Protein AF-A0A1G3TNL4-F1 (afdb_monomer)

Radius of gyration: 66.16 Å; Cα contacts (8 Å, |Δi|>4): 3443; chains: 1; bounding box: 169×87×165 Å

Structure (mmCIF, N/CA/C/O backbone):
data_AF-A0A1G3TNL4-F1
#
_entry.id   AF-A0A1G3TNL4-F1
#
loop_
_atom_site.group_PDB
_atom_site.id
_atom_site.type_symbol
_atom_site.label_atom_id
_atom_site.label_alt_id
_atom_site.label_comp_id
_atom_site.label_asym_id
_atom_site.label_entity_id
_atom_site.label_seq_id
_atom_site.pdbx_PDB_ins_code
_atom_site.Cartn_x
_atom_site.Cartn_y
_atom_site.Cartn_z
_atom_site.occupancy
_atom_site.B_iso_or_equiv
_atom_site.auth_seq_id
_atom_site.auth_comp_id
_atom_site.auth_asym_id
_atom_site.auth_atom_id
_atom_site.pdbx_PDB_model_num
ATOM 1 N N . MET A 1 1 ? -62.954 -10.859 78.268 1.00 52.78 1 MET A N 1
ATOM 2 C CA . MET A 1 1 ? -62.191 -10.272 79.381 1.00 52.78 1 MET A CA 1
ATOM 3 C C . MET A 1 1 ? -63.012 -9.146 79.981 1.00 52.78 1 MET A C 1
ATOM 5 O O . MET A 1 1 ? -63.587 -8.358 79.233 1.00 52.78 1 MET A O 1
ATOM 9 N N . THR A 1 2 ? -63.211 -9.155 81.298 1.00 45.50 2 THR A N 1
ATOM 10 C CA . THR A 1 2 ? -63.948 -8.102 82.018 1.00 45.50 2 THR A CA 1
ATOM 11 C C . THR A 1 2 ? -63.020 -6.926 82.286 1.00 45.50 2 THR A C 1
ATOM 13 O O . THR A 1 2 ? -61.886 -7.114 82.705 1.00 45.50 2 THR A O 1
ATOM 16 N N . THR A 1 3 ? -63.488 -5.699 82.067 1.00 49.66 3 THR A N 1
ATOM 17 C CA . THR A 1 3 ? -62.691 -4.487 82.303 1.00 49.66 3 THR A CA 1
ATOM 18 C C . THR A 1 3 ? -62.216 -4.415 83.763 1.00 49.66 3 THR A C 1
ATOM 20 O O . THR A 1 3 ? -63.044 -4.223 84.654 1.00 49.66 3 THR A O 1
ATOM 23 N N . GLY A 1 4 ? -60.905 -4.534 84.009 1.00 55.50 4 GLY A N 1
ATOM 24 C CA . GLY A 1 4 ? -60.278 -4.195 85.298 1.00 55.50 4 GLY A CA 1
ATOM 25 C C . GLY A 1 4 ? -59.571 -5.317 86.075 1.00 55.50 4 GLY A C 1
ATOM 26 O O . GLY A 1 4 ? -59.071 -5.028 87.159 1.00 55.50 4 GLY A O 1
ATOM 27 N N . THR A 1 5 ? -59.502 -6.555 85.575 1.00 61.34 5 THR A N 1
ATOM 28 C CA . THR A 1 5 ? -58.774 -7.672 86.218 1.00 61.34 5 THR A CA 1
ATOM 29 C C . THR A 1 5 ? -57.782 -8.310 85.253 1.00 61.34 5 THR A C 1
ATOM 31 O O . THR A 1 5 ? -58.121 -8.473 84.090 1.00 61.34 5 THR A O 1
ATOM 34 N N . ALA A 1 6 ? -56.592 -8.674 85.742 1.00 68.31 6 ALA A N 1
ATOM 35 C CA . ALA A 1 6 ? -55.619 -9.461 84.989 1.00 68.31 6 ALA A CA 1
ATOM 36 C C . ALA A 1 6 ? -56.172 -10.872 84.734 1.00 68.31 6 ALA A C 1
ATOM 38 O O . ALA A 1 6 ? -56.450 -11.599 85.692 1.00 68.31 6 ALA A O 1
ATOM 39 N N . ASP A 1 7 ? -56.328 -11.248 83.469 1.00 74.12 7 ASP A N 1
ATOM 40 C CA . ASP A 1 7 ? -56.812 -12.562 83.057 1.00 74.12 7 ASP A CA 1
ATOM 41 C C . ASP A 1 7 ? -55.617 -13.470 82.696 1.00 74.12 7 ASP A C 1
ATOM 43 O O . ASP A 1 7 ? -54.722 -13.077 81.952 1.00 74.12 7 ASP A O 1
ATOM 47 N N . THR A 1 8 ? -55.578 -14.702 83.222 1.00 81.94 8 THR A N 1
ATOM 48 C CA . THR A 1 8 ? -54.581 -15.725 82.845 1.00 81.94 8 THR A CA 1
ATOM 49 C C . THR A 1 8 ? -55.272 -16.883 82.134 1.00 81.94 8 THR A C 1
ATOM 51 O O . THR A 1 8 ? -56.135 -17.541 82.716 1.00 81.94 8 THR A O 1
ATOM 54 N N . ILE A 1 9 ? -54.887 -17.140 80.888 1.00 83.00 9 ILE A N 1
ATOM 55 C CA . ILE A 1 9 ? -55.354 -18.256 80.066 1.00 83.00 9 ILE A CA 1
ATOM 56 C C . ILE A 1 9 ? -54.175 -19.209 79.879 1.00 83.00 9 ILE A C 1
ATOM 58 O O . ILE A 1 9 ? -53.112 -18.788 79.427 1.00 83.00 9 ILE A O 1
ATOM 62 N N . VAL A 1 10 ? -54.365 -20.475 80.255 1.00 82.50 10 VAL A N 1
ATOM 63 C CA . VAL A 1 10 ? -53.352 -21.526 80.097 1.00 82.50 10 VAL A CA 1
ATOM 64 C C . VAL A 1 10 ? -53.865 -22.579 79.120 1.00 82.50 10 VAL A C 1
ATOM 66 O O . VAL A 1 10 ? -54.987 -23.060 79.309 1.00 82.50 10 VAL A O 1
ATOM 69 N N . GLY A 1 11 ? -53.060 -22.911 78.110 1.00 78.69 11 GLY A N 1
ATOM 70 C CA . GLY A 1 11 ? -53.319 -23.995 77.160 1.00 78.69 11 GLY A CA 1
ATOM 71 C C . GLY A 1 11 ? -53.403 -25.375 77.826 1.00 78.69 11 GLY A C 1
ATOM 72 O O . GLY A 1 11 ? -52.926 -25.601 78.947 1.00 78.69 11 GLY A O 1
ATOM 73 N N . THR A 1 12 ? -54.101 -26.292 77.168 1.00 79.00 12 THR A N 1
ATOM 74 C CA . THR A 1 12 ? -54.153 -27.721 77.468 1.00 79.00 12 THR A CA 1
ATOM 75 C C . THR A 1 12 ? -53.138 -28.480 76.607 1.00 79.00 12 THR A C 1
ATOM 77 O O . THR A 1 12 ? -52.432 -27.896 75.811 1.00 79.00 12 THR A O 1
ATOM 80 N N . ALA A 1 13 ? -52.992 -29.795 76.795 1.00 76.19 13 ALA A N 1
ATOM 81 C CA . ALA A 1 13 ? -52.078 -30.565 75.948 1.00 76.19 13 ALA A CA 1
ATOM 82 C C . ALA A 1 13 ? -52.673 -30.772 74.538 1.00 76.19 13 ALA A C 1
ATOM 84 O O . ALA A 1 13 ? -53.771 -31.331 74.427 1.00 76.19 13 ALA A O 1
ATOM 85 N N . GLY A 1 14 ? -51.912 -30.451 73.489 1.00 79.81 14 GLY A N 1
ATOM 86 C CA . GLY A 1 14 ? -52.326 -30.480 72.084 1.00 79.81 14 GLY A CA 1
ATOM 87 C C . GLY A 1 14 ? -52.675 -29.085 71.549 1.00 79.81 14 GLY A C 1
ATOM 88 O O . GLY A 1 14 ? -52.869 -28.161 72.316 1.00 79.81 14 GLY A O 1
ATOM 89 N N . SER A 1 15 ? -52.836 -28.956 70.226 1.00 85.81 15 SER A N 1
ATOM 90 C CA . SER A 1 15 ? -53.155 -27.678 69.567 1.00 85.81 15 SER A CA 1
ATOM 91 C C . SER A 1 15 ? -54.441 -27.016 70.079 1.00 85.81 15 SER A C 1
ATOM 93 O O . SER A 1 15 ? -55.548 -27.481 69.772 1.00 85.81 15 SER A O 1
ATOM 95 N N . ASP A 1 16 ? -54.312 -25.872 70.741 1.00 85.19 16 ASP A N 1
ATOM 96 C CA . ASP A 1 16 ? -55.410 -25.027 71.187 1.00 85.19 16 ASP A CA 1
ATOM 97 C C . ASP A 1 16 ? -55.683 -23.842 70.248 1.00 85.19 16 ASP A C 1
ATOM 99 O O . ASP A 1 16 ? -54.884 -23.416 69.410 1.00 85.19 16 ASP A O 1
ATOM 103 N N . THR A 1 17 ? -56.881 -23.267 70.386 1.00 87.75 17 THR A N 1
ATOM 104 C CA . THR A 1 17 ? -57.245 -22.000 69.745 1.00 87.75 17 THR A CA 1
ATOM 105 C C . THR A 1 17 ? -57.883 -21.060 70.758 1.00 87.75 17 THR A C 1
ATOM 107 O O . THR A 1 17 ? -58.983 -21.305 71.257 1.00 87.75 17 THR A O 1
ATOM 110 N N . ILE A 1 18 ? -57.215 -19.944 71.023 1.00 85.88 18 ILE A N 1
ATOM 111 C CA . ILE A 1 18 ? -57.637 -18.904 71.958 1.00 85.88 18 ILE A CA 1
ATOM 112 C C . ILE A 1 18 ? -58.140 -17.712 71.145 1.00 85.88 18 ILE A C 1
ATOM 114 O O . ILE A 1 18 ? -57.463 -17.243 70.235 1.00 85.88 18 ILE A O 1
ATOM 118 N N . THR A 1 19 ? -59.332 -17.198 71.452 1.00 81.50 19 THR A N 1
ATOM 119 C CA . THR A 1 19 ? -59.923 -16.064 70.721 1.00 81.50 19 THR A CA 1
ATOM 120 C C . THR A 1 19 ? -60.268 -14.909 71.657 1.00 81.50 19 THR A C 1
ATOM 122 O O . THR A 1 19 ? -61.082 -15.074 72.568 1.00 81.50 19 THR A O 1
ATOM 125 N N . GLY A 1 20 ? -59.694 -13.733 71.409 1.00 76.50 20 GLY A N 1
ATOM 126 C CA . GLY A 1 20 ? -59.967 -12.478 72.105 1.00 76.50 20 GLY A CA 1
ATOM 127 C C . GLY A 1 20 ? -60.683 -11.460 71.211 1.00 76.50 20 GLY A C 1
ATOM 128 O O . GLY A 1 20 ? -60.362 -11.307 70.033 1.00 76.50 20 GLY A O 1
ATOM 129 N N . LEU A 1 21 ? -61.647 -10.732 71.781 1.00 74.25 21 LEU A N 1
ATOM 130 C CA . LEU A 1 21 ? -62.337 -9.620 71.120 1.00 74.25 21 LEU A CA 1
ATOM 131 C C . LEU A 1 21 ? -62.349 -8.392 72.034 1.00 74.25 21 LEU A C 1
ATOM 133 O O . LEU A 1 21 ? -62.872 -8.447 73.148 1.00 74.25 21 LEU A O 1
ATOM 137 N N . VAL A 1 22 ? -61.841 -7.276 71.522 1.00 69.06 22 VAL A N 1
ATOM 138 C CA . VAL A 1 22 ? -61.861 -5.954 72.151 1.00 69.06 22 VAL A CA 1
ATOM 139 C C . VAL A 1 22 ? -62.838 -5.074 71.366 1.00 69.06 22 VAL A C 1
ATOM 141 O O . VAL A 1 22 ? -62.505 -4.481 70.343 1.00 69.06 22 VAL A O 1
ATOM 144 N N . ALA A 1 23 ? -64.100 -5.062 71.805 1.00 59.66 23 ALA A N 1
ATOM 145 C CA . ALA A 1 23 ? -65.215 -4.499 71.036 1.00 59.66 23 ALA A CA 1
ATOM 146 C C . ALA A 1 23 ? -65.417 -2.977 71.205 1.00 59.66 23 ALA A C 1
ATOM 148 O O . ALA A 1 23 ? -66.042 -2.354 70.344 1.00 59.66 23 ALA A O 1
ATOM 149 N N . THR A 1 24 ? -64.905 -2.369 72.281 1.00 61.44 24 THR A N 1
ATOM 150 C CA . THR A 1 24 ? -65.147 -0.954 72.622 1.00 61.44 24 THR A CA 1
ATOM 151 C C . THR A 1 24 ? -63.836 -0.167 72.590 1.00 61.44 24 THR A C 1
ATOM 153 O O . THR A 1 24 ? -62.875 -0.562 73.246 1.00 61.44 24 THR A O 1
ATOM 156 N N . ALA A 1 25 ? -63.797 0.955 71.864 1.00 52.66 25 ALA A N 1
ATOM 157 C CA . ALA A 1 25 ? -62.653 1.874 71.881 1.00 52.66 25 ALA A CA 1
ATOM 158 C C . ALA A 1 25 ? -62.358 2.337 73.325 1.00 52.66 25 ALA A C 1
ATOM 160 O O . ALA A 1 25 ? -63.292 2.676 74.060 1.00 52.66 25 ALA A O 1
ATOM 161 N N . GLY A 1 26 ? -61.091 2.301 73.752 1.00 53.12 26 GLY A N 1
ATOM 162 C CA . GLY A 1 26 ? -60.678 2.577 75.135 1.00 53.12 26 GLY A CA 1
ATOM 163 C C . GLY A 1 26 ? -60.800 1.411 76.133 1.00 53.12 26 GLY A C 1
ATOM 164 O O . GLY A 1 26 ? -60.472 1.587 77.306 1.00 53.12 26 GLY A O 1
ATOM 165 N N . THR A 1 27 ? -61.249 0.221 75.713 1.00 55.66 27 THR A N 1
ATOM 166 C CA . THR A 1 27 ? -60.973 -1.027 76.451 1.00 55.66 27 THR A CA 1
ATOM 167 C C . THR A 1 27 ? -59.746 -1.663 75.820 1.00 55.66 27 THR A C 1
ATOM 169 O O . THR A 1 27 ? -59.761 -1.890 74.622 1.00 55.66 27 THR A O 1
ATOM 172 N N . THR A 1 28 ? -58.680 -1.912 76.574 1.00 54.38 28 THR A N 1
ATOM 173 C CA . THR A 1 28 ? -57.477 -2.575 76.053 1.00 54.38 28 THR A CA 1
ATOM 174 C C . THR A 1 28 ? -57.377 -3.981 76.630 1.00 54.38 28 THR A C 1
ATOM 176 O O . THR A 1 28 ? -57.871 -4.246 77.730 1.00 54.38 28 THR A O 1
ATOM 179 N N . TYR A 1 29 ? -56.709 -4.879 75.904 1.00 63.66 29 TYR A N 1
ATOM 180 C CA . TYR A 1 29 ? -56.014 -5.988 76.559 1.00 63.66 29 TYR A CA 1
ATOM 181 C C . TYR A 1 29 ? -55.063 -5.356 77.590 1.00 63.66 29 TYR A C 1
ATOM 183 O O . TYR A 1 29 ? -54.407 -4.356 77.281 1.00 63.66 29 TYR A O 1
ATOM 191 N N . GLN A 1 30 ? -55.067 -5.808 78.840 1.00 63.16 30 GLN A N 1
ATOM 192 C CA . GLN A 1 30 ? -54.188 -5.213 79.842 1.00 63.16 30 GLN A CA 1
ATOM 193 C C . GLN A 1 30 ? -52.786 -5.790 79.700 1.00 63.16 30 GLN A C 1
ATOM 195 O O . GLN A 1 30 ? -52.603 -6.967 79.403 1.00 63.16 30 GLN A O 1
ATOM 200 N N . THR A 1 31 ? -51.777 -4.981 80.015 1.00 58.84 31 THR A N 1
ATOM 201 C CA . THR A 1 31 ? -50.386 -5.449 80.113 1.00 58.84 31 THR A CA 1
ATOM 202 C C . THR A 1 31 ? -50.202 -6.545 81.168 1.00 58.84 31 THR A C 1
ATOM 204 O O . THR A 1 31 ? -49.184 -7.228 81.167 1.00 58.84 31 THR A O 1
ATOM 207 N N . THR A 1 32 ? -51.173 -6.725 82.071 1.00 65.06 32 THR A N 1
ATOM 208 C CA . THR A 1 32 ? -51.181 -7.788 83.082 1.00 65.06 32 THR A CA 1
ATOM 209 C C . THR A 1 32 ? -51.862 -9.081 82.635 1.00 65.06 32 THR A C 1
ATOM 211 O O . THR A 1 32 ? -51.832 -10.043 83.398 1.00 65.06 32 THR A O 1
ATOM 214 N N . ASP A 1 33 ? -52.496 -9.121 81.463 1.00 73.25 33 ASP A N 1
ATOM 215 C CA . ASP A 1 33 ? -53.100 -10.354 80.952 1.00 73.25 33 ASP A CA 1
ATOM 216 C C . ASP A 1 33 ? -52.006 -11.341 80.514 1.00 73.25 33 ASP A C 1
ATOM 218 O O . ASP A 1 33 ? -50.938 -10.947 80.052 1.00 73.25 33 ASP A O 1
ATOM 222 N N . VAL A 1 34 ? -52.239 -12.638 80.688 1.00 76.88 34 VAL A N 1
ATOM 223 C CA . VAL A 1 34 ? -51.234 -13.684 80.460 1.00 76.88 34 VAL A CA 1
ATOM 224 C C . VAL A 1 34 ? -51.852 -14.823 79.654 1.00 76.88 34 VAL A C 1
ATOM 226 O O . VAL A 1 34 ? -52.847 -15.411 80.066 1.00 76.88 34 VAL A O 1
ATOM 229 N N . ILE A 1 35 ? -51.250 -15.157 78.520 1.00 82.00 35 ILE A N 1
ATOM 230 C CA . ILE A 1 35 ? -51.534 -16.331 77.698 1.00 82.00 35 ILE A CA 1
ATOM 231 C C . ILE A 1 35 ? -50.279 -17.199 77.727 1.00 82.00 35 ILE A C 1
ATOM 233 O O . ILE A 1 35 ? -49.230 -16.780 77.242 1.00 82.00 35 ILE A O 1
ATOM 237 N N . ILE A 1 36 ? -50.366 -18.377 78.334 1.00 79.62 36 ILE A N 1
ATOM 238 C CA . ILE A 1 36 ? -49.243 -19.316 78.426 1.00 79.62 36 ILE A CA 1
ATOM 239 C C . ILE A 1 36 ? -49.697 -20.660 77.885 1.00 79.62 36 ILE A C 1
ATOM 241 O O . ILE A 1 36 ? -50.706 -21.181 78.351 1.00 79.62 36 ILE A O 1
ATOM 245 N N . ASP A 1 37 ? -48.922 -21.258 76.996 1.00 80.38 37 ASP A N 1
ATOM 246 C CA . ASP A 1 37 ? -48.958 -22.699 76.800 1.00 80.38 37 ASP A CA 1
ATOM 247 C C . ASP A 1 37 ? -47.727 -23.385 77.423 1.00 80.38 37 ASP A C 1
ATOM 249 O O . ASP A 1 37 ? -46.678 -22.774 77.641 1.00 80.38 37 ASP A O 1
ATOM 253 N N . GLN A 1 38 ? -47.907 -24.637 77.846 1.00 74.19 38 GLN A N 1
ATOM 254 C CA . GLN A 1 38 ? -46.895 -25.433 78.547 1.00 74.19 38 GLN A CA 1
ATOM 255 C C . GLN A 1 38 ? -46.203 -26.460 77.648 1.00 74.19 38 GLN A C 1
ATOM 257 O O . GLN A 1 38 ? -45.225 -27.076 78.089 1.00 74.19 38 GLN A O 1
ATOM 262 N N . SER A 1 39 ? -46.711 -26.683 76.442 1.00 73.00 39 SER A N 1
ATOM 263 C CA . SER A 1 39 ? -46.110 -27.539 75.438 1.00 73.00 39 SER A CA 1
ATOM 264 C C . SER A 1 39 ? -45.460 -26.663 74.361 1.00 73.00 39 SER A C 1
ATOM 266 O O . SER A 1 39 ? -45.670 -25.464 74.273 1.00 73.00 39 SER A O 1
ATOM 268 N N . SER A 1 40 ? -44.496 -27.229 73.648 1.00 64.81 40 SER A N 1
ATOM 269 C CA . SER A 1 40 ? -43.765 -26.527 72.582 1.00 64.81 40 SER A CA 1
ATOM 270 C C . SER A 1 40 ? -43.633 -27.428 71.355 1.00 64.81 40 SER A C 1
ATOM 272 O O . SER A 1 40 ? -42.617 -27.408 70.657 1.00 64.81 40 SER A O 1
ATOM 274 N N . THR A 1 41 ? -44.557 -28.382 71.219 1.00 69.25 41 THR A N 1
ATOM 275 C CA . THR A 1 41 ? -44.498 -29.472 70.224 1.00 69.25 41 THR A CA 1
ATOM 276 C C . THR A 1 41 ? -45.805 -29.660 69.455 1.00 69.25 41 THR A C 1
ATOM 278 O O . THR A 1 41 ? -45.862 -30.442 68.506 1.00 69.25 41 THR A O 1
ATOM 281 N N . ASP A 1 42 ? -46.846 -28.970 69.885 1.00 79.19 42 ASP A N 1
ATOM 282 C CA . ASP A 1 42 ? -48.143 -28.761 69.267 1.00 79.19 42 ASP A CA 1
ATOM 283 C C . ASP A 1 42 ? -48.129 -27.455 68.459 1.00 79.19 42 ASP A C 1
ATOM 285 O O . ASP A 1 42 ? -47.083 -26.861 68.222 1.00 79.19 42 ASP A O 1
ATOM 289 N N . ASN A 1 43 ? -49.276 -27.116 67.878 1.00 86.44 43 ASN A N 1
ATOM 290 C CA . ASN A 1 43 ? -49.429 -25.966 66.994 1.00 86.44 43 ASN A CA 1
ATOM 291 C C . ASN A 1 43 ? -50.601 -25.125 67.486 1.00 86.44 43 ASN A C 1
ATOM 293 O O . ASN A 1 43 ? -51.749 -25.387 67.100 1.00 86.44 43 ASN A O 1
ATOM 297 N N . ASP A 1 44 ? -50.305 -24.147 68.326 1.00 88.50 44 ASP A N 1
ATOM 298 C CA . ASP A 1 44 ? -51.281 -23.344 69.045 1.00 88.50 44 ASP A CA 1
ATOM 299 C C . ASP A 1 44 ? -51.598 -22.048 68.308 1.00 88.50 44 ASP A C 1
ATOM 301 O O . ASP A 1 44 ? -50.804 -21.530 67.516 1.00 8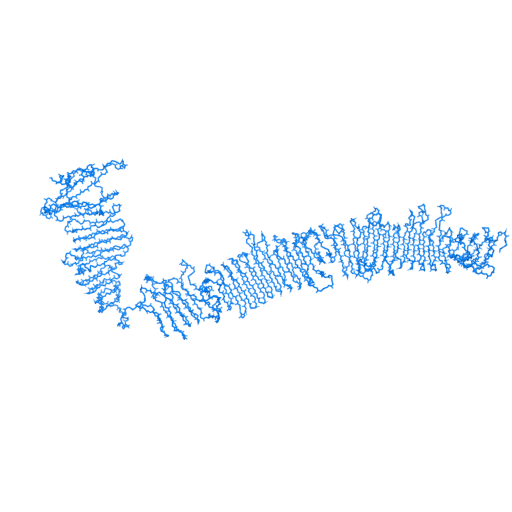8.50 44 ASP A O 1
ATOM 305 N N . THR A 1 45 ? -52.818 -21.536 68.494 1.00 90.94 45 THR A N 1
ATOM 306 C CA . THR A 1 45 ? -53.284 -20.324 67.808 1.00 90.94 45 THR A CA 1
ATOM 307 C C . THR A 1 45 ? -53.961 -19.333 68.751 1.00 90.94 45 THR A C 1
ATOM 309 O O . THR A 1 45 ? -54.974 -19.646 69.373 1.00 90.94 45 THR A O 1
ATOM 312 N N . PHE A 1 46 ? -53.495 -18.085 68.780 1.00 90.56 46 PHE A N 1
ATOM 313 C CA . PHE A 1 46 ? -54.163 -16.969 69.450 1.00 90.56 46 PHE A CA 1
ATOM 314 C C . PHE A 1 46 ? -54.694 -15.954 68.434 1.00 90.56 46 PHE A C 1
ATOM 316 O O . PHE A 1 46 ? -53.925 -15.299 67.744 1.00 90.56 46 PHE A O 1
ATOM 323 N N . ASN A 1 47 ? -56.014 -15.785 68.360 1.00 89.50 47 ASN A N 1
ATOM 324 C CA . ASN A 1 47 ? -56.675 -14.803 67.502 1.00 89.50 47 ASN A CA 1
ATOM 325 C C . ASN A 1 47 ? -57.192 -13.624 68.336 1.00 89.50 47 ASN A C 1
ATOM 327 O O . ASN A 1 47 ? -58.106 -13.801 69.140 1.00 89.50 47 ASN A O 1
ATOM 331 N N . LEU A 1 48 ? -56.696 -12.411 68.108 1.00 88.25 48 LEU A N 1
ATOM 332 C CA . LEU A 1 48 ? -57.176 -11.186 68.749 1.00 88.25 48 LEU A CA 1
ATOM 333 C C . LEU A 1 48 ? -57.779 -10.237 67.715 1.00 88.25 48 LEU A C 1
ATOM 335 O O . LEU A 1 48 ? -57.145 -9.919 66.719 1.00 88.25 48 LEU A O 1
ATOM 339 N N . THR A 1 49 ? -58.985 -9.730 67.960 1.00 86.00 49 THR A N 1
ATOM 340 C CA . THR A 1 49 ? -59.548 -8.602 67.199 1.00 86.00 49 THR A CA 1
ATOM 341 C C . THR A 1 49 ? -59.680 -7.381 68.104 1.00 86.00 49 THR A C 1
ATOM 343 O O . THR A 1 49 ? -60.356 -7.461 69.130 1.00 86.00 49 THR A O 1
ATOM 346 N N . SER A 1 50 ? -59.066 -6.261 67.723 1.00 82.06 50 SER A N 1
ATOM 347 C CA . SER A 1 50 ? -59.082 -4.985 68.444 1.00 82.06 50 SER A CA 1
ATOM 348 C C . SER A 1 50 ? -59.564 -3.838 67.564 1.00 82.06 50 SER A C 1
ATOM 350 O O . SER A 1 50 ? -59.310 -3.829 66.365 1.00 82.06 50 SER A O 1
ATOM 352 N N . ASN A 1 51 ? -60.247 -2.858 68.156 1.00 76.44 51 ASN A N 1
ATOM 353 C CA . ASN A 1 51 ? -60.622 -1.598 67.501 1.00 76.44 51 ASN A CA 1
ATOM 354 C C . ASN A 1 51 ? -59.688 -0.425 67.897 1.00 76.44 51 ASN A C 1
ATOM 356 O O . ASN A 1 51 ? -60.022 0.723 67.619 1.00 76.44 51 ASN A O 1
ATOM 360 N N . ASP A 1 52 ? -58.577 -0.710 68.585 1.00 69.06 52 ASP A N 1
ATOM 361 C CA . ASP A 1 52 ? -57.644 0.252 69.207 1.00 69.06 52 ASP A CA 1
ATOM 362 C C . ASP A 1 52 ? -56.217 -0.352 69.289 1.00 69.06 52 ASP A C 1
ATOM 364 O O . ASP A 1 52 ? -56.047 -1.539 68.963 1.00 69.06 52 ASP A O 1
ATOM 368 N N . THR A 1 53 ? -55.214 0.413 69.748 1.00 66.56 53 THR A N 1
ATOM 369 C CA . THR A 1 53 ? -53.814 -0.043 69.912 1.00 66.56 53 THR A CA 1
ATOM 370 C C . THR A 1 53 ? -53.733 -1.375 70.676 1.00 66.56 53 THR A C 1
ATOM 372 O O . THR A 1 53 ? -54.414 -1.577 71.687 1.00 66.56 53 THR A O 1
ATOM 375 N N . VAL A 1 54 ? -52.881 -2.300 70.214 1.00 71.38 54 VAL A N 1
ATOM 376 C CA . VAL A 1 54 ? -52.738 -3.637 70.810 1.00 71.38 54 VAL A CA 1
ATOM 377 C C . VAL A 1 54 ? -51.457 -3.718 71.633 1.00 71.38 54 VAL A C 1
ATOM 379 O O . VAL A 1 54 ? -50.381 -4.026 71.126 1.00 71.38 54 VAL A O 1
ATOM 382 N N . THR A 1 55 ? -51.590 -3.496 72.940 1.00 69.62 55 THR A N 1
ATOM 383 C CA . THR A 1 55 ? -50.547 -3.827 73.918 1.00 69.62 55 THR A CA 1
ATOM 384 C C . THR A 1 55 ? -50.899 -5.154 74.580 1.00 69.62 55 THR A C 1
ATOM 386 O O . THR A 1 55 ? -51.765 -5.213 75.452 1.00 69.62 55 THR A O 1
ATOM 389 N N . LEU A 1 56 ? -50.261 -6.238 74.146 1.00 71.12 56 LEU A N 1
ATOM 390 C CA . LEU A 1 56 ? -50.442 -7.542 74.779 1.00 71.12 56 LEU A CA 1
ATOM 391 C C . LEU A 1 56 ? -49.718 -7.576 76.134 1.00 71.12 56 LEU A C 1
ATOM 393 O O . LEU A 1 56 ? -48.632 -7.007 76.293 1.00 71.12 56 LEU A O 1
ATOM 397 N N . GLY A 1 57 ? -50.305 -8.267 77.112 1.00 73.81 57 GLY A N 1
ATOM 398 C CA . GLY A 1 57 ? -49.540 -8.775 78.251 1.00 73.81 57 GLY A CA 1
ATOM 399 C C . GLY A 1 57 ? -48.662 -9.964 77.828 1.00 73.81 57 GLY A C 1
ATOM 400 O O . GLY A 1 57 ? -48.232 -10.031 76.678 1.00 73.81 57 GLY A O 1
ATOM 401 N N . THR A 1 58 ? -48.362 -10.909 78.718 1.00 83.56 58 THR A N 1
ATOM 402 C CA . THR A 1 58 ? -47.454 -12.028 78.394 1.00 83.56 58 THR A CA 1
ATOM 403 C C . THR A 1 58 ? -48.111 -13.015 77.431 1.00 83.56 58 THR A C 1
ATOM 405 O O . THR A 1 58 ? -49.140 -13.584 77.773 1.00 83.56 58 THR A O 1
ATOM 408 N N . VAL A 1 59 ? -47.503 -13.276 76.272 1.00 87.69 59 VAL A N 1
ATOM 409 C CA . VAL A 1 59 ? -47.835 -14.406 75.387 1.00 87.69 59 VAL A CA 1
ATOM 410 C C . VAL A 1 59 ? -46.627 -15.336 75.340 1.00 87.69 59 VAL A C 1
ATOM 412 O O . VAL A 1 59 ? -45.541 -14.919 74.943 1.00 87.69 59 VAL A O 1
ATOM 415 N N . SER A 1 60 ? -46.778 -16.580 75.779 1.00 87.62 60 SER A N 1
ATOM 416 C CA . SER A 1 60 ? -45.674 -17.539 75.866 1.00 87.62 60 SER A CA 1
ATOM 417 C C . SER A 1 60 ? -46.094 -18.912 75.362 1.00 87.62 60 SER A C 1
ATOM 419 O O . SER A 1 60 ? -47.133 -19.405 75.789 1.00 87.62 60 SER A O 1
ATOM 421 N N . GLY A 1 61 ? -45.297 -19.507 74.472 1.00 83.62 61 GLY A N 1
ATOM 422 C CA . GLY A 1 61 ? -45.529 -20.862 73.952 1.00 83.62 61 GLY A CA 1
ATOM 423 C C . GLY A 1 61 ? -46.666 -20.977 72.932 1.00 83.62 61 GLY A C 1
ATOM 424 O O . GLY A 1 61 ? -47.189 -22.057 72.753 1.00 83.62 61 GLY A O 1
ATOM 425 N N . VAL A 1 62 ? -47.094 -19.878 72.298 1.00 88.38 62 VAL A N 1
ATOM 426 C CA . VAL A 1 62 ? -48.139 -19.918 71.257 1.00 88.38 62 VAL A CA 1
ATOM 427 C C . VAL A 1 62 ? -47.500 -19.708 69.891 1.00 88.38 62 VAL A C 1
ATOM 429 O O . VAL A 1 62 ? -47.065 -18.593 69.598 1.00 88.38 62 VAL A O 1
ATOM 432 N N . GLU A 1 63 ? -47.493 -20.728 69.033 1.00 91.06 63 GLU A N 1
ATOM 433 C CA . GLU A 1 63 ? -46.785 -20.683 67.748 1.00 91.06 63 GLU A CA 1
ATOM 434 C C . GLU A 1 63 ? -47.425 -19.693 66.767 1.00 91.06 63 GLU A C 1
ATOM 436 O O . GLU A 1 63 ? -46.707 -18.958 66.092 1.00 91.06 63 GLU A O 1
ATOM 441 N N . ASN A 1 64 ? -48.759 -19.619 66.694 1.00 92.19 64 ASN A N 1
ATOM 442 C CA . ASN A 1 64 ? -49.466 -18.766 65.733 1.00 92.19 64 ASN A CA 1
ATOM 443 C C . ASN A 1 64 ? -50.259 -17.661 66.437 1.00 92.19 64 ASN A C 1
ATOM 445 O O . ASN A 1 64 ? -51.288 -17.911 67.062 1.00 92.19 64 ASN A O 1
ATOM 449 N N . VAL A 1 65 ? -49.857 -16.404 66.284 1.00 93.25 65 VAL A N 1
ATOM 450 C CA . VAL A 1 65 ? -50.581 -15.255 66.842 1.00 93.25 65 VAL A CA 1
ATOM 451 C C . VAL A 1 65 ? -51.163 -14.416 65.712 1.00 93.25 65 VAL A C 1
ATOM 453 O O . VAL A 1 65 ? -50.431 -13.827 64.931 1.00 93.25 65 VAL A O 1
ATOM 456 N N . ASN A 1 66 ? -52.486 -14.317 65.626 1.00 93.31 66 ASN A N 1
ATOM 457 C CA . ASN A 1 66 ? -53.196 -13.541 64.614 1.00 93.31 66 ASN A CA 1
ATOM 458 C C . ASN A 1 66 ? -53.890 -12.338 65.259 1.00 93.31 66 ASN A C 1
ATOM 460 O O . ASN A 1 66 ? -54.829 -12.491 66.037 1.00 93.31 66 ASN A O 1
ATOM 464 N N . ILE A 1 67 ? -53.479 -11.126 64.904 1.00 92.06 67 ILE A N 1
ATOM 465 C CA . ILE A 1 67 ? -54.022 -9.877 65.439 1.00 92.06 67 ILE A CA 1
ATOM 466 C C . ILE A 1 67 ? -54.712 -9.111 64.315 1.00 92.06 67 ILE A C 1
ATOM 468 O O . ILE A 1 67 ? -54.111 -8.788 63.296 1.00 92.06 67 ILE A O 1
ATOM 472 N N . THR A 1 68 ? -55.987 -8.791 64.499 1.00 90.44 68 THR A N 1
ATOM 473 C CA . THR A 1 68 ? -56.762 -7.927 63.607 1.00 90.44 68 THR A CA 1
ATOM 474 C C . THR A 1 68 ? -57.016 -6.589 64.287 1.00 90.44 68 THR A C 1
ATOM 476 O O . THR A 1 68 ? -57.645 -6.557 65.341 1.00 90.44 68 THR A O 1
ATOM 479 N N . ILE A 1 69 ? -56.572 -5.486 63.682 1.00 88.81 69 ILE A N 1
ATOM 480 C CA . ILE A 1 69 ? -56.794 -4.123 64.182 1.00 88.81 69 ILE A CA 1
ATOM 481 C C . ILE A 1 69 ? -57.762 -3.394 63.244 1.00 88.81 69 ILE A C 1
ATOM 483 O O . ILE A 1 69 ? -57.478 -3.171 62.066 1.00 88.81 69 ILE A O 1
ATOM 487 N N . ASN A 1 70 ? -58.921 -3.013 63.766 1.00 88.12 70 ASN A N 1
ATOM 488 C CA . ASN A 1 70 ? -59.976 -2.274 63.082 1.00 88.12 70 ASN A CA 1
ATOM 489 C C . ASN A 1 70 ? -59.959 -0.815 63.549 1.00 88.12 70 ASN A C 1
ATOM 491 O O . ASN A 1 70 ? -60.845 -0.386 64.281 1.00 88.12 70 ASN A O 1
ATOM 495 N N . SER A 1 71 ? -58.951 -0.054 63.137 1.00 85.31 71 SER A N 1
ATOM 496 C CA . SER A 1 71 ? -58.783 1.342 63.551 1.00 85.31 71 SER A CA 1
ATOM 497 C C . SER A 1 71 ? -58.475 2.251 62.366 1.00 85.31 71 SER A C 1
ATOM 499 O O . SER A 1 71 ? -57.913 1.815 61.356 1.00 85.31 71 SER A O 1
ATOM 501 N N . THR A 1 72 ? -58.863 3.520 62.484 1.00 85.44 72 THR A N 1
ATOM 502 C CA . THR A 1 72 ? -58.504 4.593 61.546 1.00 85.44 72 THR A CA 1
ATOM 503 C C . THR A 1 72 ? -57.171 5.260 61.888 1.00 85.44 72 THR A C 1
ATOM 505 O O . THR A 1 72 ? -56.689 6.044 61.078 1.00 85.44 72 THR A O 1
ATOM 508 N N . ASP A 1 73 ? -56.585 4.974 63.054 1.00 87.06 73 ASP A N 1
ATOM 509 C CA . ASP A 1 73 ? -55.305 5.542 63.483 1.00 87.06 73 ASP A CA 1
ATOM 510 C C . ASP A 1 73 ? -54.128 4.839 62.781 1.00 87.06 73 ASP A C 1
ATOM 512 O O . ASP A 1 73 ? -54.097 3.607 62.639 1.00 87.06 73 ASP A O 1
ATOM 516 N N . SER A 1 74 ? -53.181 5.642 62.296 1.00 84.88 74 SER A N 1
ATOM 517 C CA . SER A 1 74 ? -51.932 5.209 61.663 1.00 84.88 74 SER A CA 1
ATOM 518 C C . SER A 1 74 ? -50.832 4.851 62.650 1.00 84.88 74 SER A C 1
ATOM 520 O O . SER A 1 74 ? -49.853 4.239 62.246 1.00 84.88 74 SER A O 1
ATOM 522 N N . THR A 1 75 ? -50.982 5.219 63.921 1.00 84.25 75 THR A N 1
ATOM 523 C CA . THR A 1 75 ? -49.991 4.991 64.981 1.00 84.25 75 THR A CA 1
ATOM 524 C C . THR A 1 75 ? -50.212 3.691 65.753 1.00 84.25 75 THR A C 1
ATOM 526 O O . THR A 1 75 ? -49.320 3.251 66.467 1.00 84.25 75 THR A O 1
ATOM 529 N N . ASP A 1 76 ? -51.359 3.032 65.569 1.00 85.06 76 ASP A N 1
ATOM 530 C CA . ASP A 1 76 ? -51.657 1.756 66.222 1.00 85.06 76 ASP A CA 1
ATOM 531 C C . ASP A 1 76 ? -50.678 0.655 65.799 1.00 85.06 76 ASP A C 1
ATOM 533 O O . ASP A 1 76 ? -50.733 0.171 64.662 1.00 85.06 76 ASP A O 1
ATOM 537 N N . ALA A 1 77 ? -49.847 0.223 66.747 1.00 86.56 77 ALA A N 1
ATOM 538 C CA . ALA A 1 77 ? -48.848 -0.824 66.574 1.00 86.56 77 ALA A CA 1
ATOM 539 C C . ALA A 1 77 ? -49.136 -2.069 67.422 1.00 86.56 77 ALA A C 1
ATOM 541 O O . ALA A 1 77 ? -49.880 -2.029 68.410 1.00 86.56 77 ALA A O 1
ATOM 542 N N . VAL A 1 78 ? -48.538 -3.189 67.013 1.00 90.06 78 VAL A N 1
ATOM 543 C CA . VAL A 1 78 ? -48.429 -4.408 67.819 1.00 90.06 78 VAL A CA 1
ATOM 544 C C . VAL A 1 78 ? -47.099 -4.378 68.562 1.00 90.06 78 VAL A C 1
ATOM 546 O O . VAL A 1 78 ? -46.040 -4.460 67.945 1.00 90.06 78 VAL A O 1
ATOM 549 N N . ASP A 1 79 ? -47.161 -4.302 69.887 1.00 87.50 79 ASP A N 1
ATOM 550 C CA . ASP A 1 79 ? -45.980 -4.390 70.748 1.00 87.50 79 ASP A CA 1
ATOM 551 C C . ASP A 1 79 ? -45.626 -5.856 71.032 1.00 87.50 79 ASP A C 1
ATOM 553 O O . ASP A 1 79 ? -46.406 -6.592 71.644 1.00 87.50 79 ASP A O 1
ATOM 557 N N . THR A 1 80 ? -44.439 -6.280 70.601 1.00 88.50 80 THR A N 1
ATOM 558 C CA . THR A 1 80 ? -43.996 -7.681 70.692 1.00 88.50 80 THR A CA 1
ATOM 559 C C . THR A 1 80 ? -43.168 -8.001 71.940 1.00 88.50 80 THR A C 1
ATOM 561 O O . THR A 1 80 ? -42.803 -9.158 72.157 1.00 88.50 80 THR A O 1
ATOM 564 N N . ARG A 1 81 ? -42.887 -7.022 72.815 1.00 84.38 81 ARG A N 1
ATOM 565 C CA . ARG A 1 81 ? -41.940 -7.187 73.943 1.00 84.38 81 ARG A CA 1
ATOM 566 C C . ARG A 1 81 ? -42.297 -8.317 74.907 1.00 84.38 81 ARG A C 1
ATOM 568 O O . ARG A 1 81 ? -41.393 -8.917 75.493 1.00 84.38 81 ARG A O 1
ATOM 575 N N . ASN A 1 82 ? -43.589 -8.594 75.056 1.00 85.56 82 ASN A N 1
ATOM 576 C CA . ASN A 1 82 ? -44.129 -9.592 75.976 1.00 85.56 82 ASN A CA 1
ATOM 577 C C . ASN A 1 82 ? -44.445 -10.943 75.305 1.00 85.56 82 ASN A C 1
ATOM 579 O O . ASN A 1 82 ? -45.079 -11.795 75.925 1.00 85.56 82 ASN A O 1
ATOM 583 N N . MET A 1 83 ? -44.025 -11.151 74.055 1.00 88.44 83 MET A N 1
ATOM 584 C CA . MET A 1 83 ? -44.204 -12.408 73.325 1.00 88.44 83 MET A CA 1
ATOM 585 C C . MET A 1 83 ? -42.966 -13.300 73.489 1.00 88.44 83 MET A C 1
ATOM 587 O O . MET A 1 83 ? -41.852 -12.794 73.574 1.00 88.44 83 MET A O 1
ATOM 591 N N . THR A 1 84 ? -43.133 -14.621 73.544 1.00 88.19 84 THR A N 1
ATOM 592 C CA . THR A 1 84 ? -42.042 -15.614 73.563 1.00 88.19 84 THR A CA 1
ATOM 593 C C . THR A 1 84 ? -42.512 -16.921 72.923 1.00 88.19 84 THR A C 1
ATOM 595 O O . THR A 1 84 ? -43.616 -17.377 73.211 1.00 88.19 84 THR A O 1
ATOM 598 N N . GLY A 1 85 ? -41.679 -17.543 72.084 1.00 86.88 85 GLY A N 1
ATOM 599 C CA . GLY A 1 85 ? -42.010 -18.818 71.432 1.00 86.88 85 GLY A CA 1
ATOM 600 C C . GLY A 1 85 ? -43.036 -18.713 70.297 1.00 86.88 85 GLY A C 1
ATOM 601 O O . GLY A 1 85 ? -43.685 -19.700 69.989 1.00 86.88 85 GLY A O 1
ATOM 602 N N . VAL A 1 86 ? -43.201 -17.535 69.688 1.00 90.06 86 VAL A N 1
ATOM 603 C CA . VAL A 1 86 ? -44.111 -17.341 68.551 1.00 90.06 86 VAL A CA 1
ATOM 604 C C . VAL A 1 86 ? -43.383 -17.689 67.256 1.00 90.06 86 VAL A C 1
ATOM 606 O O . VAL A 1 86 ? -42.338 -17.111 66.957 1.00 90.06 86 VAL A O 1
ATOM 609 N N . GLU A 1 87 ? -43.938 -18.599 66.460 1.00 91.75 87 GLU A N 1
ATOM 610 C CA . GLU A 1 87 ? -43.413 -18.952 65.138 1.00 91.75 87 GLU A CA 1
ATOM 611 C C . GLU A 1 87 ? -43.906 -17.962 64.072 1.00 91.75 87 GLU A C 1
ATOM 613 O O . GLU A 1 87 ? -43.114 -17.462 63.273 1.00 91.75 87 GLU A O 1
ATOM 618 N N . VAL A 1 88 ? -45.197 -17.615 64.094 1.00 94.12 88 VAL A N 1
ATOM 619 C CA . VAL A 1 88 ? -45.835 -16.713 63.126 1.00 94.12 88 VAL A CA 1
ATOM 620 C C . VAL A 1 88 ? -46.737 -15.696 63.828 1.00 94.12 88 VAL A C 1
ATOM 622 O O . VAL A 1 88 ? -47.746 -16.048 64.435 1.00 94.12 88 VAL A O 1
ATOM 625 N N . LEU A 1 89 ? -46.419 -14.409 63.678 1.00 95.12 89 LEU A N 1
ATOM 626 C CA . LEU A 1 89 ? -47.284 -13.283 64.029 1.00 95.12 89 LEU A CA 1
ATOM 627 C C . LEU A 1 89 ? -47.958 -12.734 62.766 1.00 95.12 89 LEU A C 1
ATOM 629 O O . LEU A 1 89 ? -47.319 -12.059 61.963 1.00 95.12 89 LEU A O 1
ATOM 633 N N . THR A 1 90 ? -49.257 -12.966 62.602 1.00 95.56 90 THR A N 1
ATOM 634 C CA . THR A 1 90 ? -50.050 -12.379 61.517 1.00 95.56 90 THR A CA 1
ATOM 635 C C . THR A 1 90 ? -50.735 -11.098 61.983 1.00 95.56 90 THR A C 1
ATOM 637 O O . THR A 1 90 ? -51.543 -11.139 62.909 1.00 95.56 90 THR A O 1
ATOM 640 N N . VAL A 1 91 ? -50.508 -9.964 61.316 1.00 95.00 91 VAL A N 1
ATOM 641 C CA . VAL A 1 91 ? -51.186 -8.691 61.630 1.00 95.00 91 VAL A CA 1
ATOM 642 C C . VAL A 1 91 ? -52.056 -8.245 60.460 1.00 95.00 91 VAL A C 1
ATOM 644 O O . VAL A 1 91 ? -51.572 -8.006 59.359 1.00 95.00 91 VAL A O 1
ATOM 647 N N . THR A 1 92 ? -53.361 -8.112 60.687 1.00 92.50 92 THR A N 1
ATOM 648 C CA . THR A 1 92 ? -54.351 -7.726 59.672 1.00 92.50 92 THR A CA 1
ATOM 649 C C . THR A 1 92 ? -55.022 -6.404 60.034 1.00 92.50 92 THR A C 1
ATOM 651 O O . THR A 1 92 ? -55.460 -6.203 61.164 1.00 92.50 92 THR A O 1
ATOM 654 N N . ARG A 1 93 ? -55.171 -5.499 59.061 1.00 90.06 93 ARG A N 1
ATOM 655 C CA . ARG A 1 93 ? -55.897 -4.230 59.231 1.00 90.06 93 ARG A CA 1
ATOM 656 C C . ARG A 1 93 ? -57.300 -4.302 58.629 1.00 90.06 93 ARG A C 1
ATOM 658 O O . ARG A 1 93 ? -57.480 -4.248 57.407 1.00 90.06 93 ARG A O 1
ATOM 665 N N . GLY A 1 94 ? -58.317 -4.403 59.478 1.00 85.88 94 GLY A N 1
ATOM 666 C CA . GLY A 1 94 ? -59.712 -4.496 59.043 1.00 85.88 94 GLY A CA 1
ATOM 667 C C . GLY A 1 94 ? -60.393 -3.135 58.875 1.00 85.88 94 GLY A C 1
ATOM 668 O O . GLY A 1 94 ? -59.738 -2.102 58.743 1.00 85.88 94 GLY A O 1
ATOM 669 N N . ASN A 1 95 ? -61.723 -3.134 58.789 1.00 86.25 95 ASN A N 1
ATOM 670 C CA . ASN A 1 95 ? -62.541 -1.919 58.730 1.00 86.25 95 ASN A CA 1
ATOM 671 C C . ASN A 1 95 ? -63.229 -1.705 60.078 1.00 86.25 95 ASN A C 1
ATOM 673 O O . ASN A 1 95 ? -63.688 -2.662 60.701 1.00 86.25 95 ASN A O 1
ATOM 677 N N . LEU A 1 96 ? -63.358 -0.450 60.501 1.00 83.75 96 LEU A N 1
ATOM 678 C CA . LEU A 1 96 ? -64.046 -0.113 61.740 1.00 83.75 96 LEU A CA 1
ATOM 679 C C . LEU A 1 96 ? -65.562 -0.087 61.496 1.00 83.75 96 LEU A C 1
ATOM 681 O O . LEU A 1 96 ? -66.041 0.584 60.584 1.00 83.75 96 LEU A O 1
ATOM 685 N N . THR A 1 97 ? -66.339 -0.799 62.314 1.00 77.25 97 THR A N 1
ATOM 686 C CA . THR A 1 97 ? -67.810 -0.767 62.239 1.00 77.25 97 THR A CA 1
ATOM 687 C C . THR A 1 97 ? -68.369 0.072 63.383 1.00 77.25 97 THR A C 1
ATOM 689 O O . THR A 1 97 ? -68.283 -0.328 64.540 1.00 77.25 97 THR A O 1
ATOM 692 N N . VAL A 1 98 ? -68.977 1.220 63.070 1.00 77.38 98 VAL A N 1
ATOM 693 C CA . VAL A 1 98 ? -69.595 2.125 64.056 1.00 77.38 98 VAL A CA 1
ATOM 694 C C . VAL A 1 98 ? -71.079 2.266 63.743 1.00 77.38 98 VAL A C 1
ATOM 696 O O . VAL A 1 98 ? -71.457 2.693 62.654 1.00 77.38 98 VAL A O 1
ATOM 699 N N . GLY A 1 99 ? -71.947 1.882 64.685 1.00 77.25 99 GLY A N 1
ATOM 700 C CA . GLY A 1 99 ? -73.401 2.045 64.535 1.00 77.25 99 GLY A CA 1
ATOM 701 C C . GLY A 1 99 ? -74.002 1.330 63.314 1.00 77.25 99 GLY A C 1
ATOM 702 O O . GLY A 1 99 ? -74.964 1.823 62.733 1.00 77.25 99 GLY A O 1
ATOM 703 N N . GLY A 1 100 ? -73.414 0.204 62.890 1.00 79.06 100 GLY A N 1
ATOM 704 C CA . GLY A 1 100 ? -73.826 -0.548 61.695 1.00 79.06 100 GLY A CA 1
ATOM 705 C C . GLY A 1 100 ? -73.289 -0.003 60.365 1.00 79.06 100 GLY A C 1
ATOM 706 O O . GLY A 1 100 ? -73.543 -0.609 59.328 1.00 79.06 100 GLY A O 1
ATOM 707 N N . SER A 1 101 ? -72.535 1.102 60.379 1.00 82.12 101 SER A N 1
ATOM 708 C CA . SER A 1 101 ? -71.835 1.642 59.206 1.00 82.12 101 SER A CA 1
ATOM 709 C C . SER A 1 101 ? -70.370 1.205 59.194 1.00 82.12 101 SER A C 1
ATOM 711 O O . SER A 1 101 ? -69.726 1.160 60.242 1.00 82.12 101 SER A O 1
ATOM 713 N N . THR A 1 102 ? -69.834 0.905 58.012 1.00 86.62 102 THR A N 1
ATOM 714 C CA . THR A 1 102 ? -68.429 0.522 57.820 1.00 86.62 102 THR A CA 1
ATOM 715 C C . THR A 1 102 ? -67.596 1.747 57.455 1.00 86.62 102 THR A C 1
ATOM 717 O O . THR A 1 102 ? -67.818 2.365 56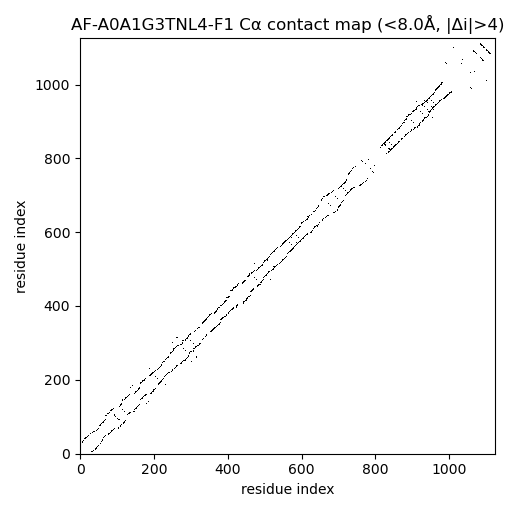.415 1.00 86.62 102 THR A O 1
ATOM 720 N N . ILE A 1 103 ? -66.625 2.085 58.298 1.00 86.19 103 ILE A N 1
ATOM 721 C CA . ILE A 1 103 ? -65.588 3.084 58.037 1.00 86.19 103 ILE A CA 1
ATOM 722 C C . ILE A 1 103 ? -64.345 2.327 57.563 1.00 86.19 103 ILE A C 1
ATOM 724 O O . ILE A 1 103 ? -63.934 1.346 58.187 1.00 86.19 103 ILE A O 1
ATOM 728 N N . ALA A 1 104 ? -63.755 2.756 56.446 1.00 85.12 104 ALA A N 1
ATOM 729 C CA . ALA A 1 104 ? -62.502 2.180 55.972 1.00 85.12 104 ALA A CA 1
ATOM 730 C C . ALA A 1 104 ? -61.426 2.342 57.058 1.00 85.12 104 ALA A C 1
ATOM 732 O O . ALA A 1 104 ? -61.162 3.456 57.507 1.00 85.12 104 ALA A O 1
ATOM 733 N N . GLY A 1 105 ? -60.848 1.228 57.509 1.00 84.06 105 GLY A N 1
ATOM 734 C CA . GLY A 1 105 ? -59.752 1.271 58.474 1.00 84.06 105 GLY A CA 1
ATOM 735 C C . GLY A 1 105 ? -58.451 1.693 57.802 1.00 84.06 105 GLY A C 1
ATOM 736 O O . GLY A 1 105 ? -58.265 1.472 56.602 1.00 84.06 105 GLY A O 1
ATOM 737 N N . ASN A 1 106 ? -57.546 2.264 58.590 1.00 87.06 106 ASN A N 1
ATOM 738 C CA . ASN A 1 106 ? -56.180 2.514 58.164 1.00 87.06 106 ASN A CA 1
ATOM 739 C C . ASN A 1 106 ? -55.504 1.177 57.803 1.00 87.06 106 ASN A C 1
ATOM 741 O O . ASN A 1 106 ? -55.625 0.202 58.546 1.00 87.06 106 ASN A O 1
ATOM 745 N N . LYS A 1 107 ? -54.822 1.135 56.655 1.00 92.12 107 LYS A N 1
ATOM 746 C CA . LYS A 1 107 ? -54.203 -0.065 56.065 1.00 92.12 107 LYS A CA 1
ATOM 747 C C . LYS A 1 107 ? -52.693 -0.143 56.302 1.00 92.12 107 LYS A C 1
ATOM 749 O O . LYS A 1 107 ? -52.001 -0.855 55.579 1.00 92.12 107 LYS A O 1
ATOM 754 N N . GLN A 1 108 ? -52.201 0.581 57.303 1.00 93.94 108 GLN A N 1
ATOM 755 C CA . GLN A 1 108 ? -50.824 0.507 57.771 1.00 93.94 108 GLN A CA 1
ATOM 756 C C . GLN A 1 108 ? -50.691 -0.520 58.905 1.00 93.94 108 GLN A C 1
ATOM 758 O O . GLN A 1 108 ? -51.429 -0.460 59.891 1.00 93.94 108 GLN A O 1
ATOM 763 N N . VAL A 1 109 ? -49.773 -1.471 58.744 1.00 95.06 109 VAL A N 1
ATOM 764 C CA . VAL A 1 109 ? -49.369 -2.442 59.769 1.00 95.06 109 VAL A CA 1
ATOM 765 C C . VAL A 1 109 ? -48.087 -1.940 60.421 1.00 95.06 109 VAL A C 1
ATOM 767 O O . VAL A 1 109 ? -47.086 -1.830 59.724 1.00 95.06 109 VAL A O 1
ATOM 770 N N . ASN A 1 110 ? -48.123 -1.688 61.731 1.00 93.31 110 ASN A N 1
ATOM 771 C CA . ASN A 1 110 ? -46.941 -1.359 62.530 1.00 93.31 110 ASN A CA 1
ATOM 772 C C . ASN A 1 110 ? -46.670 -2.487 63.536 1.00 93.31 110 ASN A C 1
ATOM 774 O O . ASN A 1 110 ? -47.598 -2.935 64.226 1.00 93.31 110 ASN A O 1
ATOM 778 N N . VAL A 1 111 ? -45.424 -2.945 63.626 1.00 92.56 111 VAL A N 1
ATOM 779 C CA . VAL A 1 111 ? -44.960 -3.930 64.614 1.00 92.56 111 VAL A CA 1
ATOM 780 C C . VAL A 1 111 ? -43.719 -3.380 65.293 1.00 92.56 111 VAL A C 1
ATOM 782 O O . VAL A 1 111 ? -42.689 -3.229 64.644 1.00 92.56 111 VAL A O 1
ATOM 785 N N . ASP A 1 112 ? -43.802 -3.147 66.598 1.00 89.12 112 ASP A N 1
ATOM 786 C CA . ASP A 1 112 ? -42.739 -2.487 67.348 1.00 89.12 112 ASP A CA 1
ATOM 787 C C . ASP A 1 112 ? -41.945 -3.488 68.197 1.00 89.12 112 ASP A C 1
ATOM 789 O O . ASP A 1 112 ? -42.474 -4.482 68.722 1.00 89.12 112 ASP A O 1
ATOM 793 N N . TYR A 1 113 ? -40.664 -3.168 68.388 1.00 85.75 113 TYR A N 1
ATOM 794 C CA . TYR A 1 113 ? -39.706 -3.881 69.234 1.00 85.75 113 TYR A CA 1
ATOM 795 C C . TYR A 1 113 ? -39.473 -5.350 68.866 1.00 85.75 113 TYR A C 1
ATOM 797 O O . TYR A 1 113 ? -39.056 -6.124 69.735 1.00 85.75 113 TYR A O 1
ATOM 805 N N . LEU A 1 114 ? -39.677 -5.726 67.602 1.00 88.00 114 LEU A N 1
ATOM 806 C CA . LEU A 1 114 ? -39.563 -7.107 67.139 1.00 88.00 114 LEU A CA 1
ATOM 807 C C . LEU A 1 114 ? -38.215 -7.721 67.546 1.00 88.00 114 LEU A C 1
ATOM 809 O O . LEU A 1 114 ? -37.160 -7.094 67.446 1.00 88.00 114 LEU A O 1
ATOM 813 N N . ASP A 1 115 ? -38.273 -8.945 68.056 1.00 85.00 115 ASP A N 1
ATOM 814 C CA . ASP A 1 115 ? -37.130 -9.768 68.434 1.00 85.00 115 ASP A CA 1
ATOM 815 C C . ASP A 1 115 ? -37.384 -11.167 67.880 1.00 85.00 115 ASP A C 1
ATOM 817 O O . ASP A 1 115 ? -38.286 -11.878 68.327 1.00 85.00 115 ASP A O 1
ATOM 821 N N . SER A 1 116 ? -36.601 -11.559 66.884 1.00 82.38 116 SER A N 1
ATOM 822 C CA . SER A 1 116 ? -36.782 -12.824 66.168 1.00 82.38 116 SER A CA 1
ATOM 823 C C . SER A 1 116 ? -36.498 -14.070 67.007 1.00 82.38 116 SER A C 1
ATOM 825 O O . SER A 1 116 ? -36.921 -15.164 66.641 1.00 82.38 116 SER A O 1
ATOM 827 N N . THR A 1 117 ? -35.841 -13.929 68.165 1.00 82.62 117 THR A N 1
ATOM 828 C CA . THR A 1 117 ? -35.719 -15.030 69.135 1.00 82.62 117 THR A CA 1
ATOM 829 C C . THR A 1 117 ? -37.035 -15.301 69.871 1.00 82.62 117 THR A C 1
ATOM 831 O O . THR A 1 117 ? -37.220 -16.371 70.449 1.00 82.62 117 THR A O 1
ATOM 834 N N . LYS A 1 118 ? -37.958 -14.333 69.844 1.00 86.88 118 LYS A N 1
ATOM 835 C CA . LYS A 1 118 ? -39.276 -14.384 70.483 1.00 86.88 118 LYS A CA 1
ATOM 836 C C . LYS A 1 118 ? -40.414 -14.566 69.483 1.00 86.88 118 LYS A C 1
ATOM 838 O O . LYS A 1 118 ? -41.380 -15.249 69.817 1.00 86.88 118 LYS A O 1
ATOM 843 N N . VAL A 1 119 ? -40.296 -13.948 68.307 1.00 89.75 119 VAL A N 1
ATOM 844 C CA . VAL A 1 119 ? -41.264 -13.982 67.202 1.00 89.75 119 VAL A CA 1
ATOM 845 C C . VAL A 1 119 ? -40.517 -14.278 65.901 1.00 89.75 119 VAL A C 1
ATOM 847 O O . VAL A 1 119 ? -39.922 -13.378 65.317 1.00 89.75 119 VAL A O 1
ATOM 850 N N . ALA A 1 120 ? -40.541 -15.524 65.430 1.00 89.75 120 ALA A N 1
ATOM 851 C CA . ALA A 1 120 ? -39.691 -15.956 64.319 1.00 89.75 120 ALA A CA 1
ATOM 852 C C . ALA A 1 120 ? -40.058 -15.304 62.970 1.00 89.75 120 ALA A C 1
ATOM 854 O O . ALA A 1 120 ? -39.163 -14.959 62.194 1.00 89.75 120 ALA A O 1
ATOM 855 N N . LYS A 1 121 ? -41.355 -15.112 62.690 1.00 94.56 121 LYS A N 1
ATOM 856 C CA . LYS A 1 121 ? -41.857 -14.536 61.434 1.00 94.56 121 LYS A CA 1
ATOM 857 C C . LYS A 1 121 ? -43.031 -13.583 61.664 1.00 94.56 121 LYS A C 1
ATOM 859 O O . LYS A 1 121 ? -43.962 -13.907 62.395 1.00 94.56 121 LYS A O 1
ATOM 864 N N . VAL A 1 122 ? -43.042 -12.449 60.965 1.00 96.44 122 VAL A N 1
ATOM 865 C CA . VAL A 1 122 ? -44.205 -11.554 60.839 1.00 96.44 122 VAL A CA 1
ATOM 866 C C . VAL A 1 122 ? -44.850 -11.751 59.468 1.00 96.44 122 VAL A C 1
ATOM 868 O O . VAL A 1 122 ? -44.154 -11.761 58.458 1.00 96.44 122 VAL A O 1
ATOM 871 N N . VAL A 1 123 ? -46.172 -11.893 59.415 1.00 97.38 123 VAL A N 1
ATOM 872 C CA . VAL A 1 123 ? -46.973 -11.975 58.183 1.00 97.38 123 VAL A CA 1
ATOM 873 C C . VAL A 1 123 ? -47.990 -10.837 58.190 1.00 97.38 123 VAL A C 1
ATOM 875 O O . VAL A 1 123 ? -48.744 -10.673 59.148 1.00 97.38 123 VAL A O 1
ATOM 878 N N . VAL A 1 124 ? -48.058 -10.041 57.127 1.00 96.19 124 VAL A N 1
ATOM 879 C CA . VAL A 1 124 ? -49.080 -8.984 57.027 1.00 96.19 124 VAL A CA 1
ATOM 880 C C . VAL A 1 124 ? -50.324 -9.496 56.305 1.00 96.19 124 VAL A C 1
ATOM 882 O O . VAL A 1 124 ? -50.253 -10.251 55.338 1.00 96.19 124 VAL A O 1
ATOM 885 N N . GLY A 1 125 ? -51.498 -9.091 56.780 1.00 92.44 125 GLY A N 1
ATOM 886 C CA . GLY A 1 125 ? -52.779 -9.492 56.208 1.00 92.44 125 GLY A CA 1
ATOM 887 C C . GLY A 1 125 ? -53.068 -8.837 54.854 1.00 92.44 125 GLY A C 1
ATOM 888 O O . GLY A 1 125 ? -52.537 -7.776 54.515 1.00 92.44 125 GLY A O 1
ATOM 889 N N . ALA A 1 126 ? -53.972 -9.445 54.084 1.00 88.81 126 ALA A N 1
ATOM 890 C CA . ALA A 1 126 ? -54.398 -8.926 52.786 1.00 88.81 126 ALA A CA 1
ATOM 891 C C . ALA A 1 126 ? -55.008 -7.511 52.879 1.00 88.81 126 ALA A C 1
ATOM 893 O O . ALA A 1 126 ? -55.705 -7.173 53.837 1.00 88.81 126 ALA A O 1
ATOM 894 N N . GLY A 1 127 ? -54.787 -6.694 51.843 1.00 88.44 127 GLY A N 1
ATOM 895 C CA . GLY A 1 127 ? -55.287 -5.313 51.773 1.00 88.44 127 GLY A CA 1
ATOM 896 C C . GLY A 1 127 ? -54.437 -4.285 52.528 1.00 88.44 127 GLY A C 1
ATOM 897 O O . GLY A 1 127 ? -54.846 -3.129 52.630 1.00 88.44 127 GLY A O 1
ATOM 898 N N . THR A 1 128 ? -53.277 -4.694 53.047 1.00 94.25 128 THR A N 1
ATOM 899 C CA . THR A 1 128 ? -52.274 -3.809 53.651 1.00 94.25 128 THR A CA 1
ATOM 900 C C . THR A 1 128 ? -51.623 -2.931 52.581 1.00 94.25 128 THR A C 1
ATOM 902 O O . THR A 1 128 ? -51.235 -3.413 51.517 1.00 94.25 128 THR A O 1
ATOM 905 N N . THR A 1 129 ? -51.498 -1.633 52.852 1.00 93.38 129 THR A N 1
ATOM 906 C CA . THR A 1 129 ? -50.863 -0.673 51.935 1.00 93.38 129 THR A CA 1
ATOM 907 C C . THR A 1 129 ? -49.522 -0.175 52.444 1.00 93.38 129 THR A C 1
ATOM 909 O O . THR A 1 129 ? -48.688 0.179 51.626 1.00 93.38 129 THR A O 1
ATOM 912 N N . ILE A 1 130 ? -49.311 -0.108 53.758 1.00 95.25 130 ILE A N 1
ATOM 913 C CA . ILE A 1 130 ? -48.046 0.335 54.359 1.00 95.25 130 ILE A CA 1
ATOM 914 C C . ILE A 1 130 ? -47.649 -0.685 55.426 1.00 95.25 130 ILE A C 1
ATOM 916 O O . ILE A 1 130 ? -48.514 -1.168 56.159 1.00 95.25 130 ILE A O 1
ATOM 920 N N . VAL A 1 131 ? -46.368 -1.015 55.510 1.00 96.69 131 VAL A N 1
ATOM 921 C CA . VAL A 1 131 ? -45.806 -1.895 56.538 1.00 96.69 131 VAL A CA 1
ATOM 922 C C . VAL A 1 131 ? -44.629 -1.185 57.186 1.00 96.69 131 VAL A C 1
ATOM 924 O O . VAL A 1 131 ? -43.757 -0.690 56.477 1.00 96.69 131 VAL A O 1
ATOM 927 N N . ASP A 1 132 ? -44.613 -1.155 58.509 1.00 95.12 132 ASP A N 1
ATOM 928 C CA . ASP A 1 132 ? -43.502 -0.679 59.323 1.00 95.12 132 ASP A CA 1
ATOM 929 C C . ASP A 1 132 ? -43.202 -1.735 60.393 1.00 95.12 132 ASP A C 1
ATOM 931 O O . ASP A 1 132 ? -44.070 -2.098 61.192 1.00 95.12 132 ASP A O 1
ATOM 935 N N . VAL A 1 133 ? -42.004 -2.308 60.357 1.00 93.88 133 VAL A N 1
ATOM 936 C CA . VAL A 1 133 ? -41.550 -3.300 61.334 1.00 93.88 133 VAL A CA 1
ATOM 937 C C . VAL A 1 133 ? -40.283 -2.782 61.978 1.00 93.88 133 VAL A C 1
ATOM 939 O O . VAL A 1 133 ? -39.241 -2.682 61.335 1.00 93.88 133 VAL A O 1
ATOM 942 N N . ASP A 1 134 ? -40.358 -2.491 63.266 1.00 89.81 134 ASP A N 1
ATOM 943 C CA . ASP A 1 134 ? -39.267 -1.901 64.012 1.00 89.81 134 ASP A CA 1
ATOM 944 C C . ASP A 1 134 ? -38.625 -2.917 64.969 1.00 89.81 134 ASP A C 1
ATOM 946 O O . ASP A 1 134 ? -39.252 -3.397 65.915 1.00 89.81 134 ASP A O 1
ATOM 950 N N . GLN A 1 135 ? -37.348 -3.242 64.747 1.00 86.12 135 GLN A N 1
ATOM 951 C CA . GLN A 1 135 ? -36.543 -4.067 65.652 1.00 86.12 135 GLN A CA 1
ATOM 952 C C . GLN A 1 135 ? -35.751 -3.236 66.677 1.00 86.12 135 GLN A C 1
ATOM 954 O O . GLN A 1 135 ? -34.988 -3.820 67.452 1.00 86.12 135 GLN A O 1
ATOM 959 N N . THR A 1 136 ? -35.914 -1.910 66.753 1.00 80.69 136 THR A N 1
ATOM 960 C CA . THR A 1 136 ? -35.172 -1.045 67.688 1.00 80.69 136 THR A CA 1
ATOM 961 C C . THR A 1 136 ? -35.261 -1.584 69.120 1.00 80.69 136 THR A C 1
ATOM 963 O O . THR A 1 136 ? -36.319 -1.994 69.603 1.00 80.69 136 THR A O 1
ATOM 966 N N . ALA A 1 137 ? -34.109 -1.720 69.781 1.00 68.12 137 ALA A N 1
ATOM 967 C CA . ALA A 1 137 ? -34.007 -2.433 71.052 1.00 68.12 137 ALA A CA 1
ATOM 968 C C . ALA A 1 137 ? -34.626 -1.647 72.220 1.00 68.12 137 ALA A C 1
ATOM 970 O O . ALA A 1 137 ? -34.613 -0.418 72.249 1.00 68.12 137 ALA A O 1
ATOM 971 N N . ASN A 1 138 ? -35.109 -2.373 73.234 1.00 60.03 138 ASN A N 1
ATOM 972 C CA . ASN A 1 138 ? -35.511 -1.785 74.516 1.00 60.03 138 ASN A CA 1
ATOM 973 C C . ASN A 1 138 ? -34.285 -1.582 75.438 1.00 60.03 138 ASN A C 1
ATOM 975 O O . ASN A 1 138 ? -34.261 -0.667 76.257 1.00 60.03 138 ASN A O 1
ATOM 979 N N . THR A 1 139 ? -33.244 -2.420 75.296 1.00 58.47 139 THR A N 1
ATOM 980 C CA . THR A 1 139 ? -31.986 -2.352 76.065 1.00 58.47 139 THR A CA 1
ATOM 981 C C . THR A 1 139 ? -30.767 -2.729 75.214 1.00 58.47 139 THR A C 1
ATOM 983 O O . THR A 1 139 ? -30.892 -3.468 74.245 1.00 58.47 139 THR A O 1
ATOM 986 N N . ALA A 1 140 ? -29.571 -2.261 75.586 1.00 55.31 140 ALA A N 1
ATOM 987 C CA . ALA A 1 140 ? -28.338 -2.390 74.793 1.00 55.31 140 ALA A CA 1
ATOM 988 C C . ALA A 1 140 ? -27.767 -3.825 74.630 1.00 55.31 140 ALA A C 1
ATOM 990 O O . ALA A 1 140 ? -26.705 -3.979 74.036 1.00 55.31 140 ALA A O 1
ATOM 991 N N . THR A 1 141 ? -28.415 -4.863 75.173 1.00 53.22 141 THR A N 1
ATOM 992 C CA . THR A 1 141 ? -27.918 -6.257 75.187 1.00 53.22 141 THR A CA 1
ATOM 993 C C . THR A 1 141 ? -28.743 -7.235 74.349 1.00 53.22 141 THR A C 1
ATOM 995 O O . THR A 1 141 ? -28.411 -8.419 74.308 1.00 53.22 141 THR A O 1
ATOM 998 N N . ASP A 1 142 ? -29.817 -6.781 73.701 1.00 58.66 142 ASP A N 1
ATOM 999 C CA . ASP A 1 142 ? -30.672 -7.652 72.893 1.00 58.66 142 ASP A CA 1
ATOM 1000 C C . ASP A 1 142 ? -29.974 -7.967 71.556 1.00 58.66 142 ASP A C 1
ATOM 1002 O O . ASP A 1 142 ? -30.012 -7.175 70.616 1.00 58.66 142 ASP A O 1
ATOM 1006 N N . SER A 1 143 ? -29.313 -9.127 71.463 1.00 52.66 143 SER A N 1
ATOM 1007 C CA . SER A 1 143 ? -28.783 -9.654 70.196 1.00 52.66 143 SER A CA 1
ATOM 1008 C C . SER A 1 143 ? -29.939 -10.236 69.378 1.00 52.66 143 SER A C 1
ATOM 1010 O O . SER A 1 143 ? -30.231 -11.430 69.423 1.00 52.66 143 SER A O 1
ATOM 1012 N N . LYS A 1 144 ? -30.658 -9.369 68.664 1.00 67.38 144 LYS A N 1
ATOM 1013 C CA . LYS A 1 144 ? -31.841 -9.735 67.870 1.00 67.38 144 LYS A CA 1
ATOM 1014 C C . LYS A 1 144 ? -31.404 -10.401 66.567 1.00 67.38 144 LYS A C 1
ATOM 1016 O O . LYS A 1 144 ? -30.598 -9.829 65.839 1.00 67.38 144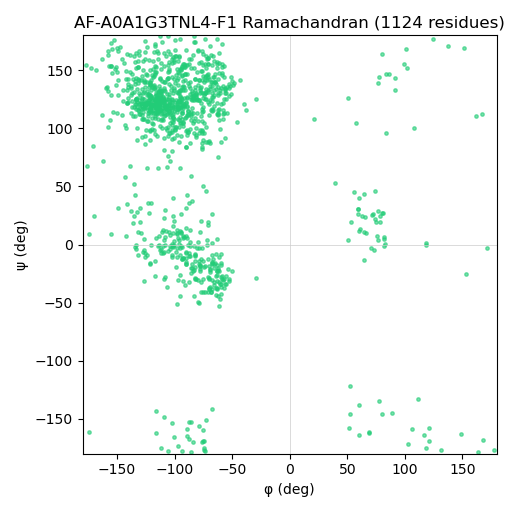 LYS A O 1
ATOM 1021 N N . ALA A 1 145 ? -31.822 -11.641 66.289 1.00 63.81 145 ALA A N 1
ATOM 1022 C CA . ALA A 1 145 ? -31.603 -12.273 64.976 1.00 63.81 145 ALA A CA 1
ATOM 1023 C C . ALA A 1 145 ? -32.350 -11.497 63.870 1.00 63.81 145 ALA A C 1
ATOM 1025 O O . ALA A 1 145 ? -33.290 -10.767 64.174 1.00 63.81 145 ALA A O 1
ATOM 1026 N N . GLY A 1 146 ? -31.927 -11.619 62.610 1.00 74.75 146 GLY A N 1
ATOM 1027 C CA . GLY A 1 146 ? -32.594 -10.901 61.524 1.00 74.75 146 GLY A CA 1
ATOM 1028 C C . GLY A 1 146 ? -34.061 -11.324 61.430 1.00 74.75 146 GLY A C 1
ATOM 1029 O O . GLY A 1 146 ? -34.360 -12.520 61.458 1.00 74.75 146 GLY A O 1
ATOM 1030 N N . ALA A 1 147 ? -34.976 -10.360 61.368 1.00 85.00 147 ALA A N 1
ATOM 1031 C CA . ALA A 1 147 ? -36.406 -10.641 61.304 1.00 85.00 147 ALA A CA 1
ATOM 1032 C C . ALA A 1 147 ? -36.788 -11.319 59.982 1.00 85.00 147 ALA A C 1
ATOM 1034 O O . ALA A 1 147 ? -36.267 -10.969 58.925 1.00 85.00 147 ALA A O 1
ATOM 1035 N N . VAL A 1 148 ? -37.747 -12.245 60.014 1.00 94.38 148 VAL A N 1
ATOM 1036 C CA . VAL A 1 148 ? -38.414 -12.719 58.795 1.00 94.38 148 VAL A CA 1
ATOM 1037 C C . VAL A 1 148 ? -39.737 -11.974 58.662 1.00 94.38 148 VAL A C 1
ATOM 1039 O O . VAL A 1 148 ? -40.617 -12.114 59.510 1.00 94.38 148 VAL A O 1
ATOM 1042 N N . VAL A 1 149 ? -39.887 -11.177 57.607 1.00 96.56 149 VAL A N 1
ATOM 1043 C CA . VAL A 1 149 ? -41.086 -10.373 57.348 1.00 96.56 149 VAL A CA 1
ATOM 1044 C C . VAL A 1 149 ? -41.672 -10.768 55.998 1.00 96.56 149 VAL A C 1
ATOM 1046 O O . VAL A 1 149 ? -41.054 -10.605 54.951 1.00 96.56 149 VAL A O 1
ATOM 1049 N N . ASP A 1 150 ? -42.891 -11.285 56.022 1.00 97.19 150 ASP A N 1
ATOM 1050 C CA . ASP A 1 150 ? -43.687 -11.622 54.849 1.00 97.19 150 ASP A CA 1
ATOM 1051 C C . ASP A 1 150 ? -44.739 -10.533 54.634 1.00 97.19 150 ASP A C 1
ATOM 1053 O O . ASP A 1 150 ? -45.842 -10.543 55.189 1.00 97.19 150 ASP A O 1
ATOM 1057 N N . ALA A 1 151 ? -44.333 -9.549 53.842 1.00 97.06 151 ALA A N 1
ATOM 1058 C CA . ALA A 1 151 ? -45.138 -8.461 53.319 1.00 97.06 151 ALA A CA 1
ATOM 1059 C C . ALA A 1 151 ? -45.546 -8.713 51.854 1.00 97.06 151 ALA A C 1
ATOM 1061 O O . ALA A 1 151 ? -45.841 -7.769 51.118 1.00 97.06 151 ALA A O 1
ATOM 1062 N N . SER A 1 152 ? -45.594 -9.980 51.419 1.00 95.62 152 SER A N 1
ATOM 1063 C CA . SER A 1 152 ? -45.825 -10.375 50.020 1.00 95.62 152 SER A CA 1
ATOM 1064 C C . SER A 1 152 ? -47.157 -9.886 49.446 1.00 95.62 152 SER A C 1
ATOM 1066 O O . SER A 1 152 ? -47.318 -9.824 48.231 1.00 95.62 152 SER A O 1
ATOM 1068 N N . VAL A 1 153 ? -48.108 -9.498 50.303 1.00 94.88 153 VAL A N 1
ATOM 1069 C CA . VAL A 1 153 ? -49.431 -8.967 49.932 1.00 94.88 153 VAL A CA 1
ATOM 1070 C C . VAL A 1 153 ? -49.562 -7.447 50.087 1.00 94.88 153 VAL A C 1
ATOM 1072 O O . VAL A 1 153 ? -50.617 -6.897 49.759 1.00 94.88 153 VAL A O 1
ATOM 1075 N N . ALA A 1 154 ? -48.540 -6.760 50.607 1.00 95.69 154 ALA A N 1
ATOM 1076 C CA . ALA A 1 154 ? -48.572 -5.316 50.818 1.00 95.69 154 ALA A CA 1
ATOM 1077 C C . ALA A 1 154 ? -48.331 -4.567 49.503 1.00 95.69 154 ALA A C 1
ATOM 1079 O O . ALA A 1 154 ? -47.406 -4.893 48.767 1.00 95.69 154 ALA A O 1
ATOM 1080 N N . THR A 1 155 ? -49.146 -3.552 49.197 1.00 95.19 155 THR A N 1
ATOM 1081 C CA . THR A 1 155 ? -49.098 -2.887 47.877 1.00 95.19 155 THR A CA 1
ATOM 1082 C C . THR A 1 155 ? -48.310 -1.574 47.836 1.00 95.19 155 THR A C 1
ATOM 1084 O O . THR A 1 155 ? -47.949 -1.134 46.745 1.00 95.19 155 THR A O 1
ATOM 1087 N N . GLY A 1 156 ? -48.064 -0.917 48.972 1.00 94.75 156 GLY A N 1
ATOM 1088 C CA . GLY A 1 156 ? -47.334 0.360 49.066 1.00 94.75 156 GLY A CA 1
ATOM 1089 C C . GLY A 1 156 ? -46.030 0.221 49.854 1.00 94.75 156 GLY A C 1
ATOM 1090 O O . GLY A 1 156 ? -45.350 -0.789 49.705 1.00 94.75 156 GLY A O 1
ATOM 1091 N N . ASN A 1 157 ? -45.647 1.232 50.639 1.00 95.75 157 ASN A N 1
ATOM 1092 C CA . ASN A 1 157 ? -44.326 1.280 51.281 1.00 95.75 157 ASN A CA 1
ATOM 1093 C C . ASN A 1 157 ? -44.137 0.169 52.323 1.00 95.75 157 ASN A C 1
ATOM 1095 O O . ASN A 1 157 ? -45.051 -0.117 53.096 1.00 95.75 157 ASN A O 1
ATOM 1099 N N . VAL A 1 158 ? -42.943 -0.417 52.362 1.00 97.06 158 VAL A N 1
ATOM 1100 C CA . VAL A 1 158 ? -42.570 -1.455 53.329 1.00 97.06 158 VAL A CA 1
ATOM 1101 C C . VAL A 1 158 ? -41.228 -1.086 53.942 1.00 97.06 158 VAL A C 1
ATOM 1103 O O . VAL A 1 158 ? -40.223 -1.068 53.238 1.00 97.06 158 VAL A O 1
ATOM 1106 N N . THR A 1 159 ? -41.212 -0.811 55.240 1.00 95.12 159 THR A N 1
ATOM 1107 C CA . THR A 1 159 ? -40.011 -0.448 55.992 1.00 95.12 159 THR A CA 1
ATOM 1108 C C . THR A 1 159 ? -39.740 -1.492 57.064 1.00 95.12 159 THR A C 1
ATOM 1110 O O . THR A 1 159 ? -40.648 -1.891 57.794 1.00 95.12 159 THR A O 1
ATOM 1113 N N . VAL A 1 160 ? -38.486 -1.927 57.169 1.00 93.12 160 VAL A N 1
ATOM 1114 C CA . VAL A 1 160 ? -37.995 -2.733 58.288 1.00 93.12 160 VAL A CA 1
ATOM 1115 C C . VAL A 1 160 ? -36.780 -2.045 58.902 1.00 93.12 160 VAL A C 1
ATOM 1117 O O . VAL A 1 160 ? -35.791 -1.798 58.216 1.00 93.12 160 VAL A O 1
ATOM 1120 N N . THR A 1 161 ? -36.844 -1.739 60.193 1.00 89.56 161 THR A N 1
ATOM 1121 C CA . THR A 1 161 ? -35.693 -1.273 60.976 1.00 89.56 161 THR A CA 1
ATOM 1122 C C . THR A 1 161 ? -35.018 -2.489 61.613 1.00 89.56 161 THR A C 1
ATOM 1124 O O . THR A 1 161 ? -35.655 -3.213 62.370 1.00 89.56 161 THR A O 1
ATOM 1127 N N . GLY A 1 162 ? -33.751 -2.726 61.280 1.00 86.12 162 GLY A N 1
ATOM 1128 C CA . GLY A 1 162 ? -32.948 -3.932 61.520 1.00 86.12 162 GLY A CA 1
ATOM 1129 C C . GLY A 1 162 ? -32.814 -4.817 60.275 1.00 86.12 162 GLY A C 1
ATOM 1130 O O . GLY A 1 162 ? -33.697 -4.840 59.418 1.00 86.12 162 GLY A O 1
ATOM 1131 N N . ALA A 1 163 ? -31.716 -5.565 60.180 1.00 88.00 163 ALA A N 1
ATOM 1132 C CA . ALA A 1 163 ? -31.492 -6.610 59.194 1.00 88.00 163 ALA A CA 1
ATOM 1133 C C . ALA A 1 163 ? -32.643 -7.626 59.179 1.00 88.00 163 ALA A C 1
ATOM 1135 O O . ALA A 1 163 ? -33.180 -8.041 60.214 1.00 88.00 163 ALA A O 1
ATOM 1136 N N . ALA A 1 164 ? -33.044 -8.030 57.974 1.00 92.31 164 ALA A N 1
ATOM 1137 C CA . ALA A 1 164 ? -34.218 -8.865 57.782 1.00 92.31 164 ALA A CA 1
ATOM 1138 C C . ALA A 1 164 ? -34.167 -9.692 56.494 1.00 92.31 164 ALA A C 1
ATOM 1140 O O . ALA A 1 164 ? -33.562 -9.303 55.494 1.00 92.31 164 ALA A O 1
ATOM 1141 N N . THR A 1 165 ? -34.879 -10.819 56.515 1.00 95.12 165 THR A N 1
ATOM 1142 C CA . THR A 1 165 ? -35.377 -11.506 55.321 1.00 95.12 165 THR A CA 1
ATOM 1143 C C . THR A 1 165 ? -36.794 -11.008 55.043 1.00 95.12 165 THR A C 1
ATOM 1145 O O . THR A 1 165 ? -37.738 -11.381 55.736 1.00 95.12 165 THR A O 1
ATOM 1148 N N . LEU A 1 166 ? -36.932 -10.148 54.041 1.00 96.75 166 LEU A N 1
ATOM 1149 C CA . LEU A 1 166 ? -38.151 -9.452 53.661 1.00 96.75 166 LEU A CA 1
ATOM 1150 C C . LEU A 1 166 ? -38.683 -9.955 52.312 1.00 96.75 166 LEU A C 1
ATOM 1152 O O . LEU A 1 166 ? -38.013 -9.835 51.286 1.00 96.75 166 LEU A O 1
ATOM 1156 N N . ASP A 1 167 ? -39.921 -10.442 52.287 1.00 97.38 167 ASP A N 1
ATOM 1157 C CA . ASP A 1 167 ? -40.704 -10.600 51.057 1.00 97.38 167 ASP A CA 1
ATOM 1158 C C . ASP A 1 167 ? -41.704 -9.446 50.951 1.00 97.38 167 ASP A C 1
ATOM 1160 O O . ASP A 1 167 ? -42.654 -9.373 51.714 1.00 97.38 167 ASP A O 1
ATOM 1164 N N . ALA A 1 168 ? -41.487 -8.536 50.009 1.00 97.06 168 ALA A N 1
ATOM 1165 C CA . ALA A 1 168 ? -42.356 -7.420 49.647 1.00 97.06 168 ALA A CA 1
ATOM 1166 C C . ALA A 1 168 ? -42.771 -7.517 48.164 1.00 97.06 168 ALA A C 1
ATOM 1168 O O . ALA A 1 168 ? -42.873 -6.515 47.455 1.00 97.06 168 ALA A O 1
ATOM 1169 N N . SER A 1 169 ? -42.975 -8.734 47.653 1.00 95.12 169 SER A N 1
ATOM 1170 C CA . SER A 1 169 ? -43.149 -9.005 46.219 1.00 95.12 169 SER A CA 1
ATOM 1171 C C . SER A 1 169 ? -44.324 -8.283 45.541 1.00 95.12 169 SER A C 1
ATOM 1173 O O . SER A 1 169 ? -44.219 -7.972 44.349 1.00 95.12 169 SER A O 1
ATOM 1175 N N . ALA A 1 170 ? -45.415 -7.970 46.249 1.00 95.12 170 ALA A N 1
ATOM 1176 C CA . ALA A 1 170 ? -46.524 -7.162 45.718 1.00 95.12 170 ALA A CA 1
ATOM 1177 C C . ALA A 1 170 ? -46.355 -5.644 45.894 1.00 95.12 170 ALA A C 1
ATOM 1179 O O . ALA A 1 170 ? -47.169 -4.890 45.350 1.00 95.12 170 ALA A O 1
ATOM 1180 N N . SER A 1 171 ? -45.330 -5.187 46.619 1.00 96.12 171 SER A N 1
ATOM 1181 C CA . SER A 1 171 ? -45.129 -3.761 46.865 1.00 96.12 171 SER A CA 1
ATOM 1182 C C . SER A 1 171 ? -44.845 -3.040 45.554 1.00 96.12 171 SER A C 1
ATOM 1184 O O . SER A 1 171 ? -44.047 -3.495 44.741 1.00 96.12 171 SER A O 1
ATOM 1186 N N . THR A 1 172 ? -45.511 -1.908 45.352 1.00 94.62 172 THR A N 1
ATOM 1187 C CA . THR A 1 172 ? -45.223 -0.947 44.276 1.00 94.62 172 THR A CA 1
ATOM 1188 C C . THR A 1 172 ? -44.632 0.356 44.824 1.00 94.62 172 THR A C 1
ATOM 1190 O O . THR A 1 172 ? -44.329 1.266 44.056 1.00 94.62 172 THR A O 1
ATOM 1193 N N . GLY A 1 173 ? -44.498 0.452 46.153 1.00 93.69 173 GLY A N 1
ATOM 1194 C CA . GLY A 1 173 ? -43.954 1.605 46.866 1.00 93.69 173 GLY A CA 1
ATOM 1195 C C . GLY A 1 173 ? -42.441 1.526 47.058 1.00 93.69 173 GLY A C 1
ATOM 1196 O O . GLY A 1 173 ? -41.743 0.806 46.342 1.00 93.69 173 GLY A O 1
ATOM 1197 N N . VAL A 1 174 ? -41.946 2.279 48.041 1.00 95.62 174 VAL A N 1
ATOM 1198 C CA . VAL A 1 174 ? -40.545 2.218 48.480 1.00 95.62 174 VAL A CA 1
ATOM 1199 C C . VAL A 1 174 ? -40.383 1.067 49.468 1.00 95.62 174 VAL A C 1
ATOM 1201 O O . VAL A 1 174 ? -41.144 0.976 50.435 1.00 95.62 174 VAL A O 1
ATOM 1204 N N . VAL A 1 175 ? -39.402 0.200 49.223 1.00 97.19 175 VAL A N 1
ATOM 1205 C CA . VAL A 1 175 ? -39.022 -0.879 50.140 1.00 97.19 175 VAL A CA 1
ATOM 1206 C C . VAL A 1 175 ? -37.699 -0.517 50.801 1.00 97.19 175 VAL A C 1
ATOM 1208 O O . VAL A 1 175 ? -36.687 -0.366 50.117 1.00 97.19 175 VAL A O 1
ATOM 1211 N N . THR A 1 176 ? -37.709 -0.400 52.125 1.00 94.62 176 THR A N 1
ATOM 1212 C CA . THR A 1 176 ? -36.556 0.041 52.910 1.00 94.62 176 THR A CA 1
ATOM 1213 C C . THR A 1 176 ? -36.198 -0.991 53.971 1.00 94.62 176 THR A C 1
ATOM 1215 O O . THR A 1 176 ? -37.060 -1.431 54.730 1.00 94.62 176 THR A O 1
ATOM 1218 N N . VAL A 1 177 ? -34.915 -1.338 54.067 1.00 92.75 177 VAL A N 1
ATOM 1219 C CA . VAL A 1 177 ? -34.347 -2.027 55.236 1.00 92.75 177 VAL A CA 1
ATOM 1220 C C . VAL A 1 177 ? -33.256 -1.133 55.808 1.00 92.75 177 VAL A C 1
ATOM 1222 O O . VAL A 1 177 ? -32.269 -0.868 55.132 1.00 92.75 177 VAL A O 1
ATOM 1225 N N . GLN A 1 178 ? -33.436 -0.628 57.022 1.00 88.56 178 GLN A N 1
ATOM 1226 C CA . GLN A 1 178 ? -32.536 0.349 57.648 1.00 88.56 178 GLN A CA 1
ATOM 1227 C C . GLN A 1 178 ? -31.872 -0.238 58.895 1.00 88.56 178 GLN A C 1
ATOM 1229 O O . GLN A 1 178 ? -32.481 -1.053 59.573 1.00 88.56 178 GLN A O 1
ATOM 1234 N N . SER A 1 179 ? -30.642 0.156 59.226 1.00 83.88 179 SER A N 1
ATOM 1235 C CA . SER A 1 179 ? -29.979 -0.311 60.455 1.00 83.88 179 SER A CA 1
ATOM 1236 C C . SER A 1 179 ? -30.613 0.289 61.721 1.00 83.88 179 SER A C 1
ATOM 1238 O O . SER A 1 179 ? -31.183 1.379 61.680 1.00 83.88 179 SER A O 1
ATOM 1240 N N . ILE A 1 180 ? -30.480 -0.401 62.861 1.00 77.38 180 ILE A N 1
ATOM 1241 C CA . ILE A 1 180 ? -31.017 0.045 64.165 1.00 77.38 180 ILE A CA 1
ATOM 1242 C C . ILE A 1 180 ? -30.123 1.108 64.841 1.00 77.38 180 ILE A C 1
ATOM 1244 O O . ILE A 1 180 ? -30.641 2.101 65.352 1.00 77.38 180 ILE A O 1
ATOM 1248 N N . ASN A 1 181 ? -28.805 0.855 64.938 1.00 69.06 181 ASN A N 1
ATOM 1249 C CA . ASN A 1 181 ? -27.789 1.744 65.538 1.00 69.06 181 ASN A CA 1
ATOM 1250 C C . ASN A 1 181 ? -26.342 1.269 65.216 1.00 69.06 181 ASN A C 1
ATOM 1252 O O . ASN A 1 181 ? -26.096 0.061 65.180 1.00 69.06 181 ASN A O 1
ATOM 1256 N N . ALA A 1 182 ? -25.346 2.162 65.129 1.00 54.34 182 ALA A N 1
ATOM 1257 C CA . ALA A 1 182 ? -23.913 1.841 64.996 1.00 54.34 182 ALA A CA 1
ATOM 1258 C C . ALA A 1 182 ? -23.310 1.066 66.188 1.00 54.34 182 ALA A C 1
ATOM 1260 O O . ALA A 1 182 ? -22.286 0.402 66.042 1.00 54.34 182 ALA A O 1
ATOM 1261 N N . ALA A 1 183 ? -23.918 1.136 67.375 1.00 56.44 183 ALA A N 1
ATOM 1262 C CA . ALA A 1 183 ? -23.414 0.494 68.591 1.00 56.44 183 ALA A CA 1
ATOM 1263 C C . ALA A 1 183 ? -23.780 -1.000 68.723 1.00 56.44 183 ALA A C 1
ATOM 1265 O O . ALA A 1 183 ? -23.255 -1.667 69.616 1.00 56.44 183 ALA A O 1
ATOM 1266 N N . VAL A 1 184 ? -24.667 -1.534 67.871 1.00 64.62 184 VAL A N 1
ATOM 1267 C CA . VAL A 1 184 ? -25.157 -2.925 67.945 1.00 64.62 184 VAL A CA 1
ATOM 1268 C C . VAL A 1 184 ? -24.512 -3.767 66.838 1.00 64.62 184 VAL A C 1
ATOM 1270 O O . VAL A 1 184 ? -25.120 -4.074 65.816 1.00 64.62 184 VAL A O 1
ATOM 1273 N N . THR A 1 185 ? -23.246 -4.138 67.036 1.00 63.16 185 THR A N 1
ATOM 1274 C CA . THR A 1 185 ? -22.417 -4.811 66.015 1.00 63.16 185 THR A CA 1
ATOM 1275 C C . THR A 1 185 ? -22.935 -6.187 65.592 1.00 63.16 185 THR A C 1
ATOM 1277 O O . THR A 1 185 ? -22.744 -6.586 64.448 1.00 63.16 185 THR A O 1
ATOM 1280 N N . ASP A 1 186 ? -23.593 -6.913 66.499 1.00 69.50 186 ASP A N 1
ATOM 1281 C CA . ASP A 1 186 ? -24.064 -8.281 66.242 1.00 69.50 186 ASP A CA 1
ATOM 1282 C C . ASP A 1 186 ? -25.226 -8.338 65.249 1.00 69.50 186 ASP A C 1
ATOM 1284 O O . ASP A 1 186 ? -25.412 -9.346 64.571 1.00 69.50 186 ASP A O 1
ATOM 1288 N N . GLU A 1 187 ? -26.046 -7.291 65.211 1.00 74.56 187 GLU A N 1
ATOM 1289 C CA . GLU A 1 187 ? -27.199 -7.204 64.323 1.00 74.56 187 GLU A CA 1
ATOM 1290 C C . GLU A 1 187 ? -26.742 -6.819 62.918 1.00 74.56 187 GLU A C 1
ATOM 1292 O O . GLU A 1 187 ? -27.009 -7.546 61.964 1.00 74.56 187 GLU A O 1
ATOM 1297 N N . ASN A 1 188 ? -25.933 -5.762 62.834 1.00 75.12 188 ASN A N 1
ATOM 1298 C CA . ASN A 1 188 ? -25.429 -5.210 61.584 1.00 75.12 188 ASN A CA 1
ATOM 1299 C C . ASN A 1 188 ? -24.659 -6.243 60.741 1.00 75.12 188 ASN A C 1
ATOM 1301 O O . ASN A 1 188 ? -24.681 -6.164 59.519 1.00 75.12 188 ASN A O 1
ATOM 1305 N N . ALA A 1 189 ? -24.012 -7.237 61.362 1.00 80.94 189 ALA A N 1
ATOM 1306 C CA . ALA A 1 189 ? -23.294 -8.311 60.668 1.00 80.94 189 ALA A CA 1
ATOM 1307 C C . ALA A 1 189 ? -24.199 -9.402 60.051 1.00 80.94 189 ALA A C 1
ATOM 1309 O O . ALA A 1 189 ? -23.694 -10.339 59.427 1.00 80.94 189 ALA A O 1
ATOM 1310 N N . LYS A 1 190 ? -25.523 -9.336 60.237 1.00 86.81 190 LYS A N 1
ATOM 1311 C CA . LYS A 1 190 ? -26.469 -10.346 59.739 1.00 86.81 190 LYS A CA 1
ATOM 1312 C C . LYS A 1 190 ? -26.839 -10.098 58.285 1.00 86.81 190 LYS A C 1
ATOM 1314 O O . LYS A 1 190 ? -26.835 -8.972 57.800 1.00 86.81 190 LYS A O 1
ATOM 1319 N N . ALA A 1 191 ? -27.171 -11.184 57.591 1.00 89.50 191 ALA A N 1
ATOM 1320 C CA . ALA A 1 191 ? -27.572 -11.106 56.198 1.00 89.50 191 ALA A CA 1
ATOM 1321 C C . ALA A 1 191 ? -28.934 -10.412 56.045 1.00 89.50 191 ALA A C 1
ATOM 1323 O O . ALA A 1 191 ? -29.871 -10.678 56.803 1.00 89.50 191 ALA A O 1
ATOM 1324 N N . VAL A 1 192 ? -29.046 -9.573 55.020 1.00 93.38 192 VAL A N 1
ATOM 1325 C CA . VAL A 1 192 ? -30.291 -8.937 54.586 1.00 93.38 192 VAL A CA 1
ATOM 1326 C C . VAL A 1 192 ? -30.715 -9.581 53.277 1.00 93.38 192 VAL A C 1
ATOM 1328 O O . VAL A 1 192 ? -29.910 -9.717 52.364 1.00 93.38 192 VAL A O 1
ATOM 1331 N N . SER A 1 193 ? -31.977 -9.978 53.161 1.00 95.50 193 SER A N 1
ATOM 1332 C CA . SER A 1 193 ? -32.531 -10.537 51.926 1.00 95.50 193 SER A CA 1
ATOM 1333 C C . SER A 1 193 ? -33.844 -9.845 51.600 1.00 95.50 193 SER A C 1
ATOM 1335 O O . SER A 1 193 ? -34.772 -9.924 52.392 1.00 95.50 193 SER A O 1
ATOM 1337 N N . ILE A 1 194 ? -33.958 -9.205 50.438 1.00 97.12 194 ILE A N 1
ATOM 1338 C CA . ILE A 1 194 ? -35.152 -8.465 50.007 1.00 97.12 194 ILE A CA 1
ATOM 1339 C C . ILE A 1 194 ? -35.683 -9.075 48.710 1.00 97.12 194 ILE A C 1
ATOM 1341 O O . ILE A 1 194 ? -34.986 -9.099 47.700 1.00 97.12 194 ILE A O 1
ATOM 1345 N N . THR A 1 195 ? -36.939 -9.519 48.702 1.00 97.19 195 THR A N 1
ATOM 1346 C CA . THR A 1 195 ? -37.673 -9.896 47.484 1.00 97.19 195 THR A CA 1
ATOM 1347 C C . THR A 1 195 ? -38.749 -8.855 47.209 1.00 97.19 195 THR A C 1
ATOM 1349 O O . THR A 1 195 ? -39.721 -8.767 47.943 1.00 97.19 195 THR A O 1
ATOM 1352 N N . ALA A 1 196 ? -38.604 -8.056 46.155 1.00 96.12 196 ALA A N 1
ATOM 1353 C CA . ALA A 1 196 ? -39.459 -6.903 45.874 1.00 96.12 196 ALA A CA 1
ATOM 1354 C C . ALA A 1 196 ? -39.704 -6.742 44.363 1.00 96.12 196 ALA A C 1
ATOM 1356 O O . ALA A 1 196 ? -39.399 -5.722 43.750 1.00 96.12 196 ALA A O 1
ATOM 1357 N N . ASN A 1 197 ? -40.264 -7.785 43.742 1.00 91.19 197 ASN A N 1
ATOM 1358 C CA . ASN A 1 197 ? -40.409 -7.909 42.285 1.00 91.19 197 ASN A CA 1
ATOM 1359 C C . ASN A 1 197 ? -41.146 -6.748 41.595 1.00 91.19 197 ASN A C 1
ATOM 1361 O O . ASN A 1 197 ? -40.928 -6.525 40.405 1.00 91.19 197 ASN A O 1
ATOM 1365 N N . ASN A 1 198 ? -42.035 -6.046 42.306 1.00 93.69 198 ASN A N 1
ATOM 1366 C CA . ASN A 1 198 ? -42.851 -4.963 41.756 1.00 93.69 198 ASN A CA 1
ATOM 1367 C C . ASN A 1 198 ? -42.466 -3.560 42.241 1.00 93.69 198 ASN A C 1
ATOM 1369 O O . ASN A 1 198 ? -43.030 -2.588 41.732 1.00 93.69 198 ASN A O 1
ATOM 1373 N N . ALA A 1 199 ? -41.539 -3.450 43.192 1.00 94.81 199 ALA A N 1
ATOM 1374 C CA . ALA A 1 199 ? -41.177 -2.170 43.776 1.00 94.81 199 ALA A CA 1
ATOM 1375 C C . ALA A 1 199 ? -40.328 -1.369 42.787 1.00 94.81 199 ALA A C 1
ATOM 1377 O O . ALA A 1 199 ? -39.467 -1.926 42.106 1.00 94.81 199 ALA A O 1
ATOM 1378 N N . ALA A 1 200 ? -40.573 -0.061 42.712 1.00 92.19 200 ALA A N 1
ATOM 1379 C CA . ALA A 1 200 ? -39.783 0.836 41.871 1.00 92.19 200 ALA A CA 1
ATOM 1380 C C . ALA A 1 200 ? -38.477 1.268 42.558 1.00 92.19 200 ALA A C 1
ATOM 1382 O O . ALA A 1 200 ? -37.481 1.516 41.878 1.00 92.19 200 ALA A O 1
ATOM 1383 N N . THR A 1 201 ? -38.481 1.336 43.893 1.00 95.69 201 THR A N 1
ATOM 1384 C CA . THR A 1 201 ? -37.374 1.866 44.693 1.00 95.69 201 THR A CA 1
ATOM 1385 C C . THR A 1 201 ? -37.059 0.935 45.855 1.00 95.69 201 THR A C 1
ATOM 1387 O O . THR A 1 201 ? -37.942 0.639 46.663 1.00 95.69 201 THR A O 1
ATOM 1390 N N . ILE A 1 202 ? -35.800 0.511 45.951 1.00 96.31 202 ILE A N 1
ATOM 1391 C CA . ILE A 1 202 ? -35.253 -0.256 47.073 1.00 96.31 202 ILE A CA 1
ATOM 1392 C C . ILE A 1 202 ? -34.149 0.561 47.729 1.00 96.31 202 ILE A C 1
ATOM 1394 O O . ILE A 1 202 ? -33.280 1.091 47.039 1.00 96.31 202 ILE A O 1
ATOM 1398 N N . VAL A 1 203 ? -34.157 0.631 49.052 1.00 93.62 203 VAL A N 1
ATOM 1399 C CA . VAL A 1 203 ? -33.129 1.334 49.817 1.00 93.62 203 VAL A CA 1
ATOM 1400 C C . VAL A 1 203 ? -32.679 0.445 50.971 1.00 93.62 203 VAL A C 1
ATOM 1402 O O . VAL A 1 203 ? -33.475 0.116 51.851 1.00 93.62 203 VAL A O 1
ATOM 1405 N N . THR A 1 204 ? -31.412 0.039 50.986 1.00 90.31 204 THR A N 1
ATOM 1406 C CA . THR A 1 204 ? -30.805 -0.513 52.198 1.00 90.31 204 THR A CA 1
ATOM 1407 C C . THR A 1 204 ? -30.037 0.601 52.881 1.00 90.31 204 THR A C 1
ATOM 1409 O O . THR A 1 204 ? -28.962 0.983 52.419 1.00 90.31 204 THR A O 1
ATOM 1412 N N . ASN A 1 205 ? -30.602 1.053 53.997 1.00 77.06 205 ASN A N 1
ATOM 1413 C CA . ASN A 1 205 ? -30.151 2.156 54.830 1.00 77.06 205 ASN A CA 1
ATOM 1414 C C . ASN A 1 205 ? -30.463 3.572 54.321 1.00 77.06 205 ASN A C 1
ATOM 1416 O O . ASN A 1 205 ? -30.490 3.847 53.133 1.00 77.06 205 ASN A O 1
ATOM 1420 N N . THR A 1 206 ? -30.757 4.463 55.265 1.00 62.19 206 THR A N 1
ATOM 1421 C CA . THR A 1 206 ? -30.965 5.907 55.042 1.00 62.19 206 THR A CA 1
ATOM 1422 C C . THR A 1 206 ? -30.204 6.754 56.066 1.00 62.19 206 THR A C 1
ATOM 1424 O O . THR A 1 206 ? -30.312 7.982 56.064 1.00 62.19 206 THR A O 1
ATOM 1427 N N . ASN A 1 207 ? -29.496 6.102 56.992 1.00 57.72 207 ASN A N 1
ATOM 1428 C CA . ASN A 1 207 ? -28.885 6.688 58.180 1.00 57.72 207 ASN A CA 1
ATOM 1429 C C . ASN A 1 207 ? -27.355 6.509 58.111 1.00 57.72 207 ASN A C 1
ATOM 1431 O O . ASN A 1 207 ? -26.845 5.715 57.333 1.00 57.72 207 ASN A O 1
ATOM 1435 N N . THR A 1 208 ? -26.597 7.221 58.947 1.00 53.88 208 THR A N 1
ATOM 1436 C CA . THR A 1 208 ? -25.113 7.241 58.948 1.00 53.88 208 THR A CA 1
ATOM 1437 C C . THR A 1 208 ? -24.431 5.951 59.444 1.00 53.88 208 THR A C 1
ATOM 1439 O O . THR A 1 208 ? -23.281 5.989 59.875 1.00 53.88 208 THR A O 1
ATOM 1442 N N . GLU A 1 209 ? -25.137 4.829 59.503 1.00 61.72 209 GLU A N 1
ATOM 1443 C CA . GLU A 1 209 ? -24.725 3.602 60.202 1.00 61.72 209 GLU A CA 1
ATOM 1444 C C . GLU A 1 209 ? -24.778 2.413 59.229 1.00 61.72 209 GLU A C 1
ATOM 1446 O O . GLU A 1 209 ? -25.319 2.579 58.149 1.00 61.72 209 GLU A O 1
ATOM 1451 N N . LEU A 1 210 ? -24.185 1.245 59.518 1.00 71.62 210 LEU A N 1
ATOM 1452 C CA . LEU A 1 210 ? -23.833 0.266 58.467 1.00 71.62 210 LEU A CA 1
ATOM 1453 C C . LEU A 1 210 ? -24.485 -1.112 58.674 1.00 71.62 210 LEU A C 1
ATOM 1455 O O . LEU A 1 210 ? -24.308 -1.716 59.726 1.00 71.62 210 LEU A O 1
ATOM 1459 N N . LEU A 1 211 ? -25.171 -1.636 57.649 1.00 85.44 211 LEU A N 1
ATOM 1460 C CA . LEU A 1 211 ? -25.507 -3.063 57.517 1.00 85.44 211 LEU A CA 1
ATOM 1461 C C . LEU A 1 211 ? -24.270 -3.768 56.940 1.00 85.44 211 LEU A C 1
ATOM 1463 O O . LEU A 1 211 ? -23.995 -3.630 55.754 1.00 85.44 211 LEU A O 1
ATOM 1467 N N . THR A 1 212 ? -23.467 -4.436 57.768 1.00 84.81 212 THR A N 1
ATOM 1468 C CA . THR A 1 212 ? -22.165 -5.028 57.391 1.00 84.81 212 THR A CA 1
ATOM 1469 C C . THR A 1 212 ? -22.231 -6.513 57.021 1.00 84.81 212 THR A C 1
ATOM 1471 O O . THR A 1 212 ? -21.203 -7.101 56.702 1.00 84.81 212 THR A O 1
ATOM 1474 N N . GLY A 1 213 ? -23.395 -7.160 57.123 1.00 88.06 213 GLY A N 1
ATOM 1475 C CA . GLY A 1 213 ? -23.615 -8.524 56.635 1.00 88.06 213 GLY A CA 1
ATOM 1476 C C . GLY A 1 213 ? -23.910 -8.582 55.134 1.00 88.06 213 GLY A C 1
ATOM 1477 O O . GLY A 1 213 ? -24.065 -7.557 54.477 1.00 88.06 213 GLY A O 1
ATOM 1478 N N . ALA A 1 214 ? -23.998 -9.795 54.581 1.00 92.62 214 ALA A N 1
ATOM 1479 C CA . ALA A 1 214 ? -24.272 -9.990 53.156 1.00 92.62 214 ALA A CA 1
ATOM 1480 C C . ALA A 1 214 ? -25.683 -9.515 52.770 1.00 92.62 214 ALA A C 1
ATOM 1482 O O . ALA A 1 214 ? -26.665 -9.882 53.420 1.00 92.62 214 ALA A O 1
ATOM 1483 N N . ILE A 1 215 ? -25.803 -8.755 51.682 1.00 95.12 215 ILE A N 1
ATOM 1484 C CA . ILE A 1 215 ? -27.079 -8.210 51.202 1.00 95.12 215 ILE A CA 1
ATOM 1485 C C . ILE A 1 215 ? -27.491 -8.923 49.912 1.00 95.12 215 ILE A C 1
ATOM 1487 O O . ILE A 1 215 ? -26.758 -8.933 48.927 1.00 95.12 215 ILE A O 1
ATOM 1491 N N . THR A 1 216 ? -28.690 -9.503 49.896 1.00 96.62 216 THR A N 1
ATOM 1492 C CA . THR A 1 216 ? -29.309 -10.110 48.712 1.00 96.62 216 THR A CA 1
ATOM 1493 C C . THR A 1 216 ? -30.568 -9.344 48.312 1.00 96.62 216 THR A C 1
ATOM 1495 O O . THR A 1 216 ? -31.466 -9.170 49.132 1.00 96.62 216 THR A O 1
ATOM 1498 N N . ILE A 1 217 ? -30.678 -8.905 47.056 1.00 96.88 217 ILE A N 1
ATOM 1499 C CA . ILE A 1 217 ? -31.854 -8.171 46.552 1.00 96.88 217 ILE A CA 1
ATOM 1500 C C . ILE A 1 217 ? -32.373 -8.819 45.266 1.00 96.88 217 ILE A C 1
ATOM 1502 O O . ILE A 1 217 ? -31.653 -8.936 44.280 1.00 96.88 217 ILE A O 1
ATOM 1506 N N . ASN A 1 218 ? -33.650 -9.184 45.236 1.00 96.00 218 ASN A N 1
ATOM 1507 C CA . ASN A 1 218 ? -34.356 -9.611 44.032 1.00 96.00 218 ASN A CA 1
ATOM 1508 C C . ASN A 1 218 ? -35.506 -8.640 43.739 1.00 96.00 218 ASN A C 1
ATOM 1510 O O . ASN A 1 218 ? -36.574 -8.722 44.348 1.00 96.00 218 ASN A O 1
ATOM 1514 N N . ALA A 1 219 ? -35.276 -7.695 42.831 1.00 94.31 219 ALA A N 1
ATOM 1515 C CA . ALA A 1 219 ? -36.174 -6.580 42.552 1.00 94.31 219 ALA A CA 1
ATOM 1516 C C . ALA A 1 219 ? -36.281 -6.309 41.041 1.00 94.31 219 ALA A C 1
ATOM 1518 O O . ALA A 1 219 ? -35.847 -5.279 40.525 1.00 94.31 219 ALA A O 1
ATOM 1519 N N . ALA A 1 220 ? -36.887 -7.249 40.311 1.00 89.88 220 ALA A N 1
ATOM 1520 C CA . ALA A 1 220 ? -36.941 -7.245 38.845 1.00 89.88 220 ALA A CA 1
ATOM 1521 C C . ALA A 1 220 ? -37.463 -5.945 38.190 1.00 89.88 220 ALA A C 1
ATOM 1523 O O . ALA A 1 220 ? -37.070 -5.643 37.063 1.00 89.88 220 ALA A O 1
ATOM 1524 N N . LYS A 1 221 ? -38.348 -5.178 38.841 1.00 92.00 221 LYS A N 1
ATOM 1525 C CA . LYS A 1 221 ? -38.876 -3.897 38.322 1.00 92.00 221 LYS A CA 1
ATOM 1526 C C . LYS A 1 221 ? -38.248 -2.648 38.935 1.00 92.00 221 LYS A C 1
ATOM 1528 O O . LYS A 1 221 ? -38.629 -1.552 38.530 1.00 92.00 221 LYS A O 1
ATOM 1533 N N . ALA A 1 222 ? -37.320 -2.792 39.880 1.00 93.88 222 ALA A N 1
ATOM 1534 C CA . ALA A 1 222 ? -36.720 -1.635 40.524 1.00 93.88 222 ALA A CA 1
ATOM 1535 C C . ALA A 1 222 ? -35.957 -0.796 39.498 1.00 93.88 222 ALA A C 1
ATOM 1537 O O . ALA A 1 222 ? -35.056 -1.294 38.824 1.00 93.88 222 ALA A O 1
ATOM 1538 N N . SER A 1 223 ? -36.349 0.472 39.388 1.00 92.44 223 SER A N 1
ATOM 1539 C CA . SER A 1 223 ? -35.660 1.507 38.618 1.00 92.44 223 SER A CA 1
ATOM 1540 C C . SER A 1 223 ? -34.710 2.322 39.500 1.00 92.44 223 SER A C 1
ATOM 1542 O O . SER A 1 223 ? -33.953 3.144 39.005 1.00 92.44 223 SER A O 1
ATOM 1544 N N . SER A 1 224 ? -34.757 2.131 40.817 1.00 94.88 224 SER A N 1
ATOM 1545 C CA . SER A 1 224 ? -33.828 2.732 41.765 1.00 94.88 224 SER A CA 1
ATOM 1546 C C . SER A 1 224 ? -33.495 1.718 42.854 1.00 94.88 224 SER A C 1
ATOM 1548 O O . SER A 1 224 ? -34.392 1.214 43.530 1.00 94.88 224 SER A O 1
ATOM 1550 N N . VAL A 1 225 ? -32.217 1.393 43.009 1.00 95.50 225 VAL A N 1
ATOM 1551 C CA . VAL A 1 225 ? -31.716 0.569 44.114 1.00 95.50 225 VAL A CA 1
ATOM 1552 C C . VAL A 1 225 ? -30.540 1.294 44.735 1.00 95.50 225 VAL A C 1
ATOM 1554 O O . VAL A 1 225 ? -29.617 1.663 44.021 1.00 95.50 225 VAL A O 1
ATOM 1557 N N . THR A 1 226 ? -30.566 1.473 46.047 1.00 93.94 226 THR A N 1
ATOM 1558 C CA . THR A 1 226 ? -29.462 2.067 46.797 1.00 93.94 226 THR A CA 1
ATOM 1559 C C . THR A 1 226 ? -29.015 1.102 47.881 1.00 93.94 226 THR A C 1
ATOM 1561 O O . THR A 1 226 ? -29.832 0.683 48.705 1.00 93.94 226 THR A O 1
ATOM 1564 N N . VAL A 1 227 ? -27.728 0.764 47.876 1.00 93.00 227 VAL A N 1
ATOM 1565 C CA . VAL A 1 227 ? -27.059 -0.013 48.916 1.00 93.00 227 VAL A CA 1
ATOM 1566 C C . VAL A 1 227 ? -25.939 0.818 49.521 1.00 93.00 227 VAL A C 1
ATOM 1568 O O . VAL A 1 227 ? -24.895 0.965 48.905 1.00 93.00 227 VAL A O 1
ATOM 1571 N N . ASP A 1 228 ? -26.141 1.346 50.727 1.00 87.56 228 ASP A N 1
ATOM 1572 C CA . ASP A 1 228 ? -25.186 2.274 51.357 1.00 87.56 228 ASP A CA 1
ATOM 1573 C C . ASP A 1 228 ? -23.919 1.596 51.920 1.00 87.56 228 ASP A C 1
ATOM 1575 O O . ASP A 1 228 ? -22.957 2.269 52.291 1.00 87.56 228 ASP A O 1
ATOM 1579 N N . ASN A 1 229 ? -23.905 0.266 52.064 1.00 88.62 229 ASN A N 1
ATOM 1580 C CA . ASN A 1 229 ? -22.730 -0.446 52.565 1.00 88.62 229 ASN A CA 1
ATOM 1581 C C . ASN A 1 229 ? -22.657 -1.893 52.073 1.00 88.62 229 ASN A C 1
ATOM 1583 O O . ASN A 1 229 ? -23.460 -2.732 52.477 1.00 88.62 229 ASN A O 1
ATOM 1587 N N . ALA A 1 230 ? -21.647 -2.188 51.261 1.00 90.44 230 ALA A N 1
ATOM 1588 C CA . ALA A 1 230 ? -21.440 -3.481 50.621 1.00 90.44 230 ALA A CA 1
ATOM 1589 C C . ALA A 1 230 ? -20.314 -4.334 51.238 1.00 90.44 230 ALA A C 1
ATOM 1591 O O . ALA A 1 230 ? -19.977 -5.375 50.681 1.00 90.44 230 ALA A O 1
ATOM 1592 N N . THR A 1 231 ? -19.771 -3.961 52.402 1.00 89.12 231 THR A N 1
ATOM 1593 C CA . THR A 1 231 ? -18.633 -4.657 53.052 1.00 89.12 231 THR A CA 1
ATOM 1594 C C . THR A 1 231 ? -18.898 -6.119 53.449 1.00 89.12 231 THR A C 1
ATOM 1596 O O . THR A 1 231 ? -17.971 -6.903 53.622 1.00 89.12 231 THR A O 1
ATOM 1599 N N . GLY A 1 232 ? -20.162 -6.532 53.578 1.00 89.25 232 GLY A N 1
ATOM 1600 C CA . GLY A 1 232 ? -20.535 -7.942 53.770 1.00 89.25 232 GLY A CA 1
ATOM 1601 C C . GLY A 1 232 ? -20.705 -8.737 52.470 1.00 89.25 232 GLY A C 1
ATOM 1602 O O . GLY A 1 232 ? -21.033 -9.924 52.513 1.00 89.25 232 GLY A O 1
ATOM 1603 N N . GLY A 1 233 ? -20.520 -8.081 51.325 1.00 93.00 233 GLY A N 1
ATOM 1604 C CA . GLY A 1 233 ? -20.845 -8.567 49.993 1.00 93.00 233 GLY A CA 1
ATOM 1605 C C . GLY A 1 233 ? -22.295 -8.283 49.591 1.00 93.00 233 GLY A C 1
ATOM 1606 O O . GLY A 1 233 ? -23.220 -8.310 50.408 1.00 93.00 233 GLY A O 1
ATOM 1607 N N . VAL A 1 234 ? -22.511 -8.039 48.299 1.00 95.81 234 VAL A N 1
ATOM 1608 C CA . VAL A 1 234 ? -23.840 -7.770 47.729 1.00 95.81 234 VAL A CA 1
ATOM 1609 C C . VAL A 1 234 ? -24.112 -8.723 46.578 1.00 95.81 234 VAL A C 1
ATOM 1611 O O . VAL A 1 234 ? -23.266 -8.937 45.719 1.00 95.81 234 VAL A O 1
ATOM 1614 N N . THR A 1 235 ? -25.309 -9.295 46.523 1.00 96.94 235 THR A N 1
ATOM 1615 C CA . THR A 1 235 ? -25.814 -10.015 45.349 1.00 96.94 235 THR A CA 1
ATOM 1616 C C . THR A 1 235 ? -27.182 -9.468 44.989 1.00 96.94 235 THR A C 1
ATOM 1618 O O . THR A 1 235 ? -28.113 -9.541 45.787 1.00 96.94 235 THR A O 1
ATOM 1621 N N . MET A 1 236 ? -27.344 -8.924 43.788 1.00 96.19 236 MET A N 1
ATOM 1622 C CA . MET A 1 236 ? -28.617 -8.338 43.392 1.00 96.19 236 MET A CA 1
ATOM 1623 C C . MET A 1 236 ? -29.035 -8.651 41.962 1.00 96.19 236 MET A C 1
ATOM 1625 O O . MET A 1 236 ? -28.220 -8.776 41.053 1.00 96.19 236 MET A O 1
ATOM 1629 N N . THR A 1 237 ? -30.348 -8.734 41.771 1.00 94.44 237 THR A N 1
ATOM 1630 C CA . THR A 1 237 ? -31.017 -8.697 40.472 1.00 94.44 237 THR A CA 1
ATOM 1631 C C . THR A 1 237 ? -31.990 -7.526 40.472 1.00 94.44 237 THR A C 1
ATOM 1633 O O . THR A 1 237 ? -32.952 -7.532 41.242 1.00 94.44 237 THR A O 1
ATOM 1636 N N . ALA A 1 238 ? -31.757 -6.526 39.625 1.00 92.94 238 ALA A N 1
ATOM 1637 C CA . ALA A 1 238 ? -32.561 -5.305 39.589 1.00 92.94 238 ALA A CA 1
ATOM 1638 C C . ALA A 1 238 ? -32.776 -4.798 38.159 1.00 92.94 238 ALA A C 1
ATOM 1640 O O . ALA A 1 238 ? -31.953 -5.014 37.275 1.00 92.94 238 ALA A O 1
ATOM 1641 N N . GLY A 1 239 ? -33.913 -4.150 37.905 1.00 87.81 239 GLY A N 1
ATOM 1642 C CA . GLY A 1 239 ? -34.204 -3.543 36.601 1.00 87.81 239 GLY A CA 1
ATOM 1643 C C . GLY A 1 239 ? -34.375 -4.521 35.430 1.00 87.81 239 GLY A C 1
ATOM 1644 O O . GLY A 1 239 ? -34.467 -4.081 34.288 1.00 87.81 239 GLY A O 1
ATOM 1645 N N . THR A 1 240 ? -34.460 -5.836 35.666 1.00 86.12 240 THR A N 1
ATOM 1646 C CA . THR A 1 240 ? -34.569 -6.863 34.608 1.00 86.12 240 THR A CA 1
ATOM 1647 C C . THR A 1 240 ? -35.830 -6.782 33.756 1.00 86.12 240 THR A C 1
ATOM 1649 O O . THR A 1 240 ? -35.850 -7.248 32.620 1.00 86.12 240 THR A O 1
ATOM 1652 N N . THR A 1 241 ? -36.881 -6.169 34.292 1.00 84.69 241 THR A N 1
ATOM 1653 C CA . THR A 1 241 ? -38.174 -5.952 33.628 1.00 84.69 241 THR A CA 1
ATOM 1654 C C . THR A 1 241 ? -38.630 -4.492 33.712 1.00 84.69 241 THR A C 1
ATOM 1656 O O . THR A 1 241 ? -39.779 -4.183 33.387 1.00 84.69 241 THR A O 1
ATOM 1659 N N . SER A 1 242 ? -37.745 -3.592 34.163 1.00 83.81 242 SER A N 1
ATOM 1660 C CA . SER A 1 242 ? -38.030 -2.160 34.229 1.00 83.81 242 SER A CA 1
ATOM 1661 C C . SER A 1 242 ? -38.161 -1.584 32.820 1.00 83.81 242 SER A C 1
ATOM 1663 O O . SER A 1 242 ? -37.417 -1.928 31.905 1.00 83.81 242 SER A O 1
ATOM 1665 N N . THR A 1 243 ? -39.127 -0.688 32.635 1.00 82.75 243 THR A N 1
ATOM 1666 C CA . THR A 1 243 ? -39.279 0.081 31.394 1.00 82.75 243 THR A CA 1
ATOM 1667 C C . THR A 1 243 ? -38.804 1.523 31.529 1.00 82.75 243 THR A C 1
ATOM 1669 O O . THR A 1 243 ? -38.930 2.258 30.550 1.00 82.75 243 THR A O 1
ATOM 1672 N N . ALA A 1 244 ? -38.340 1.924 32.712 1.00 85.44 244 ALA A N 1
ATOM 1673 C CA . ALA A 1 244 ? -37.814 3.247 33.027 1.00 85.44 244 ALA A CA 1
ATOM 1674 C C . ALA A 1 244 ? -36.282 3.207 33.115 1.00 85.44 244 ALA A C 1
ATOM 1676 O O . ALA A 1 244 ? -35.702 2.126 33.259 1.00 85.44 244 ALA A O 1
ATOM 1677 N N . ASP A 1 245 ? -35.651 4.380 33.070 1.00 89.06 245 ASP A N 1
ATOM 1678 C CA . ASP A 1 245 ? -34.227 4.504 33.382 1.00 89.06 245 ASP A CA 1
ATOM 1679 C C . ASP A 1 245 ? -33.966 3.953 34.781 1.00 89.06 245 ASP A C 1
ATOM 1681 O O . ASP A 1 245 ? -34.747 4.185 35.708 1.00 89.06 245 ASP A O 1
ATOM 1685 N N . THR A 1 246 ? -32.917 3.147 34.902 1.00 91.88 246 THR A N 1
ATOM 1686 C CA . THR A 1 246 ? -32.627 2.394 36.120 1.00 91.88 246 THR A CA 1
ATOM 1687 C C . THR A 1 246 ? -31.312 2.863 36.713 1.00 91.88 246 THR A C 1
ATOM 1689 O O . THR A 1 246 ? -30.282 2.745 36.064 1.00 91.88 246 THR A O 1
ATOM 1692 N N . THR A 1 247 ? -31.334 3.344 37.951 1.00 93.44 247 THR A N 1
ATOM 1693 C CA . THR A 1 247 ? -30.138 3.737 38.703 1.00 93.44 247 THR A CA 1
ATOM 1694 C C . THR A 1 247 ? -29.898 2.752 39.839 1.00 93.44 247 THR A C 1
ATOM 1696 O O . THR A 1 247 ? -30.783 2.514 40.661 1.00 93.44 247 THR A O 1
ATOM 1699 N N . ILE A 1 248 ? -28.704 2.178 39.900 1.00 94.38 248 ILE A N 1
ATOM 1700 C CA . ILE A 1 248 ? -28.277 1.294 40.984 1.00 94.38 248 ILE A CA 1
ATOM 1701 C C . ILE A 1 248 ? -27.041 1.914 41.613 1.00 94.38 248 ILE A C 1
ATOM 1703 O O . ILE A 1 248 ? -26.045 2.104 40.924 1.00 94.38 248 ILE A O 1
ATOM 1707 N N . ARG A 1 249 ? -27.115 2.202 42.908 1.00 93.69 249 ARG A N 1
ATOM 1708 C CA . ARG A 1 249 ? -26.011 2.712 43.711 1.00 93.69 249 ARG A CA 1
ATOM 1709 C C . ARG A 1 249 ? -25.576 1.665 44.724 1.00 93.69 249 ARG A C 1
ATOM 1711 O O . ARG A 1 249 ? -26.429 1.117 45.426 1.00 93.69 249 ARG A O 1
ATOM 1718 N N . VAL A 1 250 ? -24.282 1.385 44.791 1.00 93.38 250 VAL A N 1
ATOM 1719 C CA . VAL A 1 250 ? -23.685 0.453 45.750 1.00 93.38 250 VAL A CA 1
ATOM 1720 C C . VAL A 1 250 ? -22.416 1.084 46.308 1.00 93.38 250 VAL A C 1
ATOM 1722 O O . VAL A 1 250 ? -21.425 1.203 45.594 1.00 93.38 250 VAL A O 1
ATOM 1725 N N . ASP A 1 251 ? -22.458 1.455 47.582 1.00 91.06 251 ASP A N 1
ATOM 1726 C CA . ASP A 1 251 ? -21.353 2.107 48.278 1.00 91.06 251 ASP A CA 1
ATOM 1727 C C . ASP A 1 251 ? -20.568 1.116 49.155 1.00 91.06 251 ASP A C 1
ATOM 1729 O O . ASP A 1 251 ? -21.107 0.111 49.639 1.00 91.06 251 ASP A O 1
ATOM 1733 N N . ASN A 1 252 ? -19.307 1.453 49.445 1.00 90.06 252 ASN A N 1
ATOM 1734 C CA . ASN A 1 252 ? -18.387 0.686 50.291 1.00 90.06 252 ASN A CA 1
ATOM 1735 C C . ASN A 1 252 ? -18.193 -0.767 49.818 1.00 90.06 252 ASN A C 1
ATOM 1737 O O . ASN A 1 252 ? -18.255 -1.706 50.620 1.00 90.06 252 ASN A O 1
ATOM 1741 N N . ILE A 1 253 ? -18.004 -0.969 48.513 1.00 92.75 253 ILE A N 1
ATOM 1742 C CA . ILE A 1 253 ? -17.663 -2.278 47.942 1.00 92.75 253 ILE A CA 1
ATOM 1743 C C . ILE A 1 253 ? -16.238 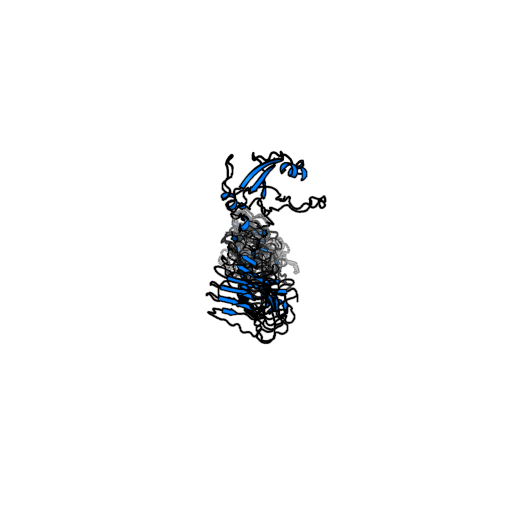-2.635 48.361 1.00 92.75 253 ILE A C 1
ATOM 1745 O O . ILE A 1 253 ? -15.323 -1.875 48.082 1.00 92.75 253 ILE A O 1
ATOM 1749 N N . ASP A 1 254 ? -16.049 -3.790 49.002 1.00 92.38 254 ASP A N 1
ATOM 1750 C CA . ASP A 1 254 ? -14.732 -4.289 49.408 1.00 92.38 254 ASP A CA 1
ATOM 1751 C C . ASP A 1 254 ? -14.352 -5.603 48.690 1.00 92.38 254 ASP A C 1
ATOM 1753 O O . ASP A 1 254 ? -14.941 -5.981 47.671 1.00 92.38 254 ASP A O 1
ATOM 1757 N N . ALA A 1 255 ? -13.376 -6.339 49.231 1.00 92.25 255 ALA A N 1
ATOM 1758 C CA . ALA A 1 255 ? -12.947 -7.641 48.711 1.00 92.25 255 ALA A CA 1
ATOM 1759 C C . ALA A 1 255 ? -14.020 -8.751 48.788 1.00 92.25 255 ALA A C 1
ATOM 1761 O O . ALA A 1 255 ? -13.873 -9.787 48.134 1.00 92.25 255 ALA A O 1
ATOM 1762 N N . SER A 1 256 ? -15.083 -8.573 49.579 1.00 91.19 256 SER A N 1
ATOM 1763 C CA . SER A 1 256 ? -16.250 -9.470 49.606 1.00 91.19 256 SER A CA 1
ATOM 1764 C C . SER A 1 256 ? -17.091 -9.331 48.332 1.00 91.19 256 SER A C 1
ATOM 1766 O O . SER A 1 256 ? -17.718 -10.296 47.893 1.00 91.19 256 SER A O 1
ATOM 1768 N N . GLY A 1 257 ? -17.049 -8.142 47.727 1.00 92.06 257 GLY A N 1
ATOM 1769 C CA . GLY A 1 257 ? -17.491 -7.834 46.377 1.00 92.06 257 GLY A CA 1
ATOM 1770 C C . GLY A 1 257 ? -18.992 -7.635 46.155 1.00 92.06 257 GLY A C 1
ATOM 1771 O O . GLY A 1 257 ? -19.842 -8.016 46.960 1.00 92.06 257 GLY A O 1
ATOM 1772 N N . ALA A 1 258 ? -19.331 -7.044 45.009 1.00 96.00 258 ALA A N 1
ATOM 1773 C CA . ALA A 1 258 ? -20.711 -6.824 44.574 1.00 96.00 258 ALA A CA 1
ATOM 1774 C C . ALA A 1 258 ? -21.023 -7.598 43.286 1.00 96.00 258 ALA A C 1
ATOM 1776 O O . ALA A 1 258 ? -20.377 -7.395 42.267 1.00 96.00 258 ALA A O 1
ATOM 1777 N N . THR A 1 259 ? -22.035 -8.463 43.300 1.00 97.38 259 THR A N 1
ATOM 1778 C CA . THR A 1 259 ? -22.560 -9.156 42.114 1.00 97.38 259 THR A CA 1
ATOM 1779 C C . THR A 1 259 ? -23.892 -8.537 41.705 1.00 97.38 259 THR A C 1
ATOM 1781 O O . THR A 1 259 ? -24.886 -8.651 42.422 1.00 97.38 259 THR A O 1
ATOM 1784 N N . ILE A 1 260 ? -23.930 -7.894 40.541 1.00 96.69 260 ILE A N 1
ATOM 1785 C CA . ILE A 1 260 ? -25.071 -7.114 40.058 1.00 96.69 260 ILE A CA 1
ATOM 1786 C C . ILE A 1 260 ? -25.541 -7.694 38.724 1.00 96.69 260 ILE A C 1
ATOM 1788 O O . ILE A 1 260 ? -24.809 -7.697 37.738 1.00 96.69 260 ILE A O 1
ATOM 1792 N N . THR A 1 261 ? -26.782 -8.173 38.679 1.00 95.50 261 THR A N 1
ATOM 1793 C CA . THR A 1 261 ? -27.448 -8.604 37.442 1.00 95.50 261 THR A CA 1
ATOM 1794 C C . THR A 1 261 ? -28.549 -7.617 37.077 1.00 95.50 261 THR A C 1
ATOM 1796 O O . THR A 1 261 ? -29.467 -7.389 37.869 1.00 95.50 261 THR A O 1
ATOM 1799 N N . THR A 1 262 ? -28.489 -7.048 35.875 1.00 92.38 262 THR A N 1
ATOM 1800 C CA . THR A 1 262 ? -29.487 -6.087 35.389 1.00 92.38 262 THR A CA 1
ATOM 1801 C C . THR A 1 262 ? -30.130 -6.512 34.072 1.00 92.38 262 THR A C 1
ATOM 1803 O O . THR A 1 262 ? -29.760 -7.518 33.462 1.00 92.38 262 THR A O 1
ATOM 1806 N N . GLY A 1 263 ? -31.189 -5.798 33.686 1.00 82.19 263 GLY A N 1
ATOM 1807 C CA . GLY A 1 263 ? -31.984 -6.083 32.494 1.00 82.19 263 GLY A CA 1
ATOM 1808 C C . GLY A 1 263 ? -31.372 -5.679 31.170 1.00 82.19 263 GLY A C 1
ATOM 1809 O O . GLY A 1 263 ? -30.219 -5.274 31.071 1.00 82.19 263 GLY A O 1
ATOM 1810 N N . THR A 1 264 ? -32.207 -5.766 30.136 1.00 70.62 264 THR A N 1
ATOM 1811 C CA . THR A 1 264 ? -31.903 -5.226 28.813 1.00 70.62 264 THR A CA 1
ATOM 1812 C C . THR A 1 264 ? -32.067 -3.709 28.844 1.00 70.62 264 THR A C 1
ATOM 1814 O O . THR A 1 264 ? -33.181 -3.199 28.694 1.00 70.62 264 THR A O 1
ATOM 1817 N N . GLY A 1 265 ? -30.963 -2.990 29.044 1.00 66.06 265 GLY A N 1
ATOM 1818 C CA . GLY A 1 265 ? -30.854 -1.582 28.673 1.00 66.06 265 GLY A CA 1
ATOM 1819 C C . GLY A 1 265 ? -31.098 -1.394 27.171 1.00 66.06 265 GLY A C 1
ATOM 1820 O O . GLY A 1 265 ? -31.235 -2.364 26.416 1.00 66.06 265 GLY A O 1
ATOM 1821 N N . SER A 1 266 ? -31.180 -0.147 26.709 1.00 72.25 266 SER A N 1
ATOM 1822 C CA . SER A 1 266 ? -31.336 0.107 25.274 1.00 72.25 266 SER A CA 1
ATOM 1823 C C . SER A 1 266 ? -30.101 -0.308 24.470 1.00 72.25 266 SER A C 1
ATOM 1825 O O . SER A 1 266 ? -29.014 -0.442 25.010 1.00 72.25 266 SER A O 1
ATOM 1827 N N . SER A 1 267 ? -30.231 -0.467 23.154 1.00 71.38 267 SER A N 1
ATOM 1828 C CA . SER A 1 267 ? -29.088 -0.649 22.255 1.00 71.38 267 SER A CA 1
ATOM 1829 C C . SER A 1 267 ? -28.240 0.617 22.072 1.00 71.38 267 SER A C 1
ATOM 1831 O O . SER A 1 267 ? -27.155 0.529 21.504 1.00 71.38 267 SER A O 1
ATOM 1833 N N . THR A 1 268 ? -28.719 1.793 22.496 1.00 76.00 268 THR A N 1
ATOM 1834 C CA . THR A 1 268 ? -28.020 3.074 22.306 1.00 76.00 268 THR A CA 1
ATOM 1835 C C . THR A 1 268 ? -28.008 3.932 23.568 1.00 76.00 268 THR A C 1
ATOM 1837 O O . THR A 1 268 ? -28.883 3.811 24.422 1.00 76.00 268 THR A O 1
ATOM 1840 N N . ALA A 1 269 ? -27.037 4.847 23.645 1.00 77.62 269 ALA A N 1
ATOM 1841 C CA . ALA A 1 269 ? -26.894 5.799 24.746 1.00 77.62 269 ALA A CA 1
ATOM 1842 C C . ALA A 1 269 ? -28.043 6.823 24.854 1.00 77.62 269 ALA A C 1
ATOM 1844 O O . ALA A 1 269 ? -28.205 7.437 25.903 1.00 77.62 269 ALA A O 1
ATOM 1845 N N . ALA A 1 270 ? -28.804 7.048 23.775 1.00 75.44 270 ALA A N 1
ATOM 1846 C CA . ALA A 1 270 ? -29.854 8.072 23.706 1.00 75.44 270 ALA A CA 1
ATOM 1847 C C . ALA A 1 270 ? -31.227 7.587 24.209 1.00 75.44 270 ALA A C 1
ATOM 1849 O O . ALA A 1 270 ? -32.154 8.382 24.356 1.00 75.44 270 ALA A O 1
ATOM 1850 N N . ASP A 1 271 ? -31.355 6.288 24.452 1.00 77.12 271 ASP A N 1
ATOM 1851 C CA . ASP A 1 271 ? -32.577 5.615 24.874 1.00 77.12 271 ASP A CA 1
ATOM 1852 C C . ASP A 1 271 ? -32.443 5.111 26.329 1.00 77.12 271 ASP A C 1
ATOM 1854 O O . ASP A 1 271 ? -31.433 5.355 26.983 1.00 77.12 271 ASP A O 1
ATOM 1858 N N . LYS A 1 272 ? -33.453 4.373 26.824 1.00 76.81 272 LYS A N 1
ATOM 1859 C CA . LYS A 1 272 ? -33.541 3.836 28.200 1.00 76.81 272 LYS A CA 1
ATOM 1860 C C . LYS A 1 272 ? -32.194 3.345 28.750 1.00 76.81 272 LYS A C 1
ATOM 1862 O O . LYS A 1 272 ? -31.657 2.347 28.252 1.00 76.81 272 LYS A O 1
ATOM 1867 N N . GLN A 1 273 ? -31.700 4.003 29.796 1.00 82.88 273 GLN A N 1
ATOM 1868 C CA . GLN A 1 273 ? -30.355 3.805 30.336 1.00 82.88 273 GLN A CA 1
ATOM 1869 C C . GLN A 1 273 ? -30.375 3.020 31.654 1.00 82.88 273 GLN A C 1
ATOM 1871 O O . GLN A 1 273 ? -31.256 3.196 32.498 1.00 82.88 273 GLN A O 1
ATOM 1876 N N . ILE A 1 274 ? -29.369 2.162 31.839 1.00 91.94 274 ILE A N 1
ATOM 1877 C CA . ILE A 1 274 ? -29.001 1.622 33.151 1.00 91.94 274 ILE A CA 1
ATOM 1878 C C . ILE A 1 274 ? -27.759 2.378 33.619 1.00 91.94 274 ILE A C 1
ATOM 1880 O O . ILE A 1 274 ? -26.758 2.393 32.910 1.00 91.94 274 ILE A O 1
ATOM 1884 N N . THR A 1 275 ? -27.820 2.991 34.793 1.00 92.50 275 THR A N 1
ATOM 1885 C CA . THR A 1 275 ? -26.709 3.696 35.437 1.00 92.50 275 THR A CA 1
ATOM 1886 C C . THR A 1 275 ? -26.306 2.931 36.689 1.00 92.50 275 THR A C 1
ATOM 1888 O O . THR A 1 275 ? -27.141 2.693 37.563 1.00 92.50 275 THR A O 1
ATOM 1891 N N . LEU A 1 276 ? -25.040 2.542 36.772 1.00 93.75 276 LEU A N 1
ATOM 1892 C CA . LEU A 1 276 ? -24.426 1.935 37.945 1.00 93.75 276 LEU A CA 1
ATOM 1893 C C . LEU A 1 276 ? -23.480 2.956 38.574 1.00 93.75 276 LEU A C 1
ATOM 1895 O O . LEU A 1 276 ? -22.592 3.457 37.895 1.00 93.75 276 LEU A O 1
ATOM 1899 N N . ASP A 1 277 ? -23.696 3.249 39.845 1.00 93.00 277 ASP A N 1
ATOM 1900 C CA . ASP A 1 277 ? -22.877 4.110 40.696 1.00 93.00 277 ASP A CA 1
ATOM 1901 C C . ASP A 1 277 ? -22.247 3.197 41.754 1.00 93.00 277 ASP A C 1
ATOM 1903 O O . ASP A 1 277 ? -22.939 2.686 42.638 1.00 93.00 277 ASP A O 1
ATOM 1907 N N . LEU A 1 278 ? -20.974 2.858 41.563 1.00 92.94 278 LEU A N 1
ATOM 1908 C CA . LEU A 1 278 ? -20.231 1.890 42.360 1.00 92.94 278 LEU A CA 1
ATOM 1909 C C . LEU A 1 278 ? -19.099 2.629 43.072 1.00 92.94 278 LEU A C 1
ATOM 1911 O O . LEU A 1 278 ? -18.176 3.106 42.420 1.00 92.94 278 LEU A O 1
ATOM 1915 N N . ASP A 1 279 ? -19.165 2.695 44.397 1.00 90.00 279 ASP A N 1
ATOM 1916 C CA . ASP A 1 279 ? -18.141 3.324 45.233 1.00 90.00 279 ASP A CA 1
ATOM 1917 C C . ASP A 1 279 ? -17.440 2.245 46.066 1.00 90.00 279 ASP A C 1
ATOM 1919 O O . ASP A 1 279 ? -18.074 1.439 46.762 1.00 90.00 279 ASP A O 1
ATOM 1923 N N . GLY A 1 280 ? -16.117 2.200 45.942 1.00 90.94 280 GLY A N 1
ATOM 1924 C CA . GLY A 1 280 ? -15.259 1.282 46.679 1.00 90.94 280 GLY A CA 1
ATOM 1925 C C . GLY A 1 280 ? -15.092 1.678 48.146 1.00 90.94 280 GLY A C 1
ATOM 1926 O O . GLY A 1 280 ? -15.763 2.555 48.694 1.00 90.94 280 GLY A O 1
ATOM 1927 N N . THR A 1 281 ? -14.150 1.027 48.805 1.00 89.62 281 THR A N 1
ATOM 1928 C CA . THR A 1 281 ? -13.586 1.449 50.084 1.00 89.62 281 THR A CA 1
ATOM 1929 C C . THR A 1 281 ? -12.250 2.161 49.867 1.00 89.62 281 THR A C 1
ATOM 1931 O O . THR A 1 281 ? -11.715 2.232 48.773 1.00 89.62 281 THR A O 1
ATOM 1934 N N . ALA A 1 282 ? -11.639 2.675 50.936 1.00 86.69 282 ALA A N 1
ATOM 1935 C CA . ALA A 1 282 ? -10.280 3.221 50.853 1.00 86.69 282 ALA A CA 1
ATOM 1936 C C . ALA A 1 282 ? -9.177 2.143 50.685 1.00 86.69 282 ALA A C 1
ATOM 1938 O O . ALA A 1 282 ? -7.987 2.465 50.784 1.00 86.69 282 ALA A O 1
ATOM 1939 N N . LEU A 1 283 ? -9.547 0.863 50.551 1.00 85.56 283 LEU A N 1
ATOM 1940 C CA . LEU A 1 283 ? -8.620 -0.234 50.268 1.00 85.56 283 LEU A CA 1
ATOM 1941 C C . LEU A 1 283 ? -8.350 -0.309 48.758 1.00 85.56 283 LEU A C 1
ATOM 1943 O O . LEU A 1 283 ? -8.798 0.537 48.006 1.00 85.56 283 LEU A O 1
ATOM 1947 N N . THR A 1 284 ? -7.517 -1.260 48.331 1.00 81.56 284 THR A N 1
ATOM 1948 C CA . THR A 1 284 ? -7.108 -1.400 46.919 1.00 81.56 284 THR A CA 1
ATOM 1949 C C . THR A 1 284 ? -7.461 -2.779 46.357 1.00 81.56 284 THR A C 1
ATOM 1951 O O . THR A 1 284 ? -6.698 -3.355 45.576 1.00 81.56 284 THR A O 1
ATOM 1954 N N . THR A 1 285 ? -8.495 -3.414 46.901 1.00 88.62 285 THR A N 1
ATOM 1955 C CA . THR A 1 285 ? -8.847 -4.818 46.625 1.00 88.62 285 THR A CA 1
ATOM 1956 C C . THR A 1 285 ? -10.318 -4.974 46.268 1.00 88.62 285 THR A C 1
ATOM 1958 O O . THR A 1 285 ? -10.867 -6.072 46.380 1.00 88.62 285 THR A O 1
ATOM 1961 N N . ASP A 1 286 ? -10.959 -3.884 45.875 1.00 93.00 286 ASP A N 1
ATOM 1962 C CA . ASP A 1 286 ? -12.401 -3.798 45.781 1.00 93.00 286 ASP A CA 1
ATOM 1963 C C . ASP A 1 286 ? -12.851 -4.407 44.452 1.00 93.00 286 ASP A C 1
ATOM 1965 O O . ASP A 1 286 ? -12.245 -4.194 43.395 1.00 93.00 286 ASP A O 1
ATOM 1969 N N . THR A 1 287 ? -13.871 -5.267 44.510 1.00 94.38 287 THR A N 1
ATOM 1970 C CA . THR A 1 287 ? -14.242 -6.116 43.372 1.00 94.38 287 THR A CA 1
ATOM 1971 C C . THR A 1 287 ? -15.738 -6.092 43.092 1.00 94.38 287 THR A C 1
ATOM 1973 O O . THR A 1 287 ? -16.570 -6.246 43.985 1.00 94.38 287 THR A O 1
ATOM 1976 N N . ALA A 1 288 ? -16.112 -5.935 41.827 1.00 95.56 288 ALA A N 1
ATOM 1977 C CA . ALA A 1 288 ? -17.497 -6.010 41.386 1.00 95.56 288 ALA A CA 1
ATOM 1978 C C . ALA A 1 288 ? -17.634 -6.912 40.157 1.00 95.56 288 ALA A C 1
ATOM 1980 O O . ALA A 1 288 ? -16.793 -6.928 39.263 1.00 95.56 288 ALA A O 1
ATOM 1981 N N . THR A 1 289 ? -18.725 -7.666 40.101 1.00 96.19 289 THR A N 1
ATOM 1982 C CA . THR A 1 289 ? -19.147 -8.464 38.953 1.00 96.19 289 THR A CA 1
ATOM 1983 C C . THR A 1 289 ? -20.479 -7.933 38.453 1.00 96.19 289 THR A C 1
ATOM 1985 O O . THR A 1 289 ? -21.461 -7.905 39.194 1.00 96.19 289 THR A O 1
ATOM 1988 N N . VAL A 1 290 ? -20.535 -7.538 37.186 1.00 95.69 290 VAL A N 1
ATOM 1989 C CA . VAL A 1 290 ? -21.729 -6.985 36.552 1.00 95.69 290 VAL A CA 1
ATOM 1990 C C . VAL A 1 290 ? -22.115 -7.843 35.352 1.00 95.69 290 VAL A C 1
ATOM 1992 O O . VAL A 1 290 ? -21.307 -8.103 34.460 1.00 95.69 290 VAL A O 1
ATOM 1995 N N . SER A 1 291 ? -23.379 -8.259 35.309 1.00 95.25 291 SER A N 1
ATOM 1996 C CA . SER A 1 291 ? -23.991 -8.920 34.158 1.00 95.25 291 SER A CA 1
ATOM 1997 C C . SER A 1 291 ? -25.197 -8.116 33.688 1.00 95.25 291 SER A C 1
ATOM 1999 O O . SER A 1 291 ? -26.156 -7.929 34.439 1.00 95.25 291 SER A O 1
ATOM 2001 N N . ALA A 1 292 ? -25.144 -7.597 32.465 1.00 93.69 292 ALA A N 1
ATOM 2002 C CA . ALA A 1 292 ? -26.158 -6.684 31.939 1.00 93.69 292 ALA A CA 1
ATOM 2003 C C . ALA A 1 292 ? -26.349 -6.853 30.427 1.00 93.69 292 ALA A C 1
ATOM 2005 O O . ALA A 1 292 ? -25.578 -7.542 29.769 1.00 93.69 292 ALA A O 1
ATOM 2006 N N . ALA A 1 293 ? -27.374 -6.230 29.852 1.00 90.69 293 ALA A N 1
ATOM 2007 C CA . ALA A 1 293 ? -27.605 -6.227 28.408 1.00 90.69 293 ALA A CA 1
ATOM 2008 C C . ALA A 1 293 ? -27.877 -4.804 27.898 1.00 90.69 293 ALA A C 1
ATOM 2010 O O . ALA A 1 293 ? -28.392 -3.971 28.641 1.00 90.69 293 ALA A O 1
ATOM 2011 N N . GLY A 1 294 ? -27.566 -4.526 26.628 1.00 90.19 294 GLY A N 1
ATOM 2012 C CA . GLY A 1 294 ? -27.766 -3.201 26.027 1.00 90.19 294 GLY A CA 1
ATOM 2013 C C . GLY A 1 294 ? -26.690 -2.189 26.436 1.00 90.19 294 GLY A C 1
ATOM 2014 O O . GLY A 1 294 ? -25.507 -2.502 26.392 1.00 90.19 294 GLY A O 1
ATOM 2015 N N . TYR A 1 295 ? -27.082 -0.971 26.796 1.00 91.56 295 TYR A N 1
ATOM 2016 C CA . TYR A 1 295 ? -26.195 0.140 27.130 1.00 91.56 295 TYR A CA 1
ATOM 2017 C C . TYR A 1 295 ? -26.263 0.448 28.627 1.00 91.56 295 TYR A C 1
ATOM 2019 O O . TYR A 1 295 ? -27.335 0.744 29.164 1.00 91.56 295 TYR A O 1
ATOM 2027 N N . VAL A 1 296 ? -25.110 0.390 29.290 1.00 93.31 296 VAL A N 1
ATOM 2028 C CA . VAL A 1 296 ? -24.965 0.581 30.734 1.00 93.31 296 VAL A CA 1
ATOM 2029 C C . VAL A 1 296 ? -23.915 1.653 30.991 1.00 93.31 296 VAL A C 1
ATOM 2031 O O . VAL A 1 296 ? -22.766 1.493 30.595 1.00 93.31 296 VAL A O 1
ATOM 2034 N N . SER A 1 297 ? -24.295 2.731 31.667 1.00 92.69 297 SER A N 1
ATOM 2035 C CA . SER A 1 297 ? -23.360 3.708 32.222 1.00 92.69 297 SER A CA 1
ATOM 2036 C C . SER A 1 297 ? -22.832 3.175 33.548 1.00 92.69 297 SER A C 1
ATOM 2038 O O . SER A 1 297 ? -23.627 2.756 34.386 1.00 92.69 297 SER A O 1
ATOM 2040 N N . VAL A 1 298 ? -21.521 3.188 33.748 1.00 92.62 298 VAL A N 1
ATOM 2041 C CA . VAL A 1 298 ? -20.879 2.734 34.985 1.00 92.62 298 VAL A CA 1
ATOM 2042 C C . VAL A 1 298 ? -19.958 3.833 35.489 1.00 92.62 298 VAL A C 1
ATOM 2044 O O . VAL A 1 298 ? -19.047 4.249 34.781 1.00 92.62 298 VAL A O 1
ATOM 2047 N N . ASP A 1 299 ? -20.194 4.288 36.707 1.00 91.62 299 ASP A N 1
ATOM 2048 C CA . ASP A 1 299 ? -19.276 5.103 37.489 1.00 91.62 299 ASP A CA 1
ATOM 2049 C C . ASP A 1 299 ? -18.669 4.207 38.571 1.00 91.62 299 ASP A C 1
ATOM 2051 O O . ASP A 1 299 ? -19.400 3.665 39.394 1.00 91.62 299 ASP A O 1
ATOM 2055 N N . SER A 1 300 ? -17.356 3.980 38.508 1.00 87.44 300 SER A N 1
ATOM 2056 C CA . SER A 1 300 ? -16.604 3.112 39.428 1.00 87.44 300 SER A CA 1
ATOM 2057 C C . SER A 1 300 ? -15.894 3.866 40.555 1.00 87.44 300 SER A C 1
ATOM 2059 O O . SER A 1 300 ? -15.236 3.227 41.374 1.00 87.44 300 SER A O 1
ATOM 2061 N N . LEU A 1 301 ? -15.972 5.201 40.569 1.00 82.88 301 LEU A N 1
ATOM 2062 C CA . LEU A 1 301 ? -15.597 6.041 41.715 1.00 82.88 301 LEU A CA 1
ATOM 2063 C C . LEU A 1 301 ? -16.815 6.377 42.573 1.00 82.88 301 LEU A C 1
ATOM 2065 O O . LEU A 1 301 ? -16.686 6.731 43.747 1.00 82.88 301 LEU A O 1
ATOM 2069 N N . GLY A 1 302 ? -17.978 6.359 41.931 1.00 71.62 302 GLY A N 1
ATOM 2070 C CA . GLY A 1 302 ? -19.244 6.745 42.497 1.00 71.62 302 GLY A CA 1
ATOM 2071 C C . GLY A 1 302 ? -19.228 8.119 43.161 1.00 71.62 302 GLY A C 1
ATOM 2072 O O . GLY A 1 302 ? -18.396 8.993 42.897 1.00 71.62 302 GLY A O 1
ATOM 2073 N N . THR A 1 303 ? -20.180 8.336 44.063 1.00 69.00 303 THR A N 1
ATOM 2074 C CA . THR A 1 303 ? -20.307 9.622 44.777 1.00 69.00 303 THR A CA 1
ATOM 2075 C C . THR A 1 303 ? -19.308 9.825 45.925 1.00 69.00 303 THR A C 1
ATOM 2077 O O . THR A 1 303 ? -19.063 10.976 46.306 1.00 69.00 303 THR A O 1
ATOM 2080 N N . GLY A 1 304 ? -18.729 8.752 46.477 1.00 66.44 304 GLY A N 1
ATOM 2081 C CA . GLY A 1 304 ? -17.756 8.803 47.578 1.00 66.44 304 GLY A CA 1
ATOM 2082 C C . GLY A 1 304 ? -16.292 8.915 47.143 1.00 66.44 304 GLY A C 1
ATOM 2083 O O . GLY A 1 304 ? -15.438 9.214 47.983 1.00 66.44 304 GLY A O 1
ATOM 2084 N N . ALA A 1 305 ? -16.024 8.798 45.838 1.00 74.25 305 ALA A N 1
ATOM 2085 C CA . ALA A 1 305 ? -14.720 8.954 45.198 1.00 74.25 305 ALA A CA 1
ATOM 2086 C C . ALA A 1 305 ? -13.670 7.892 45.578 1.00 74.25 305 ALA A C 1
ATOM 2088 O O . ALA A 1 305 ? -12.471 8.164 45.449 1.00 74.25 305 ALA A O 1
ATOM 2089 N N . ASN A 1 306 ? -14.091 6.701 46.018 1.00 86.62 306 ASN A N 1
ATOM 2090 C CA . ASN A 1 306 ? -13.207 5.546 46.156 1.00 86.62 306 ASN A CA 1
ATOM 2091 C C . ASN A 1 306 ? -13.440 4.570 45.003 1.00 86.62 306 ASN A C 1
ATOM 2093 O O . ASN A 1 306 ? -14.568 4.287 44.610 1.00 86.62 306 ASN A O 1
ATOM 2097 N N . LEU A 1 307 ? -12.351 4.060 44.443 1.00 88.06 307 LEU A N 1
ATOM 2098 C CA . LEU A 1 307 ? -12.395 3.271 43.225 1.00 88.06 307 LEU A CA 1
ATOM 2099 C C . LEU A 1 307 ? -12.749 1.809 43.513 1.00 88.06 307 LEU A C 1
ATOM 2101 O O . LEU A 1 307 ? -12.246 1.222 44.461 1.00 88.06 307 LEU A O 1
ATOM 2105 N N . VAL A 1 308 ? -13.529 1.184 42.635 1.00 91.25 308 VAL A N 1
ATOM 2106 C CA . VAL A 1 308 ? -13.576 -0.281 42.537 1.00 91.25 308 VAL A CA 1
ATOM 2107 C C . VAL A 1 308 ? -12.451 -0.765 41.617 1.00 91.25 308 VAL A C 1
ATOM 2109 O O . VAL A 1 308 ? -12.539 -0.612 40.398 1.00 91.25 308 VAL A O 1
ATOM 2112 N N . GLU A 1 309 ? -11.390 -1.371 42.163 1.00 91.12 309 GLU A N 1
ATOM 2113 C CA . GLU A 1 309 ? -10.202 -1.724 41.367 1.00 91.12 309 GLU A CA 1
ATOM 2114 C C . GLU A 1 309 ? -10.438 -2.823 40.333 1.00 91.12 309 GLU A C 1
ATOM 2116 O O . GLU A 1 309 ? -9.745 -2.856 39.317 1.00 91.12 309 GLU A O 1
ATOM 2121 N N . THR A 1 310 ? -11.345 -3.769 40.585 1.00 92.19 310 THR A N 1
ATOM 2122 C CA . THR A 1 310 ? -11.570 -4.911 39.686 1.00 92.19 310 THR A CA 1
ATOM 2123 C C . THR A 1 310 ? -13.034 -5.024 39.287 1.00 92.19 310 THR A C 1
ATOM 2125 O O . THR A 1 310 ? -13.890 -5.306 40.122 1.00 92.19 310 THR A O 1
ATOM 2128 N N . LEU A 1 311 ? -13.321 -4.885 37.992 1.00 93.88 311 LEU A N 1
ATOM 2129 C CA . LEU A 1 311 ? -14.655 -5.076 37.422 1.00 93.88 311 LEU A CA 1
ATOM 2130 C C . LEU A 1 311 ? -14.668 -6.291 36.490 1.00 93.88 311 LEU A C 1
ATOM 2132 O O . LEU A 1 311 ? -14.043 -6.292 35.430 1.00 93.88 311 LEU A O 1
ATOM 2136 N N . SER A 1 312 ? -15.436 -7.318 36.847 1.00 94.56 312 SER A N 1
ATOM 2137 C CA . SER A 1 312 ? -15.770 -8.423 35.950 1.00 94.56 312 SER A CA 1
ATOM 2138 C C . SER A 1 312 ? -17.081 -8.126 35.222 1.00 94.56 312 SER A C 1
ATOM 2140 O O . SER A 1 312 ? -18.111 -7.918 35.856 1.00 94.56 312 SER A O 1
ATOM 2142 N N . LEU A 1 313 ? -17.053 -8.078 33.892 1.00 95.25 313 LEU A N 1
ATOM 2143 C CA . LEU A 1 313 ? -18.160 -7.600 33.060 1.00 95.25 313 LEU A CA 1
ATOM 2144 C C . LEU A 1 313 ? -18.621 -8.697 32.093 1.00 95.25 313 LEU A C 1
ATOM 2146 O O . LEU A 1 313 ? -17.792 -9.385 31.494 1.00 95.25 313 LEU A O 1
ATOM 2150 N N . SER A 1 314 ? -19.935 -8.865 31.923 1.00 94.81 314 SER A N 1
ATOM 2151 C CA . SER A 1 314 ? -20.515 -9.895 31.047 1.00 94.81 314 SER A CA 1
ATOM 2152 C C . SER A 1 314 ? -21.869 -9.499 30.462 1.00 94.81 314 SER A C 1
ATOM 2154 O O . SER A 1 314 ? -22.645 -8.767 31.074 1.00 94.81 314 SER A O 1
ATOM 2156 N N . GLY A 1 315 ? -22.197 -10.039 29.288 1.00 92.81 315 GLY A N 1
ATOM 2157 C CA . GLY A 1 315 ? -23.547 -9.927 28.739 1.00 92.81 315 GLY A CA 1
ATOM 2158 C C . GLY A 1 315 ? -24.560 -10.797 29.494 1.00 92.81 315 GLY A C 1
ATOM 2159 O O . GLY A 1 315 ? -24.270 -11.937 29.849 1.00 92.81 315 GLY A O 1
ATOM 2160 N N . ASN A 1 316 ? -25.778 -10.292 29.687 1.00 91.19 316 ASN A N 1
ATOM 2161 C CA . ASN A 1 316 ? -26.909 -11.029 30.251 1.00 91.19 316 ASN A CA 1
ATOM 2162 C C . ASN A 1 316 ? -27.864 -11.465 29.129 1.00 91.19 316 ASN A C 1
ATOM 2164 O O . ASN A 1 316 ? -28.856 -10.799 28.829 1.00 91.19 316 ASN A O 1
ATOM 2168 N N . GLY A 1 317 ? -27.523 -12.557 28.438 1.00 89.38 317 GLY A N 1
ATOM 2169 C CA . GLY A 1 317 ? -28.333 -13.122 27.348 1.00 89.38 317 GLY A CA 1
ATOM 2170 C C . GLY A 1 317 ? -28.321 -12.333 26.028 1.00 89.38 317 GLY A C 1
ATOM 2171 O O . GLY A 1 317 ? -28.880 -12.804 25.039 1.00 89.38 317 GLY A O 1
ATOM 2172 N N . ALA A 1 318 ? -27.670 -11.168 25.987 1.00 90.06 318 ALA A N 1
ATOM 2173 C CA . ALA A 1 318 ? -27.472 -10.327 24.807 1.00 90.06 318 ALA A CA 1
ATOM 2174 C C . ALA A 1 318 ? -26.155 -9.536 24.912 1.00 90.06 318 ALA A C 1
ATOM 2176 O O . ALA A 1 318 ? -25.522 -9.517 25.968 1.00 90.06 318 ALA A O 1
ATOM 2177 N N . ALA A 1 319 ? -25.739 -8.901 23.811 1.00 91.50 319 ALA A N 1
ATOM 2178 C CA . ALA A 1 319 ? -24.567 -8.029 23.794 1.00 91.50 319 ALA A CA 1
ATOM 2179 C C . ALA A 1 319 ? -24.749 -6.806 24.709 1.00 91.50 319 ALA A C 1
ATOM 2181 O O . ALA A 1 319 ? -25.874 -6.339 24.930 1.00 91.50 319 ALA A O 1
ATOM 2182 N N . VAL A 1 320 ? -23.638 -6.280 25.223 1.00 93.12 320 VAL A N 1
ATOM 2183 C CA . VAL A 1 320 ? -23.637 -5.162 26.173 1.00 93.12 320 VAL A CA 1
ATOM 2184 C C . VAL A 1 320 ? -22.498 -4.181 25.900 1.00 93.12 320 VAL A C 1
ATOM 2186 O O . VAL A 1 320 ? -21.390 -4.577 25.549 1.00 93.12 320 VAL A O 1
ATOM 2189 N N . THR A 1 321 ? -22.777 -2.891 26.071 1.00 94.12 321 THR A N 1
ATOM 2190 C CA . THR A 1 321 ? -21.794 -1.806 26.127 1.00 94.12 321 THR A CA 1
ATOM 2191 C C . THR A 1 321 ? -21.793 -1.202 27.526 1.00 94.12 321 THR A C 1
ATOM 2193 O O . THR A 1 321 ? -22.800 -0.641 27.954 1.00 94.12 321 THR A O 1
ATOM 2196 N N . TYR A 1 322 ? -20.657 -1.291 28.209 1.00 94.38 322 TYR A N 1
ATOM 2197 C CA . TYR A 1 322 ? -20.378 -0.618 29.472 1.00 94.38 322 TYR A CA 1
ATOM 2198 C C . TYR A 1 322 ? -19.632 0.686 29.198 1.00 94.38 322 TYR A C 1
ATOM 2200 O O . TYR A 1 322 ? -18.449 0.670 28.862 1.00 94.38 322 TYR A O 1
ATOM 2208 N N . ALA A 1 323 ? -20.328 1.811 29.306 1.00 93.19 323 ALA A N 1
ATOM 2209 C CA . ALA A 1 323 ? -19.759 3.141 29.177 1.00 93.19 323 ALA A CA 1
ATOM 2210 C C . ALA A 1 323 ? -19.279 3.646 30.532 1.00 93.19 323 ALA A C 1
ATOM 2212 O O . ALA A 1 323 ? -20.081 3.920 31.421 1.00 93.19 323 ALA A O 1
ATOM 2213 N N . MET A 1 324 ? -17.964 3.765 30.675 1.00 91.75 324 MET A N 1
ATOM 2214 C CA . MET A 1 324 ? -17.341 4.190 31.920 1.00 91.75 324 MET A CA 1
ATOM 2215 C C . MET A 1 324 ? -17.405 5.717 32.023 1.00 91.75 324 MET A C 1
ATOM 2217 O O . MET A 1 324 ? -16.788 6.435 31.233 1.00 91.75 324 MET A O 1
ATOM 2221 N N . THR A 1 325 ? -18.172 6.226 32.981 1.00 82.81 325 THR A N 1
ATOM 2222 C CA . THR A 1 325 ? -18.320 7.651 33.280 1.00 82.81 325 THR A CA 1
ATOM 2223 C C . THR A 1 325 ? -17.505 7.969 34.528 1.00 82.81 325 THR A C 1
ATOM 2225 O O . THR A 1 325 ? -17.796 7.424 35.578 1.00 82.81 325 THR A O 1
ATOM 2228 N N . ALA A 1 326 ? -16.496 8.839 34.411 1.00 65.19 326 ALA A N 1
ATOM 2229 C CA . ALA A 1 326 ? -15.622 9.306 35.503 1.00 65.19 326 ALA A CA 1
ATOM 2230 C C . ALA A 1 326 ? -14.511 8.362 36.017 1.00 65.19 326 ALA A C 1
ATOM 2232 O O . ALA A 1 326 ? -13.758 8.775 36.895 1.00 65.19 326 ALA A O 1
ATOM 2233 N N . ASP A 1 327 ? -14.300 7.184 35.424 1.00 64.62 327 ASP A N 1
ATOM 2234 C CA . ASP A 1 327 ? -13.221 6.275 35.849 1.00 64.62 327 ASP A CA 1
ATOM 2235 C C . ASP A 1 327 ? -11.835 6.951 35.762 1.00 64.62 327 ASP A C 1
ATOM 2237 O O . ASP A 1 327 ? -11.389 7.354 34.682 1.00 64.62 327 ASP A O 1
ATOM 2241 N N . SER A 1 328 ? -11.186 7.131 36.914 1.00 57.84 328 SER A N 1
ATOM 2242 C CA . SER A 1 328 ? -9.874 7.760 37.056 1.00 57.84 328 SER A CA 1
ATOM 2243 C C . SER A 1 328 ? -8.992 6.856 37.922 1.00 57.84 328 SER A C 1
ATOM 2245 O O . SER A 1 328 ? -9.203 6.786 39.128 1.00 57.84 328 SER A O 1
ATOM 2247 N N . ALA A 1 329 ? -7.957 6.273 37.301 1.00 56.97 329 ALA A N 1
ATOM 2248 C CA . ALA A 1 329 ? -6.888 5.427 37.864 1.00 56.97 329 ALA A CA 1
ATOM 2249 C C . ALA A 1 329 ? -7.136 3.899 37.873 1.00 56.97 329 ALA A C 1
ATOM 2251 O O . ALA A 1 329 ? -8.165 3.430 38.300 1.00 56.97 329 ALA A O 1
ATOM 2252 N N . SER A 1 330 ? -6.138 3.125 37.425 1.00 66.44 330 SER A N 1
ATOM 2253 C CA . SER A 1 330 ? -5.828 1.711 37.739 1.00 66.44 330 SER A CA 1
ATOM 2254 C C . SER A 1 330 ? -6.886 0.588 37.647 1.00 66.44 330 SER A C 1
ATOM 2256 O O . SER A 1 330 ? -6.530 -0.553 37.960 1.00 66.44 330 SER A O 1
ATOM 2258 N N . THR A 1 331 ? -8.120 0.833 37.208 1.00 83.38 331 THR A N 1
ATOM 2259 C CA . THR A 1 331 ? -9.156 -0.212 37.126 1.00 83.38 331 THR A CA 1
ATOM 2260 C C . THR A 1 331 ? -8.749 -1.377 36.212 1.00 83.38 331 THR A C 1
ATOM 2262 O O . THR A 1 331 ? -8.239 -1.192 35.102 1.00 83.38 331 THR A O 1
ATOM 2265 N N . SER A 1 332 ? -8.980 -2.605 36.673 1.00 90.81 332 SER A N 1
ATOM 2266 C CA . SER A 1 332 ? -8.831 -3.836 35.901 1.00 90.81 332 SER A CA 1
ATOM 2267 C C . SER A 1 332 ? -10.196 -4.347 35.453 1.00 90.81 332 SER A C 1
ATOM 2269 O O . SER A 1 332 ? -11.034 -4.729 36.271 1.00 90.81 332 SER A O 1
ATOM 2271 N N . TYR A 1 333 ? -10.420 -4.380 34.143 1.00 93.25 333 TYR A N 1
ATOM 2272 C CA . TYR A 1 333 ? -11.616 -4.948 33.538 1.00 93.25 333 TYR A CA 1
ATOM 2273 C C . TYR A 1 333 ? -11.347 -6.391 33.108 1.00 93.25 333 TYR A C 1
ATOM 2275 O O . TYR A 1 333 ? -10.442 -6.659 32.317 1.00 93.25 333 TYR A O 1
ATOM 2283 N N . THR A 1 334 ? -12.163 -7.330 33.578 1.00 94.12 334 THR A N 1
ATOM 2284 C CA . THR A 1 334 ? -12.158 -8.717 33.096 1.00 94.12 334 THR A CA 1
ATOM 2285 C C . THR A 1 334 ? -13.452 -8.988 32.347 1.00 94.12 334 THR A C 1
ATOM 2287 O O . THR A 1 334 ? -14.526 -9.021 32.947 1.00 94.12 334 THR A O 1
ATOM 2290 N N . LEU A 1 335 ? -13.365 -9.196 31.038 1.00 93.94 335 LEU A N 1
ATOM 2291 C CA . LEU A 1 335 ? -14.526 -9.473 30.196 1.00 93.94 335 LEU A CA 1
ATOM 2292 C C . LEU A 1 335 ? -14.769 -10.983 30.157 1.00 93.94 335 LEU A C 1
ATOM 2294 O O . LEU A 1 335 ? -13.846 -11.760 29.904 1.00 93.94 335 LEU A O 1
ATOM 2298 N N . THR A 1 336 ? -15.997 -11.401 30.465 1.00 88.88 336 THR A N 1
ATOM 2299 C CA . THR A 1 336 ? -16.405 -12.809 30.601 1.00 88.88 336 THR A CA 1
ATOM 2300 C C . THR A 1 336 ? -17.722 -13.079 29.853 1.00 88.88 336 THR A C 1
ATOM 2302 O O . THR A 1 336 ? -18.464 -12.161 29.501 1.00 88.88 336 THR A O 1
ATOM 2305 N N . GLY A 1 337 ? -18.045 -14.358 29.636 1.00 85.81 337 GLY A N 1
ATOM 2306 C CA . GLY A 1 337 ? -19.305 -14.793 29.022 1.00 85.81 337 GLY A CA 1
ATOM 2307 C C . GLY A 1 337 ? -19.187 -15.202 27.550 1.00 85.81 337 GLY A C 1
ATOM 2308 O O . GLY A 1 337 ? -18.096 -15.367 27.015 1.00 85.81 337 GLY A O 1
ATOM 2309 N N . SER A 1 338 ? -20.329 -15.446 26.902 1.00 89.31 338 SER A N 1
ATOM 2310 C CA . SER A 1 338 ? -20.407 -15.860 25.486 1.00 89.31 338 SER A CA 1
ATOM 2311 C C . SER A 1 338 ? -21.067 -14.816 24.582 1.00 89.31 338 SER A C 1
ATOM 2313 O O . SER A 1 338 ? -21.360 -15.085 23.421 1.00 89.31 338 SER A O 1
ATOM 2315 N N . GLN A 1 339 ? -21.346 -13.633 25.123 1.00 92.94 339 GLN A N 1
ATOM 2316 C CA . GLN A 1 339 ? -21.960 -12.504 24.429 1.00 92.94 339 GLN A CA 1
ATOM 2317 C C . GLN A 1 339 ? -20.866 -11.494 24.085 1.00 92.94 339 GLN A C 1
ATOM 2319 O O . GLN A 1 339 ? -19.845 -11.449 24.765 1.00 92.94 339 GLN A O 1
ATOM 2324 N N . SER A 1 340 ? -21.084 -10.654 23.072 1.00 93.06 340 SER A N 1
ATOM 2325 C CA . SER A 1 340 ? -20.164 -9.548 22.806 1.00 93.06 340 SER A CA 1
ATOM 2326 C C . SER A 1 340 ? -20.227 -8.514 23.931 1.00 93.06 340 SER A C 1
ATOM 2328 O O . SER A 1 340 ? -21.317 -8.073 24.315 1.00 93.06 340 SER A O 1
ATOM 2330 N N . VAL A 1 341 ? -19.062 -8.128 24.446 1.00 94.62 341 VAL A N 1
ATOM 2331 C CA . VAL A 1 341 ? -18.923 -7.162 25.541 1.00 94.62 341 VAL A CA 1
ATOM 2332 C C . VAL A 1 341 ? -18.040 -6.017 25.072 1.00 94.62 341 VAL A C 1
ATOM 2334 O O . VAL A 1 341 ? -16.887 -6.214 24.692 1.00 94.62 341 VAL A O 1
ATOM 2337 N N . THR A 1 342 ? -18.576 -4.802 25.116 1.00 94.69 342 THR A N 1
ATOM 2338 C CA . THR A 1 342 ? -17.841 -3.579 24.801 1.00 94.69 342 THR A CA 1
ATOM 2339 C C . THR A 1 342 ? -17.614 -2.769 26.070 1.00 94.69 342 THR A C 1
ATOM 2341 O O . THR A 1 342 ? -18.572 -2.439 26.762 1.00 94.69 342 THR A O 1
ATOM 2344 N N . VAL A 1 343 ? -16.368 -2.398 26.358 1.00 94.69 343 VAL A N 1
ATOM 2345 C CA . VAL A 1 343 ? -16.041 -1.359 27.345 1.00 94.69 343 VAL A CA 1
ATOM 2346 C C . VAL A 1 343 ? -15.756 -0.078 26.584 1.00 94.69 343 VAL A C 1
ATOM 2348 O O . VAL A 1 343 ? -14.900 -0.057 25.704 1.00 94.69 343 VAL A O 1
ATOM 2351 N N . GLN A 1 344 ? -16.489 0.983 26.892 1.00 93.75 344 GLN A N 1
ATOM 2352 C CA . GLN A 1 344 ? -16.374 2.282 26.247 1.00 93.75 344 GLN A CA 1
ATOM 2353 C C . GLN A 1 344 ? -15.724 3.277 27.214 1.00 93.75 344 GLN A C 1
ATOM 2355 O O . GLN A 1 344 ? -16.265 3.530 28.290 1.00 93.75 344 GLN A O 1
ATOM 2360 N N . ASN A 1 345 ? -14.572 3.837 26.834 1.00 91.69 345 ASN A N 1
ATOM 2361 C CA . ASN A 1 345 ? -13.823 4.795 27.653 1.00 91.69 345 ASN A CA 1
ATOM 2362 C C . ASN A 1 345 ? -12.926 5.713 26.788 1.00 91.69 345 ASN A C 1
ATOM 2364 O O . ASN A 1 345 ? -12.790 5.520 25.578 1.00 91.69 345 ASN A O 1
ATOM 2368 N N . THR A 1 346 ? -12.298 6.720 27.396 1.00 90.69 346 THR A N 1
ATOM 2369 C CA . THR A 1 346 ? -11.302 7.582 26.736 1.00 90.69 346 THR A CA 1
ATOM 2370 C C . THR A 1 346 ? -9.936 6.892 26.641 1.00 90.69 346 THR A C 1
ATOM 2372 O O . THR A 1 346 ? -9.614 6.020 27.452 1.00 90.69 346 THR A O 1
ATOM 2375 N N . ALA A 1 347 ? -9.087 7.302 25.688 1.00 89.62 347 ALA A N 1
ATOM 2376 C CA . ALA A 1 347 ? -7.735 6.746 25.561 1.00 89.62 347 ALA A CA 1
ATOM 2377 C C . ALA A 1 347 ? -6.886 6.958 26.831 1.00 89.62 347 ALA A C 1
ATOM 2379 O O . ALA A 1 347 ? -6.120 6.077 27.211 1.00 89.62 347 ALA A O 1
ATOM 2380 N N . ALA A 1 348 ? -7.048 8.099 27.511 1.00 88.25 348 ALA A N 1
ATOM 2381 C CA . ALA A 1 348 ? -6.328 8.412 28.746 1.00 88.25 348 ALA A CA 1
ATOM 2382 C C . ALA A 1 348 ? -6.675 7.443 29.887 1.00 88.25 348 ALA A C 1
ATOM 2384 O O . ALA A 1 348 ? -5.791 7.035 30.638 1.00 88.25 348 ALA A O 1
ATOM 2385 N N . ASN A 1 349 ? -7.940 7.034 29.979 1.00 88.12 349 ASN A N 1
ATOM 2386 C CA . ASN A 1 349 ? -8.392 6.105 31.008 1.00 88.12 349 ASN A CA 1
ATOM 2387 C C . ASN A 1 349 ? -7.941 4.676 30.706 1.00 88.12 349 ASN A C 1
ATOM 2389 O O . ASN A 1 349 ? -7.445 3.985 31.592 1.00 88.12 349 ASN A O 1
ATOM 2393 N N . PHE A 1 350 ? -8.005 4.255 29.439 1.00 90.56 350 PHE A N 1
ATOM 2394 C CA . PHE A 1 350 ? -7.439 2.967 29.047 1.00 90.56 350 PHE A CA 1
ATOM 2395 C C . PHE A 1 350 ? -5.916 2.893 29.226 1.00 90.56 350 PHE A C 1
ATOM 2397 O O . PHE A 1 350 ? -5.402 1.805 29.463 1.00 90.56 350 PHE A O 1
ATOM 2404 N N . ALA A 1 351 ? -5.197 4.020 29.163 1.00 88.25 351 ALA A N 1
ATOM 2405 C CA . ALA A 1 351 ? -3.740 4.045 29.315 1.00 88.25 351 ALA A CA 1
ATOM 2406 C C . ALA A 1 351 ? -3.242 3.587 30.695 1.00 88.25 351 ALA A C 1
ATOM 2408 O O . ALA A 1 351 ? -2.081 3.212 30.853 1.00 88.25 351 ALA A O 1
ATOM 2409 N N . VAL A 1 352 ? -4.105 3.677 31.707 1.00 84.88 352 VAL A N 1
ATOM 2410 C CA . VAL A 1 352 ? -3.805 3.295 33.093 1.00 84.88 352 VAL A CA 1
ATOM 2411 C C . VAL A 1 352 ? -4.637 2.105 33.565 1.00 84.88 352 VAL A C 1
ATOM 2413 O O . VAL A 1 352 ? -4.461 1.670 34.699 1.00 84.88 352 VAL A O 1
ATOM 2416 N N . ALA A 1 353 ? -5.520 1.581 32.714 1.00 86.81 353 ALA A N 1
ATOM 2417 C CA . ALA A 1 353 ? -6.343 0.416 32.994 1.00 86.81 353 ALA A CA 1
ATOM 2418 C C . ALA A 1 353 ? -5.703 -0.859 32.428 1.00 86.81 353 ALA A C 1
ATOM 2420 O O . ALA A 1 353 ? -4.870 -0.826 31.519 1.00 86.81 353 ALA A O 1
ATOM 2421 N N . THR A 1 354 ? -6.137 -2.007 32.939 1.00 89.69 354 THR A N 1
ATOM 2422 C CA . THR A 1 354 ? -5.886 -3.300 32.288 1.00 89.69 354 THR A CA 1
ATOM 2423 C C . THR A 1 354 ? -7.212 -3.868 31.825 1.00 89.69 354 THR A C 1
ATOM 2425 O O . THR A 1 354 ? -8.198 -3.805 32.551 1.00 89.69 354 THR A O 1
ATOM 2428 N N . LEU A 1 355 ? -7.262 -4.406 30.613 1.00 92.81 355 LEU A N 1
ATOM 2429 C CA . LEU A 1 355 ? -8.451 -5.079 30.105 1.00 92.81 355 LEU A CA 1
ATOM 2430 C C . LEU A 1 355 ? -8.040 -6.474 29.671 1.00 92.81 355 LEU A C 1
ATOM 2432 O O . LEU A 1 355 ? -7.161 -6.621 28.830 1.00 92.81 355 LEU A O 1
ATOM 2436 N N . THR A 1 356 ? -8.654 -7.486 30.270 1.00 92.94 356 THR A N 1
ATOM 2437 C CA . THR A 1 356 ? -8.374 -8.890 29.979 1.00 92.94 356 THR A CA 1
ATOM 2438 C C . THR A 1 356 ? -9.618 -9.546 29.409 1.00 92.94 356 THR A C 1
ATOM 2440 O O . THR A 1 356 ? -10.673 -9.549 30.046 1.00 92.94 356 THR A O 1
ATOM 2443 N N . ASP A 1 357 ? -9.483 -10.139 28.232 1.00 91.88 357 ASP A N 1
ATOM 2444 C CA . ASP A 1 357 ? -10.463 -11.066 27.690 1.00 91.88 357 ASP A CA 1
ATOM 2445 C C . ASP A 1 357 ? -10.247 -12.477 28.257 1.00 91.88 357 ASP A C 1
ATOM 2447 O O . ASP A 1 357 ? -9.158 -13.048 28.168 1.00 91.88 357 ASP A O 1
ATOM 2451 N N . SER A 1 358 ? -11.289 -13.044 28.863 1.00 85.56 358 SER A N 1
ATOM 2452 C CA . SER A 1 358 ? -11.311 -14.432 29.349 1.00 85.56 358 SER A CA 1
ATOM 2453 C C . SER A 1 358 ? -12.220 -15.347 28.516 1.00 85.56 358 SER A C 1
ATOM 2455 O O . SER A 1 358 ? -12.423 -16.517 28.854 1.00 85.56 358 SER A O 1
ATOM 2457 N N . THR A 1 359 ? -12.803 -14.813 27.446 1.00 75.44 359 THR A N 1
ATOM 2458 C CA . THR A 1 359 ? -13.807 -15.457 26.604 1.00 75.44 359 THR A CA 1
ATOM 2459 C C . THR A 1 359 ? -13.198 -16.037 25.331 1.00 75.44 359 THR A C 1
ATOM 2461 O O . THR A 1 359 ? -12.077 -15.735 24.946 1.00 75.44 359 THR A O 1
ATOM 2464 N N . THR A 1 360 ? -13.935 -16.952 24.695 1.00 74.19 360 THR A N 1
ATOM 2465 C CA . THR A 1 360 ? -13.561 -17.532 23.387 1.00 74.19 360 THR A CA 1
ATOM 2466 C C . THR A 1 360 ? -14.726 -17.582 22.395 1.00 74.19 360 THR A C 1
ATOM 2468 O O . THR A 1 360 ? -14.559 -18.050 21.273 1.00 74.19 360 THR A O 1
ATOM 2471 N N . ALA A 1 361 ? -15.927 -17.159 22.808 1.00 76.25 361 ALA A N 1
ATOM 2472 C CA . ALA A 1 361 ? -17.169 -17.379 22.063 1.00 76.25 361 ALA A CA 1
ATOM 2473 C C . ALA A 1 361 ? -17.914 -16.086 21.678 1.00 76.25 361 ALA A C 1
ATOM 2475 O O . ALA A 1 361 ? -18.790 -16.147 20.818 1.00 76.25 361 ALA A O 1
ATOM 2476 N N . GLY A 1 362 ? -17.583 -14.943 22.292 1.00 84.12 362 GLY A N 1
ATOM 2477 C CA . GLY A 1 362 ? -18.123 -13.618 21.967 1.00 84.12 362 GLY A CA 1
ATOM 2478 C C . GLY A 1 362 ? -16.989 -12.630 21.693 1.00 84.12 362 GLY A C 1
ATOM 2479 O O . GLY A 1 362 ? -15.868 -12.888 22.103 1.00 84.12 362 GLY A O 1
ATOM 2480 N N . THR A 1 363 ? -17.277 -11.529 20.994 1.00 91.25 363 THR A N 1
ATOM 2481 C CA . THR A 1 363 ? -16.258 -10.514 20.675 1.00 91.25 363 THR A CA 1
ATOM 2482 C C . THR A 1 363 ? -16.083 -9.543 21.833 1.00 91.25 363 THR A C 1
ATOM 2484 O O . THR A 1 363 ? -17.058 -8.908 22.258 1.00 91.25 363 THR A O 1
ATOM 2487 N N . THR A 1 364 ? -14.853 -9.365 22.297 1.00 94.38 364 THR A N 1
ATOM 2488 C CA . THR A 1 364 ? -14.521 -8.299 23.245 1.00 94.38 364 THR A CA 1
ATOM 2489 C C . THR A 1 364 ? -14.058 -7.032 22.536 1.00 94.38 364 THR A C 1
ATOM 2491 O O . THR A 1 364 ? -13.281 -7.060 21.583 1.00 94.38 364 THR A O 1
ATOM 2494 N N . THR A 1 365 ? -14.557 -5.875 22.970 1.00 95.06 365 THR A N 1
ATOM 2495 C CA . THR A 1 365 ? -14.221 -4.596 22.328 1.00 95.06 365 THR A CA 1
ATOM 2496 C C . THR A 1 365 ? -13.858 -3.530 23.350 1.00 95.06 365 THR A C 1
ATOM 2498 O O . THR A 1 365 ? -14.660 -3.193 24.219 1.00 95.06 365 THR A O 1
ATOM 2501 N N . ALA A 1 366 ? -12.679 -2.933 23.203 1.00 94.88 366 ALA A N 1
ATOM 2502 C CA . ALA A 1 366 ? -12.320 -1.683 23.861 1.00 94.88 366 ALA A CA 1
ATOM 2503 C C . ALA A 1 366 ? -12.658 -0.519 22.920 1.00 94.88 366 ALA A C 1
ATOM 2505 O O . ALA A 1 366 ? -11.950 -0.268 21.947 1.00 94.88 366 ALA A O 1
ATOM 2506 N N . LYS A 1 367 ? -13.770 0.174 23.171 1.00 94.56 367 LYS A N 1
ATOM 2507 C CA . LYS A 1 367 ? -14.225 1.312 22.365 1.00 94.56 367 LYS A CA 1
ATOM 2508 C C . LYS A 1 367 ? -13.647 2.616 22.913 1.00 94.56 367 LYS A C 1
ATOM 2510 O O . LYS A 1 367 ? -14.058 3.084 23.974 1.00 94.56 367 LYS A O 1
ATOM 2515 N N . VAL A 1 368 ? -12.727 3.215 22.167 1.00 92.31 368 VAL A N 1
ATOM 2516 C CA . VAL A 1 368 ? -12.059 4.476 22.498 1.00 92.31 368 VAL A CA 1
ATOM 2517 C C . VAL A 1 368 ? -12.875 5.648 21.952 1.00 92.31 368 VAL A C 1
ATOM 2519 O O . VAL A 1 368 ? -12.981 5.833 20.739 1.00 92.31 368 VAL A O 1
ATOM 2522 N N . THR A 1 369 ? -13.453 6.451 22.846 1.00 89.44 369 THR A N 1
ATOM 2523 C CA . THR A 1 369 ? -14.329 7.586 22.485 1.00 89.44 369 THR A CA 1
ATOM 2524 C C . THR A 1 369 ? -13.610 8.903 22.297 1.00 89.44 369 THR A C 1
ATOM 2526 O O . THR A 1 369 ? -14.216 9.863 21.850 1.00 89.44 369 THR A O 1
ATOM 2529 N N . THR A 1 370 ? -12.349 8.986 22.698 1.00 88.69 370 THR A N 1
ATOM 2530 C CA . THR A 1 370 ? -11.524 10.175 22.501 1.00 88.69 370 THR A CA 1
ATOM 2531 C C . THR A 1 370 ? -10.109 9.694 22.268 1.00 88.69 370 THR A C 1
ATOM 2533 O O . THR A 1 370 ? -9.493 9.120 23.172 1.00 88.69 370 THR A O 1
ATOM 2536 N N . VAL A 1 371 ? -9.624 9.882 21.043 1.00 84.81 371 VAL A N 1
ATOM 2537 C CA . VAL A 1 371 ? -8.288 9.456 20.622 1.00 84.81 371 VAL A CA 1
ATOM 2538 C C . VAL A 1 371 ? -7.267 10.496 21.086 1.00 84.81 371 VAL A C 1
ATOM 2540 O O . VAL A 1 371 ? -7.393 11.687 20.801 1.00 84.81 371 VAL A O 1
ATOM 2543 N N . ALA A 1 372 ? -6.257 10.045 21.826 1.00 88.38 372 ALA A N 1
ATOM 2544 C CA . ALA A 1 372 ? -5.166 10.861 22.346 1.00 88.38 372 ALA A CA 1
ATOM 2545 C C . ALA A 1 372 ? -3.888 10.018 22.443 1.00 88.38 372 ALA A C 1
ATOM 2547 O O . ALA A 1 372 ? -3.940 8.790 22.364 1.00 88.38 372 ALA A O 1
ATOM 2548 N N . THR A 1 373 ? -2.741 10.669 22.640 1.00 90.00 373 THR A N 1
ATOM 2549 C CA . THR A 1 373 ? -1.487 9.960 22.918 1.00 90.00 373 THR A CA 1
ATOM 2550 C C . THR A 1 373 ? -1.610 9.179 24.224 1.00 90.00 373 THR A C 1
ATOM 2552 O O . THR A 1 373 ? -1.783 9.771 25.289 1.00 90.00 373 THR A O 1
ATOM 2555 N N . ALA A 1 374 ? -1.541 7.853 24.134 1.00 91.44 374 ALA A N 1
ATOM 2556 C CA . ALA A 1 374 ? -1.861 6.936 25.223 1.00 91.44 374 ALA A CA 1
ATOM 2557 C C . ALA A 1 374 ? -1.144 5.590 25.047 1.00 91.44 374 ALA A C 1
ATOM 2559 O O . ALA A 1 374 ? -0.845 5.177 23.924 1.00 91.44 374 ALA A O 1
ATOM 2560 N N . ASP A 1 375 ? -0.889 4.893 26.155 1.00 93.75 375 ASP A N 1
ATOM 2561 C CA . ASP A 1 375 ? -0.337 3.537 26.149 1.00 93.75 375 ASP A CA 1
ATOM 2562 C C . ASP A 1 375 ? -1.431 2.498 26.384 1.00 93.75 375 ASP A C 1
ATOM 2564 O O . ASP A 1 375 ? -1.740 2.139 27.512 1.00 93.75 375 ASP A O 1
ATOM 2568 N N . LEU A 1 376 ? -2.013 2.000 25.301 1.00 94.00 376 LEU A N 1
ATOM 2569 C CA . LEU A 1 376 ? -3.074 0.999 25.318 1.00 94.00 376 LEU A CA 1
ATOM 2570 C C . LEU A 1 376 ? -2.533 -0.439 25.354 1.00 94.00 376 LEU A C 1
ATOM 2572 O O . LEU A 1 376 ? -3.282 -1.385 25.122 1.00 94.00 376 LEU A O 1
ATOM 2576 N N . SER A 1 377 ? -1.240 -0.648 25.626 1.00 93.56 377 SER A N 1
ATOM 2577 C CA . SER A 1 377 ? -0.657 -1.998 25.658 1.00 93.56 377 SER A CA 1
ATOM 2578 C C . SER A 1 377 ? -1.183 -2.888 26.793 1.00 93.56 377 SER A C 1
ATOM 2580 O O . SER A 1 377 ? -0.984 -4.099 26.745 1.00 93.56 377 SER A O 1
ATOM 2582 N N . GLY A 1 378 ? -1.888 -2.316 27.776 1.00 91.62 378 GLY A N 1
ATOM 2583 C CA . GLY A 1 378 ? -2.628 -3.050 28.809 1.00 91.62 378 GLY A CA 1
ATOM 2584 C C . GLY A 1 378 ? -3.986 -3.607 28.358 1.00 91.62 378 GLY A C 1
ATOM 2585 O O . GLY A 1 378 ? -4.652 -4.274 29.152 1.00 91.62 378 GLY A O 1
ATOM 2586 N N . ILE A 1 379 ? -4.414 -3.339 27.119 1.00 93.38 379 ILE A N 1
ATOM 2587 C CA . ILE A 1 379 ? -5.681 -3.825 26.565 1.00 93.38 379 ILE A CA 1
ATOM 2588 C C . ILE A 1 379 ? -5.457 -5.137 25.805 1.00 93.38 379 ILE A C 1
ATOM 2590 O O . ILE A 1 379 ? -4.855 -5.152 24.733 1.00 93.38 379 ILE A O 1
ATOM 2594 N N . ALA A 1 380 ? -6.013 -6.227 26.325 1.00 92.31 380 ALA A N 1
ATOM 2595 C CA . ALA A 1 380 ? -6.162 -7.509 25.648 1.00 92.31 380 ALA A CA 1
ATOM 2596 C C . ALA A 1 380 ? -7.647 -7.740 25.324 1.00 92.31 380 ALA A C 1
ATOM 2598 O O . ALA A 1 380 ? -8.352 -8.419 26.067 1.00 92.31 380 ALA A O 1
ATOM 2599 N N . ALA A 1 381 ? -8.109 -7.129 24.231 1.00 92.81 381 ALA A N 1
ATOM 2600 C CA . ALA A 1 381 ? -9.434 -7.332 23.642 1.00 92.81 381 ALA A CA 1
ATOM 2601 C C . ALA A 1 381 ? -9.289 -7.874 22.215 1.00 92.81 381 ALA A C 1
ATOM 2603 O O . ALA A 1 381 ? -8.274 -7.613 21.562 1.00 92.81 381 ALA A O 1
ATOM 2604 N N . ASP A 1 382 ? -10.326 -8.535 21.700 1.00 93.62 382 ASP A N 1
ATOM 2605 C CA . ASP A 1 382 ? -10.384 -8.945 20.295 1.00 93.62 382 ASP A CA 1
ATOM 2606 C C . ASP A 1 382 ? -10.301 -7.744 19.351 1.00 93.62 382 ASP A C 1
ATOM 2608 O O . ASP A 1 382 ? -9.745 -7.867 18.262 1.00 93.62 382 ASP A O 1
ATOM 2612 N N . VAL A 1 383 ? -10.866 -6.596 19.755 1.00 94.69 383 VAL A N 1
ATOM 2613 C CA . VAL A 1 383 ? -10.914 -5.358 18.965 1.00 94.69 383 VAL A CA 1
ATOM 2614 C C . VAL A 1 383 ? -10.695 -4.122 19.846 1.00 94.69 383 VAL A C 1
ATOM 2616 O O . VAL A 1 383 ? -11.353 -3.937 20.870 1.00 94.69 383 VAL A O 1
ATOM 2619 N N . ILE A 1 384 ? -9.830 -3.211 19.405 1.00 95.31 384 ILE A N 1
ATOM 2620 C CA . ILE A 1 384 ? -9.723 -1.830 19.891 1.00 95.31 384 ILE A CA 1
ATOM 2621 C C . ILE A 1 384 ? -10.395 -0.929 18.851 1.00 95.31 384 ILE A C 1
ATOM 2623 O O . ILE A 1 384 ? -9.824 -0.663 17.797 1.00 95.31 384 ILE A O 1
ATOM 2627 N N . LEU A 1 385 ? -11.616 -0.474 19.125 1.00 93.69 385 LEU A N 1
ATOM 2628 C CA . LEU A 1 385 ? -12.408 0.338 18.200 1.00 93.69 385 LEU A CA 1
ATOM 2629 C C . LEU A 1 385 ? -12.176 1.828 18.462 1.00 93.69 385 LEU A C 1
ATOM 2631 O O . LEU A 1 385 ? -12.518 2.325 19.534 1.00 93.69 385 LEU A O 1
ATOM 2635 N N . LEU A 1 386 ? -11.668 2.557 17.472 1.00 91.81 386 LEU A N 1
ATOM 2636 C CA . LEU A 1 386 ? -11.557 4.016 17.510 1.00 91.81 386 LEU A CA 1
ATOM 2637 C C . LEU A 1 386 ? -12.821 4.625 16.907 1.00 91.81 386 LEU A C 1
ATOM 2639 O O . LEU A 1 386 ? -13.036 4.514 15.705 1.00 91.81 386 LEU A O 1
ATOM 2643 N N . SER A 1 387 ? -13.680 5.227 17.732 1.00 86.50 387 SER A N 1
ATOM 2644 C CA . SER A 1 387 ? -15.009 5.692 17.298 1.00 86.50 387 SER A CA 1
ATOM 2645 C C . SER A 1 387 ? -15.163 7.212 17.233 1.00 86.50 387 SER A C 1
ATOM 2647 O O . SER A 1 387 ? -16.290 7.696 17.202 1.00 86.50 387 SER A O 1
ATOM 2649 N N . ASP A 1 388 ? -14.067 7.961 17.319 1.00 84.00 388 ASP A N 1
ATOM 2650 C CA . ASP A 1 388 ? -14.068 9.424 17.252 1.00 84.00 388 ASP A CA 1
ATOM 2651 C C . ASP A 1 388 ? -12.801 9.921 16.548 1.00 84.00 388 ASP A C 1
ATOM 2653 O O . ASP A 1 388 ? -11.795 9.208 16.477 1.00 84.00 388 ASP A O 1
ATOM 2657 N N . THR A 1 389 ? -12.849 11.148 16.041 1.00 75.31 389 THR A N 1
ATOM 2658 C CA . THR A 1 389 ? -11.728 11.805 15.368 1.00 75.31 389 THR A CA 1
ATOM 2659 C C . THR A 1 389 ? -10.730 12.339 16.399 1.00 75.31 389 THR A C 1
ATOM 2661 O O . THR A 1 389 ? -11.090 13.096 17.303 1.00 75.31 389 THR A O 1
ATOM 2664 N N . GLY A 1 390 ? -9.462 11.944 16.293 1.00 67.56 390 GLY A N 1
ATOM 2665 C CA . GLY A 1 390 ? -8.392 12.452 17.152 1.00 67.56 390 GLY A CA 1
ATOM 2666 C C . GLY A 1 390 ? -7.723 13.730 16.642 1.00 67.56 390 GLY A C 1
ATOM 2667 O O . GLY A 1 390 ? -7.726 14.039 15.450 1.00 67.56 390 GLY A O 1
ATOM 2668 N N . THR A 1 391 ? -7.065 14.441 17.562 1.00 66.38 391 THR A N 1
ATOM 2669 C CA . THR A 1 391 ? -5.922 15.324 17.234 1.00 66.38 391 THR A CA 1
ATOM 2670 C C . THR A 1 391 ? -4.644 14.491 17.178 1.00 66.38 391 THR A C 1
ATOM 2672 O O . THR A 1 391 ? -4.654 13.384 17.709 1.00 66.38 391 THR A O 1
ATOM 2675 N N . SER A 1 392 ? -3.562 14.999 16.574 1.00 74.12 392 SER A N 1
ATOM 2676 C CA . SER A 1 392 ? -2.361 14.203 16.298 1.00 74.12 392 SER A CA 1
ATOM 2677 C C . SER A 1 392 ? -1.907 13.340 17.485 1.00 74.12 392 SER A C 1
ATOM 2679 O O . SER A 1 392 ? -1.367 13.866 18.461 1.00 74.12 392 SER A O 1
ATOM 2681 N N . ALA A 1 393 ? -2.144 12.028 17.412 1.00 80.19 393 ALA A N 1
ATOM 2682 C CA . ALA A 1 393 ? -2.038 11.116 18.550 1.00 80.19 393 ALA A CA 1
ATOM 2683 C C . ALA A 1 393 ? -1.129 9.934 18.228 1.00 80.19 393 ALA A C 1
ATOM 2685 O O . ALA A 1 393 ? -1.195 9.366 17.139 1.00 80.19 393 ALA A O 1
ATOM 2686 N N . THR A 1 394 ? -0.305 9.540 19.200 1.00 90.62 394 THR A N 1
ATOM 2687 C CA . THR A 1 394 ? 0.465 8.293 19.145 1.00 90.62 394 THR A CA 1
ATOM 2688 C C . THR A 1 394 ? -0.094 7.291 20.142 1.00 90.62 394 THR A C 1
ATOM 2690 O O . THR A 1 394 ? 0.020 7.479 21.353 1.00 90.62 394 THR A O 1
ATOM 2693 N N . MET A 1 395 ? -0.670 6.206 19.642 1.00 92.75 395 MET A N 1
ATOM 2694 C CA . MET A 1 395 ? -1.156 5.110 20.472 1.00 92.75 395 MET A CA 1
ATOM 2695 C C . MET A 1 395 ? -0.106 4.010 20.575 1.00 92.75 395 MET A C 1
ATOM 2697 O O . MET A 1 395 ? 0.248 3.395 19.572 1.00 92.75 395 MET A O 1
ATOM 2701 N N . THR A 1 396 ? 0.377 3.733 21.784 1.00 95.56 396 THR A N 1
ATOM 2702 C CA . THR A 1 396 ? 1.236 2.566 22.024 1.00 95.56 396 THR A CA 1
ATOM 2703 C C . THR A 1 396 ? 0.366 1.339 22.269 1.00 95.56 396 THR A C 1
ATOM 2705 O O . THR A 1 396 ? -0.553 1.401 23.075 1.00 95.56 396 THR A O 1
ATOM 2708 N N . VAL A 1 397 ? 0.631 0.229 21.586 1.00 96.38 397 VAL A N 1
ATOM 2709 C CA . VAL A 1 397 ? -0.164 -1.006 21.675 1.00 96.38 397 VAL A CA 1
ATOM 2710 C C . VAL A 1 397 ? 0.722 -2.233 21.872 1.00 96.38 397 VAL A C 1
ATOM 2712 O O . VAL A 1 397 ? 1.918 -2.221 21.568 1.00 96.38 397 VAL A O 1
ATOM 2715 N N . ALA A 1 398 ? 0.141 -3.307 22.405 1.00 95.38 398 ALA A N 1
ATOM 2716 C CA . ALA A 1 398 ? 0.806 -4.602 22.489 1.00 95.38 398 ALA A CA 1
ATOM 2717 C C . ALA A 1 398 ? 0.944 -5.248 21.098 1.00 95.38 398 ALA A C 1
ATOM 2719 O O . ALA A 1 398 ? 0.232 -4.902 20.155 1.00 95.38 398 ALA A O 1
ATOM 2720 N N . THR A 1 399 ? 1.863 -6.207 20.967 1.00 95.56 399 THR A N 1
ATOM 2721 C CA . THR A 1 399 ? 1.942 -7.028 19.750 1.00 95.56 399 THR A CA 1
ATOM 2722 C C . THR A 1 399 ? 0.674 -7.876 19.597 1.00 95.56 399 THR A C 1
ATOM 2724 O O . THR A 1 399 ? 0.157 -8.399 20.582 1.00 95.56 399 THR A O 1
ATOM 2727 N N . GLY A 1 400 ? 0.171 -8.004 18.372 1.00 94.38 400 GLY A N 1
ATOM 2728 C CA . GLY A 1 400 ? -1.088 -8.672 18.044 1.00 94.38 400 GLY A CA 1
ATOM 2729 C C . GLY A 1 400 ? -2.339 -7.814 18.247 1.00 94.38 400 GLY A C 1
ATOM 2730 O O . GLY A 1 400 ? -3.438 -8.331 18.075 1.00 94.38 400 GLY A O 1
ATOM 2731 N N . ALA A 1 401 ? -2.204 -6.530 18.602 1.00 95.62 401 ALA A N 1
ATOM 2732 C CA . ALA A 1 401 ? -3.355 -5.649 18.781 1.00 95.62 401 ALA A CA 1
ATOM 2733 C C . ALA A 1 401 ? -4.151 -5.482 17.475 1.00 95.62 401 ALA A C 1
ATOM 2735 O O . ALA A 1 401 ? -3.581 -5.143 16.435 1.00 95.62 401 ALA A O 1
ATOM 2736 N N . ASN A 1 402 ? -5.469 -5.675 17.562 1.00 95.38 402 ASN A N 1
ATOM 2737 C CA . ASN A 1 402 ? -6.424 -5.467 16.476 1.00 95.38 402 ASN A CA 1
ATOM 2738 C C . ASN A 1 402 ? -7.103 -4.109 16.641 1.00 95.38 402 ASN A C 1
ATOM 2740 O O . ASN A 1 402 ? -8.011 -3.955 17.454 1.00 95.38 402 ASN A O 1
ATOM 2744 N N . ILE A 1 403 ? -6.662 -3.114 15.886 1.00 94.75 403 ILE A N 1
ATOM 2745 C CA . ILE A 1 403 ? -7.225 -1.767 15.897 1.00 94.75 403 ILE A CA 1
ATOM 2746 C C . ILE A 1 403 ? -8.237 -1.668 14.763 1.00 94.75 403 ILE A C 1
ATOM 2748 O O . ILE A 1 403 ? -7.908 -1.937 13.613 1.00 94.75 403 ILE A O 1
ATOM 2752 N N . GLN A 1 404 ? -9.458 -1.251 15.070 1.00 93.12 404 GLN A N 1
ATOM 2753 C CA . GLN A 1 404 ? -10.485 -0.973 14.078 1.00 93.12 404 GLN A CA 1
ATOM 2754 C C . GLN A 1 404 ? -10.765 0.532 14.036 1.00 93.12 404 GLN A C 1
ATOM 2756 O O . GLN A 1 404 ? -11.103 1.130 15.059 1.00 93.12 404 GLN A O 1
ATOM 2761 N N . LEU A 1 405 ? -10.637 1.152 12.863 1.00 89.75 405 LEU A N 1
ATOM 2762 C CA . LEU A 1 405 ? -11.004 2.555 12.656 1.00 89.75 405 LEU A CA 1
ATOM 2763 C C . LEU A 1 405 ? -12.496 2.639 12.333 1.00 89.75 405 LEU A C 1
ATOM 2765 O O . LEU A 1 405 ? -12.930 2.127 11.306 1.00 89.75 405 LEU A O 1
ATOM 2769 N N . GLY A 1 406 ? -13.277 3.244 13.226 1.00 86.19 406 GLY A N 1
ATOM 2770 C CA . GLY A 1 406 ? -14.722 3.449 13.081 1.00 86.19 406 GLY A CA 1
ATOM 2771 C C . GLY A 1 406 ? -15.141 4.894 12.824 1.00 86.19 406 GLY A C 1
ATOM 2772 O O . GLY A 1 406 ? -16.333 5.171 12.875 1.00 86.19 406 GLY A O 1
ATOM 2773 N N . ALA A 1 407 ? -14.179 5.794 12.627 1.00 83.88 407 ALA A N 1
ATOM 2774 C CA . ALA A 1 407 ? -14.378 7.190 12.258 1.00 83.88 407 ALA A CA 1
ATOM 2775 C C . ALA A 1 407 ? -13.105 7.723 11.586 1.00 83.88 407 ALA A C 1
ATOM 2777 O O . ALA A 1 407 ? -11.998 7.259 11.902 1.00 83.88 407 ALA A O 1
ATOM 2778 N N . ASP A 1 408 ? -13.256 8.727 10.724 1.00 84.44 408 ASP A N 1
ATOM 2779 C CA . ASP A 1 408 ? -12.143 9.439 10.093 1.00 84.44 408 ASP A CA 1
ATOM 2780 C C . ASP A 1 408 ? -11.087 9.912 11.103 1.00 84.44 408 ASP A C 1
ATOM 2782 O O . ASP A 1 408 ? -11.388 10.425 12.181 1.00 84.44 408 ASP A O 1
ATOM 2786 N N . GLN A 1 409 ? -9.814 9.803 10.730 1.00 86.50 409 GLN A N 1
ATOM 2787 C CA . GLN A 1 409 ? -8.692 10.326 11.509 1.00 86.50 409 GLN A CA 1
ATOM 2788 C C . GLN A 1 409 ? -8.020 11.439 10.711 1.00 86.50 409 GLN A C 1
ATOM 2790 O O . GLN A 1 409 ? -6.878 11.313 10.287 1.00 86.50 409 GLN A O 1
ATOM 2795 N N . THR A 1 410 ? -8.730 12.546 10.485 1.00 79.50 410 THR A N 1
ATOM 2796 C CA . THR A 1 410 ? -8.315 13.619 9.558 1.00 79.50 410 THR A CA 1
ATOM 2797 C C . THR A 1 410 ? -7.023 14.355 9.949 1.00 79.50 410 THR A C 1
ATOM 2799 O O . THR A 1 410 ? -6.543 15.198 9.192 1.00 79.50 410 THR A O 1
ATOM 2802 N N . THR A 1 411 ? -6.467 14.099 11.137 1.00 84.75 411 THR A N 1
ATOM 2803 C CA . THR A 1 411 ? -5.165 14.623 11.590 1.00 84.75 411 THR A CA 1
ATOM 2804 C C . THR A 1 411 ? -4.088 13.529 11.561 1.00 84.75 411 THR A C 1
ATOM 2806 O O . THR A 1 411 ? -4.334 12.424 11.090 1.00 84.75 411 THR A O 1
ATOM 2809 N N . ALA A 1 412 ? -2.857 13.822 11.994 1.00 86.56 412 ALA A N 1
ATOM 2810 C CA . ALA A 1 412 ? -1.794 12.817 11.951 1.00 86.56 412 ALA A CA 1
ATOM 2811 C C . ALA A 1 412 ? -2.080 11.666 12.936 1.00 86.56 412 ALA A C 1
ATOM 2813 O O . ALA A 1 412 ? -2.221 11.889 14.135 1.00 86.56 412 ALA A O 1
ATOM 2814 N N . PHE A 1 413 ? -2.132 10.429 12.459 1.00 89.25 413 PHE A N 1
ATOM 2815 C CA . PHE A 1 413 ? -2.440 9.258 13.278 1.00 89.25 413 PHE A CA 1
ATOM 2816 C C . PHE A 1 413 ? -1.215 8.356 13.370 1.00 89.25 413 PHE A C 1
ATOM 2818 O O . PHE A 1 413 ? -0.688 7.910 12.352 1.00 89.25 413 PHE A O 1
ATOM 2825 N N . ALA A 1 414 ? -0.747 8.086 14.588 1.00 92.81 414 ALA A N 1
ATOM 2826 C CA . ALA A 1 414 ? 0.438 7.274 14.804 1.00 92.81 414 ALA A CA 1
ATOM 2827 C C . ALA A 1 414 ? 0.167 6.073 15.714 1.00 92.81 414 ALA A C 1
ATOM 2829 O O . ALA A 1 414 ? -0.495 6.185 16.749 1.00 92.81 414 ALA A O 1
ATOM 2830 N N . ILE A 1 415 ? 0.753 4.929 15.367 1.00 94.31 415 ILE A N 1
ATOM 2831 C CA . ILE A 1 415 ? 0.730 3.714 16.183 1.00 94.31 415 ILE A CA 1
ATOM 2832 C C . ILE A 1 415 ? 2.160 3.329 16.549 1.00 94.31 415 ILE A C 1
ATOM 2834 O O . ILE A 1 415 ? 3.062 3.328 15.715 1.00 94.31 415 ILE A O 1
ATOM 2838 N N . ALA A 1 416 ? 2.376 2.969 17.808 1.00 95.31 416 ALA A N 1
ATOM 2839 C CA . ALA A 1 416 ? 3.654 2.490 18.297 1.00 95.31 416 ALA A CA 1
ATOM 2840 C C . ALA A 1 416 ? 3.533 1.078 18.871 1.00 95.31 416 ALA A C 1
ATOM 2842 O O . ALA A 1 416 ? 2.666 0.796 19.694 1.00 95.31 416 ALA A O 1
ATOM 2843 N N . GLY A 1 417 ? 4.449 0.188 18.493 1.00 95.25 417 GLY A N 1
ATOM 2844 C CA . GLY A 1 417 ? 4.611 -1.088 19.184 1.00 95.25 417 GLY A CA 1
ATOM 2845 C C . GLY A 1 417 ? 5.228 -0.873 20.567 1.00 95.25 417 GLY A C 1
ATOM 2846 O O . GLY A 1 417 ? 6.244 -0.183 20.694 1.00 95.25 417 GLY A O 1
ATOM 2847 N N . LYS A 1 418 ? 4.650 -1.469 21.614 1.00 95.12 418 LYS A N 1
ATOM 2848 C CA . LYS A 1 418 ? 5.203 -1.410 22.979 1.00 95.12 418 LYS A CA 1
ATOM 2849 C C . LYS A 1 418 ? 6.572 -2.084 23.079 1.00 95.12 418 LYS A C 1
ATOM 2851 O O . LYS A 1 418 ? 7.453 -1.605 23.789 1.00 95.12 418 LYS A O 1
ATOM 2856 N N . THR A 1 419 ? 6.736 -3.195 22.370 1.00 94.00 419 THR A N 1
ATOM 2857 C CA . THR A 1 419 ? 7.974 -3.973 22.265 1.00 94.00 419 THR A CA 1
ATOM 2858 C C . THR A 1 419 ? 8.469 -3.959 20.827 1.00 94.00 419 THR A C 1
ATOM 2860 O O . THR A 1 419 ? 7.657 -3.868 19.910 1.00 94.00 419 THR A O 1
ATOM 2863 N N . ALA A 1 420 ? 9.778 -4.109 20.620 1.00 92.69 420 ALA A N 1
ATOM 2864 C CA . ALA A 1 420 ? 10.333 -4.308 19.283 1.00 92.69 420 ALA A CA 1
ATOM 2865 C C . ALA A 1 420 ? 9.710 -5.534 18.589 1.00 92.69 420 ALA A C 1
ATOM 2867 O O . ALA A 1 420 ? 9.297 -6.488 19.256 1.00 92.69 420 ALA A O 1
ATOM 2868 N N . ASN A 1 421 ? 9.689 -5.517 17.256 1.00 92.75 421 ASN A N 1
ATOM 2869 C CA . ASN A 1 421 ? 9.088 -6.552 16.411 1.00 92.75 421 ASN A CA 1
ATOM 2870 C C . ASN A 1 421 ? 7.584 -6.774 16.644 1.00 92.75 421 ASN A C 1
ATOM 2872 O O . ASN A 1 421 ? 7.082 -7.887 16.481 1.00 92.75 421 ASN A O 1
ATOM 2876 N N . ALA A 1 422 ? 6.856 -5.730 17.039 1.00 95.38 422 ALA A N 1
ATOM 2877 C CA . ALA A 1 422 ? 5.414 -5.801 17.201 1.00 95.38 422 ALA A CA 1
ATOM 2878 C C . ALA A 1 422 ? 4.723 -6.065 15.856 1.00 95.38 422 ALA A C 1
ATOM 2880 O O . ALA A 1 422 ? 5.070 -5.475 14.829 1.00 95.38 422 ALA A O 1
ATOM 2881 N N . THR A 1 423 ? 3.724 -6.944 15.892 1.00 96.69 423 THR A N 1
ATOM 2882 C CA . THR A 1 423 ? 2.705 -7.061 14.847 1.00 96.69 423 THR A CA 1
ATOM 2883 C C . THR A 1 423 ? 1.504 -6.221 15.260 1.00 96.69 423 THR A C 1
ATOM 2885 O O . THR A 1 423 ? 1.069 -6.316 16.404 1.00 96.69 423 THR A O 1
ATOM 2888 N N . VAL A 1 424 ? 0.967 -5.407 14.362 1.00 96.94 424 VAL A N 1
ATOM 2889 C CA . VAL A 1 424 ? -0.247 -4.617 14.594 1.00 96.94 424 VAL A CA 1
ATOM 2890 C C . VAL A 1 424 ? -1.207 -4.876 13.444 1.00 96.94 424 VAL A C 1
ATOM 2892 O O . VAL A 1 424 ? -0.796 -4.848 12.286 1.00 96.94 424 VAL A O 1
ATOM 2895 N N . ASN A 1 425 ? -2.475 -5.118 13.758 1.00 96.69 425 ASN A N 1
ATOM 2896 C CA . ASN A 1 425 ? -3.530 -5.292 12.769 1.00 96.69 425 ASN A CA 1
ATOM 2897 C C . ASN A 1 425 ? -4.411 -4.041 12.778 1.00 96.69 425 ASN A C 1
ATOM 2899 O O . ASN A 1 425 ? -4.847 -3.598 13.837 1.00 96.69 425 ASN A O 1
ATOM 2903 N N . LEU A 1 426 ? -4.655 -3.468 11.609 1.00 94.88 426 LEU A N 1
ATOM 2904 C CA . LEU A 1 426 ? -5.448 -2.270 11.401 1.00 94.88 426 LEU A CA 1
ATOM 2905 C C . LEU A 1 426 ? -6.573 -2.599 10.420 1.00 94.88 426 LEU A C 1
ATOM 2907 O O . LEU A 1 426 ? -6.317 -2.868 9.252 1.00 94.88 426 LEU A O 1
ATOM 2911 N N . ALA A 1 427 ? -7.813 -2.575 10.889 1.00 92.88 427 ALA A N 1
ATOM 2912 C CA . ALA A 1 427 ? -8.997 -2.875 10.097 1.00 92.88 427 ALA A CA 1
ATOM 2913 C C . ALA A 1 427 ? -9.864 -1.627 9.911 1.00 92.88 427 ALA A C 1
ATOM 2915 O O . ALA A 1 427 ? -10.020 -0.811 10.822 1.00 92.88 427 ALA A O 1
ATOM 2916 N N . MET A 1 428 ? -10.459 -1.493 8.732 1.00 87.81 428 MET A N 1
ATOM 2917 C CA . MET A 1 428 ? -11.411 -0.423 8.436 1.00 87.81 428 MET A CA 1
ATOM 2918 C C . MET A 1 428 ? -12.827 -0.869 8.792 1.00 87.81 428 MET A C 1
ATOM 2920 O O . MET A 1 428 ? -13.271 -1.920 8.331 1.00 87.81 428 MET A O 1
ATOM 2924 N N . ALA A 1 429 ? -13.548 -0.103 9.611 1.00 81.00 429 ALA A N 1
ATOM 2925 C CA . ALA A 1 429 ? -14.980 -0.311 9.805 1.00 81.00 429 ALA A CA 1
ATOM 2926 C C . ALA A 1 429 ? -15.800 0.367 8.699 1.00 81.00 429 ALA A C 1
ATOM 2928 O O . ALA A 1 429 ? -15.286 1.092 7.849 1.00 81.00 429 ALA A O 1
ATOM 2929 N N . ASP A 1 430 ? -17.106 0.128 8.746 1.00 69.81 430 ASP A N 1
ATOM 2930 C CA . ASP A 1 430 ? -18.082 0.916 8.007 1.00 69.81 430 ASP A CA 1
ATOM 2931 C C . ASP A 1 430 ? -18.304 2.258 8.730 1.00 69.81 430 ASP A C 1
ATOM 2933 O O . ASP A 1 430 ? -18.859 2.280 9.828 1.00 69.81 430 ASP A O 1
ATOM 2937 N N . ASP A 1 431 ? -17.853 3.360 8.124 1.00 60.16 431 ASP A N 1
ATOM 2938 C CA . ASP A 1 431 ? -18.057 4.733 8.623 1.00 60.16 431 ASP A CA 1
ATOM 2939 C C . ASP A 1 431 ? -19.461 5.285 8.295 1.00 60.16 431 ASP A C 1
ATOM 2941 O O . ASP A 1 431 ? -19.802 6.432 8.591 1.00 60.16 431 ASP A O 1
ATOM 2945 N N . THR A 1 432 ? -20.340 4.496 7.662 1.00 57.97 432 THR A N 1
ATOM 2946 C CA . THR A 1 432 ? -21.682 4.991 7.372 1.00 57.97 432 THR A CA 1
ATOM 2947 C C . THR A 1 432 ? -22.565 4.988 8.615 1.00 57.97 432 THR A C 1
ATOM 2949 O O . THR A 1 432 ? -23.073 3.972 9.089 1.00 57.97 432 THR A O 1
ATOM 2952 N N . ALA A 1 433 ? -22.933 6.194 9.040 1.00 51.19 433 ALA A N 1
ATOM 2953 C CA . ALA A 1 433 ? -24.260 6.435 9.586 1.00 51.19 433 ALA A CA 1
ATOM 2954 C C . ALA A 1 433 ? -25.322 6.157 8.491 1.00 51.19 433 ALA A C 1
ATOM 2956 O O . ALA A 1 433 ? -25.870 7.067 7.875 1.00 51.19 433 ALA A O 1
ATOM 2957 N N . ALA A 1 434 ? -25.589 4.880 8.208 1.00 41.66 434 ALA A N 1
ATOM 2958 C CA . ALA A 1 434 ? -26.807 4.339 7.597 1.00 41.66 434 ALA A CA 1
ATOM 2959 C C . ALA A 1 434 ? -27.329 4.910 6.248 1.00 41.66 434 ALA A C 1
ATOM 2961 O O . ALA A 1 434 ? -28.503 4.682 5.952 1.00 41.66 434 ALA A O 1
ATOM 2962 N N . ASN A 1 435 ? -26.548 5.612 5.405 1.00 42.47 435 ASN A N 1
ATOM 2963 C CA . ASN A 1 435 ? -27.116 6.244 4.191 1.00 42.47 435 ASN A CA 1
ATOM 2964 C C . ASN A 1 435 ? -26.378 6.061 2.847 1.00 42.47 435 ASN A C 1
ATOM 2966 O O . ASN A 1 435 ? -26.535 6.880 1.945 1.00 42.47 435 ASN A O 1
ATOM 2970 N N . GLY A 1 436 ? -25.643 4.962 2.659 1.00 42.94 436 GLY A N 1
ATOM 2971 C CA . GLY A 1 436 ? -25.430 4.370 1.325 1.00 42.94 436 GLY A CA 1
ATOM 2972 C C . GLY A 1 436 ? -24.660 5.178 0.265 1.00 42.94 436 GLY A C 1
ATOM 2973 O O . GLY A 1 436 ? -24.652 4.764 -0.893 1.00 42.94 436 GLY A O 1
ATOM 2974 N N . THR A 1 437 ? -24.005 6.288 0.609 1.00 46.03 437 THR A N 1
ATOM 2975 C CA . THR A 1 437 ? -23.003 6.941 -0.253 1.00 46.03 437 THR A CA 1
ATOM 2976 C C . THR A 1 437 ? -21.595 6.509 0.151 1.00 46.03 437 THR A C 1
ATOM 2978 O O . THR A 1 437 ? -21.360 6.187 1.308 1.00 46.03 437 THR A O 1
ATOM 2981 N N . THR A 1 438 ? -20.703 6.456 -0.837 1.00 49.91 438 THR A N 1
ATOM 2982 C CA . THR A 1 438 ? -19.350 5.876 -0.855 1.00 49.91 438 THR A CA 1
ATOM 2983 C C . THR A 1 438 ? -18.600 5.881 0.489 1.00 49.91 438 THR A C 1
ATOM 2985 O O . THR A 1 438 ? -18.423 6.928 1.098 1.00 49.91 438 THR A O 1
ATOM 2988 N N . ILE A 1 439 ? -18.151 4.688 0.901 1.00 61.38 439 ILE A N 1
ATOM 2989 C CA . ILE A 1 439 ? -17.446 4.375 2.155 1.00 61.38 439 ILE A CA 1
ATOM 2990 C C . ILE A 1 439 ? -15.970 4.769 2.014 1.00 61.38 439 ILE A C 1
ATOM 2992 O O . ILE A 1 439 ? -15.235 4.070 1.315 1.00 61.38 439 ILE A O 1
ATOM 2996 N N . GLU A 1 440 ? -15.522 5.848 2.648 1.00 71.06 440 GLU A N 1
ATOM 2997 C CA . GLU A 1 440 ? -14.114 6.262 2.641 1.00 71.06 440 GLU A CA 1
ATOM 2998 C C . GLU A 1 440 ? -13.693 6.710 4.037 1.00 71.06 440 GLU A C 1
ATOM 3000 O O . GLU A 1 440 ? -14.187 7.722 4.513 1.00 71.06 440 GLU A O 1
ATOM 3005 N N . LEU A 1 441 ? -12.785 5.954 4.669 1.00 76.44 441 LEU A N 1
ATOM 3006 C CA . LEU A 1 441 ? -12.105 6.394 5.882 1.00 76.44 441 LEU A CA 1
ATOM 3007 C C . LEU A 1 441 ? -10.847 7.158 5.481 1.00 76.44 441 LEU A C 1
ATOM 3009 O O . LEU A 1 441 ? -9.912 6.592 4.900 1.00 76.44 441 LEU A O 1
ATOM 3013 N N . THR A 1 442 ? -10.831 8.446 5.800 1.00 82.38 442 THR A N 1
ATOM 3014 C CA . THR A 1 442 ? -9.700 9.333 5.549 1.00 82.38 442 THR A CA 1
ATOM 3015 C C . THR A 1 442 ? -8.848 9.463 6.803 1.00 82.38 442 THR A C 1
ATOM 3017 O O . THR A 1 442 ? -9.297 9.896 7.867 1.00 82.38 442 THR A O 1
ATOM 3020 N N . VAL A 1 443 ? -7.573 9.127 6.659 1.00 84.31 443 VAL A N 1
ATOM 3021 C CA . VAL A 1 443 ? -6.524 9.354 7.645 1.00 84.31 443 VAL A CA 1
ATOM 3022 C C . VAL A 1 443 ? -5.634 10.492 7.143 1.00 84.31 443 VAL A C 1
ATOM 3024 O O . VAL A 1 443 ? -5.368 10.614 5.946 1.00 84.31 443 VAL A O 1
ATOM 3027 N N . GLY A 1 444 ? -5.170 11.357 8.044 1.00 86.31 444 GLY A N 1
ATOM 3028 C CA . GLY A 1 444 ? -4.114 12.317 7.735 1.00 86.31 444 GLY A CA 1
ATOM 3029 C C . GLY A 1 444 ? -2.773 11.615 7.482 1.00 86.31 444 GLY A C 1
ATOM 3030 O O . GLY A 1 444 ? -2.698 10.539 6.886 1.00 86.31 444 GLY A O 1
ATOM 3031 N N . ALA A 1 445 ? -1.676 12.211 7.949 1.00 90.12 445 ALA A N 1
ATOM 3032 C CA . ALA A 1 445 ? -0.377 11.544 7.902 1.00 90.12 445 ALA A CA 1
ATOM 3033 C C . ALA A 1 445 ? -0.379 10.344 8.861 1.00 90.12 445 ALA A C 1
ATOM 3035 O O . ALA A 1 445 ? -0.525 10.520 10.072 1.00 90.12 445 ALA A O 1
ATOM 3036 N N . PHE A 1 446 ? -0.224 9.137 8.326 1.00 93.00 446 PHE A N 1
ATOM 3037 C CA . PHE A 1 446 ? -0.164 7.910 9.106 1.00 93.00 446 PHE A CA 1
ATOM 3038 C C . PHE A 1 446 ? 1.288 7.548 9.431 1.00 93.00 446 PHE A C 1
ATOM 3040 O O . PHE A 1 446 ? 2.164 7.630 8.572 1.00 93.00 446 PHE A O 1
ATOM 3047 N N . THR A 1 447 ? 1.582 7.151 10.668 1.00 93.88 447 THR A N 1
ATOM 3048 C CA . THR A 1 447 ? 2.946 6.769 11.069 1.00 93.88 447 THR A CA 1
ATOM 3049 C C . THR A 1 447 ? 2.954 5.530 11.955 1.00 93.88 447 THR A C 1
ATOM 3051 O O . THR A 1 447 ? 2.200 5.445 12.921 1.00 93.88 447 THR A O 1
ATOM 3054 N N . ALA A 1 448 ? 3.854 4.587 11.684 1.00 94.50 448 ALA A N 1
ATOM 3055 C CA . ALA A 1 448 ? 4.156 3.492 12.603 1.00 94.50 448 ALA A CA 1
ATOM 3056 C C . ALA A 1 448 ? 5.546 3.692 13.222 1.00 94.50 448 ALA A C 1
ATOM 3058 O O . ALA A 1 448 ? 6.477 4.119 12.541 1.00 94.50 448 ALA A O 1
ATOM 3059 N N . SER A 1 449 ? 5.704 3.406 14.516 1.00 93.75 449 SER A N 1
ATOM 3060 C CA . SER A 1 449 ? 7.025 3.471 15.156 1.00 93.75 449 SER A CA 1
ATOM 3061 C C . SER A 1 449 ? 7.945 2.336 14.689 1.00 93.75 449 SER A C 1
ATOM 3063 O O . SER A 1 449 ? 7.472 1.279 14.279 1.00 93.75 449 SER A O 1
ATOM 3065 N N . SER A 1 450 ? 9.259 2.500 14.872 1.00 92.44 450 SER A N 1
ATOM 3066 C CA . SER A 1 450 ? 10.280 1.475 14.577 1.00 92.44 450 SER A CA 1
ATOM 3067 C C . SER A 1 450 ? 10.157 0.180 15.380 1.00 92.44 450 SER A C 1
ATOM 3069 O O . SER A 1 450 ? 10.799 -0.821 15.081 1.00 92.44 450 SER A O 1
ATOM 3071 N N . ASN A 1 451 ? 9.305 0.155 16.404 1.00 94.44 451 ASN A N 1
ATOM 3072 C CA . ASN A 1 451 ? 8.990 -1.087 17.099 1.00 94.44 451 ASN A CA 1
ATOM 3073 C C . ASN A 1 451 ? 7.998 -1.963 16.316 1.00 94.44 451 ASN A C 1
ATOM 3075 O O . ASN A 1 451 ? 7.880 -3.146 16.632 1.00 94.44 451 ASN A O 1
ATOM 3079 N N . VAL A 1 452 ? 7.269 -1.413 15.339 1.00 95.56 452 VAL A N 1
ATOM 3080 C CA . VAL A 1 452 ? 6.310 -2.152 14.508 1.00 95.56 452 VAL A CA 1
ATOM 3081 C C . VAL A 1 452 ? 7.048 -2.777 13.329 1.00 95.56 452 VAL A C 1
ATOM 3083 O O . VAL A 1 452 ? 7.471 -2.082 12.411 1.00 95.56 452 VAL A O 1
ATOM 3086 N N . LYS A 1 453 ? 7.166 -4.105 13.330 1.00 95.25 453 LYS A N 1
ATOM 3087 C CA . LYS A 1 453 ? 7.786 -4.855 12.227 1.00 95.25 453 LYS A CA 1
ATOM 3088 C C . LYS A 1 453 ? 6.772 -5.323 11.196 1.00 95.25 453 LYS A C 1
ATOM 3090 O O . LYS A 1 453 ? 7.090 -5.420 10.017 1.00 95.25 453 LYS A O 1
ATOM 3095 N N . THR A 1 454 ? 5.552 -5.611 11.628 1.00 96.00 454 THR A N 1
ATOM 3096 C CA . THR A 1 454 ? 4.484 -6.048 10.731 1.00 96.00 454 THR A CA 1
ATOM 3097 C C . THR A 1 454 ? 3.250 -5.216 11.008 1.00 96.00 454 THR A C 1
ATOM 3099 O O . THR A 1 454 ? 2.742 -5.211 12.128 1.00 96.00 454 THR A O 1
ATOM 3102 N N . LEU A 1 455 ? 2.776 -4.517 9.986 1.00 97.12 455 LEU A N 1
ATOM 3103 C CA . LEU A 1 455 ? 1.508 -3.811 10.006 1.00 97.12 455 LEU A CA 1
ATOM 3104 C C . LEU A 1 455 ? 0.589 -4.477 8.986 1.00 97.12 455 LEU A C 1
ATOM 3106 O O . LEU A 1 455 ? 0.865 -4.433 7.793 1.00 97.12 455 LEU A O 1
ATOM 3110 N N . ASN A 1 456 ? -0.486 -5.100 9.456 1.00 97.19 456 ASN A N 1
ATOM 3111 C CA . ASN A 1 456 ? -1.495 -5.708 8.597 1.00 97.19 456 ASN A CA 1
ATOM 3112 C C . ASN A 1 456 ? -2.657 -4.729 8.436 1.00 97.19 456 ASN A C 1
ATOM 3114 O O . ASN A 1 456 ? -3.313 -4.406 9.420 1.00 97.19 456 ASN A O 1
ATOM 3118 N N . LEU A 1 457 ? -2.908 -4.264 7.220 1.00 96.06 457 LEU A N 1
ATOM 3119 C CA . LEU A 1 457 ? -4.019 -3.398 6.852 1.00 96.06 457 LEU A CA 1
ATOM 3120 C C . LEU A 1 457 ? -5.125 -4.237 6.198 1.00 96.06 457 LEU A C 1
ATOM 3122 O O . LEU A 1 457 ? -4.932 -4.787 5.116 1.00 96.06 457 LEU A O 1
ATOM 3126 N N . ASP A 1 458 ? -6.285 -4.320 6.842 1.00 94.75 458 ASP A N 1
ATOM 3127 C CA . ASP A 1 458 ? -7.470 -5.005 6.325 1.00 94.75 458 ASP A CA 1
ATOM 3128 C C . ASP A 1 458 ? -8.506 -3.987 5.818 1.00 94.75 458 ASP A C 1
ATOM 3130 O O . ASP A 1 458 ? -9.225 -3.338 6.589 1.00 94.75 458 ASP A O 1
ATOM 3134 N N . ALA A 1 459 ? -8.587 -3.874 4.493 1.00 93.44 459 ALA A N 1
ATOM 3135 C CA . ALA A 1 459 ? -9.551 -3.070 3.750 1.00 93.44 459 ALA A CA 1
ATOM 3136 C C . ALA A 1 459 ? -10.686 -3.943 3.172 1.00 93.44 459 ALA A C 1
ATOM 3138 O O . ALA A 1 459 ? -11.123 -3.779 2.030 1.00 93.44 459 ALA A O 1
ATOM 3139 N N . THR A 1 460 ? -11.173 -4.934 3.925 1.00 92.00 460 THR A N 1
ATOM 3140 C CA . THR A 1 460 ? -12.308 -5.773 3.497 1.00 92.00 460 THR A CA 1
ATOM 3141 C C . THR A 1 460 ? -13.631 -5.005 3.506 1.00 92.00 460 THR A C 1
ATOM 3143 O O . THR A 1 460 ? -14.440 -5.161 2.587 1.00 92.00 460 THR A O 1
ATOM 3146 N N . VAL A 1 461 ? -13.859 -4.168 4.524 1.00 87.12 461 VAL A N 1
ATOM 3147 C CA . VAL A 1 461 ? -15.146 -3.483 4.746 1.00 87.12 461 VAL A CA 1
ATOM 3148 C C . VAL A 1 461 ? -15.136 -2.050 4.208 1.00 87.12 461 VAL A C 1
ATOM 3150 O O . VAL A 1 461 ? -16.021 -1.698 3.424 1.00 87.12 461 VAL A O 1
ATOM 3153 N N . GLY A 1 462 ? -14.137 -1.244 4.580 1.00 86.19 462 GLY A N 1
ATOM 3154 C CA . GLY A 1 462 ? -14.008 0.165 4.187 1.00 86.19 462 GLY A CA 1
ATOM 3155 C C . GLY A 1 462 ? -12.765 0.455 3.343 1.00 86.19 462 GLY A C 1
ATOM 3156 O O . GLY A 1 462 ? -11.773 -0.268 3.431 1.00 86.19 462 GLY A O 1
ATOM 3157 N N . ARG A 1 463 ? -12.829 1.510 2.516 1.00 89.06 463 ARG A N 1
ATOM 3158 C CA . ARG A 1 463 ? -11.654 2.051 1.804 1.00 89.06 463 ARG A CA 1
ATOM 3159 C C . ARG A 1 463 ? -10.733 2.747 2.806 1.00 89.06 463 ARG A C 1
ATOM 3161 O O . ARG A 1 463 ? -11.232 3.357 3.750 1.00 89.06 463 ARG A O 1
ATOM 3168 N N . PHE A 1 464 ? -9.427 2.699 2.566 1.00 91.94 464 PHE A N 1
ATOM 3169 C CA . PHE A 1 464 ? -8.428 3.424 3.356 1.00 91.94 464 PHE A CA 1
ATOM 3170 C C . PHE A 1 464 ? -7.766 4.487 2.487 1.00 91.94 464 PHE A C 1
ATOM 3172 O O . PHE A 1 464 ? -7.166 4.146 1.471 1.00 91.94 464 PHE A O 1
ATOM 3179 N N . THR A 1 465 ? -7.826 5.748 2.900 1.00 92.06 465 THR A N 1
ATOM 3180 C CA . THR A 1 465 ? -7.116 6.843 2.231 1.00 92.06 465 THR A CA 1
ATOM 3181 C C . THR A 1 465 ? -6.244 7.567 3.248 1.00 92.06 465 THR A C 1
ATOM 3183 O O . THR A 1 465 ? -6.765 8.140 4.197 1.00 92.06 465 THR A O 1
ATOM 3186 N N . ALA A 1 466 ? -4.926 7.572 3.053 1.00 92.75 466 ALA A N 1
ATOM 3187 C CA . ALA A 1 466 ? -3.976 8.350 3.846 1.00 92.75 466 ALA A CA 1
ATOM 3188 C C . ALA A 1 466 ? -3.328 9.451 2.996 1.00 92.75 466 ALA A C 1
ATOM 3190 O O . ALA A 1 466 ? -2.991 9.233 1.833 1.00 92.75 466 ALA A O 1
ATOM 3191 N N . THR A 1 467 ? -3.091 10.632 3.579 1.00 90.69 467 THR A N 1
ATOM 3192 C CA . THR A 1 467 ? -2.350 11.705 2.877 1.00 90.69 467 THR A CA 1
ATOM 3193 C C . THR A 1 467 ? -0.869 11.365 2.684 1.00 90.69 467 THR A C 1
ATOM 3195 O O . THR A 1 467 ? -0.205 11.917 1.810 1.00 90.69 467 THR A O 1
ATOM 3198 N N . GLY A 1 468 ? -0.345 10.480 3.530 1.00 91.50 468 GLY A N 1
ATOM 3199 C CA . GLY A 1 468 ? 1.009 9.945 3.472 1.00 91.50 468 GLY A CA 1
ATOM 3200 C C . GLY A 1 468 ? 1.205 8.898 4.563 1.00 91.50 468 GLY A C 1
ATOM 3201 O O . GLY A 1 468 ? 0.519 8.932 5.588 1.00 91.50 468 GLY A O 1
ATOM 3202 N N . VAL A 1 469 ? 2.134 7.977 4.342 1.00 93.31 469 VAL A N 1
ATOM 3203 C CA . VAL A 1 469 ? 2.432 6.857 5.238 1.00 93.31 469 VAL A CA 1
ATOM 3204 C C . VAL A 1 469 ? 3.920 6.869 5.552 1.00 93.31 469 VAL A C 1
ATOM 3206 O O . VAL A 1 469 ? 4.734 6.818 4.642 1.00 93.31 469 VAL A O 1
ATOM 3209 N N . THR A 1 470 ? 4.288 6.885 6.829 1.00 93.00 470 THR A N 1
ATOM 3210 C CA . THR A 1 470 ? 5.689 6.812 7.263 1.00 93.00 470 THR A CA 1
ATOM 3211 C C . THR A 1 470 ? 5.897 5.589 8.141 1.00 93.00 470 THR A C 1
ATOM 3213 O O . THR A 1 470 ? 5.370 5.521 9.253 1.00 93.00 470 THR A O 1
ATOM 3216 N N . LEU A 1 471 ? 6.671 4.624 7.655 1.00 93.06 471 LEU A N 1
ATOM 3217 C CA . LEU A 1 471 ? 7.040 3.411 8.383 1.00 93.06 471 LEU A CA 1
ATOM 3218 C C . LEU A 1 471 ? 8.557 3.361 8.598 1.00 93.06 471 LEU A C 1
ATOM 3220 O O . LEU A 1 471 ? 9.301 4.164 8.034 1.00 93.06 471 LEU A O 1
ATOM 3224 N N . ASP A 1 472 ? 9.032 2.420 9.413 1.00 90.19 472 ASP A N 1
ATOM 3225 C CA . ASP A 1 472 ? 10.472 2.210 9.553 1.00 90.19 472 ASP A CA 1
ATOM 3226 C C . ASP A 1 472 ? 11.031 1.524 8.307 1.00 90.19 472 ASP A C 1
ATOM 3228 O O . ASP A 1 472 ? 10.569 0.461 7.890 1.00 90.19 472 ASP A O 1
ATOM 3232 N N . THR A 1 473 ? 12.044 2.142 7.713 1.00 86.62 473 THR A N 1
ATOM 3233 C CA . THR A 1 473 ? 12.697 1.693 6.482 1.00 86.62 473 THR A CA 1
ATOM 3234 C C . THR A 1 473 ? 14.102 1.138 6.739 1.00 86.62 473 THR A C 1
ATOM 3236 O O . THR A 1 473 ? 14.773 0.681 5.809 1.00 86.62 473 THR A O 1
ATOM 3239 N N . THR A 1 474 ? 14.565 1.130 7.994 1.00 83.19 474 THR A N 1
ATOM 3240 C CA . THR A 1 474 ? 15.964 0.861 8.345 1.00 83.19 474 THR A CA 1
ATOM 3241 C C . THR A 1 474 ? 16.229 -0.596 8.750 1.00 83.19 474 THR A C 1
ATOM 3243 O O . THR A 1 474 ? 15.486 -1.228 9.495 1.00 83.19 474 THR A O 1
ATOM 3246 N N . GLY A 1 475 ? 17.340 -1.162 8.261 1.00 76.00 475 GLY A N 1
ATOM 3247 C CA . GLY A 1 475 ? 17.822 -2.487 8.677 1.00 76.00 475 GLY A CA 1
ATOM 3248 C C . GLY A 1 475 ? 16.960 -3.685 8.237 1.00 76.00 475 GLY A C 1
ATOM 3249 O O . GLY A 1 475 ? 16.180 -3.616 7.283 1.00 76.00 475 GLY A O 1
ATOM 3250 N N . SER A 1 476 ? 17.165 -4.828 8.907 1.00 77.00 476 SER A N 1
ATOM 3251 C CA . SER A 1 476 ? 16.406 -6.082 8.721 1.00 77.00 476 SER A CA 1
ATOM 3252 C C . SER A 1 476 ? 15.075 -6.116 9.478 1.00 77.00 476 SER A C 1
ATOM 3254 O O . SER A 1 476 ? 14.303 -7.062 9.319 1.00 77.00 476 SER A O 1
ATOM 3256 N N . ASP A 1 477 ? 14.834 -5.114 10.322 1.00 80.44 477 ASP A N 1
ATOM 3257 C CA . ASP A 1 477 ? 13.634 -4.986 11.152 1.00 80.44 477 ASP A CA 1
ATOM 3258 C C . ASP A 1 477 ? 12.685 -3.887 10.650 1.00 80.44 477 ASP A C 1
ATOM 3260 O O . ASP A 1 477 ? 11.715 -3.568 11.330 1.00 80.44 477 ASP A O 1
ATOM 3264 N N . ALA A 1 478 ? 12.930 -3.376 9.437 1.00 88.50 478 ALA A N 1
ATOM 3265 C CA . ALA A 1 478 ? 12.033 -2.469 8.732 1.00 88.50 478 ALA A CA 1
ATOM 3266 C C . ALA A 1 478 ? 10.596 -3.014 8.687 1.00 88.50 478 ALA A C 1
ATOM 3268 O O . ALA A 1 478 ? 10.366 -4.222 8.544 1.00 88.50 478 ALA A O 1
ATOM 3269 N N . THR A 1 479 ? 9.626 -2.109 8.780 1.00 93.81 479 THR A N 1
ATOM 3270 C CA . THR A 1 479 ? 8.212 -2.463 8.806 1.00 93.81 479 THR A CA 1
ATOM 3271 C C . THR A 1 479 ? 7.778 -3.029 7.454 1.00 93.81 479 THR A C 1
ATOM 3273 O O . THR A 1 479 ? 7.940 -2.395 6.412 1.00 93.81 479 THR A O 1
ATOM 3276 N N . THR A 1 480 ? 7.165 -4.208 7.480 1.00 95.19 480 THR A N 1
ATOM 3277 C CA . THR A 1 480 ? 6.398 -4.755 6.358 1.00 95.19 480 THR A CA 1
ATOM 3278 C C . THR A 1 480 ? 4.942 -4.318 6.486 1.00 95.19 480 THR A C 1
ATOM 3280 O O . THR A 1 480 ? 4.300 -4.617 7.498 1.00 95.19 480 THR A O 1
ATOM 3283 N N . LEU A 1 481 ? 4.428 -3.621 5.472 1.00 97.00 481 LEU A N 1
ATOM 3284 C CA . LEU A 1 481 ? 3.012 -3.287 5.336 1.00 97.00 481 LEU A CA 1
ATOM 3285 C C . LEU A 1 481 ? 2.322 -4.370 4.506 1.00 97.00 481 LEU A C 1
ATOM 3287 O O . LEU A 1 481 ? 2.491 -4.414 3.291 1.00 97.00 481 LEU A O 1
ATOM 3291 N N . ASN A 1 482 ? 1.541 -5.229 5.152 1.00 97.56 482 ASN A N 1
ATOM 3292 C CA . ASN A 1 482 ? 0.697 -6.201 4.465 1.00 97.56 482 ASN A CA 1
ATOM 3293 C C . ASN A 1 482 ? -0.680 -5.584 4.228 1.00 97.56 482 ASN A C 1
ATOM 3295 O O . ASN A 1 482 ? -1.253 -5.029 5.163 1.00 97.56 482 ASN A O 1
ATOM 3299 N N . ILE A 1 483 ? -1.230 -5.697 3.024 1.00 97.50 483 ILE A N 1
ATOM 3300 C CA . ILE A 1 483 ? -2.548 -5.153 2.682 1.00 97.50 483 ILE A CA 1
ATOM 3301 C C . ILE A 1 483 ? -3.427 -6.290 2.169 1.00 97.50 483 ILE A C 1
ATOM 3303 O O . ILE A 1 483 ? -3.027 -7.049 1.291 1.00 97.50 483 ILE A O 1
ATOM 3307 N N . ALA A 1 484 ? -4.631 -6.404 2.719 1.00 96.19 484 ALA A N 1
ATOM 3308 C CA . ALA A 1 484 ? -5.626 -7.386 2.314 1.00 96.19 484 ALA A CA 1
ATOM 3309 C C . ALA A 1 484 ? -7.011 -6.742 2.183 1.00 96.19 484 ALA A C 1
ATOM 3311 O O . ALA A 1 484 ? -7.270 -5.661 2.715 1.00 96.19 484 ALA A O 1
ATOM 3312 N N . GLY A 1 485 ? -7.916 -7.424 1.480 1.00 94.62 485 GLY A N 1
ATOM 3313 C CA . GLY A 1 485 ? -9.309 -7.007 1.335 1.00 94.62 485 GLY A CA 1
ATOM 3314 C C . GLY A 1 485 ? -9.724 -6.683 -0.099 1.00 94.62 485 GLY A C 1
ATOM 3315 O O . GLY A 1 485 ? -9.088 -7.088 -1.073 1.00 94.62 485 GLY A O 1
ATOM 3316 N N . THR A 1 486 ? -10.856 -5.988 -0.216 1.00 93.50 486 THR A N 1
ATOM 3317 C CA . THR A 1 486 ? -11.565 -5.771 -1.495 1.00 93.50 486 THR A CA 1
ATOM 3318 C C . THR A 1 486 ? -11.860 -4.303 -1.786 1.00 93.50 486 THR A C 1
ATOM 3320 O O . THR A 1 486 ? -12.388 -3.971 -2.846 1.00 93.50 486 THR A O 1
ATOM 3323 N N . LYS A 1 487 ? -11.591 -3.406 -0.834 1.00 93.50 487 LYS A N 1
ATOM 3324 C CA . LYS A 1 487 ? -11.813 -1.966 -0.976 1.00 93.50 487 LYS A CA 1
ATOM 3325 C C . LYS A 1 487 ? -10.499 -1.274 -1.258 1.00 93.50 487 LYS A C 1
ATOM 3327 O O . LYS A 1 487 ? -9.485 -1.663 -0.704 1.00 93.50 487 LYS A O 1
ATOM 3332 N N . ASN A 1 488 ? -10.548 -0.235 -2.085 1.00 93.88 488 ASN A N 1
ATOM 3333 C CA . ASN A 1 488 ? -9.356 0.486 -2.515 1.00 93.88 488 ASN A CA 1
ATOM 3334 C C . ASN A 1 488 ? -8.574 1.063 -1.328 1.00 93.88 488 ASN A C 1
ATOM 3336 O O . ASN A 1 488 ? -9.159 1.502 -0.330 1.00 93.88 488 ASN A O 1
ATOM 3340 N N . VAL A 1 489 ? -7.259 1.111 -1.501 1.00 95.75 489 VAL A N 1
ATOM 3341 C CA . VAL A 1 489 ? -6.296 1.632 -0.539 1.00 95.75 489 VAL A CA 1
ATOM 3342 C C . VAL A 1 489 ? -5.443 2.688 -1.234 1.00 95.75 489 VAL A C 1
ATOM 3344 O O . VAL A 1 489 ? -4.773 2.398 -2.218 1.00 95.75 489 VAL A O 1
ATOM 3347 N N . THR A 1 490 ? -5.445 3.907 -0.707 1.00 95.69 490 THR A N 1
ATOM 3348 C CA . THR A 1 490 ? -4.601 5.017 -1.157 1.00 95.69 490 THR A CA 1
ATOM 3349 C C . THR A 1 490 ? -3.629 5.367 -0.037 1.00 95.69 490 THR A C 1
ATOM 3351 O O . THR A 1 490 ? -4.053 5.759 1.049 1.00 95.69 490 THR A O 1
ATOM 3354 N N . LEU A 1 491 ? -2.326 5.237 -0.282 1.00 94.50 491 LEU A N 1
ATOM 3355 C CA . LEU A 1 491 ? -1.280 5.485 0.720 1.00 94.50 491 LEU A CA 1
ATOM 3356 C C . LEU A 1 491 ? -0.656 6.888 0.617 1.00 94.50 491 LEU A C 1
ATOM 3358 O O . LEU A 1 491 ? 0.095 7.288 1.508 1.00 94.50 491 LEU A O 1
ATOM 3362 N N . GLY A 1 492 ? -0.951 7.630 -0.456 1.00 90.50 492 GLY A N 1
ATOM 3363 C CA . GLY A 1 492 ? -0.315 8.918 -0.734 1.00 90.50 492 GLY A CA 1
ATOM 3364 C C . GLY A 1 492 ? 1.201 8.767 -0.880 1.00 90.50 492 GLY A C 1
ATOM 3365 O O . GLY A 1 492 ? 1.668 7.792 -1.471 1.00 90.50 492 GLY A O 1
ATOM 3366 N N . ASN A 1 493 ? 1.963 9.707 -0.311 1.00 89.50 493 ASN A N 1
ATOM 3367 C CA . ASN A 1 493 ? 3.422 9.597 -0.226 1.00 89.50 493 ASN A CA 1
ATOM 3368 C C . ASN A 1 493 ? 3.801 8.575 0.856 1.00 89.50 493 ASN A C 1
ATOM 3370 O O . ASN A 1 493 ? 3.698 8.869 2.050 1.00 89.50 493 ASN A O 1
ATOM 3374 N N . ALA A 1 494 ? 4.221 7.384 0.443 1.00 91.06 494 ALA A N 1
ATOM 3375 C CA . ALA A 1 494 ? 4.522 6.268 1.324 1.00 91.06 494 ALA A CA 1
ATOM 3376 C C . ALA A 1 494 ? 6.035 6.050 1.466 1.00 91.06 494 ALA A C 1
ATOM 3378 O O . ALA A 1 494 ? 6.709 5.615 0.534 1.00 91.06 494 ALA A O 1
ATOM 3379 N N . ALA A 1 495 ? 6.546 6.277 2.673 1.00 90.12 495 ALA A N 1
ATOM 3380 C CA . ALA A 1 495 ? 7.863 5.849 3.107 1.00 90.12 495 ALA A CA 1
ATOM 3381 C C . ALA A 1 495 ? 7.783 4.450 3.736 1.00 90.12 495 ALA A C 1
ATOM 3383 O O . ALA A 1 495 ? 7.665 4.307 4.955 1.00 90.12 495 ALA A O 1
ATOM 3384 N N . ALA A 1 496 ? 7.810 3.412 2.896 1.00 89.81 496 ALA A N 1
ATOM 3385 C CA . ALA A 1 496 ? 7.700 2.012 3.306 1.00 89.81 496 ALA A CA 1
ATOM 3386 C C . ALA A 1 496 ? 8.652 1.121 2.500 1.00 89.81 496 ALA A C 1
ATOM 3388 O O . ALA A 1 496 ? 8.606 1.107 1.275 1.00 89.81 496 ALA A O 1
ATOM 3389 N N . LYS A 1 497 ? 9.492 0.336 3.186 1.00 90.50 497 LYS A N 1
ATOM 3390 C CA . LYS A 1 497 ? 10.460 -0.553 2.523 1.00 90.50 497 LYS A CA 1
ATOM 3391 C C . LYS A 1 497 ? 9.794 -1.739 1.818 1.00 90.50 497 LYS A C 1
ATOM 3393 O O . LYS A 1 497 ? 10.244 -2.148 0.752 1.00 90.50 497 LYS A O 1
ATOM 3398 N N . THR A 1 498 ? 8.746 -2.299 2.422 1.00 93.75 498 THR A N 1
ATOM 3399 C CA . THR A 1 498 ? 8.006 -3.438 1.868 1.00 93.75 498 THR A CA 1
ATOM 3400 C C . THR A 1 498 ? 6.507 -3.184 1.963 1.00 93.75 498 THR A C 1
ATOM 3402 O O . THR A 1 498 ? 5.978 -3.029 3.066 1.00 93.75 498 THR A O 1
ATOM 3405 N N . ILE A 1 499 ? 5.832 -3.192 0.815 1.00 96.50 499 ILE A N 1
ATOM 3406 C CA . ILE A 1 499 ? 4.372 -3.195 0.685 1.00 96.50 499 ILE A CA 1
ATOM 3407 C C . ILE A 1 499 ? 3.981 -4.523 0.036 1.00 96.50 499 ILE A C 1
ATOM 3409 O O . ILE A 1 499 ? 4.362 -4.790 -1.099 1.00 96.50 499 ILE A O 1
ATOM 3413 N N . ALA A 1 500 ? 3.250 -5.366 0.758 1.00 97.12 500 ALA A N 1
ATOM 3414 C CA . ALA A 1 500 ? 2.865 -6.702 0.321 1.00 97.12 500 ALA A CA 1
ATOM 3415 C C . ALA A 1 500 ? 1.337 -6.822 0.248 1.00 97.12 500 ALA A C 1
ATOM 3417 O O . ALA A 1 500 ? 0.663 -6.959 1.268 1.00 97.12 500 ALA A O 1
ATOM 3418 N N . ALA A 1 501 ? 0.796 -6.784 -0.965 1.00 97.38 501 ALA A N 1
ATOM 3419 C CA . ALA A 1 501 ? -0.638 -6.805 -1.243 1.00 97.38 501 ALA A CA 1
ATOM 3420 C C . ALA A 1 501 ? -1.016 -7.862 -2.300 1.00 97.38 501 ALA A C 1
ATOM 3422 O O . ALA A 1 501 ? -1.963 -7.675 -3.049 1.00 97.38 501 ALA A O 1
ATOM 3423 N N . ALA A 1 502 ? -0.290 -8.985 -2.360 1.00 94.25 502 ALA A N 1
ATOM 3424 C CA . ALA A 1 502 ? -0.469 -10.011 -3.397 1.00 94.25 502 ALA A CA 1
ATOM 3425 C C . ALA A 1 502 ? -1.898 -10.591 -3.477 1.00 94.25 502 ALA A C 1
ATOM 3427 O O . ALA A 1 502 ? -2.406 -10.840 -4.564 1.00 94.25 502 ALA A O 1
ATOM 3428 N N . ASP A 1 503 ? -2.561 -10.779 -2.329 1.00 92.62 503 ASP A N 1
ATOM 3429 C CA . ASP A 1 503 ? -3.936 -11.305 -2.254 1.00 92.62 503 ASP A CA 1
ATOM 3430 C C . ASP A 1 503 ? -5.004 -10.189 -2.232 1.00 92.62 503 ASP A C 1
ATOM 3432 O O . ASP A 1 503 ? -6.188 -10.440 -1.981 1.00 92.62 503 ASP A O 1
ATOM 3436 N N . PHE A 1 504 ? -4.603 -8.931 -2.430 1.00 97.00 504 PHE A N 1
ATOM 3437 C CA . PHE A 1 504 ? -5.511 -7.790 -2.447 1.00 97.00 504 PHE A CA 1
ATOM 3438 C C . PHE A 1 504 ? -6.303 -7.751 -3.763 1.00 97.00 504 PHE A C 1
ATOM 3440 O O . PHE A 1 504 ? -5.829 -8.148 -4.823 1.00 97.00 504 PHE A O 1
ATOM 3447 N N . THR A 1 505 ? -7.556 -7.311 -3.704 1.00 96.19 505 THR A N 1
ATOM 3448 C CA . THR A 1 505 ? -8.432 -7.248 -4.896 1.00 96.19 505 THR A CA 1
ATOM 3449 C C . THR A 1 505 ? -9.024 -5.858 -5.119 1.00 96.19 505 THR A C 1
ATOM 3451 O O . THR A 1 505 ? -9.684 -5.618 -6.126 1.00 96.19 505 THR A O 1
ATOM 3454 N N . GLY A 1 506 ? -8.827 -4.938 -4.168 1.00 95.12 506 GLY A N 1
ATOM 3455 C CA . GLY A 1 506 ? -9.106 -3.522 -4.384 1.00 95.12 506 GLY A CA 1
ATOM 3456 C C . GLY A 1 506 ? -7.968 -2.860 -5.161 1.00 95.12 506 GLY A C 1
ATOM 3457 O O . GLY A 1 506 ? -6.891 -3.428 -5.275 1.00 95.12 506 GLY A O 1
ATOM 3458 N N . ALA A 1 507 ? -8.194 -1.639 -5.647 1.00 96.38 507 ALA A N 1
ATOM 3459 C CA . ALA A 1 507 ? -7.125 -0.842 -6.251 1.00 96.38 507 ALA A CA 1
ATOM 3460 C C . ALA A 1 507 ? -6.187 -0.266 -5.176 1.00 96.38 507 ALA A C 1
ATOM 3462 O O . ALA A 1 507 ? -6.656 0.361 -4.216 1.00 96.38 507 ALA A O 1
ATOM 3463 N N . LEU A 1 508 ? -4.882 -0.443 -5.352 1.00 97.50 508 LEU A N 1
ATOM 3464 C CA . LEU A 1 508 ? -3.800 0.134 -4.566 1.00 97.50 508 LEU A CA 1
ATOM 3465 C C . LEU A 1 508 ? -3.255 1.370 -5.282 1.00 97.50 508 LEU A C 1
ATOM 3467 O O . LEU A 1 508 ? -2.750 1.281 -6.393 1.00 97.50 508 LEU A O 1
ATOM 3471 N N . SER A 1 509 ? -3.300 2.525 -4.625 1.00 97.06 509 SER A N 1
ATOM 3472 C CA . SER A 1 509 ? -2.655 3.750 -5.100 1.00 97.06 509 SER A CA 1
ATOM 3473 C C . SER A 1 509 ? -1.543 4.166 -4.143 1.00 97.06 509 SER A C 1
ATOM 3475 O O . SER A 1 509 ? -1.786 4.400 -2.954 1.00 97.06 509 SER A O 1
ATOM 3477 N N . VAL A 1 510 ? -0.312 4.255 -4.645 1.00 95.62 510 VAL A N 1
ATOM 3478 C CA . VAL A 1 510 ? 0.867 4.586 -3.841 1.00 95.62 510 VAL A CA 1
ATOM 3479 C C . VAL A 1 510 ? 1.866 5.430 -4.625 1.00 95.62 510 VAL A C 1
ATOM 3481 O O . VAL A 1 510 ? 2.251 5.090 -5.741 1.00 95.62 510 VAL A O 1
ATOM 3484 N N . THR A 1 511 ? 2.342 6.502 -3.996 1.00 93.19 511 THR A N 1
ATOM 3485 C CA . THR A 1 511 ? 3.540 7.229 -4.417 1.00 93.19 511 THR A CA 1
ATOM 3486 C C . THR A 1 511 ? 4.650 6.881 -3.443 1.00 93.19 511 THR A C 1
ATOM 3488 O O . THR A 1 511 ? 4.675 7.373 -2.317 1.00 93.19 511 THR A O 1
ATOM 3491 N N . SER A 1 512 ? 5.548 5.988 -3.838 1.00 87.38 512 SER A N 1
ATOM 3492 C CA . SER A 1 512 ? 6.670 5.596 -2.994 1.00 87.38 512 SER A CA 1
ATOM 3493 C C . SER A 1 512 ? 7.676 6.735 -2.887 1.00 87.38 512 SER A C 1
ATOM 3495 O O . SER A 1 512 ? 8.047 7.321 -3.900 1.00 87.38 512 SER A O 1
ATOM 3497 N N . HIS A 1 513 ? 8.114 7.026 -1.664 1.00 78.88 513 HIS A N 1
ATOM 3498 C CA . HIS A 1 513 ? 9.094 8.064 -1.359 1.00 78.88 513 HIS A CA 1
ATOM 3499 C C . HIS A 1 513 ? 9.893 7.671 -0.109 1.00 78.88 513 HIS A C 1
ATOM 3501 O O . HIS A 1 513 ? 9.323 7.632 0.983 1.00 78.88 513 HIS A O 1
ATOM 3507 N N . ILE A 1 514 ? 11.199 7.392 -0.220 1.00 70.69 514 ILE A N 1
ATOM 3508 C CA . ILE A 1 514 ? 12.046 7.100 0.951 1.00 70.69 514 ILE A CA 1
ATOM 3509 C C . ILE A 1 514 ? 13.394 7.804 0.848 1.00 70.69 514 ILE A C 1
ATOM 3511 O O . ILE A 1 514 ? 14.211 7.437 0.024 1.00 70.69 514 ILE A O 1
ATOM 3515 N N . ALA A 1 515 ? 13.685 8.690 1.800 1.00 59.28 515 ALA A N 1
ATOM 3516 C CA . ALA A 1 515 ? 14.903 9.499 1.793 1.00 59.28 515 ALA A CA 1
ATOM 3517 C C . ALA A 1 515 ? 16.218 8.776 2.219 1.00 59.28 515 ALA A C 1
ATOM 3519 O O . ALA A 1 515 ? 17.114 9.420 2.767 1.00 59.28 515 ALA A O 1
ATOM 3520 N N . ALA A 1 516 ? 16.280 7.431 2.168 1.00 58.84 516 ALA A N 1
ATOM 3521 C CA . ALA A 1 516 ? 17.426 6.648 2.687 1.00 58.84 516 ALA A CA 1
ATOM 3522 C C . ALA A 1 516 ? 17.397 5.114 2.433 1.00 58.84 516 ALA A C 1
ATOM 3524 O O . ALA A 1 516 ? 18.169 4.383 3.069 1.00 58.84 516 ALA A O 1
ATOM 3525 N N . ALA A 1 517 ? 16.483 4.560 1.624 1.00 59.91 517 ALA A N 1
ATOM 3526 C CA . ALA A 1 517 ? 16.399 3.102 1.457 1.00 59.91 517 ALA A CA 1
ATOM 3527 C C . ALA A 1 517 ? 17.324 2.601 0.346 1.00 59.91 517 ALA A C 1
ATOM 3529 O O . ALA A 1 517 ? 17.349 3.136 -0.747 1.00 59.91 517 ALA A O 1
ATOM 3530 N N . THR A 1 518 ? 18.030 1.493 0.588 1.00 71.38 518 THR A N 1
ATOM 3531 C CA . THR A 1 518 ? 18.815 0.835 -0.471 1.00 71.38 518 THR A CA 1
ATOM 3532 C C . THR A 1 518 ? 17.950 0.003 -1.421 1.00 71.38 518 THR A C 1
ATOM 3534 O O . THR A 1 518 ? 18.395 -0.317 -2.515 1.00 71.38 518 THR A O 1
ATOM 3537 N N . ALA A 1 519 ? 16.758 -0.425 -0.983 1.00 86.50 519 ALA A N 1
ATOM 3538 C CA . ALA A 1 519 ? 15.851 -1.255 -1.773 1.00 86.50 519 ALA A CA 1
ATOM 3539 C C . ALA A 1 519 ? 14.403 -1.171 -1.260 1.00 86.50 519 ALA A C 1
ATOM 3541 O O . ALA A 1 519 ? 14.181 -1.303 -0.051 1.00 86.50 519 ALA A O 1
ATOM 3542 N N . ILE A 1 520 ? 13.445 -1.023 -2.176 1.00 90.81 520 ILE A N 1
ATOM 3543 C CA . ILE A 1 520 ? 11.996 -1.004 -1.937 1.00 90.81 520 ILE A CA 1
ATOM 3544 C C . ILE A 1 520 ? 11.346 -2.163 -2.690 1.00 90.81 520 ILE A C 1
ATOM 3546 O O . ILE A 1 520 ? 11.648 -2.406 -3.855 1.00 90.81 520 ILE A O 1
ATOM 3550 N N . SER A 1 521 ? 10.420 -2.864 -2.037 1.00 94.25 521 SER A N 1
ATOM 3551 C CA . SER A 1 521 ? 9.617 -3.919 -2.654 1.00 94.25 521 SER A CA 1
ATOM 3552 C C . SER A 1 521 ? 8.130 -3.602 -2.533 1.00 94.25 521 SER A C 1
ATOM 3554 O O . SER A 1 521 ? 7.625 -3.395 -1.429 1.00 94.25 521 SER A O 1
ATOM 3556 N N . ILE A 1 522 ? 7.435 -3.569 -3.669 1.00 96.56 522 ILE A N 1
ATOM 3557 C CA . ILE A 1 522 ? 5.989 -3.354 -3.751 1.00 96.56 522 ILE A CA 1
ATOM 3558 C C . ILE A 1 522 ? 5.399 -4.533 -4.515 1.00 96.56 522 ILE A C 1
ATOM 3560 O O . ILE A 1 522 ? 5.777 -4.798 -5.651 1.00 96.56 522 ILE A O 1
ATOM 3564 N N . THR A 1 523 ? 4.473 -5.249 -3.896 1.00 97.44 523 THR A N 1
ATOM 3565 C CA . THR A 1 523 ? 3.653 -6.258 -4.567 1.00 97.44 523 THR A CA 1
ATOM 3566 C C . THR A 1 523 ? 2.202 -5.841 -4.444 1.00 97.44 523 THR A C 1
ATOM 3568 O O . THR A 1 523 ? 1.743 -5.629 -3.320 1.00 97.44 523 THR A O 1
ATOM 3571 N N . SER A 1 524 ? 1.501 -5.710 -5.564 1.00 97.06 524 SER A N 1
ATOM 3572 C CA . SER A 1 524 ? 0.067 -5.431 -5.590 1.00 97.06 524 SER A CA 1
ATOM 3573 C C . SER A 1 524 ? -0.737 -6.673 -5.979 1.00 97.06 524 SER A C 1
ATOM 3575 O O . SER A 1 524 ? -0.177 -7.763 -6.119 1.00 97.06 524 SER A O 1
ATOM 3577 N N . GLY A 1 525 ? -2.057 -6.526 -6.013 1.00 95.69 525 GLY A N 1
ATOM 3578 C CA . GLY A 1 525 ? -2.991 -7.631 -6.160 1.00 95.69 525 GLY A CA 1
ATOM 3579 C C . GLY A 1 525 ? -3.666 -7.622 -7.526 1.00 95.69 525 GLY A C 1
ATOM 3580 O O . GLY A 1 525 ? -3.066 -7.210 -8.502 1.00 95.69 525 GLY A O 1
ATOM 3581 N N . SER A 1 526 ? -4.915 -8.086 -7.595 1.00 95.62 526 SER A N 1
ATOM 3582 C CA . SER A 1 526 ? -5.687 -8.171 -8.856 1.00 95.62 526 SER A CA 1
ATOM 3583 C C . SER A 1 526 ? -6.516 -6.913 -9.190 1.00 95.62 526 SER A C 1
ATOM 3585 O O . SER A 1 526 ? -7.479 -6.981 -9.958 1.00 95.62 526 SER A O 1
ATOM 3587 N N . GLY A 1 527 ? -6.246 -5.799 -8.504 1.00 95.19 527 GLY A N 1
ATOM 3588 C CA . GLY A 1 527 ? -6.969 -4.541 -8.680 1.00 95.19 527 GLY A CA 1
ATOM 3589 C C . GLY A 1 527 ? -6.326 -3.656 -9.746 1.00 95.19 527 GLY A C 1
ATOM 3590 O O . GLY A 1 527 ? -5.200 -3.882 -10.155 1.00 95.19 527 GLY A O 1
ATOM 3591 N N . ASP A 1 528 ? -7.031 -2.607 -10.175 1.00 96.81 528 ASP A N 1
ATOM 3592 C CA . ASP A 1 528 ? -6.444 -1.595 -11.064 1.00 96.81 528 ASP A CA 1
ATOM 3593 C C . ASP A 1 528 ? -5.497 -0.692 -10.255 1.00 96.81 528 ASP A C 1
ATOM 3595 O O . ASP A 1 528 ? -5.925 0.298 -9.646 1.00 96.81 528 ASP A O 1
ATOM 3599 N N . ASP A 1 529 ? -4.222 -1.066 -10.181 1.00 97.75 529 ASP A N 1
ATOM 3600 C CA . ASP A 1 529 ? -3.266 -0.454 -9.264 1.00 97.75 529 ASP A CA 1
ATOM 3601 C C . ASP A 1 529 ? -2.518 0.730 -9.896 1.00 97.75 529 ASP A C 1
ATOM 3603 O O . ASP A 1 529 ? -2.239 0.774 -11.091 1.00 97.75 529 ASP A O 1
ATOM 3607 N N . SER A 1 530 ? -2.176 1.732 -9.084 1.00 97.31 530 SER A N 1
ATOM 3608 C CA . SER A 1 530 ? -1.438 2.925 -9.503 1.00 97.31 530 SER A CA 1
ATOM 3609 C C . SER A 1 530 ? -0.222 3.139 -8.609 1.00 97.31 530 SER A C 1
ATOM 3611 O O . SER A 1 530 ? -0.343 3.525 -7.444 1.00 97.31 530 SER A O 1
ATOM 3613 N N . ILE A 1 531 ? 0.963 2.882 -9.157 1.00 96.94 531 ILE A N 1
ATOM 3614 C CA . ILE A 1 531 ? 2.227 2.861 -8.420 1.00 96.94 531 ILE A CA 1
ATOM 3615 C C . ILE A 1 531 ? 3.170 3.896 -9.026 1.00 96.94 531 ILE A C 1
ATOM 3617 O O . ILE A 1 531 ? 3.545 3.809 -10.189 1.00 96.94 531 ILE A O 1
ATOM 3621 N N . THR A 1 532 ? 3.586 4.878 -8.234 1.00 95.12 532 THR A N 1
ATOM 3622 C CA . THR A 1 532 ? 4.631 5.836 -8.620 1.00 95.12 532 THR A CA 1
ATOM 3623 C C . THR A 1 532 ? 5.906 5.548 -7.831 1.00 95.12 532 THR A C 1
ATOM 3625 O O . THR A 1 532 ? 5.901 5.635 -6.603 1.00 95.12 532 THR A O 1
ATOM 3628 N N . ALA A 1 533 ? 6.989 5.206 -8.526 1.00 91.69 533 ALA A N 1
ATOM 3629 C CA . ALA A 1 533 ? 8.334 5.059 -7.978 1.00 91.69 533 ALA A CA 1
ATOM 3630 C C . ALA A 1 533 ? 9.087 6.386 -8.142 1.00 91.69 533 ALA A C 1
ATOM 3632 O O . ALA A 1 533 ? 9.400 6.794 -9.263 1.00 91.69 533 ALA A O 1
ATOM 3633 N N . ASN A 1 534 ? 9.304 7.088 -7.026 1.00 88.12 534 ASN A N 1
ATOM 3634 C CA . ASN A 1 534 ? 9.861 8.436 -7.023 1.00 88.12 534 ASN A CA 1
ATOM 3635 C C . ASN A 1 534 ? 10.826 8.647 -5.849 1.00 88.12 534 ASN A C 1
ATOM 3637 O O . ASN A 1 534 ? 10.419 8.938 -4.720 1.00 88.12 534 ASN A O 1
ATOM 3641 N N . ASP A 1 535 ? 12.117 8.553 -6.132 1.00 77.69 535 ASP A N 1
ATOM 3642 C CA . ASP A 1 535 ? 13.193 8.838 -5.186 1.00 77.69 535 ASP A CA 1
ATOM 3643 C C . ASP A 1 535 ? 13.591 10.328 -5.124 1.00 77.69 535 ASP A C 1
ATOM 3645 O O . ASP A 1 535 ? 14.726 10.725 -5.345 1.00 77.69 535 ASP A O 1
ATOM 3649 N N . SER A 1 536 ? 12.635 11.199 -4.793 1.00 65.25 536 SER A N 1
ATOM 3650 C CA . SER A 1 536 ? 12.773 12.666 -4.908 1.00 65.25 536 SER A CA 1
ATOM 3651 C C . SER A 1 536 ? 13.861 13.334 -4.039 1.00 65.25 536 SER A C 1
ATOM 3653 O O . SER A 1 536 ? 13.896 14.567 -3.970 1.00 65.25 536 SER A O 1
ATOM 3655 N N . ASP A 1 537 ? 14.679 12.578 -3.300 1.00 63.53 537 ASP A N 1
ATOM 3656 C CA . ASP A 1 537 ? 15.691 13.129 -2.395 1.00 63.53 537 ASP A CA 1
ATOM 3657 C C . ASP A 1 537 ? 17.006 13.513 -3.098 1.00 63.53 537 ASP A C 1
ATOM 3659 O O . ASP A 1 537 ? 17.720 14.385 -2.594 1.00 63.53 537 ASP A O 1
ATOM 3663 N N . GLY A 1 538 ? 17.296 12.933 -4.272 1.00 56.47 538 GLY A N 1
ATOM 3664 C CA . GLY A 1 538 ? 18.466 13.238 -5.107 1.00 56.47 538 GLY A CA 1
ATOM 3665 C C . GLY A 1 538 ? 19.838 13.000 -4.451 1.00 56.47 538 GLY A C 1
ATOM 3666 O O . GLY A 1 538 ? 20.855 13.473 -4.962 1.00 56.47 538 GLY A O 1
ATOM 3667 N N . THR A 1 539 ? 19.894 12.326 -3.299 1.00 56.97 539 THR A N 1
ATOM 3668 C CA . THR A 1 539 ? 21.101 12.103 -2.485 1.00 56.97 539 THR A CA 1
ATOM 3669 C C . THR A 1 539 ? 21.489 10.634 -2.341 1.00 56.97 539 THR A C 1
ATOM 3671 O O . THR A 1 539 ? 22.680 10.348 -2.173 1.00 56.97 539 THR A O 1
ATOM 3674 N N . THR A 1 540 ? 20.537 9.703 -2.434 1.00 58.50 540 THR A N 1
ATOM 3675 C CA . THR A 1 540 ? 20.786 8.255 -2.418 1.00 58.50 540 THR A CA 1
ATOM 3676 C C . THR A 1 540 ? 19.877 7.558 -3.417 1.00 58.50 540 THR A C 1
ATOM 3678 O O . THR A 1 540 ? 18.681 7.678 -3.265 1.00 58.50 540 THR A O 1
ATOM 3681 N N . SER A 1 541 ? 20.413 6.813 -4.390 1.00 67.44 541 SER A N 1
ATOM 3682 C CA . SER A 1 541 ? 19.572 6.104 -5.366 1.00 67.44 541 SER A CA 1
ATOM 3683 C C . SER A 1 541 ? 18.974 4.813 -4.783 1.00 67.44 541 SER A C 1
ATOM 3685 O O . SER A 1 541 ? 19.705 3.970 -4.248 1.00 67.44 541 SER A O 1
ATOM 3687 N N . THR A 1 542 ? 17.665 4.631 -4.947 1.00 84.31 542 THR A N 1
ATOM 3688 C CA . THR A 1 542 ? 16.886 3.498 -4.428 1.00 84.31 542 THR A CA 1
ATOM 3689 C C . THR A 1 542 ? 16.587 2.442 -5.497 1.00 84.31 542 THR A C 1
ATOM 3691 O O . THR A 1 542 ? 16.048 2.758 -6.554 1.00 84.31 542 THR A O 1
ATOM 3694 N N . VAL A 1 543 ? 16.855 1.159 -5.214 1.00 89.75 543 VAL A N 1
ATOM 3695 C CA . VAL A 1 543 ? 16.435 0.041 -6.087 1.00 89.75 543 VAL A CA 1
ATOM 3696 C C . VAL A 1 543 ? 14.969 -0.318 -5.836 1.00 89.75 543 VAL A C 1
ATOM 3698 O O . VAL A 1 543 ? 14.600 -0.661 -4.712 1.00 89.75 543 VAL A O 1
ATOM 3701 N N . TYR A 1 544 ? 14.141 -0.327 -6.876 1.00 93.25 544 TYR A N 1
ATOM 3702 C CA . TYR A 1 544 ? 12.744 -0.754 -6.802 1.00 93.25 544 TYR A CA 1
ATOM 3703 C C . TYR A 1 544 ? 12.555 -2.190 -7.304 1.00 93.25 544 TYR A C 1
ATOM 3705 O O . TYR A 1 544 ? 13.126 -2.611 -8.305 1.00 93.25 544 TYR A O 1
ATOM 3713 N N . THR A 1 545 ? 11.722 -2.966 -6.618 1.00 95.81 545 THR A N 1
ATOM 3714 C CA . THR A 1 545 ? 11.171 -4.235 -7.111 1.00 95.81 545 THR A CA 1
ATOM 3715 C C . THR A 1 545 ? 9.656 -4.156 -7.019 1.00 95.81 545 THR A C 1
ATOM 3717 O O . THR A 1 545 ? 9.086 -4.343 -5.940 1.00 95.81 545 THR A O 1
ATOM 3720 N N . VAL A 1 546 ? 9.013 -3.839 -8.140 1.00 97.19 546 VAL A N 1
ATOM 3721 C CA . VAL A 1 546 ? 7.558 -3.715 -8.252 1.00 97.19 546 VAL A CA 1
ATOM 3722 C C . VAL A 1 546 ? 7.003 -4.928 -8.989 1.00 97.19 546 VAL A C 1
ATOM 3724 O O . VAL A 1 546 ? 7.429 -5.244 -10.096 1.00 97.19 546 VAL A O 1
ATOM 3727 N N . ASN A 1 547 ? 6.046 -5.604 -8.366 1.00 97.12 547 ASN A N 1
ATOM 3728 C CA . ASN A 1 547 ? 5.267 -6.676 -8.970 1.00 97.12 547 ASN A CA 1
ATOM 3729 C C . ASN A 1 547 ? 3.789 -6.340 -8.818 1.00 97.12 547 ASN A C 1
ATOM 3731 O O . ASN A 1 547 ? 3.204 -6.581 -7.760 1.00 97.12 547 ASN A O 1
ATOM 3735 N N . ALA A 1 548 ? 3.231 -5.702 -9.839 1.00 97.00 548 ALA A N 1
ATOM 3736 C CA . ALA A 1 548 ? 1.805 -5.471 -9.907 1.00 97.00 548 ALA A CA 1
ATOM 3737 C C . ALA A 1 548 ? 1.104 -6.748 -10.380 1.00 97.00 548 ALA A C 1
ATOM 3739 O O . ALA A 1 548 ? 1.613 -7.435 -11.262 1.00 97.00 548 ALA A O 1
ATOM 3740 N N . GLY A 1 549 ? -0.017 -7.110 -9.760 1.00 95.62 549 GLY A N 1
ATOM 3741 C CA . GLY A 1 549 ? -0.747 -8.316 -10.148 1.00 95.62 549 GLY A CA 1
ATOM 3742 C C . GLY A 1 549 ? -1.593 -8.103 -11.405 1.00 95.62 549 GLY A C 1
ATOM 3743 O O . GLY A 1 549 ? -1.292 -7.257 -12.243 1.00 95.62 549 GLY A O 1
ATOM 3744 N N . ASP A 1 550 ? -2.636 -8.918 -11.564 1.00 95.75 550 ASP A N 1
ATOM 3745 C CA . ASP A 1 550 ? -3.595 -8.749 -12.662 1.00 95.75 550 ASP A CA 1
ATOM 3746 C C . ASP A 1 550 ? -4.380 -7.424 -12.515 1.00 95.75 550 ASP A C 1
ATOM 3748 O O . ASP A 1 550 ? -4.533 -6.917 -11.411 1.00 95.75 550 ASP A O 1
ATOM 3752 N N . GLY A 1 551 ? -4.951 -6.889 -13.592 1.00 95.62 551 GLY A N 1
ATOM 3753 C CA . GLY A 1 551 ? -5.707 -5.630 -13.581 1.00 95.62 551 GLY A CA 1
ATOM 3754 C C . GLY A 1 551 ? -5.166 -4.624 -14.593 1.00 95.62 551 GLY A C 1
ATOM 3755 O O . GLY A 1 551 ? -4.197 -4.892 -15.285 1.00 95.62 551 GLY A O 1
ATOM 3756 N N . THR A 1 552 ? -5.821 -3.470 -14.723 1.00 96.69 552 THR A N 1
ATOM 3757 C CA . THR A 1 552 ? -5.318 -2.368 -15.566 1.00 96.69 552 THR A CA 1
ATOM 3758 C C . THR A 1 552 ? -4.365 -1.522 -14.725 1.00 96.69 552 THR A C 1
ATOM 3760 O O . THR A 1 552 ? -4.800 -0.569 -14.068 1.00 96.69 552 THR A O 1
ATOM 3763 N N . ASN A 1 553 ? -3.081 -1.876 -14.685 1.00 97.81 553 ASN A N 1
ATOM 3764 C CA . ASN A 1 553 ? -2.128 -1.220 -13.795 1.00 97.81 553 ASN A CA 1
ATOM 3765 C C . ASN A 1 553 ? -1.472 -0.004 -14.448 1.00 97.81 553 ASN A C 1
ATOM 3767 O O . ASN A 1 553 ? -1.212 0.044 -15.646 1.00 97.81 553 ASN A O 1
ATOM 3771 N N . THR A 1 554 ? -1.160 1.006 -13.643 1.00 97.88 554 THR A N 1
ATOM 3772 C CA . THR A 1 554 ? -0.382 2.176 -14.056 1.00 97.88 554 THR A CA 1
ATOM 3773 C C . THR A 1 554 ? 0.863 2.299 -13.191 1.00 97.88 554 THR A C 1
ATOM 3775 O O . THR A 1 554 ? 0.766 2.551 -11.988 1.00 97.88 554 THR A O 1
ATOM 3778 N N . ILE A 1 555 ? 2.038 2.190 -13.805 1.00 97.31 555 ILE A N 1
ATOM 3779 C CA . ILE A 1 555 ? 3.334 2.348 -13.146 1.00 97.31 555 ILE A CA 1
ATOM 3780 C C . ILE A 1 555 ? 4.038 3.590 -13.701 1.00 97.31 555 ILE A C 1
ATOM 3782 O O . ILE A 1 555 ? 4.224 3.741 -14.907 1.00 97.31 555 ILE A O 1
ATOM 3786 N N . ILE A 1 556 ? 4.433 4.503 -12.816 1.00 94.88 556 ILE A N 1
ATOM 3787 C CA . ILE A 1 556 ? 5.163 5.727 -13.165 1.00 94.88 556 ILE A CA 1
ATOM 3788 C C . ILE A 1 556 ? 6.540 5.669 -12.505 1.00 94.88 556 ILE A C 1
ATOM 3790 O O . ILE A 1 556 ? 6.636 5.582 -11.283 1.00 94.88 556 ILE A O 1
ATOM 3794 N N . ILE A 1 557 ? 7.595 5.735 -13.310 1.00 92.31 557 ILE A N 1
ATOM 3795 C CA . ILE A 1 557 ? 8.995 5.685 -12.883 1.00 92.31 557 ILE A CA 1
ATOM 3796 C C . ILE A 1 557 ? 9.586 7.070 -13.123 1.00 92.31 557 ILE A C 1
ATOM 3798 O O . ILE A 1 557 ? 9.770 7.472 -14.275 1.00 92.31 557 ILE A O 1
ATOM 3802 N N . THR A 1 558 ? 9.829 7.815 -12.044 1.00 89.25 558 THR A N 1
ATOM 3803 C CA . THR A 1 558 ? 10.397 9.167 -12.141 1.00 89.25 558 THR A CA 1
ATOM 3804 C C . THR A 1 558 ? 11.834 9.277 -11.667 1.00 89.25 558 THR A C 1
ATOM 3806 O O . THR A 1 558 ? 12.508 10.195 -12.114 1.00 89.25 558 THR A O 1
ATOM 3809 N N . ASP A 1 559 ? 12.249 8.409 -10.743 1.00 85.44 559 ASP A N 1
ATOM 3810 C CA . ASP A 1 559 ? 13.606 8.353 -10.182 1.00 85.44 559 ASP A CA 1
ATOM 3811 C C . ASP A 1 559 ? 13.794 6.989 -9.486 1.00 85.44 559 ASP A C 1
ATOM 3813 O O . ASP A 1 559 ? 13.098 6.686 -8.502 1.00 85.44 559 ASP A O 1
ATOM 3817 N N . ALA A 1 560 ? 14.648 6.135 -10.052 1.00 86.88 560 ALA A N 1
ATOM 3818 C CA . ALA A 1 560 ? 14.945 4.777 -9.620 1.00 86.88 560 ALA A CA 1
ATOM 3819 C C . ALA A 1 560 ? 16.403 4.389 -9.948 1.00 86.88 560 ALA A C 1
ATOM 3821 O O . ALA A 1 560 ? 16.938 4.666 -11.012 1.00 86.88 560 ALA A O 1
ATOM 3822 N N . GLN A 1 561 ? 17.067 3.646 -9.059 1.00 86.81 561 GLN A N 1
ATOM 3823 C CA . GLN A 1 561 ? 18.440 3.197 -9.307 1.00 86.81 561 GLN A CA 1
ATOM 3824 C C . GLN A 1 561 ? 18.511 2.110 -10.391 1.00 86.81 561 GLN A C 1
ATOM 3826 O O . GLN A 1 561 ? 17.596 1.294 -10.548 1.00 86.81 561 GLN A O 1
ATOM 3831 N N . THR A 1 562 ? 19.678 2.018 -11.038 1.00 84.06 562 THR A N 1
ATOM 3832 C CA . THR A 1 562 ? 20.099 0.826 -11.791 1.00 84.06 562 THR A CA 1
ATOM 3833 C C . THR A 1 562 ? 19.801 -0.480 -11.037 1.00 84.06 562 THR A C 1
ATOM 3835 O O . THR A 1 562 ? 19.960 -0.563 -9.818 1.00 84.06 562 THR A O 1
ATOM 3838 N N . ALA A 1 563 ? 19.377 -1.511 -11.777 1.00 87.06 563 ALA A N 1
ATOM 3839 C CA . ALA A 1 563 ? 18.891 -2.807 -11.272 1.00 87.06 563 ALA A CA 1
ATOM 3840 C C . ALA A 1 563 ? 17.469 -2.812 -10.677 1.00 87.06 563 ALA A C 1
ATOM 3842 O O . ALA A 1 563 ? 17.035 -3.841 -10.149 1.00 87.06 563 ALA A O 1
ATOM 3843 N N . SER A 1 564 ? 16.722 -1.711 -10.796 1.00 93.19 564 SER A N 1
ATOM 3844 C CA . SER A 1 564 ? 15.286 -1.724 -10.510 1.00 93.19 564 SER A CA 1
ATOM 3845 C C . SER A 1 564 ? 14.530 -2.615 -11.505 1.00 93.19 564 SER A C 1
ATOM 3847 O O . SER A 1 564 ? 14.908 -2.741 -12.671 1.00 93.19 564 SER A O 1
ATOM 3849 N N . SER A 1 565 ? 13.461 -3.257 -11.039 1.00 95.88 565 SER A N 1
ATOM 3850 C CA . SER A 1 565 ? 12.601 -4.118 -11.854 1.00 95.88 565 SER A CA 1
ATOM 3851 C C . SER A 1 565 ? 11.132 -3.828 -11.591 1.00 95.88 565 SER A C 1
ATOM 3853 O O . SER A 1 565 ? 10.711 -3.646 -10.444 1.00 95.88 565 SER A O 1
ATOM 3855 N N . PHE A 1 566 ? 10.359 -3.800 -12.667 1.00 97.12 566 PHE A N 1
ATOM 3856 C CA . PHE A 1 566 ? 8.939 -3.518 -12.659 1.00 97.12 566 PHE A CA 1
ATOM 3857 C C . PHE A 1 566 ? 8.238 -4.562 -13.517 1.00 97.12 566 PHE A C 1
ATOM 3859 O O . PHE A 1 566 ? 8.579 -4.765 -14.678 1.00 97.12 566 PHE A O 1
ATOM 3866 N N . THR A 1 567 ? 7.293 -5.259 -12.909 1.00 97.38 567 THR A N 1
ATOM 3867 C CA . THR A 1 567 ? 6.580 -6.384 -13.509 1.00 97.38 567 THR A CA 1
ATOM 3868 C C . THR A 1 567 ? 5.084 -6.180 -13.307 1.00 97.38 567 THR A C 1
ATOM 3870 O O . THR A 1 567 ? 4.696 -5.682 -12.246 1.00 97.38 567 THR A O 1
ATOM 3873 N N . THR A 1 568 ? 4.264 -6.530 -14.295 1.00 97.56 568 THR A N 1
ATOM 3874 C CA . THR A 1 568 ? 2.797 -6.548 -14.175 1.00 97.56 568 THR A CA 1
ATOM 3875 C C . THR A 1 568 ? 2.221 -7.932 -14.490 1.00 97.56 568 THR A C 1
ATOM 3877 O O . THR A 1 568 ? 2.885 -8.778 -15.099 1.00 97.56 568 THR A O 1
ATOM 3880 N N . GLY A 1 569 ? 1.003 -8.194 -14.005 1.00 95.56 569 GLY A N 1
ATOM 3881 C CA . GLY A 1 569 ? 0.218 -9.385 -14.311 1.00 95.56 569 GLY A CA 1
ATOM 3882 C C . GLY A 1 569 ? -0.589 -9.227 -15.598 1.00 95.56 569 GLY A C 1
ATOM 3883 O O . GLY A 1 569 ? -0.199 -8.515 -16.510 1.00 95.56 569 GLY A O 1
ATOM 3884 N N . SER A 1 570 ? -1.708 -9.940 -15.709 1.00 95.25 570 SER A N 1
ATOM 3885 C CA . SER A 1 570 ? -2.578 -9.845 -16.889 1.00 95.25 570 SER A CA 1
ATOM 3886 C C . SER A 1 570 ? -3.462 -8.594 -16.836 1.00 95.25 570 SER A C 1
ATOM 3888 O O . SER A 1 570 ? -4.062 -8.328 -15.800 1.00 95.25 570 SER A O 1
ATOM 3890 N N . GLY A 1 571 ? -3.693 -7.931 -17.962 1.00 95.62 571 GLY A N 1
ATOM 3891 C CA . GLY A 1 571 ? -4.526 -6.732 -18.082 1.00 95.62 571 GLY A CA 1
ATOM 3892 C C . GLY A 1 571 ? -3.865 -5.704 -18.993 1.00 95.62 571 GLY A C 1
ATOM 3893 O O . GLY A 1 571 ? -2.749 -5.919 -19.426 1.00 95.62 571 GLY A O 1
ATOM 3894 N N . ASP A 1 572 ? -4.573 -4.631 -19.350 1.00 96.75 572 ASP A N 1
ATOM 3895 C CA . ASP A 1 572 ? -4.001 -3.592 -20.217 1.00 96.75 572 ASP A CA 1
ATOM 3896 C C . ASP A 1 572 ? -3.178 -2.618 -19.350 1.00 96.75 572 ASP A C 1
ATOM 3898 O O . ASP A 1 572 ? -3.732 -1.699 -18.738 1.00 96.75 572 ASP A O 1
ATOM 3902 N N . ASP A 1 573 ? -1.866 -2.818 -19.258 1.00 97.62 573 ASP A N 1
ATOM 3903 C CA . ASP A 1 573 ? -1.002 -2.070 -18.347 1.00 97.62 573 ASP A CA 1
ATOM 3904 C C . ASP A 1 573 ? -0.363 -0.839 -18.999 1.00 97.62 573 ASP A C 1
ATOM 3906 O O . ASP A 1 573 ? -0.139 -0.751 -20.206 1.00 97.62 573 ASP A O 1
ATOM 3910 N N . THR A 1 574 ? -0.042 0.164 -18.184 1.00 97.44 574 THR A N 1
ATOM 3911 C CA . THR A 1 574 ? 0.607 1.399 -18.632 1.00 97.44 574 THR A CA 1
ATOM 3912 C C . THR A 1 574 ? 1.850 1.711 -17.810 1.00 97.44 574 THR A C 1
ATOM 3914 O O . THR A 1 574 ? 1.779 1.879 -16.594 1.00 97.44 574 THR A O 1
ATOM 3917 N N . PHE A 1 575 ? 2.976 1.909 -18.491 1.00 96.56 575 PHE A N 1
ATOM 3918 C CA . PHE A 1 575 ? 4.225 2.399 -17.919 1.00 96.56 575 PHE A CA 1
ATOM 3919 C C . PHE A 1 575 ? 4.551 3.794 -18.446 1.00 96.56 575 PHE A C 1
ATOM 3921 O O . PHE A 1 575 ? 4.530 4.043 -19.652 1.00 96.56 575 PHE A O 1
ATOM 3928 N N . THR A 1 576 ? 4.897 4.714 -17.548 1.00 94.12 576 THR A N 1
ATOM 3929 C CA . THR A 1 576 ? 5.482 6.015 -17.901 1.00 94.12 576 THR A CA 1
ATOM 3930 C C . THR A 1 576 ? 6.842 6.149 -17.255 1.00 94.12 576 THR A C 1
ATOM 3932 O O . THR A 1 576 ? 6.977 6.022 -16.042 1.00 94.12 576 THR A O 1
ATOM 3935 N N . VAL A 1 577 ? 7.837 6.435 -18.078 1.00 91.31 577 VAL A N 1
ATOM 3936 C CA . VAL A 1 577 ? 9.240 6.344 -17.723 1.00 91.31 577 VAL A CA 1
ATOM 3937 C C . VAL A 1 577 ? 9.904 7.680 -18.030 1.00 91.31 577 VAL A C 1
ATOM 3939 O O . VAL A 1 577 ? 10.050 8.035 -19.197 1.00 91.31 577 VAL A O 1
ATOM 3942 N N . THR A 1 578 ? 10.265 8.452 -17.006 1.00 87.31 578 THR A N 1
ATOM 3943 C CA . THR A 1 578 ? 10.951 9.751 -17.179 1.00 87.31 578 THR A CA 1
ATOM 3944 C C . THR A 1 578 ? 12.391 9.746 -16.688 1.00 87.31 578 THR A C 1
ATOM 3946 O O . THR A 1 578 ? 13.070 10.761 -16.817 1.00 87.31 578 THR A O 1
ATOM 3949 N N . ASP A 1 579 ? 12.813 8.635 -16.101 1.00 82.62 579 ASP A N 1
ATOM 3950 C CA . ASP A 1 579 ? 14.141 8.440 -15.544 1.00 82.62 579 ASP A CA 1
ATOM 3951 C C . ASP A 1 579 ? 15.143 7.975 -16.616 1.00 82.62 579 ASP A C 1
ATOM 3953 O O . ASP A 1 579 ? 14.729 7.487 -17.672 1.00 82.62 579 ASP A O 1
ATOM 3957 N N . THR A 1 580 ? 16.444 8.155 -16.381 1.00 82.75 580 THR A N 1
ATOM 3958 C CA . THR A 1 580 ? 17.506 7.845 -17.370 1.00 82.75 580 THR A CA 1
ATOM 3959 C C . THR A 1 580 ? 18.244 6.533 -17.090 1.00 82.75 580 THR A C 1
ATOM 3961 O O . THR A 1 580 ? 19.026 6.036 -17.898 1.00 82.75 580 THR A O 1
ATOM 3964 N N . GLU A 1 581 ? 17.985 5.942 -15.934 1.00 84.56 581 GLU A N 1
ATOM 3965 C CA . GLU A 1 581 ? 18.700 4.802 -15.398 1.00 84.56 581 GLU A CA 1
ATOM 3966 C C . GLU A 1 581 ? 18.296 3.485 -16.088 1.00 84.56 581 GLU A C 1
ATOM 3968 O O . GLU A 1 581 ? 17.302 3.391 -16.809 1.00 84.56 581 GLU A O 1
ATOM 3973 N N . ALA A 1 582 ? 19.087 2.433 -15.856 1.00 83.75 582 ALA A N 1
ATOM 3974 C CA . ALA A 1 582 ? 18.821 1.097 -16.382 1.00 83.75 582 ALA A CA 1
ATOM 3975 C C . ALA A 1 582 ? 17.870 0.303 -15.468 1.00 83.75 582 ALA A C 1
ATOM 3977 O O . ALA A 1 582 ? 18.255 -0.122 -14.370 1.00 83.75 582 ALA A O 1
ATOM 3978 N N . TYR A 1 583 ? 16.656 0.022 -15.939 1.00 88.19 583 TYR A N 1
ATOM 3979 C CA . TYR A 1 583 ? 15.704 -0.873 -15.270 1.00 88.19 583 TYR A CA 1
ATOM 3980 C C . TYR A 1 583 ? 15.105 -1.908 -16.217 1.00 88.19 583 TYR A C 1
ATOM 3982 O O . TYR A 1 583 ? 15.179 -1.802 -17.439 1.00 88.19 583 TYR A O 1
ATOM 3990 N N . VAL A 1 584 ? 14.523 -2.945 -15.617 1.00 93.88 584 VAL A N 1
ATOM 3991 C CA . VAL A 1 584 ? 13.814 -4.013 -16.322 1.00 93.88 584 VAL A CA 1
ATOM 3992 C C . VAL A 1 584 ? 12.314 -3.777 -16.196 1.00 93.88 584 VAL A C 1
ATOM 3994 O O . VAL A 1 584 ? 11.794 -3.735 -15.081 1.00 93.88 584 VAL A O 1
ATOM 3997 N N . ILE A 1 585 ? 11.623 -3.661 -17.323 1.00 96.19 585 ILE A N 1
ATOM 3998 C CA . ILE A 1 585 ? 10.164 -3.607 -17.419 1.00 96.19 585 ILE A CA 1
ATOM 3999 C C . ILE A 1 585 ? 9.701 -4.905 -18.070 1.00 96.19 585 ILE A C 1
ATOM 4001 O O . ILE A 1 585 ? 10.156 -5.242 -19.160 1.00 96.19 585 ILE A O 1
ATOM 4005 N N . VAL A 1 586 ? 8.810 -5.633 -17.403 1.00 96.88 586 VAL A N 1
ATOM 4006 C CA . VAL A 1 586 ? 8.149 -6.813 -17.968 1.00 96.88 586 VAL A CA 1
ATOM 4007 C C . VAL A 1 586 ? 6.648 -6.636 -17.833 1.00 96.88 586 VAL A C 1
ATOM 4009 O O . VAL A 1 586 ? 6.149 -6.551 -16.711 1.00 96.88 586 VAL A O 1
ATOM 4012 N N . THR A 1 587 ? 5.932 -6.585 -18.947 1.00 96.81 587 THR A N 1
ATOM 4013 C CA . THR A 1 587 ? 4.468 -6.557 -18.914 1.00 96.81 587 THR A CA 1
ATOM 4014 C C . THR A 1 587 ? 3.911 -7.979 -18.990 1.00 96.81 587 THR A C 1
ATOM 4016 O O . THR A 1 587 ? 4.592 -8.903 -19.452 1.00 96.81 587 THR A O 1
ATOM 4019 N N . GLY A 1 588 ? 2.721 -8.198 -18.431 1.00 94.06 588 GLY A N 1
ATOM 4020 C CA . GLY A 1 588 ? 2.046 -9.489 -18.517 1.00 94.06 588 GLY A CA 1
ATOM 4021 C C . GLY A 1 588 ? 1.199 -9.604 -19.782 1.00 94.06 588 GLY A C 1
ATOM 4022 O O . GLY A 1 588 ? 1.523 -9.048 -20.817 1.00 94.06 588 GLY A O 1
ATOM 4023 N N . ALA A 1 589 ? 0.137 -10.409 -19.750 1.00 94.19 589 ALA A N 1
ATOM 4024 C CA . ALA A 1 589 ? -0.724 -10.580 -20.921 1.00 94.19 589 ALA A CA 1
ATOM 4025 C C . ALA A 1 589 ? -1.774 -9.462 -21.002 1.00 94.19 589 ALA A C 1
ATOM 4027 O O . ALA A 1 589 ? -2.590 -9.346 -20.092 1.00 94.19 589 ALA A O 1
ATOM 4028 N N . GLY A 1 590 ? -1.864 -8.743 -22.116 1.00 95.19 590 GLY A N 1
ATOM 4029 C CA . GLY A 1 590 ? -2.809 -7.636 -22.284 1.00 95.19 590 GLY A CA 1
ATOM 4030 C C . GLY A 1 590 ? -2.483 -6.822 -23.522 1.00 95.19 590 GLY A C 1
ATOM 4031 O O . GLY A 1 590 ? -1.747 -7.305 -24.362 1.00 95.19 590 GLY A O 1
ATOM 4032 N N . ASN A 1 591 ? -3.076 -5.643 -23.702 1.00 96.31 591 ASN A N 1
ATOM 4033 C CA . ASN A 1 591 ? -2.543 -4.658 -24.644 1.00 96.31 591 ASN A CA 1
ATOM 4034 C C . ASN A 1 591 ? -1.862 -3.554 -23.847 1.00 96.31 591 ASN A C 1
ATOM 4036 O O . ASN A 1 591 ? -2.517 -2.615 -23.385 1.00 96.31 591 ASN A O 1
ATOM 4040 N N . ASP A 1 592 ? -0.555 -3.677 -23.708 1.00 97.62 592 ASP A N 1
ATOM 4041 C CA . ASP A 1 592 ? 0.233 -2.856 -22.812 1.00 97.62 592 ASP A CA 1
ATOM 4042 C C . ASP A 1 592 ? 0.794 -1.627 -23.522 1.00 97.62 592 ASP A C 1
ATOM 4044 O O . ASP A 1 592 ? 0.979 -1.586 -24.742 1.00 97.62 592 ASP A O 1
ATOM 4048 N N . SER A 1 593 ? 1.078 -0.585 -22.750 1.00 96.00 593 SER A N 1
ATOM 4049 C CA . SER A 1 593 ? 1.641 0.661 -23.256 1.00 96.00 593 SER A CA 1
ATOM 4050 C C . SER A 1 593 ? 2.817 1.115 -22.404 1.00 96.00 593 SER A C 1
ATOM 4052 O O . SER A 1 593 ? 2.646 1.487 -21.247 1.00 96.00 593 SER A O 1
ATOM 4054 N N . VAL A 1 594 ? 4.007 1.209 -22.991 1.00 95.62 594 VAL A N 1
ATOM 4055 C CA . VAL A 1 594 ? 5.211 1.738 -22.333 1.00 95.62 594 VAL A CA 1
ATOM 4056 C C . VAL A 1 594 ? 5.609 3.055 -22.990 1.00 95.62 594 VAL A C 1
ATOM 4058 O O . VAL A 1 594 ? 5.776 3.128 -24.202 1.00 95.62 594 VAL A O 1
ATOM 4061 N N . THR A 1 595 ? 5.759 4.122 -22.207 1.00 93.12 595 THR A N 1
ATOM 4062 C CA . THR A 1 595 ? 6.242 5.428 -22.686 1.00 93.12 595 THR A CA 1
ATOM 4063 C C . THR A 1 595 ? 7.595 5.752 -22.075 1.00 93.12 595 THR A C 1
ATOM 4065 O O . THR A 1 595 ? 7.676 5.975 -20.869 1.00 93.12 595 THR A O 1
ATOM 4068 N N . VAL A 1 596 ? 8.626 5.846 -22.916 1.00 89.62 596 VAL A N 1
ATOM 4069 C CA . VAL A 1 596 ? 9.995 6.243 -22.564 1.00 89.62 596 VAL A CA 1
ATOM 4070 C C . VAL A 1 596 ? 10.191 7.714 -22.927 1.00 89.62 596 VAL A C 1
ATOM 4072 O O . VAL A 1 596 ? 10.374 8.070 -24.092 1.00 89.62 596 VAL A O 1
ATOM 4075 N N . ALA A 1 597 ? 10.068 8.588 -21.927 1.00 82.56 597 ALA A N 1
ATOM 4076 C CA . ALA A 1 597 ? 10.085 10.040 -22.088 1.00 82.56 597 ALA A CA 1
ATOM 4077 C C . ALA A 1 597 ? 11.500 10.652 -22.092 1.00 82.56 597 ALA A C 1
ATOM 4079 O O . ALA A 1 597 ? 11.666 11.779 -22.560 1.00 82.56 597 ALA A O 1
ATOM 4080 N N . GLY A 1 598 ? 12.491 9.932 -21.559 1.00 80.12 598 GLY A N 1
ATOM 4081 C CA . GLY A 1 598 ? 13.893 10.345 -21.454 1.00 80.12 598 GLY A CA 1
ATOM 4082 C C . GLY A 1 598 ? 14.850 9.333 -22.083 1.00 80.12 598 GLY A C 1
ATOM 4083 O O . GLY A 1 598 ? 14.431 8.277 -22.546 1.00 80.12 598 GLY A O 1
ATOM 4084 N N . ASP A 1 599 ? 16.129 9.686 -22.113 1.00 80.19 599 ASP A N 1
ATOM 4085 C CA . ASP A 1 599 ? 17.218 8.841 -22.601 1.00 80.19 599 ASP A CA 1
ATOM 4086 C C . ASP A 1 599 ? 17.531 7.745 -21.568 1.00 80.19 599 ASP A C 1
ATOM 4088 O O . ASP A 1 599 ? 18.164 8.018 -20.553 1.00 80.19 599 ASP A O 1
ATOM 4092 N N . SER A 1 600 ? 16.961 6.551 -21.752 1.00 81.75 600 SER A N 1
ATOM 4093 C CA . SER A 1 600 ? 16.938 5.498 -20.733 1.00 81.75 600 SER A CA 1
ATOM 4094 C C . SER A 1 600 ? 17.573 4.201 -21.220 1.00 81.75 600 SER A C 1
ATOM 4096 O O . SER A 1 600 ? 17.214 3.684 -22.277 1.00 81.75 600 SER A O 1
ATOM 4098 N N . ASP A 1 601 ? 18.405 3.596 -20.371 1.00 86.25 601 ASP A N 1
ATOM 4099 C CA . ASP A 1 601 ? 19.079 2.312 -20.610 1.00 86.25 601 ASP A CA 1
ATOM 4100 C C . ASP A 1 601 ? 18.210 1.081 -20.246 1.00 86.25 601 ASP A C 1
ATOM 4102 O O . ASP A 1 601 ? 18.678 0.089 -19.681 1.00 86.25 601 ASP A O 1
ATOM 4106 N N . SER A 1 602 ? 16.901 1.166 -20.509 1.00 89.81 602 SER A N 1
ATOM 4107 C CA . SER A 1 602 ? 15.889 0.184 -20.085 1.00 89.81 602 SER A CA 1
ATOM 4108 C C . SER A 1 602 ? 15.810 -1.082 -20.932 1.00 89.81 602 SER A C 1
ATOM 4110 O O . SER A 1 602 ? 15.769 -1.022 -22.157 1.00 89.81 602 SER A O 1
ATOM 4112 N N . ILE A 1 603 ? 15.594 -2.223 -20.277 1.00 93.62 603 ILE A N 1
ATOM 4113 C CA . ILE A 1 603 ? 15.182 -3.471 -20.932 1.00 93.62 603 ILE A CA 1
ATOM 4114 C C . ILE A 1 603 ? 13.663 -3.608 -20.806 1.00 93.62 603 ILE A C 1
ATOM 4116 O O . ILE A 1 603 ? 13.144 -3.704 -19.695 1.00 93.62 603 ILE A O 1
ATOM 4120 N N . ILE A 1 604 ? 12.958 -3.646 -21.933 1.00 95.19 604 ILE A N 1
ATOM 4121 C CA . ILE A 1 604 ? 11.495 -3.683 -22.015 1.00 95.19 604 ILE A CA 1
ATOM 4122 C C . ILE A 1 604 ? 11.060 -4.999 -22.667 1.00 95.19 604 ILE A C 1
ATOM 4124 O O . ILE A 1 604 ? 11.258 -5.217 -23.857 1.00 95.19 604 ILE A O 1
ATOM 4128 N N . ALA A 1 605 ? 10.440 -5.883 -21.898 1.00 95.50 605 ALA A N 1
ATOM 4129 C CA . ALA A 1 605 ? 9.826 -7.101 -22.407 1.00 95.50 605 ALA A CA 1
ATOM 4130 C C . ALA A 1 605 ? 8.308 -6.974 -22.297 1.00 95.50 605 ALA A C 1
ATOM 4132 O O . ALA A 1 605 ? 7.764 -7.007 -21.195 1.00 95.50 605 ALA A O 1
ATOM 4133 N N . MET A 1 606 ? 7.639 -6.790 -23.429 1.00 95.19 606 MET A N 1
ATOM 4134 C CA . MET A 1 606 ? 6.182 -6.743 -23.481 1.00 95.19 606 MET A CA 1
ATOM 4135 C C . MET A 1 606 ? 5.620 -8.163 -23.654 1.00 95.19 606 MET A C 1
ATOM 4137 O O . MET A 1 606 ? 6.347 -9.076 -24.066 1.00 95.19 606 MET A O 1
ATOM 4141 N N . GLY A 1 607 ? 4.381 -8.375 -23.219 1.00 91.62 607 GLY A N 1
ATOM 4142 C CA . GLY A 1 607 ? 3.730 -9.681 -23.218 1.00 91.62 607 GLY A CA 1
ATOM 4143 C C . GLY A 1 607 ? 3.254 -10.159 -24.590 1.00 91.62 607 GLY A C 1
ATOM 4144 O O . GLY A 1 607 ? 3.730 -9.736 -25.632 1.00 91.62 607 GLY A O 1
ATOM 4145 N N . ASP A 1 608 ? 2.309 -11.106 -24.587 1.00 88.62 608 ASP A N 1
ATOM 4146 C CA . ASP A 1 608 ? 1.710 -11.663 -25.814 1.00 88.62 608 ASP A CA 1
ATOM 4147 C C . ASP A 1 608 ? 0.477 -10.842 -26.264 1.00 88.62 608 ASP A C 1
ATOM 4149 O O . ASP A 1 608 ? -0.581 -11.405 -26.596 1.00 88.62 608 ASP A O 1
ATOM 4153 N N . GLY A 1 609 ? 0.562 -9.513 -26.203 1.00 90.81 609 GLY A N 1
ATOM 4154 C CA . GLY A 1 609 ? -0.525 -8.629 -26.586 1.00 90.81 609 GLY A CA 1
ATOM 4155 C C . GLY A 1 609 ? -0.826 -8.635 -28.076 1.00 90.81 609 GLY A C 1
ATOM 4156 O O . GLY A 1 609 ? -0.079 -9.124 -28.914 1.00 90.81 609 GLY A O 1
ATOM 4157 N N . ALA A 1 610 ? -2.011 -8.141 -28.442 1.00 90.38 610 ALA A N 1
ATOM 4158 C CA . ALA A 1 610 ? -2.354 -7.989 -29.859 1.00 90.38 610 ALA A CA 1
ATOM 4159 C C . ALA A 1 610 ? -1.950 -6.613 -30.403 1.00 90.38 610 ALA A C 1
ATOM 4161 O O . ALA A 1 610 ? -2.007 -6.385 -31.617 1.00 90.38 610 ALA A O 1
ATOM 4162 N N . THR A 1 611 ? -1.688 -5.657 -29.509 1.00 93.50 611 THR A N 1
ATOM 4163 C CA . THR A 1 611 ? -1.465 -4.254 -29.847 1.00 93.50 611 THR A CA 1
ATOM 4164 C C . THR A 1 611 ? -0.505 -3.547 -28.888 1.00 93.50 611 THR A C 1
ATOM 4166 O O . THR A 1 611 ? -0.657 -2.333 -28.712 1.00 93.50 611 THR A O 1
ATOM 4169 N N . ASP A 1 612 ? 0.464 -4.268 -28.323 1.00 96.31 612 ASP A N 1
ATOM 4170 C CA . ASP A 1 612 ? 1.455 -3.733 -27.391 1.00 96.31 612 ASP A CA 1
ATOM 4171 C C . ASP A 1 612 ? 2.203 -2.558 -28.018 1.00 96.31 612 ASP A C 1
ATOM 4173 O O . ASP A 1 612 ? 2.618 -2.586 -29.183 1.00 96.31 612 ASP A O 1
ATOM 4177 N N . ALA A 1 613 ? 2.280 -1.461 -27.267 1.00 95.00 613 ALA A N 1
ATOM 4178 C CA . ALA A 1 613 ? 2.692 -0.165 -27.775 1.00 95.00 613 ALA A CA 1
ATOM 4179 C C . ALA A 1 613 ? 3.861 0.422 -26.980 1.00 95.00 613 ALA A C 1
ATOM 4181 O O . ALA A 1 613 ? 3.740 0.751 -25.802 1.00 95.00 613 ALA A O 1
ATOM 4182 N N . LEU A 1 614 ? 4.970 0.672 -27.669 1.00 94.19 614 LEU A N 1
ATOM 4183 C CA . LEU A 1 614 ? 6.125 1.392 -27.150 1.00 94.19 614 LEU A CA 1
ATOM 4184 C C . LEU A 1 614 ? 6.158 2.811 -27.728 1.00 94.19 614 LEU A C 1
ATOM 4186 O O . LEU A 1 614 ? 6.219 3.014 -28.939 1.00 94.19 614 LEU A O 1
ATOM 4190 N N . THR A 1 615 ? 6.124 3.820 -26.867 1.00 92.06 615 THR A N 1
ATOM 4191 C CA . THR A 1 615 ? 6.290 5.226 -27.250 1.00 92.06 615 THR A CA 1
ATOM 4192 C C . THR A 1 615 ? 7.679 5.703 -26.851 1.00 92.06 615 THR A C 1
ATOM 4194 O O . THR A 1 615 ? 8.014 5.706 -25.669 1.00 92.06 615 THR A O 1
ATOM 4197 N N . LEU A 1 616 ? 8.471 6.141 -27.827 1.00 90.00 616 LEU A N 1
ATOM 4198 C CA . LEU A 1 616 ? 9.829 6.648 -27.642 1.00 90.00 616 LEU A CA 1
ATOM 4199 C C . LEU A 1 616 ? 9.843 8.165 -27.846 1.00 90.00 616 LEU A C 1
ATOM 4201 O O . LEU A 1 616 ? 9.498 8.650 -28.926 1.00 90.00 616 LEU A O 1
ATOM 4205 N N . ALA A 1 617 ? 10.235 8.917 -26.819 1.00 84.69 617 ALA A N 1
ATOM 4206 C CA . ALA A 1 617 ? 10.383 10.373 -26.894 1.00 84.69 617 ALA A CA 1
ATOM 4207 C C . ALA A 1 617 ? 11.835 10.869 -26.789 1.00 84.69 617 ALA A C 1
ATOM 4209 O O . ALA A 1 617 ? 12.077 12.059 -26.995 1.00 84.69 617 ALA A O 1
ATOM 4210 N N . ALA A 1 618 ? 12.790 9.982 -26.497 1.00 80.06 618 ALA A N 1
ATOM 4211 C CA . ALA A 1 618 ? 14.217 10.291 -26.493 1.00 80.06 618 ALA A CA 1
ATOM 4212 C C . ALA A 1 618 ? 14.754 10.531 -27.913 1.00 80.06 618 ALA A C 1
ATOM 4214 O O . ALA A 1 618 ? 14.358 9.849 -28.853 1.00 80.06 618 ALA A O 1
ATOM 4215 N N . ALA A 1 619 ? 15.669 11.490 -28.074 1.00 82.19 619 ALA A N 1
ATOM 4216 C CA . ALA A 1 619 ? 16.222 11.840 -29.387 1.00 82.19 619 ALA A CA 1
ATOM 4217 C C . ALA A 1 619 ? 17.327 10.876 -29.861 1.00 82.19 619 ALA A C 1
ATOM 4219 O O . ALA A 1 619 ? 17.506 10.669 -31.061 1.00 82.19 619 ALA A O 1
ATOM 4220 N N . ASP A 1 620 ? 18.078 10.285 -28.937 1.00 87.88 620 ASP A N 1
ATOM 4221 C CA . ASP A 1 620 ? 19.155 9.344 -29.227 1.00 87.88 620 ASP A CA 1
ATOM 4222 C C . ASP A 1 620 ? 19.175 8.299 -28.115 1.00 87.88 620 ASP A C 1
ATOM 4224 O O . ASP A 1 620 ? 19.199 8.688 -26.959 1.00 87.88 620 ASP A O 1
ATOM 4228 N N . LEU A 1 621 ? 19.057 7.017 -28.459 1.00 88.88 621 LEU A N 1
ATOM 4229 C CA . LEU A 1 621 ? 19.171 5.891 -27.525 1.00 88.88 621 LEU A CA 1
ATOM 4230 C C . LEU A 1 621 ? 20.384 5.015 -27.874 1.00 88.88 621 LEU A C 1
ATOM 4232 O O . LEU A 1 621 ? 20.537 3.927 -27.324 1.00 88.88 621 LEU A O 1
ATOM 4236 N N . THR A 1 622 ? 21.210 5.422 -28.844 1.00 86.94 622 THR A N 1
ATOM 4237 C CA . THR A 1 622 ? 22.284 4.575 -29.389 1.00 86.94 622 THR A CA 1
ATOM 4238 C C . THR A 1 622 ? 23.425 4.353 -28.398 1.00 86.94 622 THR A C 1
ATOM 4240 O O . THR A 1 622 ? 24.043 3.292 -28.418 1.00 86.94 622 THR A O 1
ATOM 4243 N N . ASP A 1 623 ? 23.673 5.302 -27.499 1.00 82.19 623 ASP A N 1
ATOM 4244 C CA . ASP A 1 623 ? 24.670 5.232 -26.429 1.00 82.19 623 ASP A CA 1
ATOM 4245 C C . ASP A 1 623 ? 24.236 4.369 -25.230 1.00 82.19 623 ASP A C 1
ATOM 4247 O O . ASP A 1 623 ? 25.079 3.967 -24.419 1.00 82.19 623 ASP A O 1
ATOM 4251 N N . ASN A 1 624 ? 22.958 3.993 -25.159 1.00 85.50 624 ASN A N 1
ATOM 4252 C CA . ASN A 1 624 ? 22.430 3.080 -24.150 1.00 85.50 624 ASN A CA 1
ATOM 4253 C C . ASN A 1 624 ? 22.756 1.619 -24.472 1.00 85.50 624 ASN A C 1
ATOM 4255 O O . ASN A 1 624 ? 22.085 0.945 -25.260 1.00 85.50 624 ASN A O 1
ATOM 4259 N N . THR A 1 625 ? 23.809 1.114 -23.833 1.00 79.38 625 THR A N 1
ATOM 4260 C CA . THR A 1 625 ? 24.352 -0.230 -24.087 1.00 79.38 625 THR A CA 1
ATOM 4261 C C . THR A 1 625 ? 23.407 -1.391 -23.761 1.00 79.38 625 THR A C 1
ATOM 4263 O O . THR A 1 625 ? 23.561 -2.465 -24.343 1.00 79.38 625 THR A O 1
ATOM 4266 N N . ASN A 1 626 ? 22.465 -1.207 -22.835 1.00 85.94 626 ASN A N 1
ATOM 4267 C CA . ASN A 1 626 ? 21.517 -2.222 -22.378 1.00 85.94 626 ASN A CA 1
ATOM 4268 C C . ASN A 1 626 ? 20.078 -1.951 -22.823 1.00 85.94 626 ASN A C 1
ATOM 4270 O O . ASN A 1 626 ? 19.240 -2.831 -22.615 1.00 85.94 626 ASN A O 1
ATOM 4274 N N . PHE A 1 627 ? 19.780 -0.794 -23.429 1.00 90.56 627 PHE A N 1
ATOM 4275 C CA . PHE A 1 627 ? 18.443 -0.538 -23.952 1.00 90.56 627 PHE A CA 1
ATOM 4276 C C . PHE A 1 627 ? 18.044 -1.656 -24.920 1.00 90.56 627 PHE A C 1
ATOM 4278 O O . PHE A 1 627 ? 18.775 -1.978 -25.855 1.00 90.56 627 PHE A O 1
ATOM 4285 N N . ALA A 1 628 ? 16.903 -2.289 -24.679 1.00 92.19 628 ALA A N 1
ATOM 4286 C CA . ALA A 1 628 ? 16.406 -3.389 -25.494 1.00 92.19 628 ALA A CA 1
ATOM 4287 C C . ALA A 1 628 ? 14.888 -3.465 -25.381 1.00 92.19 628 ALA A C 1
ATOM 4289 O O . ALA A 1 628 ? 14.329 -3.185 -24.321 1.00 92.19 628 ALA A O 1
ATOM 4290 N N . TYR A 1 629 ? 14.225 -3.884 -26.453 1.00 94.50 629 TYR A N 1
ATOM 4291 C CA . TYR A 1 629 ? 12.787 -4.114 -26.454 1.00 94.50 629 TYR A CA 1
ATOM 4292 C C . TYR A 1 629 ? 12.435 -5.409 -27.190 1.00 94.50 629 TYR A C 1
ATOM 4294 O O . TYR A 1 629 ? 13.120 -5.793 -28.138 1.00 94.50 629 TYR A O 1
ATOM 4302 N N . THR A 1 630 ? 11.388 -6.091 -26.729 1.00 95.00 630 THR A N 1
ATOM 4303 C CA . THR A 1 630 ? 10.847 -7.323 -27.329 1.00 95.00 630 THR A CA 1
ATOM 4304 C C . THR A 1 630 ? 9.347 -7.432 -27.085 1.00 95.00 630 THR A C 1
ATOM 4306 O O . THR A 1 630 ? 8.898 -7.025 -26.014 1.00 95.00 630 THR A O 1
ATOM 4309 N N . GLY A 1 631 ? 8.612 -8.052 -28.011 1.00 94.06 631 GLY A N 1
ATOM 4310 C CA . GLY A 1 631 ? 7.166 -8.278 -27.887 1.00 94.06 631 GLY A CA 1
ATOM 4311 C C . GLY A 1 631 ? 6.342 -7.043 -28.253 1.00 94.06 631 GLY A C 1
ATOM 4312 O O . GLY A 1 631 ? 5.279 -6.829 -27.697 1.00 94.06 631 GLY A O 1
ATOM 4313 N N . VAL A 1 632 ? 6.863 -6.167 -29.114 1.00 95.38 632 VAL A N 1
ATOM 4314 C CA . VAL A 1 632 ? 6.236 -4.877 -29.417 1.00 95.38 632 VAL A CA 1
ATOM 4315 C C . VAL A 1 632 ? 5.497 -4.950 -30.749 1.00 95.38 632 VAL A C 1
ATOM 4317 O O . VAL A 1 632 ? 6.120 -5.069 -31.800 1.00 95.38 632 VAL A O 1
ATOM 4320 N N . GLU A 1 633 ? 4.176 -4.751 -30.763 1.00 95.75 633 GLU A N 1
ATOM 4321 C CA . GLU A 1 633 ? 3.434 -4.656 -32.030 1.00 95.75 633 GLU A CA 1
ATOM 4322 C C . GLU A 1 633 ? 3.427 -3.248 -32.632 1.00 95.75 633 GLU A C 1
ATOM 4324 O O . GLU A 1 633 ? 3.206 -3.094 -33.840 1.00 95.75 633 GLU A O 1
ATOM 4329 N N . LYS A 1 634 ? 3.610 -2.198 -31.824 1.00 93.81 634 LYS A N 1
ATOM 4330 C CA . LYS A 1 634 ? 3.542 -0.795 -32.260 1.00 93.81 634 LYS A CA 1
ATOM 4331 C C . LYS A 1 634 ? 4.642 0.049 -31.635 1.00 93.81 634 LYS A C 1
ATOM 4333 O O . LYS A 1 634 ? 4.728 0.142 -30.417 1.00 93.81 634 LYS A O 1
ATOM 4338 N N . ILE A 1 635 ? 5.381 0.787 -32.459 1.00 92.62 635 ILE A N 1
ATOM 4339 C CA . ILE A 1 635 ? 6.306 1.825 -31.986 1.00 92.62 635 ILE A CA 1
ATOM 4340 C C . ILE A 1 635 ? 5.803 3.197 -32.418 1.00 92.62 635 ILE A C 1
ATOM 4342 O O . ILE A 1 635 ? 5.520 3.418 -33.593 1.00 92.62 635 ILE A O 1
ATOM 4346 N N . THR A 1 636 ? 5.708 4.131 -31.475 1.00 89.62 636 THR A N 1
ATOM 4347 C CA . THR A 1 636 ? 5.390 5.541 -31.733 1.00 89.62 636 THR A CA 1
ATOM 4348 C C . THR A 1 636 ? 6.596 6.407 -31.405 1.00 89.62 636 THR A C 1
ATOM 4350 O O . THR A 1 636 ? 7.047 6.426 -30.265 1.00 89.62 636 THR A O 1
ATOM 4353 N N . THR A 1 637 ? 7.096 7.173 -32.370 1.00 85.69 637 THR A N 1
ATOM 4354 C CA . THR A 1 637 ? 8.097 8.221 -32.111 1.00 85.69 637 THR A CA 1
ATOM 4355 C C . THR A 1 637 ? 7.390 9.524 -31.731 1.00 85.69 637 THR A C 1
ATOM 4357 O O . THR A 1 637 ? 6.407 9.898 -32.378 1.00 85.69 637 THR A O 1
ATOM 4360 N N . ALA A 1 638 ? 7.846 10.215 -30.685 1.00 69.81 638 ALA A N 1
ATOM 4361 C CA . ALA A 1 638 ? 7.197 11.429 -30.190 1.00 69.81 638 ALA A CA 1
ATOM 4362 C C . ALA A 1 638 ? 7.200 12.590 -31.203 1.00 69.81 638 ALA A C 1
ATOM 4364 O O . ALA A 1 638 ? 8.054 12.688 -32.081 1.00 69.81 638 ALA A O 1
ATOM 4365 N N . ALA A 1 639 ? 6.234 13.500 -31.041 1.00 57.88 639 ALA A N 1
ATOM 4366 C CA . ALA A 1 639 ? 5.990 14.608 -31.957 1.00 57.88 639 ALA A CA 1
ATOM 4367 C C . ALA A 1 639 ? 7.181 15.584 -32.032 1.00 57.88 639 ALA A C 1
ATOM 4369 O O . ALA A 1 639 ? 7.407 16.344 -31.088 1.00 57.88 639 ALA A O 1
ATOM 4370 N N . GLY A 1 640 ? 7.870 15.656 -33.177 1.00 59.62 640 GLY A N 1
ATOM 4371 C CA . GLY A 1 640 ? 8.764 16.785 -33.479 1.00 59.62 640 GLY A CA 1
ATOM 4372 C C . GLY A 1 640 ? 10.257 16.504 -33.686 1.00 59.62 640 GLY A C 1
ATOM 4373 O O . GLY A 1 640 ? 10.976 17.474 -33.936 1.00 59.62 640 GLY A O 1
ATOM 4374 N N . GLY A 1 641 ? 10.737 15.260 -33.590 1.00 73.38 641 GLY A N 1
ATOM 4375 C CA . GLY A 1 641 ? 12.166 14.950 -33.725 1.00 73.38 641 GLY A CA 1
ATOM 4376 C C . GLY A 1 641 ? 12.500 13.528 -34.192 1.00 73.38 641 GLY A C 1
ATOM 4377 O O . GLY A 1 641 ? 11.655 12.638 -34.233 1.00 73.38 641 GLY A O 1
ATOM 4378 N N . THR A 1 642 ? 13.771 13.331 -34.543 1.00 85.81 642 THR A N 1
ATOM 4379 C CA . THR A 1 642 ? 14.348 12.019 -34.861 1.00 85.81 642 THR A CA 1
ATOM 4380 C C . THR A 1 642 ? 14.660 11.267 -33.573 1.00 85.81 642 THR A C 1
ATOM 4382 O O . THR A 1 642 ? 15.411 11.786 -32.753 1.00 85.81 642 THR A O 1
ATOM 4385 N N . VAL A 1 643 ? 14.120 10.058 -33.427 1.00 90.56 643 VAL A N 1
ATOM 4386 C CA . VAL A 1 643 ? 14.521 9.065 -32.420 1.00 90.56 643 VAL A CA 1
ATOM 4387 C C . VAL A 1 643 ? 15.558 8.157 -33.067 1.00 90.56 643 VAL A C 1
ATOM 4389 O O . VAL A 1 643 ? 15.279 7.589 -34.124 1.00 90.56 643 VAL A O 1
ATOM 4392 N N . LYS A 1 644 ? 16.738 8.007 -32.466 1.00 90.56 644 LYS A N 1
ATOM 4393 C CA . LYS A 1 644 ? 17.760 7.072 -32.957 1.00 90.56 644 LYS A CA 1
ATOM 4394 C C . LYS A 1 644 ? 17.854 5.829 -32.085 1.00 90.56 644 LYS A C 1
ATOM 4396 O O . LYS A 1 644 ? 17.868 5.946 -30.865 1.00 90.56 644 LYS A O 1
ATOM 4401 N N . ILE A 1 645 ? 17.980 4.671 -32.721 1.00 92.38 645 ILE A N 1
ATOM 4402 C CA . ILE A 1 645 ? 18.301 3.386 -32.090 1.00 92.38 645 ILE A CA 1
ATOM 4403 C C . ILE A 1 645 ? 19.426 2.699 -32.867 1.00 92.38 645 ILE A C 1
ATOM 4405 O O . ILE A 1 645 ? 19.591 2.925 -34.069 1.00 92.38 645 ILE A O 1
ATOM 4409 N N . SER A 1 646 ? 20.209 1.861 -32.196 1.00 92.06 646 SER A N 1
ATOM 4410 C CA . SER A 1 646 ? 21.270 1.099 -32.851 1.00 92.06 646 SER A CA 1
ATOM 4411 C C . SER A 1 646 ? 20.708 -0.092 -33.632 1.00 92.06 646 SER A C 1
ATOM 4413 O O . SER A 1 646 ? 19.637 -0.621 -33.322 1.00 92.06 646 SER A O 1
ATOM 4415 N N . ALA A 1 647 ? 21.456 -0.571 -34.626 1.00 91.19 647 ALA A N 1
ATOM 4416 C CA . ALA A 1 647 ? 21.114 -1.791 -35.359 1.00 91.19 647 ALA A CA 1
ATOM 4417 C C . ALA A 1 647 ? 20.949 -3.009 -34.426 1.00 91.19 647 ALA A C 1
ATOM 4419 O O . ALA A 1 647 ? 20.083 -3.851 -34.656 1.00 91.19 647 ALA A O 1
ATOM 4420 N N . ALA A 1 648 ? 21.730 -3.082 -33.340 1.00 88.75 648 ALA A N 1
ATOM 4421 C CA . ALA A 1 648 ? 21.621 -4.144 -32.339 1.00 88.75 648 ALA A CA 1
ATOM 4422 C C . ALA A 1 648 ? 20.319 -4.057 -31.523 1.00 88.75 648 ALA A C 1
ATOM 4424 O O . ALA A 1 648 ? 19.679 -5.080 -31.292 1.00 88.75 648 ALA A O 1
ATOM 4425 N N . GLN A 1 649 ? 19.906 -2.846 -31.134 1.00 92.06 649 GLN A N 1
ATOM 4426 C CA . GLN A 1 649 ? 18.633 -2.600 -30.447 1.00 92.06 649 GLN A CA 1
ATOM 4427 C C . GLN A 1 649 ? 17.443 -2.952 -31.346 1.00 92.06 649 GLN A C 1
ATOM 4429 O O . GLN A 1 649 ? 16.507 -3.614 -30.909 1.00 92.06 649 GLN A O 1
ATOM 4434 N N . PHE A 1 650 ? 17.505 -2.558 -32.621 1.00 93.25 650 PHE A N 1
ATOM 4435 C CA . PHE A 1 650 ? 16.478 -2.864 -33.617 1.00 93.25 650 PHE A CA 1
ATOM 4436 C C . PHE A 1 650 ? 16.367 -4.364 -33.925 1.00 93.25 650 PHE A C 1
ATOM 4438 O O . PHE A 1 650 ? 15.271 -4.875 -34.126 1.00 93.25 650 PHE A O 1
ATOM 4445 N N . ALA A 1 651 ? 17.484 -5.095 -33.916 1.00 90.12 651 ALA A N 1
ATOM 4446 C CA . ALA A 1 651 ? 17.492 -6.538 -34.154 1.00 90.12 651 ALA A CA 1
ATOM 4447 C C . ALA A 1 651 ? 16.814 -7.361 -33.041 1.00 90.12 651 ALA A C 1
ATOM 4449 O O . ALA A 1 651 ? 16.503 -8.531 -33.269 1.00 90.12 651 ALA A O 1
ATOM 4450 N N . GLY A 1 652 ? 16.599 -6.783 -31.851 1.00 85.75 652 GLY A N 1
ATOM 4451 C CA . GLY A 1 652 ? 15.866 -7.429 -30.758 1.00 85.75 652 GLY A CA 1
ATOM 4452 C C . GLY A 1 652 ? 14.397 -7.687 -31.101 1.00 85.75 652 GLY A C 1
ATOM 4453 O O . GLY A 1 652 ? 13.876 -8.752 -30.767 1.00 85.75 652 GLY A O 1
ATOM 4454 N N . ASP A 1 653 ? 13.769 -6.752 -31.821 1.00 91.88 653 ASP A N 1
ATOM 4455 C CA . ASP A 1 653 ? 12.401 -6.855 -32.325 1.00 91.88 653 ASP A CA 1
ATOM 4456 C C . ASP A 1 653 ? 12.178 -5.912 -33.521 1.00 91.88 653 ASP A C 1
ATOM 4458 O O . ASP A 1 653 ? 11.980 -4.707 -33.373 1.00 91.88 653 ASP A O 1
ATOM 4462 N N . ASN A 1 654 ? 12.214 -6.462 -34.735 1.00 91.75 654 ASN A N 1
ATOM 4463 C CA . ASN A 1 654 ? 12.084 -5.712 -35.988 1.00 91.75 654 ASN A CA 1
ATOM 4464 C C . ASN A 1 654 ? 10.745 -5.959 -36.708 1.00 91.75 654 ASN A C 1
ATOM 4466 O O . ASN A 1 654 ? 10.647 -5.773 -37.925 1.00 91.75 654 ASN A O 1
ATOM 4470 N N . SER A 1 655 ? 9.707 -6.391 -35.981 1.00 93.44 655 SER A N 1
ATOM 4471 C CA . SER A 1 655 ? 8.397 -6.748 -36.540 1.00 93.44 655 SER A CA 1
ATOM 4472 C C . SER A 1 655 ? 7.253 -5.960 -35.892 1.00 93.44 655 SER A C 1
ATOM 4474 O O . SER A 1 655 ? 6.358 -6.533 -35.274 1.00 93.44 655 SER A O 1
ATOM 4476 N N . PHE A 1 656 ? 7.226 -4.644 -36.109 1.00 94.12 656 PHE A N 1
ATOM 4477 C CA . PHE A 1 656 ? 6.214 -3.754 -35.533 1.00 94.12 656 PHE A CA 1
ATOM 4478 C C . PHE A 1 656 ? 5.572 -2.809 -36.560 1.00 94.12 656 PHE A C 1
ATOM 4480 O O . PHE A 1 656 ? 6.040 -2.611 -37.686 1.00 94.12 656 PHE A O 1
ATOM 4487 N N . GLN A 1 657 ? 4.463 -2.188 -36.161 1.00 93.19 657 GLN A N 1
ATOM 4488 C CA . GLN A 1 657 ? 3.858 -1.064 -36.862 1.00 93.19 657 GLN A CA 1
ATOM 4489 C C . GLN A 1 657 ? 4.433 0.263 -36.350 1.00 93.19 657 GLN A C 1
ATOM 4491 O O . GLN A 1 657 ? 4.241 0.622 -35.191 1.00 93.19 657 GLN A O 1
ATOM 4496 N N . LEU A 1 658 ? 5.075 1.034 -37.228 1.00 91.44 658 LEU A N 1
ATOM 4497 C CA . LEU A 1 658 ? 5.573 2.374 -36.926 1.00 91.44 658 LEU A CA 1
ATOM 4498 C C . LEU A 1 658 ? 4.449 3.424 -37.029 1.00 91.44 658 LEU A C 1
ATOM 4500 O O . LEU A 1 658 ? 3.702 3.499 -38.017 1.00 91.44 658 LEU A O 1
ATOM 4504 N N . LEU A 1 659 ? 4.334 4.240 -35.983 1.00 88.50 659 LEU A N 1
ATOM 4505 C CA . LEU A 1 659 ? 3.315 5.261 -35.752 1.00 88.50 659 LEU A CA 1
ATOM 4506 C C . LEU A 1 659 ? 3.961 6.651 -35.622 1.00 88.50 659 LEU A C 1
ATOM 4508 O O . LEU A 1 659 ? 5.062 6.797 -35.099 1.00 88.50 659 LEU A O 1
ATOM 4512 N N . GLY A 1 660 ? 3.254 7.681 -36.093 1.00 77.88 660 GLY A N 1
ATOM 4513 C CA . GLY A 1 660 ? 3.708 9.073 -36.090 1.00 77.88 660 GLY A CA 1
ATOM 4514 C C . GLY A 1 660 ? 2.545 10.060 -36.165 1.00 77.88 660 GLY A C 1
ATOM 4515 O O . GLY A 1 660 ? 1.639 9.958 -36.995 1.00 77.88 660 GLY A O 1
ATOM 4516 N N . THR A 1 661 ? 2.584 11.055 -35.296 1.00 69.62 661 THR A N 1
ATOM 4517 C CA . THR A 1 661 ? 1.629 12.161 -35.189 1.00 69.62 661 THR A CA 1
ATOM 4518 C C . THR A 1 661 ? 1.831 13.260 -36.243 1.00 69.62 661 THR A C 1
ATOM 4520 O O . THR A 1 661 ? 0.906 14.030 -36.510 1.00 69.62 661 THR A O 1
ATOM 4523 N N . SER A 1 662 ? 3.008 13.323 -36.874 1.00 66.62 662 SER A N 1
ATOM 4524 C CA . SER A 1 662 ? 3.407 14.325 -37.866 1.00 66.62 662 SER A CA 1
ATOM 4525 C C . SER A 1 662 ? 4.124 13.703 -39.067 1.00 66.62 662 SER A C 1
ATOM 4527 O O . SER A 1 662 ? 4.946 12.809 -38.927 1.00 66.62 662 SER A O 1
ATOM 4529 N N . ALA A 1 663 ? 3.856 14.233 -40.265 1.00 59.44 663 ALA A N 1
ATOM 4530 C CA . ALA A 1 663 ? 4.405 13.730 -41.529 1.00 59.44 663 ALA A CA 1
ATOM 4531 C C . ALA A 1 663 ? 5.871 14.048 -41.804 1.00 59.44 663 ALA A C 1
ATOM 4533 O O . ALA A 1 663 ? 6.488 13.482 -42.708 1.00 59.44 663 ALA A O 1
ATOM 4534 N N . THR A 1 664 ? 6.393 15.055 -41.115 1.00 63.81 664 THR A N 1
ATOM 4535 C CA . THR A 1 664 ? 7.706 15.629 -41.415 1.00 63.81 664 THR A CA 1
ATOM 4536 C C . THR A 1 664 ? 8.644 15.612 -40.227 1.00 63.81 664 THR A C 1
ATOM 4538 O O . THR A 1 664 ? 9.800 15.968 -40.411 1.00 63.81 664 THR A O 1
ATOM 4541 N N . ALA A 1 665 ? 8.155 15.268 -39.035 1.00 68.56 665 ALA A N 1
ATOM 4542 C CA . ALA A 1 665 ? 8.917 15.426 -37.805 1.00 68.56 665 ALA A CA 1
ATOM 4543 C C . ALA A 1 665 ? 9.130 14.121 -37.032 1.00 68.56 665 ALA A C 1
ATOM 4545 O O . ALA A 1 665 ? 10.027 14.089 -36.207 1.00 68.56 665 ALA A O 1
ATOM 4546 N N . ASP A 1 666 ? 8.360 13.070 -37.317 1.00 86.81 666 ASP A N 1
ATOM 4547 C CA . ASP A 1 666 ? 8.390 11.835 -36.535 1.00 86.81 666 ASP A CA 1
ATOM 4548 C C . ASP A 1 666 ? 9.201 10.797 -37.322 1.00 86.81 666 ASP A C 1
ATOM 4550 O O . ASP A 1 666 ? 8.715 10.208 -38.295 1.00 86.81 666 ASP A O 1
ATOM 4554 N N . ILE A 1 667 ? 10.481 10.677 -36.970 1.00 88.12 667 ILE A N 1
ATOM 4555 C CA . ILE A 1 667 ? 11.468 9.857 -37.682 1.00 88.12 667 ILE A CA 1
ATOM 4556 C C . ILE A 1 667 ? 12.034 8.829 -36.704 1.00 88.12 667 ILE A C 1
ATOM 4558 O O . ILE A 1 667 ? 12.562 9.210 -35.660 1.00 88.12 667 ILE A O 1
ATOM 4562 N N . LEU A 1 668 ? 11.977 7.547 -37.067 1.00 92.25 668 LEU A N 1
ATOM 4563 C CA . LEU A 1 668 ? 12.781 6.506 -36.432 1.00 92.25 668 LEU A CA 1
ATOM 4564 C C . LEU A 1 668 ? 14.027 6.281 -37.288 1.00 92.25 668 LEU A C 1
ATOM 4566 O O . LEU A 1 668 ? 13.902 5.875 -38.443 1.00 92.25 668 LEU A O 1
ATOM 4570 N N . ARG A 1 669 ? 15.212 6.545 -36.737 1.00 92.69 669 ARG A N 1
ATOM 4571 C CA . ARG A 1 669 ? 16.488 6.250 -37.390 1.00 92.69 669 ARG A CA 1
ATOM 4572 C C . ARG A 1 669 ? 17.147 5.033 -36.753 1.00 92.69 669 ARG A C 1
ATOM 4574 O O . ARG A 1 669 ? 17.412 5.036 -35.554 1.00 92.69 669 ARG A O 1
ATOM 4581 N N . VAL A 1 670 ? 17.446 4.027 -37.567 1.00 95.12 670 VAL A N 1
ATOM 4582 C CA . VAL A 1 670 ? 18.256 2.866 -37.184 1.00 95.12 670 VAL A CA 1
ATOM 4583 C C . VAL A 1 670 ? 19.661 3.076 -37.732 1.00 95.12 670 VAL A C 1
ATOM 4585 O O . VAL A 1 670 ? 19.821 3.210 -38.944 1.00 95.12 670 VAL A O 1
ATOM 4588 N N . THR A 1 671 ? 20.665 3.126 -36.857 1.00 92.25 671 THR A N 1
ATOM 4589 C CA . THR A 1 671 ? 22.061 3.359 -37.256 1.00 92.25 671 THR A CA 1
ATOM 4590 C C . THR A 1 671 ? 22.983 2.216 -36.835 1.00 92.25 671 THR A C 1
ATOM 4592 O O . THR A 1 671 ? 22.858 1.667 -35.737 1.00 92.25 671 THR A O 1
ATOM 4595 N N . GLY A 1 672 ? 23.896 1.831 -37.725 1.00 85.50 672 GLY A N 1
ATOM 4596 C CA . GLY A 1 672 ? 25.017 0.940 -37.430 1.00 85.50 672 GLY A CA 1
ATOM 4597 C C . GLY A 1 672 ? 26.178 1.644 -36.731 1.00 85.50 672 GLY A C 1
ATOM 4598 O O . GLY A 1 672 ? 27.051 0.980 -36.179 1.00 85.50 672 GLY A O 1
ATOM 4599 N N . GLU A 1 673 ? 26.190 2.974 -36.735 1.00 76.62 673 GLU A N 1
ATOM 4600 C CA . GLU A 1 673 ? 27.251 3.797 -36.170 1.00 76.62 673 GLU A CA 1
ATOM 4601 C C . GLU A 1 673 ? 26.898 4.205 -34.731 1.00 76.62 673 GLU A C 1
ATOM 4603 O O . GLU A 1 673 ? 26.201 5.194 -34.501 1.00 76.62 673 GLU A O 1
ATOM 4608 N N . VAL A 1 674 ? 27.368 3.427 -33.750 1.00 71.06 674 VAL A N 1
ATOM 4609 C CA . VAL A 1 674 ? 27.177 3.723 -32.316 1.00 71.06 674 VAL A CA 1
ATOM 4610 C C . VAL A 1 674 ? 28.391 4.459 -31.742 1.00 71.06 674 VAL A C 1
ATOM 4612 O O . VAL A 1 674 ? 28.247 5.447 -31.021 1.00 71.06 674 VAL A O 1
ATOM 4615 N N . ASN A 1 675 ? 29.605 4.011 -32.081 1.00 71.62 675 ASN A N 1
ATOM 4616 C CA . ASN A 1 675 ? 30.851 4.686 -31.716 1.00 71.62 675 ASN A CA 1
ATOM 4617 C C . ASN A 1 675 ? 31.994 4.333 -32.687 1.00 71.62 675 ASN A C 1
ATOM 4619 O O . ASN A 1 675 ? 32.596 3.263 -32.581 1.00 71.62 675 ASN A O 1
ATOM 4623 N N . ALA A 1 676 ? 32.371 5.294 -33.537 1.00 61.69 676 ALA A N 1
ATOM 4624 C CA . ALA A 1 676 ? 33.420 5.178 -34.560 1.00 61.69 676 ALA A CA 1
ATOM 4625 C C . ALA A 1 676 ? 34.767 4.621 -34.069 1.00 61.69 676 ALA A C 1
ATOM 4627 O O . ALA A 1 676 ? 35.561 4.116 -34.860 1.00 61.69 676 ALA A O 1
ATOM 4628 N N . ALA A 1 677 ? 35.069 4.723 -32.769 1.00 61.16 677 ALA A N 1
ATOM 4629 C CA . ALA A 1 677 ? 36.314 4.216 -32.197 1.00 61.16 677 ALA A CA 1
ATOM 4630 C C . ALA A 1 677 ? 36.276 2.720 -31.827 1.00 61.16 677 ALA A C 1
ATOM 4632 O O . ALA A 1 677 ? 37.336 2.141 -31.574 1.00 61.16 677 ALA A O 1
ATOM 4633 N N . THR A 1 678 ? 35.092 2.107 -31.727 1.00 66.31 678 THR A N 1
ATOM 4634 C CA . THR A 1 678 ? 34.913 0.733 -31.221 1.00 66.31 678 THR A CA 1
ATOM 4635 C C . THR A 1 678 ? 34.347 -0.249 -32.236 1.00 66.31 678 THR A C 1
ATOM 4637 O O . THR A 1 678 ? 34.437 -1.455 -31.995 1.00 66.31 678 THR A O 1
ATOM 4640 N N . GLU A 1 679 ? 33.800 0.226 -33.353 1.00 75.44 679 GLU A N 1
ATOM 4641 C CA . GLU A 1 679 ? 33.256 -0.661 -34.379 1.00 75.44 679 GLU A CA 1
ATOM 4642 C C . GLU A 1 679 ? 34.363 -1.439 -35.101 1.00 75.44 679 GLU A C 1
ATOM 4644 O O . GLU A 1 679 ? 35.432 -0.920 -35.429 1.00 75.44 679 GLU A O 1
ATOM 4649 N N . THR A 1 680 ? 34.126 -2.737 -35.304 1.00 79.50 680 THR A N 1
ATOM 4650 C CA . THR A 1 680 ? 35.109 -3.661 -35.906 1.00 79.50 680 THR A CA 1
ATOM 4651 C C . THR A 1 680 ? 34.559 -4.443 -37.100 1.00 79.50 680 THR A C 1
ATOM 4653 O O . THR A 1 680 ? 35.307 -5.198 -37.728 1.00 79.50 680 THR A O 1
ATOM 4656 N N . ALA A 1 681 ? 33.269 -4.290 -37.406 1.00 84.38 681 ALA A N 1
ATOM 4657 C CA . ALA A 1 681 ? 32.558 -4.970 -38.481 1.00 84.38 681 ALA A CA 1
ATOM 4658 C C . ALA A 1 681 ? 31.300 -4.176 -38.874 1.00 84.38 681 ALA A C 1
ATOM 4660 O O . ALA A 1 681 ? 30.838 -3.348 -38.096 1.00 84.38 681 ALA A O 1
ATOM 4661 N N . GLY A 1 682 ? 30.748 -4.467 -40.055 1.00 83.69 682 GLY A N 1
ATOM 4662 C CA . GLY A 1 682 ? 29.472 -3.899 -40.498 1.00 83.69 682 GLY A CA 1
ATOM 4663 C C . GLY A 1 682 ? 28.266 -4.606 -39.878 1.00 83.69 682 GLY A C 1
ATOM 4664 O O . GLY A 1 682 ? 28.380 -5.700 -39.309 1.00 83.69 682 GLY A O 1
ATOM 4665 N N . VAL A 1 683 ? 27.098 -3.987 -40.011 1.00 89.94 683 VAL A N 1
ATOM 4666 C CA . VAL A 1 683 ? 25.827 -4.416 -39.422 1.00 89.94 683 VAL A CA 1
ATOM 4667 C C . VAL A 1 683 ? 24.861 -4.986 -40.459 1.00 89.94 683 VAL A C 1
ATOM 4669 O O . VAL A 1 683 ? 24.978 -4.792 -41.668 1.00 89.94 683 VAL A O 1
ATOM 4672 N N . THR A 1 684 ? 23.862 -5.720 -39.970 1.00 91.62 684 THR A N 1
ATOM 4673 C CA . THR A 1 684 ? 22.687 -6.105 -40.758 1.00 91.62 684 THR A CA 1
ATOM 4674 C C . THR A 1 684 ? 21.463 -5.399 -40.196 1.00 91.62 684 THR A C 1
ATOM 4676 O O . THR A 1 684 ? 21.114 -5.609 -39.037 1.00 91.62 684 THR A O 1
ATOM 4679 N N . ILE A 1 685 ? 20.804 -4.591 -41.020 1.00 93.44 685 ILE A N 1
ATOM 4680 C CA . ILE A 1 685 ? 19.548 -3.916 -40.700 1.00 93.44 685 ILE A CA 1
ATOM 4681 C C . ILE A 1 685 ? 18.471 -4.494 -41.618 1.00 93.44 685 ILE A C 1
ATOM 4683 O O . ILE A 1 685 ? 18.537 -4.328 -42.833 1.00 93.44 685 ILE A O 1
ATOM 4687 N N . ASP A 1 686 ? 17.485 -5.183 -41.049 1.00 93.12 686 ASP A N 1
ATOM 4688 C CA . ASP A 1 686 ? 16.365 -5.764 -41.795 1.00 93.12 686 ASP A CA 1
ATOM 4689 C C . ASP A 1 686 ? 15.042 -5.167 -41.312 1.00 93.12 686 ASP A C 1
ATOM 4691 O O . ASP A 1 686 ? 14.512 -5.568 -40.276 1.00 93.12 686 ASP A O 1
ATOM 4695 N N . ALA A 1 687 ? 14.525 -4.196 -42.062 1.00 93.81 687 ALA A N 1
ATOM 4696 C CA . ALA A 1 687 ? 13.250 -3.534 -41.814 1.00 93.81 687 ALA A CA 1
ATOM 4697 C C . ALA A 1 687 ? 12.097 -4.097 -42.663 1.00 93.81 687 ALA A C 1
ATOM 4699 O O . ALA A 1 687 ? 11.013 -3.510 -42.696 1.00 93.81 687 ALA A O 1
ATOM 4700 N N . SER A 1 688 ? 12.281 -5.247 -43.323 1.00 90.25 688 SER A N 1
ATOM 4701 C CA . SER A 1 688 ? 11.286 -5.822 -44.243 1.00 90.25 688 SER A CA 1
ATOM 4702 C C . SER A 1 688 ? 9.945 -6.173 -43.586 1.00 90.25 688 SER A C 1
ATOM 4704 O O . SER A 1 688 ? 8.919 -6.238 -44.265 1.00 90.25 688 SER A O 1
ATOM 4706 N N . SER A 1 689 ? 9.939 -6.382 -42.265 1.00 93.12 689 SER A N 1
ATOM 4707 C CA . SER A 1 689 ? 8.740 -6.703 -41.478 1.00 93.12 689 SER A CA 1
ATOM 4708 C C . SER A 1 689 ? 8.059 -5.473 -40.862 1.00 93.12 689 SER A C 1
ATOM 4710 O O . SER A 1 689 ? 6.992 -5.601 -40.260 1.00 93.12 689 SER A O 1
ATOM 4712 N N . ILE A 1 690 ? 8.620 -4.272 -41.047 1.00 92.94 690 ILE A N 1
ATOM 4713 C CA . ILE A 1 690 ? 8.034 -3.030 -40.541 1.00 92.94 690 ILE A CA 1
ATOM 4714 C C . ILE A 1 690 ? 6.817 -2.636 -41.374 1.00 92.94 690 ILE A C 1
ATOM 4716 O O . ILE A 1 690 ? 6.854 -2.552 -42.604 1.00 92.94 690 ILE A O 1
ATOM 4720 N N . THR A 1 691 ? 5.718 -2.336 -40.685 1.00 91.62 691 THR A N 1
ATOM 4721 C CA . THR A 1 691 ? 4.499 -1.800 -41.303 1.00 91.62 691 THR A CA 1
ATOM 4722 C C . THR A 1 691 ? 4.228 -0.378 -40.825 1.00 91.62 691 THR A C 1
ATOM 4724 O O . THR A 1 691 ? 4.778 0.079 -39.833 1.00 91.62 691 THR A O 1
ATOM 4727 N N . PHE A 1 692 ? 3.355 0.352 -41.519 1.00 88.31 692 PHE A N 1
ATOM 4728 C CA . PHE A 1 692 ? 3.031 1.738 -41.174 1.00 88.31 692 PHE A CA 1
ATOM 4729 C C . PHE A 1 692 ? 1.522 1.918 -41.098 1.00 88.31 692 PHE A C 1
ATOM 4731 O O . PHE A 1 692 ? 0.783 1.411 -41.949 1.00 88.31 692 PHE A O 1
ATOM 4738 N N . ALA A 1 693 ? 1.050 2.709 -40.138 1.00 82.38 693 ALA A N 1
ATOM 4739 C CA . ALA A 1 693 ? -0.364 3.058 -40.078 1.00 82.38 693 ALA A CA 1
ATOM 4740 C C . ALA A 1 693 ? -0.791 3.904 -41.295 1.00 82.38 693 ALA A C 1
ATOM 4742 O O . ALA A 1 693 ? -0.087 4.803 -41.755 1.00 82.38 693 ALA A O 1
ATOM 4743 N N . SER A 1 694 ? -1.984 3.637 -41.834 1.00 76.75 694 SER A N 1
ATOM 4744 C CA . SER A 1 694 ? -2.470 4.281 -43.065 1.00 76.75 694 SER A CA 1
ATOM 4745 C C . SER A 1 694 ? -2.795 5.771 -42.908 1.00 76.75 694 SER A C 1
ATOM 4747 O O . SER A 1 694 ? -2.866 6.491 -43.900 1.00 76.75 694 SER A O 1
ATOM 4749 N N . THR A 1 695 ? -3.045 6.227 -41.679 1.00 73.12 695 THR A N 1
ATOM 4750 C CA . THR A 1 695 ? -3.430 7.611 -41.348 1.00 73.12 695 THR A CA 1
ATOM 4751 C C . THR A 1 695 ? -2.308 8.419 -40.700 1.00 73.12 695 THR A C 1
ATOM 4753 O O . THR A 1 695 ? -2.497 9.603 -40.439 1.00 73.12 695 THR A O 1
ATOM 4756 N N . GLN A 1 696 ? -1.176 7.783 -40.406 1.00 73.62 696 GLN A N 1
ATOM 4757 C CA . GLN A 1 696 ? -0.035 8.355 -39.696 1.00 73.62 696 GLN A CA 1
ATOM 4758 C C . GLN A 1 696 ? 1.182 8.357 -40.627 1.00 73.62 696 GLN A C 1
ATOM 4760 O O . GLN A 1 696 ? 1.290 7.512 -41.517 1.00 73.62 696 GLN A O 1
ATOM 4765 N N . LEU A 1 697 ? 2.047 9.360 -40.491 1.00 73.38 697 LEU A N 1
ATOM 4766 C CA . LEU A 1 697 ? 3.041 9.708 -41.514 1.00 73.38 697 LEU A CA 1
ATOM 4767 C C . LEU A 1 697 ? 4.483 9.689 -40.964 1.00 73.38 697 LEU A C 1
ATOM 4769 O O . LEU A 1 697 ? 5.303 10.502 -41.380 1.00 73.38 697 LEU A O 1
ATOM 4773 N N . ALA A 1 698 ? 4.783 8.756 -40.052 1.00 84.75 698 ALA A N 1
ATOM 4774 C CA . ALA A 1 698 ? 6.153 8.489 -39.607 1.00 84.75 698 ALA A CA 1
ATOM 4775 C C . ALA A 1 698 ? 7.065 8.083 -40.776 1.00 84.75 698 ALA A C 1
ATOM 4777 O O . ALA A 1 698 ? 6.595 7.509 -41.767 1.00 84.75 698 ALA A O 1
ATOM 4778 N N . LYS A 1 699 ? 8.365 8.355 -40.634 1.00 86.56 699 LYS A N 1
ATOM 4779 C CA . LYS A 1 699 ? 9.412 7.959 -41.584 1.00 86.56 699 LYS A CA 1
ATOM 4780 C C . LYS A 1 699 ? 10.429 7.033 -40.930 1.00 86.56 699 LYS A C 1
ATOM 4782 O O . LYS A 1 699 ? 10.686 7.146 -39.733 1.00 86.56 699 LYS A O 1
ATOM 4787 N N . LEU A 1 700 ? 11.018 6.173 -41.751 1.00 90.94 700 LEU A N 1
ATOM 4788 C CA . LEU A 1 700 ? 12.121 5.302 -41.378 1.00 90.94 700 LEU A CA 1
ATOM 4789 C C . LEU A 1 700 ? 13.402 5.781 -42.074 1.00 90.94 700 LEU A C 1
ATOM 4791 O O . LEU A 1 700 ? 13.415 5.986 -43.290 1.00 90.94 700 LEU A O 1
ATOM 4795 N N . GLU A 1 701 ? 14.452 5.986 -41.285 1.00 92.56 701 GLU A N 1
ATOM 4796 C CA . GLU A 1 701 ? 15.808 6.291 -41.743 1.00 92.56 701 GLU A CA 1
ATOM 4797 C C . GLU A 1 701 ? 16.742 5.133 -41.382 1.00 92.56 701 GLU A C 1
ATOM 4799 O O . GLU A 1 701 ? 16.729 4.665 -40.245 1.00 92.56 701 GLU A O 1
ATOM 4804 N N . LEU A 1 702 ? 17.549 4.669 -42.334 1.00 93.31 702 LEU A N 1
ATOM 4805 C CA . LEU A 1 702 ? 18.472 3.545 -42.153 1.00 93.31 702 LEU A CA 1
ATOM 4806 C C . LEU A 1 702 ? 19.892 3.989 -42.503 1.00 93.31 702 LEU A C 1
ATOM 4808 O O . LEU A 1 702 ? 20.110 4.544 -43.577 1.00 93.31 702 LEU A O 1
ATOM 4812 N N . GLU A 1 703 ? 20.848 3.746 -41.615 1.00 92.06 703 GLU A N 1
ATOM 4813 C CA . GLU A 1 703 ? 22.247 4.167 -41.750 1.00 92.06 703 GLU A CA 1
ATOM 4814 C C . GLU A 1 703 ? 23.166 3.002 -41.357 1.00 92.06 703 GLU A C 1
ATOM 4816 O O . GLU A 1 703 ? 22.945 2.363 -40.329 1.00 92.06 703 GLU A O 1
ATOM 4821 N N . GLY A 1 704 ? 24.161 2.692 -42.190 1.00 88.31 704 GLY A N 1
ATOM 4822 C CA . GLY A 1 704 ? 25.146 1.637 -41.931 1.00 88.31 704 GLY A CA 1
ATOM 4823 C C . GLY A 1 704 ? 26.204 2.027 -40.892 1.00 88.31 704 GLY A C 1
ATOM 4824 O O . GLY A 1 704 ? 26.084 3.052 -40.222 1.00 88.31 704 GLY A O 1
ATOM 4825 N N . THR A 1 705 ? 27.250 1.218 -40.762 1.00 87.75 705 THR A N 1
ATOM 4826 C CA . THR A 1 705 ? 28.463 1.550 -40.004 1.00 87.75 705 THR A CA 1
ATOM 4827 C C . THR A 1 705 ? 29.494 2.161 -40.957 1.00 87.75 705 THR A C 1
ATOM 4829 O O . THR A 1 705 ? 29.702 1.668 -42.064 1.00 87.75 705 THR A O 1
ATOM 4832 N N . SER A 1 706 ? 30.180 3.234 -40.559 1.00 82.38 706 SER A N 1
ATOM 4833 C CA . SER A 1 706 ? 31.172 3.873 -41.435 1.00 82.38 706 SER A CA 1
ATOM 4834 C C . SER A 1 706 ? 32.328 2.927 -41.778 1.00 82.38 706 SER A C 1
ATOM 4836 O O . SER A 1 706 ? 32.894 2.280 -40.904 1.00 82.38 706 SER A O 1
ATOM 4838 N N . ASP A 1 707 ? 32.724 2.906 -43.052 1.00 76.75 707 ASP A N 1
ATOM 4839 C CA . ASP A 1 707 ? 33.888 2.199 -43.610 1.00 76.75 707 ASP A CA 1
ATOM 4840 C C . ASP A 1 707 ? 33.779 0.660 -43.663 1.00 76.75 707 ASP A C 1
ATOM 4842 O O . ASP A 1 707 ? 34.672 -0.001 -44.209 1.00 76.75 707 ASP A O 1
ATOM 4846 N N . PHE A 1 708 ? 32.691 0.069 -43.163 1.00 80.62 708 PHE A N 1
ATOM 4847 C CA . PHE A 1 708 ? 32.473 -1.379 -43.158 1.00 80.62 708 PHE A CA 1
ATOM 4848 C C . PHE A 1 708 ? 31.443 -1.818 -44.199 1.00 80.62 708 PHE A C 1
ATOM 4850 O O . PHE A 1 708 ? 30.778 -1.008 -44.814 1.00 80.62 708 PHE A O 1
ATOM 4857 N N . ALA A 1 709 ? 31.377 -3.121 -44.476 1.00 79.44 709 ALA A N 1
ATOM 4858 C CA . ALA A 1 709 ? 30.387 -3.671 -45.398 1.00 79.44 709 ALA A CA 1
ATOM 4859 C C . ALA A 1 709 ? 29.098 -4.011 -44.642 1.00 79.44 709 ALA A C 1
ATOM 4861 O O . ALA A 1 709 ? 29.086 -4.970 -43.863 1.00 79.44 709 ALA A O 1
ATOM 4862 N N . ASP A 1 710 ? 28.029 -3.269 -44.910 1.00 82.62 710 ASP A N 1
ATOM 4863 C CA . ASP A 1 710 ? 26.727 -3.450 -44.275 1.00 82.62 710 ASP A CA 1
ATOM 4864 C C . ASP A 1 710 ? 25.730 -4.197 -45.165 1.00 82.62 710 ASP A C 1
ATOM 4866 O O . ASP A 1 710 ? 25.872 -4.307 -46.385 1.00 82.62 710 ASP A O 1
ATOM 4870 N N . THR A 1 711 ? 24.674 -4.730 -44.554 1.00 86.88 711 THR A N 1
ATOM 4871 C CA . THR A 1 711 ? 23.501 -5.252 -45.268 1.00 86.88 711 THR A CA 1
ATOM 4872 C C . THR A 1 711 ? 22.250 -4.547 -44.769 1.00 86.88 711 THR A C 1
ATOM 4874 O O . THR A 1 711 ? 21.825 -4.776 -43.641 1.00 86.88 711 THR A O 1
ATOM 4877 N N . ILE A 1 712 ? 21.638 -3.710 -45.605 1.00 87.38 712 ILE A N 1
ATOM 4878 C CA . ILE A 1 712 ? 20.461 -2.908 -45.252 1.00 87.38 712 ILE A CA 1
ATOM 4879 C C . ILE A 1 712 ? 19.287 -3.324 -46.135 1.00 87.38 712 ILE A C 1
ATOM 4881 O O . ILE A 1 712 ? 19.378 -3.294 -47.361 1.00 87.38 712 ILE A O 1
ATOM 4885 N N . THR A 1 713 ? 18.171 -3.702 -45.518 1.00 88.81 713 THR A N 1
ATOM 4886 C CA . THR A 1 713 ? 16.894 -3.980 -46.185 1.00 88.81 713 THR A CA 1
ATOM 4887 C C . THR A 1 713 ? 15.825 -3.047 -45.627 1.00 88.81 713 THR A C 1
ATOM 4889 O O . THR A 1 713 ? 15.567 -3.060 -44.427 1.00 88.81 713 THR A O 1
ATOM 4892 N N . GLY A 1 714 ? 15.222 -2.239 -46.495 1.00 87.19 714 GLY A N 1
ATOM 4893 C CA . GLY A 1 714 ? 14.108 -1.349 -46.197 1.00 87.19 714 GLY A CA 1
ATOM 4894 C C . GLY A 1 714 ? 12.777 -2.076 -46.011 1.00 87.19 714 GLY A C 1
ATOM 4895 O O . GLY A 1 714 ? 12.664 -3.299 -46.131 1.00 87.19 714 GLY A O 1
ATOM 4896 N N . SER A 1 715 ? 11.773 -1.289 -45.669 1.00 89.38 715 SER A N 1
ATOM 4897 C CA . SER A 1 715 ? 10.396 -1.674 -45.431 1.00 89.38 715 SER A CA 1
ATOM 4898 C C . SER A 1 715 ? 9.582 -1.763 -46.731 1.00 89.38 715 SER A C 1
ATOM 4900 O O . SER A 1 715 ? 10.103 -1.752 -47.842 1.00 89.38 715 SER A O 1
ATOM 4902 N N . ALA A 1 716 ? 8.259 -1.901 -46.603 1.00 85.94 716 ALA A N 1
ATOM 4903 C CA . ALA A 1 716 ? 7.343 -1.846 -47.745 1.00 85.94 716 ALA A CA 1
ATOM 4904 C C . ALA A 1 716 ? 6.837 -0.421 -48.078 1.00 85.94 716 ALA A C 1
ATOM 4906 O O . ALA A 1 716 ? 5.902 -0.253 -48.874 1.00 85.94 716 ALA A O 1
ATOM 4907 N N . LYS A 1 717 ? 7.356 0.609 -47.401 1.00 86.31 717 LYS A N 1
ATOM 4908 C CA . LYS A 1 717 ? 7.045 2.025 -47.632 1.00 86.31 717 LYS A CA 1
ATOM 4909 C C . LYS A 1 717 ? 8.301 2.772 -48.071 1.00 86.31 717 LYS A C 1
ATOM 4911 O O . LYS A 1 717 ? 9.391 2.253 -48.024 1.00 86.31 717 LYS A O 1
ATOM 4916 N N . ASN A 1 718 ? 8.108 4.032 -48.461 1.00 85.38 718 ASN A N 1
ATOM 4917 C CA . ASN A 1 718 ? 9.188 4.949 -48.806 1.00 85.38 718 ASN A CA 1
ATOM 4918 C C . ASN A 1 718 ? 10.168 5.135 -47.637 1.00 85.38 718 ASN A C 1
ATOM 4920 O O . ASN A 1 718 ? 9.843 5.858 -46.686 1.00 85.38 718 ASN A O 1
ATOM 4924 N N . ASP A 1 719 ? 11.360 4.570 -47.760 1.00 86.12 719 ASP A N 1
ATOM 4925 C CA . ASP A 1 719 ? 12.424 4.714 -46.771 1.00 86.12 719 ASP A CA 1
ATOM 4926 C C . ASP A 1 719 ? 13.464 5.753 -47.196 1.00 86.12 719 ASP A C 1
ATOM 4928 O O . ASP A 1 719 ? 13.622 6.066 -48.381 1.00 86.12 719 ASP A O 1
ATOM 4932 N N . THR A 1 720 ? 14.203 6.284 -46.225 1.00 89.25 720 THR A N 1
ATOM 4933 C CA . THR A 1 720 ? 15.438 7.031 -46.482 1.00 89.25 720 THR A CA 1
ATOM 4934 C C . THR A 1 720 ? 16.617 6.188 -46.019 1.00 89.25 720 THR A C 1
ATOM 4936 O O . THR A 1 720 ? 16.729 5.862 -44.843 1.00 89.25 720 THR A O 1
ATOM 4939 N N . ILE A 1 721 ? 17.523 5.859 -46.929 1.00 87.31 721 ILE A N 1
ATOM 4940 C CA . ILE A 1 721 ? 18.752 5.133 -46.624 1.00 87.31 721 ILE A CA 1
ATOM 4941 C C . ILE A 1 721 ? 19.906 6.125 -46.745 1.00 87.31 721 ILE A C 1
ATOM 4943 O O . ILE A 1 721 ? 20.138 6.678 -47.821 1.00 87.31 721 ILE A O 1
ATOM 4947 N N . ILE A 1 722 ? 20.585 6.382 -45.633 1.00 87.69 722 ILE A N 1
ATOM 4948 C CA . ILE A 1 722 ? 21.731 7.285 -45.532 1.00 87.69 722 ILE A CA 1
ATOM 4949 C C . ILE A 1 722 ? 22.975 6.496 -45.927 1.00 87.69 722 ILE A C 1
ATOM 4951 O O . ILE A 1 722 ? 23.256 5.435 -45.371 1.00 87.69 722 ILE A O 1
ATOM 4955 N N . ALA A 1 723 ? 23.700 7.003 -46.917 1.00 78.38 723 ALA A N 1
ATOM 4956 C CA . ALA A 1 723 ? 24.874 6.341 -47.451 1.00 78.38 723 ALA A CA 1
ATOM 4957 C C . ALA A 1 723 ? 26.063 6.420 -46.486 1.00 78.38 723 ALA A C 1
ATOM 4959 O O . ALA A 1 723 ? 26.451 7.510 -46.058 1.00 78.38 723 ALA A O 1
ATOM 4960 N N . THR A 1 724 ? 26.696 5.279 -46.238 1.00 78.50 724 THR A N 1
ATOM 4961 C CA . THR A 1 724 ? 27.972 5.165 -45.528 1.00 78.50 724 THR A CA 1
ATOM 4962 C C . THR A 1 724 ? 29.086 4.772 -46.496 1.00 78.50 724 THR A C 1
ATOM 4964 O O . THR A 1 724 ? 28.856 4.423 -47.657 1.00 78.50 724 THR A O 1
ATOM 4967 N N . LYS A 1 725 ? 30.339 4.939 -46.063 1.00 74.44 725 LYS A N 1
ATOM 4968 C CA . LYS A 1 725 ? 31.477 4.347 -46.773 1.00 74.44 725 LYS A CA 1
ATOM 4969 C C . LYS A 1 725 ? 31.453 2.847 -46.497 1.00 74.44 725 LYS A C 1
ATOM 4971 O O . LYS A 1 725 ? 31.210 2.474 -45.359 1.00 74.44 725 LYS A O 1
ATOM 4976 N N . GLY A 1 726 ? 31.781 2.015 -47.479 1.00 69.50 726 GLY A N 1
ATOM 4977 C CA . GLY A 1 726 ? 31.634 0.577 -47.288 1.00 69.50 726 GLY A CA 1
ATOM 4978 C C . GLY A 1 726 ? 31.373 -0.179 -48.576 1.00 69.50 726 GLY A C 1
ATOM 4979 O O . GLY A 1 726 ? 31.116 0.412 -49.626 1.00 69.50 726 GLY A O 1
ATOM 4980 N N . ALA A 1 727 ? 31.461 -1.506 -48.508 1.00 68.12 727 ALA A N 1
ATOM 4981 C CA . ALA A 1 727 ? 30.994 -2.393 -49.573 1.00 68.12 727 ALA A CA 1
ATOM 4982 C C . ALA A 1 727 ? 29.565 -2.854 -49.253 1.00 68.12 727 ALA A C 1
ATOM 4984 O O . ALA A 1 727 ? 29.339 -4.030 -48.960 1.00 68.12 727 ALA A O 1
ATOM 4985 N N . ASP A 1 728 ? 28.621 -1.914 -49.257 1.00 71.25 728 ASP A N 1
ATOM 4986 C CA . ASP A 1 728 ? 27.284 -2.144 -48.709 1.00 71.25 728 ASP A CA 1
ATOM 4987 C C . ASP A 1 728 ? 26.355 -2.859 -49.689 1.00 71.25 728 ASP A C 1
ATOM 4989 O O . ASP A 1 728 ? 26.339 -2.601 -50.901 1.00 71.25 728 ASP A O 1
ATOM 4993 N N . VAL A 1 729 ? 25.534 -3.750 -49.138 1.00 75.12 729 VAL A N 1
ATOM 4994 C CA . VAL A 1 729 ? 24.436 -4.423 -49.828 1.00 75.12 729 VAL A CA 1
ATOM 4995 C C . VAL A 1 729 ? 23.134 -3.783 -49.378 1.00 75.12 729 VAL A C 1
ATOM 4997 O O . VAL A 1 729 ? 22.697 -3.974 -48.246 1.00 75.12 729 VAL A O 1
ATOM 5000 N N . ILE A 1 730 ? 22.492 -3.042 -50.278 1.00 75.31 730 ILE A N 1
ATOM 5001 C CA . ILE A 1 730 ? 21.309 -2.247 -49.942 1.00 75.31 730 ILE A CA 1
ATOM 5002 C C . ILE A 1 730 ? 20.116 -2.695 -50.781 1.00 75.31 730 ILE A C 1
ATOM 5004 O O . ILE A 1 730 ? 20.185 -2.724 -52.010 1.00 75.31 730 ILE A O 1
ATOM 5008 N N . SER A 1 731 ? 19.002 -2.991 -50.121 1.00 81.06 731 SER A N 1
ATOM 5009 C CA . SER A 1 731 ? 17.690 -3.218 -50.722 1.00 81.06 731 SER A CA 1
ATOM 5010 C C . SER A 1 731 ? 16.697 -2.223 -50.140 1.00 81.06 731 SER A C 1
ATOM 5012 O O . SER A 1 731 ? 16.478 -2.232 -48.941 1.00 81.06 731 SER A O 1
ATOM 5014 N N . GLY A 1 732 ? 16.067 -1.389 -50.970 1.00 73.12 732 GLY A N 1
ATOM 5015 C CA . GLY A 1 732 ? 15.049 -0.430 -50.512 1.00 73.12 732 GLY A CA 1
ATOM 5016 C C . GLY A 1 732 ? 13.737 -1.073 -50.056 1.00 73.12 732 GLY A C 1
ATOM 5017 O O . GLY A 1 732 ? 12.999 -0.459 -49.311 1.00 73.12 732 GLY A O 1
ATOM 5018 N N . GLY A 1 733 ? 13.475 -2.324 -50.452 1.00 78.38 733 GLY A N 1
ATOM 5019 C CA . GLY A 1 733 ? 12.171 -2.950 -50.234 1.00 78.38 733 GLY A CA 1
ATOM 5020 C C . GLY A 1 733 ? 11.139 -2.505 -51.277 1.00 78.38 733 GLY A C 1
ATOM 5021 O O . GLY A 1 733 ? 11.487 -2.330 -52.450 1.00 78.38 733 GLY A O 1
ATOM 5022 N N . ASP A 1 734 ? 9.870 -2.394 -50.877 1.00 80.06 734 ASP A N 1
ATOM 5023 C CA . ASP A 1 734 ? 8.799 -1.862 -51.737 1.00 80.06 734 ASP A CA 1
ATOM 5024 C C . ASP A 1 734 ? 8.602 -0.365 -51.459 1.00 80.06 734 ASP A C 1
ATOM 5026 O O . ASP A 1 734 ? 8.728 0.075 -50.325 1.00 80.06 734 ASP A O 1
ATOM 5030 N N . GLY A 1 735 ? 8.154 0.411 -52.451 1.00 77.00 735 GLY A N 1
ATOM 5031 C CA . GLY A 1 735 ? 7.823 1.828 -52.252 1.00 77.00 735 GLY A CA 1
ATOM 5032 C C . GLY A 1 735 ? 8.642 2.766 -53.131 1.00 77.00 735 GLY A C 1
ATOM 5033 O O . GLY A 1 735 ? 9.070 2.405 -54.225 1.00 77.00 735 GLY A O 1
ATOM 5034 N N . THR A 1 736 ? 8.758 4.026 -52.716 1.00 78.31 736 THR A N 1
ATOM 5035 C CA . THR A 1 736 ? 9.607 5.038 -53.353 1.00 78.31 736 THR A CA 1
ATOM 5036 C C . THR A 1 736 ? 10.680 5.482 -52.369 1.00 78.31 736 THR A C 1
ATOM 5038 O O . THR A 1 736 ? 10.452 6.396 -51.576 1.00 78.31 736 THR A O 1
ATOM 5041 N N . ASP A 1 737 ? 11.845 4.857 -52.462 1.00 80.50 737 ASP A N 1
ATOM 5042 C CA . ASP A 1 737 ? 12.924 5.063 -51.496 1.00 80.50 737 ASP A CA 1
ATOM 5043 C C . ASP A 1 737 ? 13.864 6.191 -51.911 1.00 80.50 737 ASP A C 1
ATOM 5045 O O . ASP A 1 737 ? 14.014 6.533 -53.090 1.00 80.50 737 ASP A O 1
ATOM 5049 N N . THR A 1 738 ? 14.508 6.789 -50.921 1.00 83.38 738 THR A N 1
ATOM 5050 C CA . THR A 1 738 ? 15.526 7.819 -51.097 1.00 83.38 738 THR A CA 1
ATOM 5051 C C . THR A 1 738 ? 16.857 7.263 -50.632 1.00 83.38 738 THR A C 1
ATOM 5053 O O . THR A 1 738 ? 16.975 6.840 -49.490 1.00 83.38 738 THR A O 1
ATOM 5056 N N . TYR A 1 739 ? 17.862 7.286 -51.501 1.00 79.25 739 TYR A N 1
ATOM 5057 C CA . TYR A 1 739 ? 19.240 7.005 -51.106 1.00 79.25 739 TYR A CA 1
ATOM 5058 C C . TYR A 1 739 ? 19.973 8.339 -50.976 1.00 79.25 739 TYR A C 1
ATOM 5060 O O . TYR A 1 739 ? 20.186 9.034 -51.973 1.00 79.25 739 TYR A O 1
ATOM 5068 N N . ASP A 1 740 ? 20.286 8.745 -49.750 1.00 81.75 740 ASP A N 1
ATOM 5069 C CA . ASP A 1 740 ? 20.960 10.008 -49.470 1.00 81.75 740 ASP A CA 1
ATOM 5070 C C . ASP A 1 740 ? 22.478 9.809 -49.477 1.00 81.75 740 ASP A C 1
ATOM 5072 O O . ASP A 1 740 ? 23.072 9.370 -48.495 1.00 81.75 740 ASP A O 1
ATOM 5076 N N . ALA A 1 741 ? 23.101 10.129 -50.611 1.00 72.81 741 ALA A N 1
ATOM 5077 C CA . ALA A 1 741 ? 24.540 10.026 -50.828 1.00 72.81 741 ALA A CA 1
ATOM 5078 C C . ALA A 1 741 ? 25.285 11.342 -50.552 1.00 72.81 741 ALA A C 1
ATOM 5080 O O . ALA A 1 741 ? 26.465 11.463 -50.883 1.00 72.81 741 ALA A O 1
ATOM 5081 N N . THR A 1 742 ? 24.625 12.346 -49.963 1.00 71.94 742 THR A N 1
ATOM 5082 C CA . THR A 1 742 ? 25.235 13.664 -49.718 1.00 71.94 742 THR A CA 1
ATOM 5083 C C . THR A 1 742 ? 26.468 13.592 -48.817 1.00 71.94 742 THR A C 1
ATOM 5085 O O . THR A 1 742 ? 27.424 14.329 -49.046 1.00 71.94 742 THR A O 1
ATOM 5088 N N . ALA A 1 743 ? 26.487 12.672 -47.847 1.00 66.00 743 ALA A N 1
ATOM 5089 C CA . ALA A 1 743 ? 27.621 12.443 -46.949 1.00 66.00 743 ALA A CA 1
ATOM 5090 C C . ALA A 1 743 ? 28.868 11.862 -47.650 1.00 66.00 743 ALA A C 1
ATOM 5092 O O . ALA A 1 743 ? 29.966 11.927 -47.100 1.00 66.00 743 ALA A O 1
ATOM 5093 N N . LEU A 1 744 ? 28.719 11.326 -48.867 1.00 65.00 744 LEU A N 1
ATOM 5094 C CA . LEU A 1 744 ? 29.806 10.745 -49.662 1.00 65.00 744 LEU A CA 1
ATOM 5095 C C . LEU A 1 744 ? 30.400 11.723 -50.693 1.00 65.00 744 LEU A C 1
ATOM 5097 O O . LEU A 1 744 ? 31.273 11.343 -51.478 1.00 65.00 744 LEU A O 1
ATOM 5101 N N . ASP A 1 745 ? 29.946 12.979 -50.722 1.00 61.47 745 ASP A N 1
ATOM 5102 C CA . ASP A 1 745 ? 30.480 13.994 -51.633 1.00 61.47 745 ASP A CA 1
ATOM 5103 C C . ASP A 1 745 ? 31.976 14.268 -51.357 1.00 61.47 745 ASP A C 1
ATOM 5105 O O . ASP A 1 745 ? 32.383 14.529 -50.226 1.00 61.47 745 ASP A O 1
ATOM 5109 N N . ASN A 1 746 ? 32.813 14.208 -52.400 1.00 50.16 746 ASN A N 1
ATOM 5110 C CA . ASN A 1 746 ? 34.280 14.366 -52.366 1.00 50.16 746 ASN A CA 1
ATOM 5111 C C . ASN A 1 746 ? 35.082 13.348 -51.514 1.00 50.16 746 ASN A C 1
ATOM 5113 O O . ASN A 1 746 ? 36.276 13.553 -51.277 1.00 50.16 746 ASN A O 1
ATOM 5117 N N . VAL A 1 747 ? 34.486 12.234 -51.079 1.00 48.16 747 VAL A N 1
ATOM 5118 C CA . VAL A 1 747 ? 35.168 11.199 -50.277 1.00 48.16 747 VAL A CA 1
ATOM 5119 C C . VAL A 1 747 ? 35.994 10.252 -51.169 1.00 48.16 747 VAL A C 1
ATOM 5121 O O . VAL A 1 747 ? 35.480 9.278 -51.709 1.00 48.16 747 VAL A O 1
ATOM 5124 N N . LYS A 1 748 ? 37.297 10.504 -51.354 1.00 45.25 748 LYS A N 1
ATOM 5125 C CA . LYS A 1 748 ? 38.201 9.628 -52.134 1.00 45.25 748 LYS A CA 1
ATOM 5126 C C . LYS A 1 748 ? 38.832 8.543 -51.245 1.00 45.25 748 LYS A C 1
ATOM 5128 O O . LYS A 1 748 ? 39.829 8.818 -50.590 1.00 45.25 748 LYS A O 1
ATOM 5133 N N . GLU A 1 749 ? 38.299 7.321 -51.243 1.00 39.34 749 GLU A N 1
ATOM 5134 C CA . GLU A 1 749 ? 38.854 6.196 -50.472 1.00 39.34 749 GLU A CA 1
ATOM 5135 C C . GLU A 1 749 ? 39.458 5.149 -51.420 1.00 39.34 749 GLU A C 1
ATOM 5137 O O . GLU A 1 749 ? 38.760 4.497 -52.198 1.00 39.34 749 GLU A O 1
ATOM 5142 N N . VAL A 1 750 ? 40.783 4.992 -51.358 1.00 39.88 750 VAL A N 1
ATOM 5143 C CA . VAL A 1 750 ? 41.529 3.903 -52.004 1.00 39.88 750 VAL A CA 1
ATOM 5144 C C . VAL A 1 750 ? 41.955 2.944 -50.895 1.00 39.88 750 VAL A C 1
ATOM 5146 O O . VAL A 1 750 ? 42.942 3.195 -50.208 1.00 39.88 750 VAL A O 1
ATOM 5149 N N . SER A 1 751 ? 41.213 1.853 -50.690 1.00 36.41 751 SER A N 1
ATOM 5150 C CA . SER A 1 751 ? 41.610 0.827 -49.717 1.00 36.41 751 SER A CA 1
ATOM 5151 C C . SER A 1 751 ? 42.660 -0.113 -50.315 1.00 36.41 751 SER A C 1
ATOM 5153 O O . SER A 1 751 ? 42.447 -0.734 -51.356 1.00 36.41 751 SER A O 1
ATOM 5155 N N . THR A 1 752 ? 43.803 -0.229 -49.637 1.00 34.75 752 THR A N 1
ATOM 5156 C CA . THR A 1 752 ? 44.952 -1.077 -50.000 1.00 34.75 752 THR A CA 1
ATOM 5157 C C . THR A 1 752 ? 44.948 -2.447 -49.304 1.00 34.75 752 THR A C 1
ATOM 5159 O O . THR A 1 752 ? 45.940 -3.174 -49.375 1.00 34.75 752 THR A O 1
ATOM 5162 N N . ALA A 1 753 ? 43.853 -2.854 -48.649 1.00 30.94 753 ALA A N 1
ATOM 5163 C CA . ALA A 1 753 ? 43.797 -4.099 -47.879 1.00 30.94 753 ALA A CA 1
ATOM 5164 C C . ALA A 1 753 ? 42.700 -5.066 -48.367 1.00 30.94 753 ALA A C 1
ATOM 5166 O O . ALA A 1 753 ? 41.511 -4.792 -48.289 1.00 30.94 753 ALA A O 1
ATOM 5167 N N . THR A 1 754 ? 43.148 -6.223 -48.865 1.00 34.44 754 THR A N 1
ATOM 5168 C CA . THR A 1 754 ? 42.466 -7.532 -48.950 1.00 34.44 754 THR A CA 1
ATOM 5169 C C . THR A 1 754 ? 40.921 -7.570 -48.874 1.00 34.44 754 THR A C 1
ATOM 5171 O O . THR A 1 754 ? 40.349 -7.547 -47.789 1.00 34.44 754 THR A O 1
ATOM 5174 N N . ASN A 1 755 ? 40.286 -7.852 -50.022 1.00 33.62 755 ASN A N 1
ATOM 5175 C CA . ASN A 1 755 ? 38.950 -8.462 -50.198 1.00 33.62 755 ASN A CA 1
ATOM 5176 C C . ASN A 1 755 ? 37.655 -7.637 -49.985 1.00 33.62 755 ASN A C 1
ATOM 5178 O O . ASN A 1 755 ? 36.617 -8.252 -49.754 1.00 33.62 755 ASN A O 1
ATOM 5182 N N . SER A 1 756 ? 37.628 -6.320 -50.203 1.00 34.22 756 SER A N 1
ATOM 5183 C CA . SER A 1 756 ? 36.349 -5.608 -50.409 1.00 34.22 756 SER A CA 1
ATOM 5184 C C . SER A 1 756 ? 36.392 -4.739 -51.660 1.00 34.22 756 SER A C 1
ATOM 5186 O O . SER A 1 756 ? 37.255 -3.878 -51.800 1.00 34.22 756 SER A O 1
ATOM 5188 N N . SER A 1 757 ? 35.475 -4.980 -52.597 1.00 34.56 757 SER A N 1
ATOM 5189 C CA . SER A 1 757 ? 35.205 -4.042 -53.686 1.00 34.56 757 SER A CA 1
ATOM 5190 C C . SER A 1 757 ? 34.600 -2.766 -53.098 1.00 34.56 757 SER A C 1
ATOM 5192 O O . SER A 1 757 ? 33.594 -2.846 -52.406 1.00 34.56 757 SER A O 1
ATOM 5194 N N . THR A 1 758 ? 35.166 -1.596 -53.395 1.00 39.31 758 THR A N 1
ATOM 5195 C CA . THR A 1 758 ? 34.566 -0.292 -53.076 1.00 39.31 758 THR A CA 1
ATOM 5196 C C . THR A 1 758 ? 33.430 0.003 -54.051 1.00 39.31 758 THR A C 1
ATOM 5198 O O . THR A 1 758 ? 33.612 0.642 -55.085 1.00 39.31 758 THR A O 1
ATOM 5201 N N . GLY A 1 759 ? 32.247 -0.528 -53.762 1.00 45.22 759 GLY A N 1
ATOM 5202 C CA . GLY A 1 759 ? 31.041 -0.221 -54.518 1.00 45.22 759 GLY A CA 1
ATOM 5203 C C . GLY A 1 759 ? 29.796 -0.519 -53.705 1.00 45.22 759 GLY A C 1
ATOM 5204 O O . GLY A 1 759 ? 29.695 -1.581 -53.100 1.00 45.22 759 GLY A O 1
ATOM 5205 N N . VAL A 1 760 ? 28.841 0.406 -53.744 1.00 47.25 760 VAL A N 1
ATOM 5206 C CA . VAL A 1 760 ? 27.495 0.188 -53.214 1.00 47.25 760 VAL A CA 1
ATOM 5207 C C . VAL A 1 760 ? 26.755 -0.701 -54.212 1.00 47.25 760 VAL A C 1
ATOM 5209 O O . VAL A 1 760 ? 26.520 -0.305 -55.362 1.00 47.25 760 VAL A O 1
ATOM 5212 N N . ALA A 1 761 ? 26.410 -1.919 -53.798 1.00 45.75 761 ALA A N 1
ATOM 5213 C CA . ALA A 1 761 ? 25.552 -2.803 -54.574 1.00 45.75 761 ALA A CA 1
ATOM 5214 C C . ALA A 1 761 ? 24.094 -2.529 -54.185 1.00 45.75 761 ALA A C 1
ATOM 5216 O O . ALA A 1 761 ? 23.577 -3.097 -53.223 1.00 45.75 761 ALA A O 1
ATOM 5217 N N . ILE A 1 762 ? 23.418 -1.662 -54.945 1.00 52.16 762 ILE A N 1
ATOM 5218 C CA . ILE A 1 762 ? 21.999 -1.377 -54.719 1.00 52.16 762 ILE A CA 1
ATOM 5219 C C . ILE A 1 762 ? 21.167 -2.447 -55.435 1.00 52.16 762 ILE A C 1
ATOM 5221 O O . ILE A 1 762 ? 21.032 -2.442 -56.664 1.00 52.16 762 ILE A O 1
ATOM 5225 N N . ASN A 1 763 ? 20.605 -3.381 -54.671 1.00 44.50 763 ASN A N 1
ATOM 5226 C CA . ASN A 1 763 ? 19.716 -4.435 -55.144 1.00 44.50 763 ASN A CA 1
ATOM 5227 C C . ASN A 1 763 ? 18.255 -4.144 -54.756 1.00 44.50 763 ASN A C 1
ATOM 5229 O O . ASN A 1 763 ? 17.801 -4.537 -53.691 1.00 44.50 763 ASN A O 1
ATOM 5233 N N . LEU A 1 764 ? 17.494 -3.505 -55.650 1.00 49.12 764 LEU A N 1
ATOM 5234 C CA . LEU A 1 764 ? 16.088 -3.124 -55.414 1.00 49.12 764 LEU A CA 1
ATOM 5235 C C . LEU A 1 764 ? 15.064 -4.196 -55.850 1.00 49.12 764 LEU A C 1
ATOM 5237 O O . LEU A 1 764 ? 13.983 -3.863 -56.346 1.00 49.12 764 LEU A O 1
ATOM 5241 N N . SER A 1 765 ? 15.393 -5.491 -55.786 1.00 37.25 765 SER A N 1
ATOM 5242 C CA . SER A 1 765 ? 14.516 -6.534 -56.340 1.00 37.25 765 SER A CA 1
ATOM 5243 C C . SER A 1 765 ? 13.591 -7.188 -55.305 1.00 37.25 765 SER A C 1
ATOM 5245 O O . SER A 1 765 ? 14.041 -8.067 -54.576 1.00 37.25 765 SER A O 1
ATOM 5247 N N . ALA A 1 766 ? 12.291 -6.864 -55.355 1.00 38.94 766 ALA A N 1
ATOM 5248 C CA . ALA A 1 766 ? 11.164 -7.814 -55.279 1.00 38.94 766 ALA A CA 1
ATOM 5249 C C . ALA A 1 766 ? 9.792 -7.115 -55.461 1.00 38.94 766 ALA A C 1
ATOM 5251 O O . ALA A 1 766 ? 8.946 -7.158 -54.590 1.00 38.94 766 ALA A O 1
ATOM 5252 N N . SER A 1 767 ? 9.503 -6.594 -56.660 1.00 41.38 767 SER A N 1
ATOM 5253 C CA . SER A 1 767 ? 8.145 -6.168 -57.079 1.00 41.38 767 SER A CA 1
ATOM 5254 C C . SER A 1 767 ? 7.544 -4.867 -56.503 1.00 41.38 767 SER A C 1
ATOM 5256 O O . SER A 1 767 ? 6.339 -4.828 -56.302 1.00 41.38 767 SER A O 1
ATOM 5258 N N . ALA A 1 768 ? 8.283 -3.756 -56.455 1.00 35.97 768 ALA A N 1
ATOM 5259 C CA . ALA A 1 768 ? 7.978 -2.493 -57.160 1.00 35.97 768 ALA A CA 1
ATOM 5260 C C . ALA A 1 768 ? 8.762 -1.322 -56.551 1.00 35.97 768 ALA A C 1
ATOM 5262 O O . ALA A 1 768 ? 8.395 -0.825 -55.495 1.00 35.97 768 ALA A O 1
ATOM 5263 N N . VAL A 1 769 ? 9.735 -0.784 -57.293 1.00 39.31 769 VAL A N 1
ATOM 5264 C CA . VAL A 1 769 ? 10.200 0.590 -57.070 1.00 39.31 769 VAL A CA 1
ATOM 5265 C C . VAL A 1 769 ? 10.177 1.339 -58.399 1.00 39.31 769 VAL A C 1
ATOM 5267 O O . VAL A 1 769 ? 10.943 1.078 -59.328 1.00 39.31 769 VAL A O 1
ATOM 5270 N N . THR A 1 770 ? 9.214 2.248 -58.503 1.00 42.66 770 THR A N 1
ATOM 5271 C CA . THR A 1 770 ? 9.271 3.423 -59.376 1.00 42.66 770 THR A CA 1
ATOM 5272 C C . THR A 1 770 ? 9.646 4.615 -58.494 1.00 42.66 770 THR A C 1
ATOM 5274 O O . THR A 1 770 ? 9.121 4.709 -57.387 1.00 42.66 770 THR A O 1
ATOM 5277 N N . ASN A 1 771 ? 10.463 5.545 -59.004 1.00 46.66 771 ASN A N 1
ATOM 5278 C CA . ASN A 1 771 ? 10.815 6.841 -58.390 1.00 46.66 771 ASN A CA 1
ATOM 5279 C C . ASN A 1 771 ? 11.916 6.881 -57.301 1.00 46.66 771 ASN A C 1
ATOM 5281 O O . ASN A 1 771 ? 11.912 7.825 -56.515 1.00 46.66 771 ASN A O 1
ATOM 5285 N N . THR A 1 772 ? 12.899 5.976 -57.258 1.00 52.03 772 THR A N 1
ATOM 5286 C CA . THR A 1 772 ? 14.051 6.167 -56.345 1.00 52.03 772 THR A CA 1
ATOM 5287 C C . THR A 1 772 ? 14.755 7.496 -56.619 1.00 52.03 772 THR A C 1
ATOM 5289 O O . THR A 1 772 ? 15.156 7.736 -57.757 1.00 52.03 772 THR A O 1
ATOM 5292 N N . THR A 1 773 ? 14.908 8.347 -55.602 1.00 57.91 773 THR A N 1
ATOM 5293 C CA . THR A 1 773 ? 15.648 9.617 -55.709 1.00 57.91 773 THR A CA 1
ATOM 5294 C C . THR A 1 773 ? 16.986 9.470 -54.995 1.00 57.91 773 THR A C 1
ATOM 5296 O O . THR A 1 773 ? 17.012 9.204 -53.797 1.00 57.91 773 THR A O 1
ATOM 5299 N N . ILE A 1 774 ? 18.091 9.639 -55.719 1.00 62.19 774 ILE A N 1
ATOM 5300 C CA . ILE A 1 774 ? 19.427 9.735 -55.117 1.00 62.19 774 ILE A CA 1
ATOM 5301 C C . ILE A 1 774 ? 19.688 11.215 -54.808 1.00 62.19 774 ILE A C 1
ATOM 5303 O O . ILE A 1 774 ? 19.649 12.046 -55.720 1.00 62.19 774 ILE A O 1
ATOM 5307 N N . LEU A 1 775 ? 19.882 11.562 -53.534 1.00 58.28 775 LEU A N 1
ATOM 5308 C CA . LEU A 1 775 ? 20.201 12.930 -53.107 1.00 58.28 775 LEU A CA 1
ATOM 5309 C C . LEU A 1 775 ? 21.724 13.116 -53.034 1.00 58.28 775 LEU A C 1
ATOM 5311 O O . LEU A 1 775 ? 22.422 12.284 -52.466 1.00 58.28 775 LEU A O 1
ATOM 5315 N N . GLY A 1 776 ? 22.223 14.224 -53.598 1.00 52.81 776 GLY A N 1
ATOM 5316 C CA . GLY A 1 776 ? 23.656 14.541 -53.674 1.00 52.81 776 GLY A CA 1
ATOM 5317 C C . GLY A 1 776 ? 24.333 14.035 -54.954 1.00 52.81 776 GLY A C 1
ATOM 5318 O O . GLY A 1 776 ? 23.995 12.982 -55.488 1.00 52.81 776 GLY A O 1
ATOM 5319 N N . THR A 1 777 ? 25.283 14.811 -55.484 1.00 47.03 777 THR A N 1
ATOM 5320 C CA . THR A 1 777 ? 26.196 14.358 -56.542 1.00 47.03 777 THR A CA 1
ATOM 5321 C C . THR A 1 777 ? 27.476 13.884 -55.877 1.00 47.03 777 THR A C 1
ATOM 5323 O O . THR A 1 777 ? 28.230 14.713 -55.385 1.00 47.03 777 THR A O 1
ATOM 5326 N N . THR A 1 778 ? 27.759 12.583 -55.874 1.00 47.53 778 THR A N 1
ATOM 5327 C CA . THR A 1 778 ? 29.111 12.092 -55.575 1.00 47.53 778 THR A CA 1
ATOM 5328 C C . THR A 1 778 ? 30.012 12.457 -56.745 1.00 47.53 778 THR A C 1
ATOM 5330 O O . THR A 1 778 ? 30.122 11.699 -57.716 1.00 47.53 778 THR A O 1
ATOM 5333 N N . VAL A 1 779 ? 30.624 13.640 -56.700 1.00 41.56 779 VAL A N 1
ATOM 5334 C CA . VAL A 1 779 ? 31.602 14.062 -57.706 1.00 41.56 779 VAL A CA 1
ATOM 5335 C C . VAL A 1 779 ? 32.850 13.190 -57.514 1.00 41.56 779 VAL A C 1
ATOM 5337 O O . VAL A 1 779 ? 33.731 13.499 -56.722 1.00 41.56 779 VAL A O 1
ATOM 5340 N N . GLY A 1 780 ? 32.864 12.019 -58.159 1.00 45.12 780 GLY A N 1
ATOM 5341 C CA . GLY A 1 780 ? 33.933 11.021 -58.034 1.00 45.12 780 GLY A CA 1
ATOM 5342 C C . GLY A 1 780 ? 33.530 9.561 -58.291 1.00 45.12 780 GLY A C 1
ATOM 5343 O O . GLY A 1 780 ? 34.386 8.790 -58.714 1.00 45.12 780 GLY A O 1
ATOM 5344 N N . TYR A 1 781 ? 32.257 9.174 -58.102 1.00 42.62 781 TYR A N 1
ATOM 5345 C CA . TYR A 1 781 ? 31.832 7.753 -58.186 1.00 42.62 781 TYR A CA 1
ATOM 5346 C C . TYR A 1 781 ? 30.573 7.481 -59.010 1.00 42.62 781 TYR A C 1
ATOM 5348 O O . TYR A 1 781 ? 30.211 6.325 -59.215 1.00 42.62 781 TYR A O 1
ATOM 5356 N N . THR A 1 782 ? 29.906 8.509 -59.525 1.00 38.75 782 THR A N 1
ATOM 5357 C CA . THR A 1 782 ? 28.768 8.336 -60.433 1.00 38.75 782 THR A CA 1
ATOM 5358 C C . THR A 1 782 ? 29.164 8.766 -61.833 1.00 38.75 782 THR A C 1
ATOM 5360 O O . THR A 1 782 ? 29.698 9.857 -62.019 1.00 38.75 782 THR A O 1
ATOM 5363 N N . ALA A 1 783 ? 28.845 7.935 -62.829 1.00 37.84 783 ALA A N 1
ATOM 5364 C CA . ALA A 1 783 ? 28.577 8.446 -64.168 1.00 37.84 783 ALA A CA 1
ATOM 5365 C C . ALA A 1 783 ? 27.592 9.619 -64.047 1.00 37.84 783 ALA A C 1
ATOM 5367 O O . ALA A 1 783 ? 26.661 9.533 -63.242 1.00 37.84 783 ALA A O 1
ATOM 5368 N N . ASP A 1 784 ? 27.793 10.697 -64.800 1.00 40.47 784 ASP A N 1
ATOM 5369 C CA . ASP A 1 784 ? 26.894 11.852 -64.797 1.00 40.47 784 ASP A CA 1
ATOM 5370 C C . ASP A 1 784 ? 25.408 11.426 -64.729 1.00 40.47 784 ASP A C 1
ATOM 5372 O O . ASP A 1 784 ? 24.893 10.717 -65.595 1.00 40.47 784 ASP A O 1
ATOM 5376 N N . ALA A 1 785 ? 24.719 11.892 -63.681 1.00 45.53 785 ALA A N 1
ATOM 5377 C CA . ALA A 1 785 ? 23.263 11.903 -63.526 1.00 45.53 785 ALA A CA 1
ATOM 5378 C C . ALA A 1 785 ? 22.500 10.555 -63.439 1.00 45.53 785 ALA A C 1
ATOM 5380 O O . ALA A 1 785 ? 21.383 10.455 -63.965 1.00 45.53 785 ALA A O 1
ATOM 5381 N N . VAL A 1 786 ? 22.978 9.554 -62.683 1.00 46.69 786 VAL A N 1
ATOM 5382 C CA . VAL A 1 786 ? 22.071 8.489 -62.189 1.00 46.69 786 VAL A CA 1
ATOM 5383 C C . VAL A 1 786 ? 21.151 9.079 -61.113 1.00 46.69 786 VAL A C 1
ATOM 5385 O O . VAL A 1 786 ? 21.459 9.081 -59.931 1.00 46.69 786 VAL A O 1
ATOM 5388 N N . THR A 1 787 ? 20.016 9.630 -61.538 1.00 50.50 787 THR A N 1
ATOM 5389 C CA . THR A 1 787 ? 18.988 10.198 -60.642 1.00 50.50 787 THR A CA 1
ATOM 5390 C C . THR A 1 787 ? 17.887 9.196 -60.287 1.00 50.50 787 THR A C 1
ATOM 5392 O O . THR A 1 787 ? 17.104 9.467 -59.384 1.00 50.50 787 THR A O 1
ATOM 5395 N N . THR A 1 788 ? 17.821 8.056 -60.993 1.00 51.09 788 THR A N 1
ATOM 5396 C CA . THR A 1 788 ? 16.849 6.962 -60.796 1.00 51.09 788 THR A CA 1
ATOM 5397 C C . THR A 1 788 ? 17.452 5.618 -61.245 1.00 51.09 788 THR A C 1
ATOM 5399 O O . THR A 1 788 ? 18.274 5.594 -62.163 1.00 51.09 788 THR A O 1
ATOM 5402 N N . VAL A 1 789 ? 17.030 4.498 -60.643 1.00 49.38 789 VAL A N 1
ATOM 5403 C CA . VAL A 1 789 ? 17.370 3.120 -61.066 1.00 49.38 789 VAL A CA 1
ATOM 5404 C C . VAL A 1 789 ? 16.122 2.459 -61.666 1.00 49.38 789 VAL A C 1
ATOM 5406 O O . VAL A 1 789 ? 15.010 2.661 -61.179 1.00 49.38 789 VAL A O 1
ATOM 5409 N N . ALA A 1 790 ? 16.271 1.701 -62.755 1.00 45.00 790 ALA A N 1
ATOM 5410 C CA . ALA A 1 790 ? 15.145 1.026 -63.402 1.00 45.00 790 ALA A CA 1
ATOM 5411 C C . ALA A 1 790 ? 14.656 -0.196 -62.593 1.00 45.00 790 ALA A C 1
ATOM 5413 O O . ALA A 1 790 ? 15.404 -0.822 -61.847 1.00 45.00 790 ALA A O 1
ATOM 5414 N N . SER A 1 791 ? 13.385 -0.573 -62.766 1.00 43.03 791 SER A N 1
ATOM 5415 C CA . SER A 1 791 ? 12.805 -1.748 -62.096 1.00 43.03 791 SER A CA 1
ATOM 5416 C C . SER A 1 791 ? 13.579 -3.037 -62.426 1.00 43.03 791 SER A C 1
ATOM 5418 O O . SER A 1 791 ? 13.879 -3.298 -63.593 1.00 43.03 791 SER A O 1
ATOM 5420 N N . ASN A 1 792 ? 13.838 -3.868 -61.405 1.00 40.16 792 ASN A N 1
ATOM 5421 C CA . ASN A 1 792 ? 14.530 -5.165 -61.494 1.00 40.16 792 ASN A CA 1
ATOM 5422 C C . ASN A 1 792 ? 15.991 -5.107 -61.981 1.00 40.16 792 ASN A C 1
ATOM 5424 O O . ASN A 1 792 ? 16.498 -6.098 -62.513 1.00 40.16 792 ASN A O 1
ATOM 5428 N N . THR A 1 793 ? 16.678 -3.976 -61.807 1.00 41.69 793 THR A N 1
ATOM 5429 C CA . THR A 1 793 ? 18.120 -3.869 -62.073 1.00 41.69 793 THR A CA 1
ATOM 5430 C C . THR A 1 793 ? 18.895 -3.642 -60.782 1.00 41.69 793 THR A C 1
ATOM 5432 O O . THR A 1 793 ? 18.523 -2.775 -59.997 1.00 41.69 793 THR A O 1
ATOM 5435 N N . VAL A 1 794 ? 19.985 -4.388 -60.590 1.00 40.84 794 VAL A N 1
ATOM 5436 C CA . VAL A 1 794 ? 21.022 -4.044 -59.609 1.00 40.84 794 VAL A CA 1
ATOM 5437 C C . VAL A 1 794 ? 21.832 -2.899 -60.209 1.00 40.84 794 VAL A C 1
ATOM 5439 O O . VAL A 1 794 ? 22.409 -3.060 -61.288 1.00 40.84 794 VAL A O 1
ATOM 5442 N N . ALA A 1 795 ? 21.834 -1.741 -59.555 1.00 45.12 795 ALA A N 1
ATOM 5443 C CA . ALA A 1 795 ? 22.714 -0.643 -59.922 1.00 45.12 795 ALA A CA 1
ATOM 5444 C C . ALA A 1 795 ? 23.976 -0.755 -59.075 1.00 45.12 795 ALA A C 1
ATOM 5446 O O . ALA A 1 795 ? 23.940 -0.588 -57.858 1.00 45.12 795 ALA A O 1
ATOM 5447 N N . TYR A 1 796 ? 25.089 -1.046 -59.737 1.00 45.06 796 TYR A N 1
ATOM 5448 C CA . TYR A 1 796 ? 26.394 -0.834 -59.141 1.00 45.06 796 TYR A CA 1
ATOM 5449 C C . TYR A 1 796 ? 26.763 0.630 -59.375 1.00 45.06 796 TYR A C 1
ATOM 5451 O O . TYR A 1 796 ? 26.925 1.043 -60.527 1.00 45.06 796 TYR A O 1
ATOM 5459 N N . LEU A 1 797 ? 26.850 1.428 -58.313 1.00 48.25 797 LEU A N 1
ATOM 5460 C CA . LEU A 1 797 ? 27.334 2.804 -58.418 1.00 48.25 797 LEU A CA 1
ATOM 5461 C C . LEU A 1 797 ? 28.861 2.763 -58.569 1.00 48.25 797 LEU A C 1
ATOM 5463 O O . LEU A 1 797 ? 29.596 2.796 -57.589 1.00 48.25 797 LEU A O 1
ATOM 5467 N N . TYR A 1 798 ? 29.324 2.638 -59.814 1.00 47.56 798 TYR A N 1
ATOM 5468 C CA . TYR A 1 798 ? 30.715 2.867 -60.205 1.00 47.56 798 TYR A CA 1
ATOM 5469 C C . TYR A 1 798 ? 30.778 4.026 -61.209 1.00 47.56 798 TYR A C 1
ATOM 5471 O O . TYR A 1 798 ? 29.901 4.163 -62.072 1.00 47.56 798 TYR A O 1
ATOM 5479 N N . ALA A 1 799 ? 31.840 4.836 -61.144 1.00 36.59 799 ALA A N 1
ATOM 5480 C CA . ALA A 1 799 ? 32.107 5.866 -62.140 1.00 36.59 799 ALA A CA 1
ATOM 5481 C C . ALA A 1 799 ? 32.332 5.199 -63.506 1.00 36.59 799 ALA A C 1
ATOM 5483 O O . ALA A 1 799 ? 33.307 4.483 -63.714 1.00 36.59 799 ALA A O 1
ATOM 5484 N N . SER A 1 800 ? 31.413 5.427 -64.444 1.00 38.88 800 SER A N 1
ATOM 5485 C CA . SER A 1 800 ? 31.595 5.114 -65.861 1.00 38.88 800 SER A CA 1
ATOM 5486 C C . SER A 1 800 ? 31.429 6.403 -66.655 1.00 38.88 800 SER A C 1
ATOM 5488 O O . SER A 1 800 ? 30.316 6.842 -66.929 1.00 38.88 800 SER A O 1
ATOM 5490 N N . SER A 1 801 ? 32.532 7.059 -67.005 1.00 39.69 801 SER A N 1
ATOM 5491 C CA . SER A 1 801 ? 32.486 8.188 -67.932 1.00 39.69 801 SER A CA 1
ATOM 5492 C C . SER A 1 801 ? 32.771 7.727 -69.368 1.00 39.69 801 SER A C 1
ATOM 5494 O O . SER A 1 801 ? 33.917 7.510 -69.743 1.00 39.69 801 SER A O 1
ATOM 5496 N N . ASP A 1 802 ? 31.678 7.675 -70.141 1.00 32.84 802 ASP A N 1
ATOM 5497 C CA . ASP A 1 802 ? 31.531 7.898 -71.594 1.00 32.84 802 ASP A CA 1
ATOM 5498 C C . ASP A 1 802 ? 31.452 6.700 -72.591 1.00 32.84 802 ASP A C 1
ATOM 5500 O O . ASP A 1 802 ? 31.826 5.553 -72.354 1.00 32.84 802 ASP A O 1
ATOM 5504 N N . THR A 1 803 ? 30.823 6.981 -73.735 1.00 36.59 803 THR A N 1
ATOM 5505 C CA . THR A 1 803 ? 29.664 6.299 -74.343 1.00 36.59 803 THR A CA 1
ATOM 5506 C C . THR A 1 803 ? 29.963 5.212 -75.386 1.00 36.59 803 THR A C 1
ATOM 5508 O O . THR A 1 803 ? 29.111 4.894 -76.220 1.00 36.59 803 THR A O 1
ATOM 5511 N N . THR A 1 804 ? 31.125 4.558 -75.332 1.00 36.00 804 THR A N 1
ATOM 5512 C CA . THR A 1 804 ? 31.434 3.419 -76.229 1.00 36.00 804 THR A CA 1
ATOM 5513 C C . THR A 1 804 ? 32.000 2.182 -75.542 1.00 36.00 804 THR A C 1
ATOM 5515 O O . THR A 1 804 ? 32.407 1.246 -76.233 1.00 36.00 804 THR A O 1
ATOM 5518 N N . ASN A 1 805 ? 31.986 2.110 -74.208 1.00 38.53 805 ASN A N 1
ATOM 5519 C CA . ASN A 1 805 ? 32.586 0.970 -73.529 1.00 38.53 805 ASN A CA 1
ATOM 5520 C C . ASN A 1 805 ? 31.674 -0.270 -73.556 1.00 38.53 805 ASN A C 1
ATOM 5522 O O . ASN A 1 805 ? 30.777 -0.468 -72.736 1.00 38.53 805 ASN A O 1
ATOM 5526 N N . SER A 1 806 ? 31.935 -1.131 -74.539 1.00 35.91 806 SER A N 1
ATOM 5527 C CA . SER A 1 806 ? 31.697 -2.562 -74.426 1.00 35.91 806 SER A CA 1
ATOM 5528 C C . SER A 1 806 ? 32.429 -3.031 -73.174 1.00 35.91 806 SER A C 1
ATOM 5530 O O . SER A 1 806 ? 33.653 -2.992 -73.146 1.00 35.91 806 SER A O 1
ATOM 5532 N N . ALA A 1 807 ? 31.694 -3.469 -72.152 1.00 35.56 807 ALA A N 1
ATOM 5533 C CA . ALA A 1 807 ? 32.264 -4.128 -70.987 1.00 35.56 807 ALA A CA 1
ATOM 5534 C C . ALA A 1 807 ? 33.072 -5.357 -71.434 1.00 35.56 807 ALA A C 1
ATOM 5536 O O . ALA A 1 807 ? 32.547 -6.459 -71.592 1.00 35.56 807 ALA A O 1
ATOM 5537 N N . VAL A 1 808 ? 34.364 -5.152 -71.662 1.00 36.59 808 VAL A N 1
ATOM 5538 C CA . VAL A 1 808 ? 35.369 -6.195 -71.608 1.00 36.59 808 VAL A CA 1
ATOM 5539 C C . VAL A 1 808 ? 36.425 -5.699 -70.638 1.00 36.59 808 VAL A C 1
ATOM 5541 O O . VAL A 1 808 ? 37.424 -5.109 -71.027 1.00 36.59 808 VAL A O 1
ATOM 5544 N N . VAL A 1 809 ? 36.194 -5.965 -69.353 1.00 39.16 809 VAL A N 1
ATOM 5545 C CA . VAL A 1 809 ? 37.300 -6.079 -68.404 1.00 39.16 809 VAL A CA 1
ATOM 5546 C C . VAL A 1 809 ? 38.156 -7.240 -68.910 1.00 39.16 809 VAL A C 1
ATOM 5548 O O . VAL A 1 809 ? 37.789 -8.405 -68.754 1.00 39.16 809 VAL A O 1
ATOM 5551 N N . GLN A 1 810 ? 39.251 -6.937 -69.606 1.00 41.03 810 GLN A N 1
ATOM 5552 C CA . GLN A 1 810 ? 40.263 -7.935 -69.929 1.00 41.03 810 GLN A CA 1
ATOM 5553 C C . GLN A 1 810 ? 41.256 -7.968 -68.776 1.00 41.03 810 GLN A C 1
ATOM 5555 O O . GLN A 1 810 ? 42.171 -7.157 -68.703 1.00 41.03 810 GLN A O 1
ATOM 5560 N N . THR A 1 811 ? 41.077 -8.915 -67.857 1.00 42.00 811 THR A N 1
ATOM 5561 C CA . THR A 1 811 ? 42.137 -9.250 -66.907 1.00 42.00 811 THR A CA 1
ATOM 5562 C C . THR A 1 811 ? 43.216 -10.000 -67.673 1.00 42.00 811 THR A C 1
ATOM 5564 O O . THR A 1 811 ? 43.065 -11.179 -68.000 1.00 42.00 811 THR A O 1
ATOM 5567 N N . LEU A 1 812 ? 44.290 -9.299 -68.010 1.00 47.88 812 LEU A N 1
ATOM 5568 C CA . LEU A 1 812 ? 45.408 -9.860 -68.740 1.00 47.88 812 LEU A CA 1
ATOM 5569 C C . LEU A 1 812 ? 46.558 -10.144 -67.761 1.00 47.88 812 LEU A C 1
ATOM 5571 O O . LEU A 1 812 ? 47.212 -9.235 -67.265 1.00 47.88 812 LEU A O 1
ATOM 5575 N N . SER A 1 813 ? 46.790 -11.418 -67.442 1.00 47.50 813 SER A N 1
ATOM 5576 C CA . SER A 1 813 ? 47.875 -11.847 -66.548 1.00 47.50 813 SER A CA 1
ATOM 5577 C C . SER A 1 813 ? 49.158 -12.146 -67.328 1.00 47.50 813 SER A C 1
ATOM 5579 O O . SER A 1 813 ? 49.079 -12.788 -68.375 1.00 47.50 813 SER A O 1
ATOM 5581 N N . SER A 1 814 ? 50.325 -11.787 -66.778 1.00 51.69 814 SER A N 1
ATOM 5582 C CA . SER A 1 814 ? 51.648 -12.044 -67.386 1.00 51.69 814 SER A CA 1
ATOM 5583 C C . SER A 1 814 ? 51.832 -11.396 -68.760 1.00 51.69 814 SER A C 1
ATOM 5585 O O . SER A 1 814 ? 52.362 -12.010 -69.678 1.00 51.69 814 SER A O 1
ATOM 5587 N N . ILE A 1 815 ? 51.347 -10.170 -68.914 1.00 56.94 815 ILE A N 1
ATOM 5588 C CA . ILE A 1 815 ? 51.541 -9.386 -70.130 1.00 56.94 815 ILE A CA 1
ATOM 5589 C C . ILE A 1 815 ? 52.915 -8.743 -70.068 1.00 56.94 815 ILE A C 1
ATOM 5591 O O . ILE A 1 815 ? 53.187 -8.052 -69.104 1.00 56.94 815 ILE A O 1
ATOM 5595 N N . GLU A 1 816 ? 53.759 -8.908 -71.083 1.00 62.06 816 GLU A N 1
ATOM 5596 C CA . GLU A 1 816 ? 55.004 -8.135 -71.180 1.00 62.06 816 GLU A CA 1
ATOM 5597 C C . GLU A 1 816 ? 54.790 -6.748 -71.819 1.00 62.06 816 GLU A C 1
ATOM 5599 O O . GLU A 1 816 ? 55.596 -5.847 -71.601 1.00 62.06 816 GLU A O 1
ATOM 5604 N N . ASN A 1 817 ? 53.716 -6.561 -72.605 1.00 72.25 817 ASN A N 1
ATOM 5605 C CA . ASN A 1 817 ? 53.396 -5.299 -73.288 1.00 72.25 817 ASN A CA 1
ATOM 5606 C C . ASN A 1 817 ? 51.885 -4.998 -73.285 1.00 72.25 817 ASN A C 1
ATOM 5608 O O . ASN A 1 817 ? 51.111 -5.782 -73.841 1.00 72.25 817 ASN A O 1
ATOM 5612 N N . ALA A 1 818 ? 51.478 -3.853 -72.737 1.00 74.81 818 ALA A N 1
ATOM 5613 C CA . ALA A 1 818 ? 50.108 -3.343 -72.777 1.00 74.81 818 ALA A CA 1
ATOM 5614 C C . ALA A 1 818 ? 50.043 -2.079 -73.649 1.00 74.81 818 ALA A C 1
ATOM 5616 O O . ALA A 1 818 ? 50.875 -1.185 -73.513 1.00 74.81 818 ALA A O 1
ATOM 5617 N N . ILE A 1 819 ? 49.074 -2.014 -74.563 1.00 80.56 819 ILE A N 1
ATOM 5618 C CA . ILE A 1 819 ? 48.812 -0.837 -75.400 1.00 80.56 819 ILE A CA 1
ATOM 5619 C C . ILE A 1 819 ? 47.328 -0.515 -75.245 1.00 80.56 819 ILE A C 1
ATOM 5621 O O . ILE A 1 819 ? 46.498 -1.368 -75.576 1.00 80.56 819 ILE A O 1
ATOM 5625 N N . GLY A 1 820 ? 47.018 0.663 -74.708 1.00 70.69 820 GLY A N 1
ATOM 5626 C CA . GLY A 1 820 ? 45.660 1.179 -74.604 1.00 70.69 820 GLY A CA 1
ATOM 5627 C C . GLY A 1 820 ? 45.104 1.641 -75.952 1.00 70.69 820 GLY A C 1
ATOM 5628 O O . GLY A 1 820 ? 45.686 1.429 -77.022 1.00 70.69 820 GLY A O 1
ATOM 5629 N N . SER A 1 821 ? 43.896 2.169 -75.902 1.00 72.62 821 SER A N 1
ATOM 5630 C CA . SER A 1 821 ? 43.112 2.643 -77.031 1.00 72.62 821 SER A CA 1
ATOM 5631 C C . SER A 1 821 ? 43.421 4.111 -77.371 1.00 72.62 821 SER A C 1
ATOM 5633 O O . SER A 1 821 ? 44.425 4.674 -76.955 1.00 72.62 821 SER A O 1
ATOM 5635 N N . ASP A 1 822 ? 42.581 4.726 -78.209 1.00 76.25 822 ASP A N 1
ATOM 5636 C CA . ASP A 1 822 ? 42.663 6.164 -78.510 1.00 76.25 822 ASP A CA 1
ATOM 5637 C C . ASP A 1 822 ? 41.777 7.015 -77.560 1.00 76.25 822 ASP A C 1
ATOM 5639 O O . ASP A 1 822 ? 41.562 8.205 -77.816 1.00 76.25 822 ASP A O 1
ATOM 5643 N N . GLY A 1 823 ? 41.173 6.402 -76.533 1.00 71.62 823 GLY A N 1
ATOM 5644 C CA . GLY A 1 823 ? 40.368 7.064 -75.500 1.00 71.62 823 GLY A CA 1
ATOM 5645 C C . GLY A 1 823 ? 41.039 6.999 -74.127 1.00 71.62 823 GLY A C 1
ATOM 5646 O O . GLY A 1 823 ? 42.089 6.407 -73.997 1.00 71.62 823 GLY A O 1
ATOM 5647 N N . ALA A 1 824 ? 40.420 7.583 -73.096 1.00 62.44 824 ALA A N 1
ATOM 5648 C CA . ALA A 1 824 ? 40.957 7.499 -71.736 1.00 62.44 824 ALA A CA 1
ATOM 5649 C C . ALA A 1 824 ? 40.881 6.057 -71.195 1.00 62.44 824 ALA A C 1
ATOM 5651 O O . ALA A 1 824 ? 39.786 5.526 -70.980 1.00 62.44 824 ALA A O 1
ATOM 5652 N N . ASP A 1 825 ? 42.035 5.446 -70.956 1.00 64.44 825 ASP A N 1
ATOM 5653 C CA . ASP A 1 825 ? 42.193 4.067 -70.511 1.00 64.44 825 ASP A CA 1
ATOM 5654 C C . ASP A 1 825 ? 42.587 3.963 -69.028 1.00 64.44 825 ASP A C 1
ATOM 5656 O O . ASP A 1 825 ? 43.288 4.809 -68.477 1.00 64.44 825 ASP A O 1
ATOM 5660 N N . TYR A 1 826 ? 42.149 2.884 -68.368 1.00 64.31 826 TYR A N 1
ATOM 5661 C CA . TYR A 1 826 ? 42.622 2.487 -67.036 1.00 64.31 826 TYR A CA 1
ATOM 5662 C C . TYR A 1 826 ? 43.423 1.191 -67.168 1.00 64.31 826 TYR A C 1
ATOM 5664 O O . TYR A 1 826 ? 42.852 0.125 -67.420 1.00 64.31 826 TYR A O 1
ATOM 5672 N N . ILE A 1 827 ? 44.745 1.274 -67.027 1.00 68.62 827 ILE A N 1
ATOM 5673 C CA . ILE A 1 827 ? 45.666 0.169 -67.306 1.00 68.62 827 ILE A CA 1
ATOM 5674 C C . ILE A 1 827 ? 46.360 -0.256 -66.013 1.00 68.62 827 ILE A C 1
ATOM 5676 O O . ILE A 1 827 ? 46.986 0.557 -65.344 1.00 68.62 827 ILE A O 1
ATOM 5680 N N . VAL A 1 828 ? 46.279 -1.546 -65.680 1.00 72.69 828 VAL A N 1
ATOM 5681 C CA . VAL A 1 828 ? 46.997 -2.143 -64.544 1.00 72.69 828 VAL A CA 1
ATOM 5682 C C . VAL A 1 828 ? 47.941 -3.215 -65.071 1.00 72.69 828 VAL A C 1
ATOM 5684 O O . VAL A 1 828 ? 47.503 -4.175 -65.712 1.00 72.69 828 VAL A O 1
ATOM 5687 N N . GLY A 1 829 ? 49.231 -3.034 -64.816 1.00 68.62 829 GLY A N 1
ATOM 5688 C CA . GLY A 1 829 ? 50.282 -3.993 -65.100 1.00 68.62 829 GLY A CA 1
ATOM 5689 C C . GLY A 1 829 ? 50.290 -5.171 -64.125 1.00 68.62 829 GLY A C 1
ATOM 5690 O O . GLY A 1 829 ? 49.407 -5.373 -63.289 1.00 68.62 829 GLY A O 1
ATOM 5691 N N . SER A 1 830 ? 51.278 -6.033 -64.300 1.00 68.75 830 SER A N 1
ATOM 5692 C CA . SER A 1 830 ? 51.480 -7.252 -63.530 1.00 68.75 830 SER A CA 1
ATOM 5693 C C . SER A 1 830 ? 52.558 -7.051 -62.458 1.00 68.75 830 SER A C 1
ATOM 5695 O O . SER A 1 830 ? 52.932 -5.940 -62.128 1.00 68.75 830 SER A O 1
ATOM 5697 N N . VAL A 1 831 ? 53.053 -8.141 -61.870 1.00 77.81 831 VAL A N 1
ATOM 5698 C CA . VAL A 1 831 ? 54.199 -8.096 -60.941 1.00 77.81 831 VAL A CA 1
ATOM 5699 C C . VAL A 1 831 ? 55.558 -8.271 -61.643 1.00 77.81 831 VAL A C 1
ATOM 5701 O O . VAL A 1 831 ? 56.569 -8.506 -60.982 1.00 77.81 831 VAL A O 1
ATOM 5704 N N . GLY A 1 832 ? 55.578 -8.291 -62.978 1.00 80.19 832 GLY A N 1
ATOM 5705 C CA . GLY A 1 832 ? 56.792 -8.388 -63.790 1.00 80.19 832 GLY A CA 1
ATOM 5706 C C . GLY A 1 832 ? 57.009 -7.121 -64.613 1.00 80.19 832 GLY A C 1
ATOM 5707 O O . GLY A 1 832 ? 56.086 -6.344 -64.771 1.00 80.19 832 GLY A O 1
ATOM 5708 N N . ALA A 1 833 ? 58.208 -6.962 -65.185 1.00 84.56 833 ALA A N 1
ATOM 5709 C CA . ALA A 1 833 ? 58.555 -5.806 -66.015 1.00 84.56 833 ALA A CA 1
ATOM 5710 C C . ALA A 1 833 ? 57.631 -5.673 -67.237 1.00 84.56 833 ALA A C 1
ATOM 5712 O O . ALA A 1 833 ? 57.542 -6.583 -68.072 1.00 84.56 833 ALA A O 1
ATOM 5713 N N . ASN A 1 834 ? 56.947 -4.542 -67.348 1.00 83.38 834 ASN A N 1
ATOM 5714 C CA . ASN A 1 834 ? 55.923 -4.279 -68.347 1.00 83.38 834 ASN A CA 1
ATOM 5715 C C . ASN A 1 834 ? 56.279 -3.075 -69.206 1.00 83.38 834 ASN A C 1
ATOM 5717 O O . ASN A 1 834 ? 56.805 -2.085 -68.725 1.00 83.38 834 ASN A O 1
ATOM 5721 N N . THR A 1 835 ? 55.980 -3.137 -70.503 1.00 89.19 835 THR A N 1
ATOM 5722 C CA . THR A 1 835 ? 55.953 -1.941 -71.356 1.00 89.19 835 THR A CA 1
ATOM 5723 C C . THR A 1 835 ? 54.506 -1.518 -71.553 1.00 89.19 835 THR A C 1
ATOM 5725 O O . THR A 1 835 ? 53.741 -2.239 -72.193 1.00 89.19 835 THR A O 1
ATOM 5728 N N . ILE A 1 836 ? 54.118 -0.374 -70.999 1.00 86.62 836 ILE A N 1
ATOM 5729 C CA . ILE A 1 836 ? 52.745 0.127 -71.013 1.00 86.62 836 ILE A CA 1
ATOM 5730 C C . ILE A 1 836 ? 52.688 1.404 -71.848 1.00 86.62 836 ILE A C 1
ATOM 5732 O O . ILE A 1 836 ? 53.345 2.390 -71.536 1.00 86.62 836 ILE A O 1
ATOM 5736 N N . THR A 1 837 ? 51.913 1.387 -72.929 1.00 89.06 837 THR A N 1
ATOM 5737 C CA . THR A 1 837 ? 51.602 2.569 -73.744 1.00 89.06 837 THR A CA 1
ATOM 5738 C C . THR A 1 837 ? 50.143 2.937 -73.519 1.00 89.06 837 THR A C 1
ATOM 5740 O O . THR A 1 837 ? 49.286 2.119 -73.848 1.00 89.06 837 THR A O 1
ATOM 5743 N N . GLY A 1 838 ? 49.871 4.127 -72.975 1.00 75.06 838 GLY A N 1
ATOM 5744 C CA . GLY A 1 838 ? 48.504 4.614 -72.734 1.00 75.06 838 GLY A CA 1
ATOM 5745 C C . GLY A 1 838 ? 47.699 4.715 -74.030 1.00 75.06 838 GLY A C 1
ATOM 5746 O O . GLY A 1 838 ? 46.655 4.094 -74.165 1.00 75.06 838 GLY A O 1
ATOM 5747 N N . GLY A 1 839 ? 48.309 5.314 -75.054 1.00 81.62 839 GLY A N 1
ATOM 5748 C CA . GLY A 1 839 ? 47.684 5.511 -76.357 1.00 81.62 839 GLY A CA 1
ATOM 5749 C C . GLY A 1 839 ? 47.427 6.993 -76.586 1.00 81.62 839 GLY A C 1
ATOM 5750 O O . GLY A 1 839 ? 48.345 7.802 -76.430 1.00 81.62 839 GLY A O 1
ATOM 5751 N N . ALA A 1 840 ? 46.227 7.345 -77.038 1.00 79.81 840 ALA A N 1
ATOM 5752 C CA . ALA A 1 840 ? 45.761 8.729 -77.036 1.00 79.81 840 ALA A CA 1
ATOM 5753 C C . ALA A 1 840 ? 44.627 8.865 -76.021 1.00 79.81 840 ALA A C 1
ATOM 5755 O O . ALA A 1 840 ? 43.871 7.928 -75.847 1.00 79.81 840 ALA A O 1
ATOM 5756 N N . GLY A 1 841 ? 44.456 10.041 -75.423 1.00 79.50 841 GLY A N 1
ATOM 5757 C CA . GLY A 1 841 ? 43.540 10.198 -74.293 1.00 79.50 841 GLY A CA 1
ATOM 5758 C C . GLY A 1 841 ? 44.308 10.650 -73.062 1.00 79.50 841 GLY A C 1
ATOM 5759 O O . GLY A 1 841 ? 45.476 10.992 -73.169 1.00 79.50 841 GLY A O 1
ATOM 5760 N N . ASN A 1 842 ? 43.626 10.745 -71.925 1.00 79.88 842 ASN A N 1
ATOM 5761 C CA . ASN A 1 842 ? 44.279 10.994 -70.645 1.00 79.88 842 ASN A CA 1
ATOM 5762 C C . ASN A 1 842 ? 44.147 9.708 -69.836 1.00 79.88 842 ASN A C 1
ATOM 5764 O O . ASN A 1 842 ? 43.066 9.438 -69.304 1.00 79.88 842 ASN A O 1
ATOM 5768 N N . ASP A 1 843 ? 45.209 8.915 -69.793 1.00 81.00 843 ASP A N 1
ATOM 5769 C CA . ASP A 1 843 ? 45.153 7.550 -69.275 1.00 81.00 843 ASP A CA 1
ATOM 5770 C C . ASP A 1 843 ? 45.533 7.489 -67.793 1.00 81.00 843 ASP A C 1
ATOM 5772 O O . ASP A 1 843 ? 46.264 8.337 -67.287 1.00 81.00 843 ASP A O 1
ATOM 5776 N N . TYR A 1 844 ? 45.044 6.486 -67.064 1.00 75.75 844 TYR A N 1
ATOM 5777 C CA . TYR A 1 844 ? 45.442 6.205 -65.683 1.00 75.75 844 TYR A CA 1
ATOM 5778 C C . TYR A 1 844 ? 46.117 4.838 -65.610 1.00 75.75 844 TYR A C 1
ATOM 5780 O O . TYR A 1 844 ? 45.502 3.809 -65.897 1.00 75.75 844 TYR A O 1
ATOM 5788 N N . ILE A 1 845 ? 47.388 4.823 -65.225 1.00 80.88 845 ILE A N 1
ATOM 5789 C CA . ILE A 1 845 ? 48.267 3.665 -65.339 1.00 80.88 845 ILE A CA 1
ATOM 5790 C C . ILE A 1 845 ? 48.820 3.287 -63.960 1.00 80.88 845 ILE A C 1
ATOM 5792 O O . ILE A 1 845 ? 49.378 4.125 -63.251 1.00 80.88 845 ILE A O 1
ATOM 5796 N N . LEU A 1 846 ? 48.696 2.007 -63.603 1.00 80.56 846 LEU A N 1
ATOM 5797 C CA . LEU A 1 846 ? 49.461 1.358 -62.537 1.00 80.56 846 LEU A CA 1
ATOM 5798 C C . LEU A 1 846 ? 50.417 0.357 -63.185 1.00 80.56 846 LEU A C 1
ATOM 5800 O O . LEU A 1 846 ? 49.953 -0.558 -63.866 1.00 80.56 846 LEU A O 1
ATOM 5804 N N . GLY A 1 847 ? 51.724 0.506 -62.992 1.00 75.56 847 GLY A N 1
ATOM 5805 C CA . GLY A 1 847 ? 52.726 -0.460 -63.459 1.00 75.56 847 GLY A CA 1
ATOM 5806 C C . GLY A 1 847 ? 52.665 -1.783 -62.699 1.00 75.56 847 GLY A C 1
ATOM 5807 O O . GLY A 1 847 ? 52.744 -2.855 -63.296 1.00 75.56 847 GLY A O 1
ATOM 5808 N N . GLY A 1 848 ? 52.385 -1.714 -61.399 1.00 80.25 848 GLY A N 1
ATOM 5809 C CA . GLY A 1 848 ? 52.468 -2.833 -60.477 1.00 80.25 848 GLY A CA 1
ATOM 5810 C C . GLY A 1 848 ? 53.863 -2.959 -59.864 1.00 80.25 848 GLY A C 1
ATOM 5811 O O . GLY A 1 848 ? 54.512 -1.977 -59.515 1.00 80.25 848 GLY A O 1
ATOM 5812 N N . LEU A 1 849 ? 54.302 -4.198 -59.637 1.00 79.94 849 LEU A N 1
ATOM 5813 C CA . LEU A 1 849 ? 55.678 -4.467 -59.205 1.00 79.94 849 LEU A CA 1
ATOM 5814 C C . LEU A 1 849 ? 56.508 -4.820 -60.437 1.00 79.94 849 LEU A C 1
ATOM 5816 O O . LEU A 1 849 ? 56.017 -5.516 -61.317 1.00 79.94 849 LEU A O 1
ATOM 5820 N N . GLY A 1 850 ? 57.791 -4.478 -60.448 1.00 84.25 850 GLY A N 1
ATOM 5821 C CA . GLY A 1 850 ? 58.647 -4.719 -61.606 1.00 84.25 850 GLY A CA 1
ATOM 5822 C C . GLY A 1 850 ? 59.427 -3.466 -61.962 1.00 84.25 850 GLY A C 1
ATOM 5823 O O . GLY A 1 850 ? 59.374 -2.488 -61.233 1.00 84.25 850 GLY A O 1
ATOM 5824 N N . ASN A 1 851 ? 60.197 -3.546 -63.048 1.00 89.50 851 ASN A N 1
ATOM 5825 C CA . ASN A 1 851 ? 60.824 -2.374 -63.649 1.00 89.50 851 ASN A CA 1
ATOM 5826 C C . ASN A 1 851 ? 60.067 -2.098 -64.941 1.00 89.50 851 ASN A C 1
ATOM 5828 O O . ASN A 1 851 ? 60.277 -2.797 -65.942 1.00 89.50 851 ASN A O 1
ATOM 5832 N N . ASP A 1 852 ? 59.171 -1.133 -64.898 1.00 92.19 852 ASP A N 1
ATOM 5833 C CA . ASP A 1 852 ? 58.205 -0.887 -65.950 1.00 92.19 852 ASP A CA 1
ATOM 5834 C C . ASP A 1 852 ? 58.678 0.211 -66.906 1.00 92.19 852 ASP A C 1
ATOM 5836 O O . ASP A 1 852 ? 59.569 1.008 -66.623 1.00 92.19 852 ASP A O 1
ATOM 5840 N N . THR A 1 853 ? 58.139 0.206 -68.118 1.00 92.56 853 THR A N 1
ATOM 5841 C CA . THR A 1 853 ? 58.418 1.182 -69.169 1.00 92.56 853 THR A CA 1
ATOM 5842 C C . THR A 1 853 ? 57.110 1.811 -69.618 1.00 92.56 853 THR A C 1
ATOM 5844 O O . THR A 1 853 ? 56.333 1.185 -70.336 1.00 92.56 853 THR A O 1
ATOM 5847 N N . PHE A 1 854 ? 56.878 3.057 -69.227 1.00 92.44 854 PHE A N 1
ATOM 5848 C CA . PHE A 1 854 ? 55.687 3.825 -69.571 1.00 92.44 854 PHE A CA 1
ATOM 5849 C C . PHE A 1 854 ? 55.937 4.678 -70.819 1.00 92.44 854 PHE A C 1
ATOM 5851 O O . PHE A 1 854 ? 56.893 5.449 -70.888 1.00 92.44 854 PHE A O 1
ATOM 5858 N N . VAL A 1 855 ? 55.090 4.555 -71.835 1.00 91.81 855 VAL A N 1
ATOM 5859 C CA . VAL A 1 855 ? 55.192 5.326 -73.080 1.00 91.81 855 VAL A CA 1
ATOM 5860 C C . VAL A 1 855 ? 53.982 6.241 -73.189 1.00 91.81 855 VAL A C 1
ATOM 5862 O O . VAL A 1 855 ? 52.875 5.783 -73.467 1.00 91.81 855 VAL A O 1
ATOM 5865 N N . ILE A 1 856 ? 54.223 7.537 -73.004 1.00 89.44 856 ILE A N 1
ATOM 5866 C CA . ILE A 1 856 ? 53.206 8.588 -73.042 1.00 89.44 856 ILE A CA 1
ATOM 5867 C C . ILE A 1 856 ? 53.247 9.223 -74.437 1.00 89.44 856 ILE A C 1
ATOM 5869 O O . ILE A 1 856 ? 54.095 10.070 -74.747 1.00 89.44 856 ILE A O 1
ATOM 5873 N N . ALA A 1 857 ? 52.390 8.733 -75.333 1.00 83.94 857 ALA A N 1
ATOM 5874 C CA . ALA A 1 857 ? 52.441 9.069 -76.757 1.00 83.94 857 ALA A CA 1
ATOM 5875 C C . ALA A 1 857 ? 51.645 10.339 -77.115 1.00 83.94 857 ALA A C 1
ATOM 5877 O O . ALA A 1 857 ? 52.028 11.068 -78.036 1.00 83.94 857 ALA A O 1
ATOM 5878 N N . SER A 1 858 ? 50.546 10.611 -76.410 1.00 83.94 858 SER A N 1
ATOM 5879 C CA . SER A 1 858 ? 49.691 11.791 -76.570 1.00 83.94 858 SER A CA 1
ATOM 5880 C C . SER A 1 858 ? 48.889 12.034 -75.288 1.00 83.94 858 SER A C 1
ATOM 5882 O O . SER A 1 858 ? 48.833 11.154 -74.448 1.00 83.94 858 SER A O 1
ATOM 5884 N N . GLY A 1 859 ? 48.264 13.208 -75.156 1.00 83.88 859 GLY A N 1
ATOM 5885 C CA . GLY A 1 859 ? 47.414 13.537 -74.007 1.00 83.88 859 GLY A CA 1
ATOM 5886 C C . GLY A 1 859 ? 48.167 13.700 -72.685 1.00 83.88 859 GLY A C 1
ATOM 5887 O O . GLY A 1 859 ? 49.357 14.017 -72.688 1.00 83.88 859 GLY A O 1
ATOM 5888 N N . THR A 1 860 ? 47.450 13.620 -71.564 1.00 85.69 860 THR A N 1
ATOM 5889 C CA . THR A 1 860 ? 47.995 13.789 -70.207 1.00 85.69 860 THR A CA 1
ATOM 5890 C C . THR A 1 860 ? 47.737 12.540 -69.379 1.00 85.69 860 THR A C 1
ATOM 5892 O O . THR A 1 860 ? 46.650 12.390 -68.818 1.00 85.69 860 THR A O 1
ATOM 5895 N N . ASP A 1 861 ? 48.745 11.677 -69.277 1.00 88.06 861 ASP A N 1
ATOM 5896 C CA . ASP A 1 861 ? 48.615 10.391 -68.589 1.00 88.06 861 ASP A CA 1
ATOM 5897 C C . ASP A 1 861 ? 49.046 10.494 -67.126 1.00 88.06 861 ASP A C 1
ATOM 5899 O O . ASP A 1 861 ? 49.978 11.220 -66.768 1.00 88.06 861 ASP A O 1
ATOM 5903 N N . THR A 1 862 ? 48.367 9.739 -66.269 1.00 87.38 862 THR A N 1
ATOM 5904 C CA . THR A 1 862 ? 48.638 9.640 -64.839 1.00 87.38 862 THR A CA 1
ATOM 5905 C C . THR A 1 862 ? 49.264 8.291 -64.499 1.00 87.38 862 THR A C 1
ATOM 5907 O O . THR A 1 862 ? 48.606 7.266 -64.644 1.00 87.38 862 THR A O 1
ATOM 5910 N N . ILE A 1 863 ? 50.496 8.276 -63.986 1.00 88.44 863 ILE A N 1
ATOM 5911 C CA . ILE A 1 863 ? 51.146 7.068 -63.448 1.00 88.44 863 ILE A CA 1
ATOM 5912 C C . ILE A 1 863 ? 51.025 7.087 -61.925 1.00 88.44 863 ILE A C 1
ATOM 5914 O O . ILE A 1 863 ? 51.517 8.001 -61.267 1.00 88.44 863 ILE A O 1
ATOM 5918 N N . ALA A 1 864 ? 50.362 6.101 -61.335 1.00 83.69 864 ALA A N 1
ATOM 5919 C CA . ALA A 1 864 ? 50.009 6.153 -59.916 1.00 83.69 864 ALA A CA 1
ATOM 5920 C C . ALA A 1 864 ? 51.058 5.550 -58.965 1.00 83.69 864 ALA A C 1
ATOM 5922 O O . ALA A 1 864 ? 50.988 5.799 -57.762 1.00 83.69 864 ALA A O 1
ATOM 5923 N N . ASP A 1 865 ? 51.998 4.754 -59.474 1.00 85.81 865 ASP A N 1
ATOM 5924 C CA . ASP A 1 865 ? 52.876 3.899 -58.668 1.00 85.81 865 ASP A CA 1
ATOM 5925 C C . ASP A 1 865 ? 54.342 3.878 -59.127 1.00 85.81 865 ASP A C 1
ATOM 5927 O O . ASP A 1 865 ? 55.053 2.908 -58.856 1.00 85.81 865 ASP A O 1
ATOM 5931 N N . LEU A 1 866 ? 54.807 4.975 -59.738 1.00 91.44 866 LEU A N 1
ATOM 5932 C CA . LEU A 1 866 ? 56.181 5.129 -60.222 1.00 91.44 866 LEU A CA 1
ATOM 5933 C C . LEU A 1 866 ? 57.199 4.798 -59.111 1.00 91.44 866 LEU A C 1
ATOM 5935 O O . LEU A 1 866 ? 57.038 5.219 -57.959 1.00 91.44 866 LEU A O 1
ATOM 5939 N N . GLY A 1 867 ? 58.258 4.060 -59.436 1.00 89.56 867 GLY A N 1
ATOM 5940 C CA . GLY A 1 867 ? 59.333 3.787 -58.483 1.00 89.56 867 GLY A CA 1
ATOM 5941 C C . GLY A 1 867 ? 60.438 2.877 -59.015 1.00 89.56 867 GLY A C 1
ATOM 5942 O O . GLY A 1 867 ? 60.456 2.476 -60.171 1.00 89.56 867 GLY A O 1
ATOM 5943 N N . ASP A 1 868 ? 61.396 2.545 -58.156 1.00 85.00 868 ASP A N 1
ATOM 5944 C CA . ASP A 1 868 ? 62.520 1.652 -58.445 1.00 85.00 868 ASP A CA 1
ATOM 5945 C C . ASP A 1 868 ? 63.307 2.039 -59.720 1.00 85.00 868 ASP A C 1
ATOM 5947 O O . ASP A 1 868 ? 63.885 3.123 -59.812 1.00 85.00 868 ASP A O 1
ATOM 5951 N N . SER A 1 869 ? 63.399 1.119 -60.690 1.00 88.12 869 SER A N 1
ATOM 5952 C CA . SER A 1 869 ? 64.080 1.301 -61.980 1.00 88.12 869 SER A CA 1
ATOM 5953 C C . SER A 1 869 ? 63.090 1.418 -63.139 1.00 88.12 869 SER A C 1
ATOM 5955 O O . SER A 1 869 ? 63.408 1.006 -64.261 1.00 88.12 869 SER A O 1
ATOM 5957 N N . ASP A 1 870 ? 61.897 1.942 -62.859 1.00 94.25 870 ASP A N 1
ATOM 5958 C CA . ASP A 1 870 ? 60.935 2.304 -63.886 1.00 94.25 870 ASP A CA 1
ATOM 5959 C C . ASP A 1 870 ? 61.525 3.336 -64.853 1.00 94.25 870 ASP A C 1
ATOM 5961 O O . ASP A 1 870 ? 62.442 4.106 -64.552 1.00 94.25 870 ASP A O 1
ATOM 5965 N N . VAL A 1 871 ? 60.979 3.359 -66.059 1.00 93.12 871 VAL A N 1
ATOM 5966 C CA . VAL A 1 871 ? 61.358 4.281 -67.121 1.00 93.12 871 VAL A CA 1
ATOM 5967 C C . VAL A 1 871 ? 60.091 4.838 -67.739 1.00 93.12 871 VAL A C 1
ATOM 5969 O O . VAL A 1 871 ? 59.139 4.106 -67.976 1.00 93.12 871 VAL A O 1
ATOM 5972 N N . PHE A 1 872 ? 60.087 6.122 -68.078 1.00 93.31 872 PHE A N 1
ATOM 5973 C CA . PHE A 1 872 ? 59.026 6.694 -68.896 1.00 93.31 872 PHE A CA 1
ATOM 5974 C C . PHE A 1 872 ? 59.596 7.447 -70.101 1.00 93.31 872 PHE A C 1
ATOM 5976 O O . PHE A 1 872 ? 60.711 7.969 -70.069 1.00 93.31 872 PHE A O 1
ATOM 5983 N N . THR A 1 873 ? 58.840 7.481 -71.194 1.00 91.75 873 THR A N 1
ATOM 5984 C CA . THR A 1 873 ? 59.153 8.246 -72.406 1.00 91.75 873 THR A CA 1
ATOM 5985 C C . THR A 1 873 ? 57.952 9.099 -72.782 1.00 91.75 873 THR A C 1
ATOM 5987 O O . THR A 1 873 ? 56.889 8.559 -73.079 1.00 91.75 873 THR A O 1
ATOM 5990 N N . ILE A 1 874 ? 58.138 10.417 -72.812 1.00 89.25 874 ILE A N 1
ATOM 5991 C CA . ILE A 1 874 ? 57.080 11.391 -73.104 1.00 89.25 874 ILE A CA 1
ATOM 5992 C C . ILE A 1 874 ? 57.332 12.023 -74.471 1.00 89.25 874 ILE A C 1
ATOM 5994 O O . ILE A 1 874 ? 58.410 12.564 -74.738 1.00 89.25 874 ILE A O 1
ATOM 5998 N N . ALA A 1 875 ? 56.343 11.926 -75.358 1.00 86.75 875 ALA A N 1
ATOM 5999 C CA . ALA A 1 875 ? 56.384 12.525 -76.687 1.00 86.75 875 ALA A CA 1
ATOM 6000 C C . ALA A 1 875 ? 56.175 14.052 -76.650 1.00 86.75 875 ALA A C 1
ATOM 6002 O O . ALA A 1 875 ? 55.669 14.613 -75.688 1.00 86.75 875 ALA A O 1
ATOM 6003 N N . ASN A 1 876 ? 56.512 14.742 -77.745 1.00 80.50 876 ASN A N 1
ATOM 6004 C CA . ASN A 1 876 ? 56.578 16.212 -77.790 1.00 80.50 876 ASN A CA 1
ATOM 6005 C C . ASN A 1 876 ? 55.280 16.962 -77.441 1.00 80.50 876 ASN A C 1
ATOM 6007 O O . ASN A 1 876 ? 55.332 18.097 -76.975 1.00 80.50 876 ASN A O 1
ATOM 6011 N N . THR A 1 877 ? 54.125 16.341 -77.672 1.00 79.50 877 THR A N 1
ATOM 6012 C CA . THR A 1 877 ? 52.802 16.928 -77.407 1.00 79.50 877 THR A CA 1
ATOM 6013 C C . THR A 1 877 ? 52.073 16.250 -76.248 1.00 79.50 877 THR A C 1
ATOM 6015 O O . THR A 1 877 ? 50.867 16.445 -76.113 1.00 79.50 877 THR A O 1
ATOM 6018 N N . ALA A 1 878 ? 52.760 15.396 -75.491 1.00 85.62 878 ALA A N 1
ATOM 6019 C CA . ALA A 1 878 ? 52.198 14.652 -74.375 1.00 85.62 878 ALA A CA 1
ATOM 6020 C C . ALA A 1 878 ? 52.668 15.248 -73.043 1.00 85.62 878 ALA A C 1
ATOM 6022 O O . ALA A 1 878 ? 53.727 15.871 -72.988 1.00 85.62 878 ALA A O 1
ATOM 6023 N N . ALA A 1 879 ? 51.880 15.048 -71.993 1.00 85.06 879 ALA A N 1
ATOM 6024 C CA . ALA A 1 879 ? 52.183 15.432 -70.622 1.00 85.06 879 ALA A CA 1
ATOM 6025 C C . ALA A 1 879 ? 52.012 14.220 -69.702 1.00 85.06 879 ALA A C 1
ATOM 6027 O O . ALA A 1 879 ? 51.291 13.277 -70.028 1.00 85.06 879 ALA A O 1
ATOM 6028 N N . MET A 1 880 ? 52.658 14.253 -68.543 1.00 89.38 880 MET A N 1
ATOM 6029 C CA . MET A 1 880 ? 52.574 13.176 -67.562 1.00 89.38 880 MET A CA 1
ATOM 6030 C C . MET A 1 880 ? 52.437 13.753 -66.159 1.00 89.38 880 MET A C 1
ATOM 6032 O O . MET A 1 880 ? 53.188 14.655 -65.787 1.00 89.38 880 MET A O 1
ATOM 6036 N N . THR A 1 881 ? 51.546 13.175 -65.362 1.00 90.38 881 THR A N 1
ATOM 6037 C CA . THR A 1 881 ? 51.543 13.334 -63.907 1.00 90.38 881 THR A CA 1
ATOM 6038 C C . THR A 1 881 ? 51.840 11.979 -63.276 1.00 90.38 881 THR A C 1
ATOM 6040 O O . THR A 1 881 ? 51.107 11.023 -63.473 1.00 90.38 881 THR A O 1
ATOM 6043 N N . ALA A 1 882 ? 52.909 11.859 -62.506 1.00 91.19 882 ALA A N 1
ATOM 6044 C CA . ALA A 1 882 ? 53.288 10.627 -61.837 1.00 91.19 882 ALA A CA 1
ATOM 6045 C C . ALA A 1 882 ? 53.300 10.808 -60.317 1.00 91.19 882 ALA A C 1
ATOM 6047 O O . ALA A 1 882 ? 53.687 11.858 -59.806 1.00 91.19 882 ALA A O 1
ATOM 6048 N N . THR A 1 883 ? 52.902 9.770 -59.588 1.00 90.94 883 THR A N 1
ATOM 6049 C CA . THR A 1 883 ? 53.117 9.660 -58.143 1.00 90.94 883 THR A CA 1
ATOM 6050 C C . THR A 1 883 ? 54.212 8.634 -57.892 1.00 90.94 883 THR A C 1
ATOM 6052 O O . THR A 1 883 ? 54.041 7.462 -58.223 1.00 90.94 883 THR A O 1
ATOM 6055 N N . ALA A 1 884 ? 55.332 9.069 -57.317 1.00 90.81 884 ALA A N 1
ATOM 6056 C CA . ALA A 1 884 ? 56.403 8.173 -56.914 1.00 90.81 884 ALA A CA 1
ATOM 6057 C C . ALA A 1 884 ? 56.076 7.569 -55.541 1.00 90.81 884 ALA A C 1
ATOM 6059 O O . ALA A 1 884 ? 56.082 8.262 -54.522 1.00 90.81 884 ALA A O 1
ATOM 6060 N N . THR A 1 885 ? 55.749 6.277 -55.515 1.00 86.44 885 THR A N 1
ATOM 6061 C CA . THR A 1 885 ? 55.401 5.548 -54.277 1.00 86.44 885 THR A CA 1
ATOM 6062 C C . THR A 1 885 ? 56.604 4.846 -53.643 1.00 86.44 885 THR A C 1
ATOM 6064 O O . THR A 1 885 ? 56.524 4.400 -52.497 1.00 86.44 885 THR A O 1
ATOM 6067 N N . ARG A 1 886 ? 57.717 4.758 -54.382 1.00 90.06 886 ARG A N 1
ATOM 6068 C CA . ARG A 1 886 ? 59.031 4.234 -53.980 1.00 90.06 886 ARG A CA 1
ATOM 6069 C C . ARG A 1 886 ? 60.121 5.110 -54.604 1.00 90.06 886 ARG A C 1
ATOM 6071 O O . ARG A 1 886 ? 59.821 5.851 -55.540 1.00 90.06 886 ARG A O 1
ATOM 6078 N N . ASP A 1 887 ? 61.356 5.011 -54.110 1.00 91.88 887 ASP A N 1
ATOM 6079 C CA . ASP A 1 887 ? 62.487 5.797 -54.627 1.00 91.88 887 ASP A CA 1
ATOM 6080 C C . ASP A 1 887 ? 62.614 5.628 -56.141 1.00 91.88 887 ASP A C 1
ATOM 6082 O O . ASP A 1 887 ? 62.662 4.504 -56.639 1.00 91.88 887 ASP A O 1
ATOM 6086 N N . PHE A 1 888 ? 62.667 6.737 -56.874 1.00 93.75 888 PHE A N 1
ATOM 6087 C CA . PHE A 1 888 ? 62.747 6.746 -58.329 1.00 93.75 888 PHE A CA 1
ATOM 6088 C C . PHE A 1 888 ? 64.093 7.302 -58.781 1.00 93.75 888 PHE A C 1
ATOM 6090 O O . PHE A 1 888 ? 64.437 8.450 -58.502 1.00 93.75 888 PHE A O 1
ATOM 6097 N N . THR A 1 889 ? 64.858 6.496 -59.516 1.00 93.38 889 THR A N 1
ATOM 6098 C CA . THR A 1 889 ? 66.108 6.938 -60.149 1.00 93.38 889 THR A CA 1
ATOM 6099 C C . THR A 1 889 ? 65.993 6.801 -61.659 1.00 93.38 889 THR A C 1
ATOM 6101 O O . THR A 1 889 ? 65.956 5.693 -62.196 1.00 93.38 889 THR A O 1
ATOM 6104 N N . ALA A 1 890 ? 65.986 7.932 -62.358 1.00 91.62 890 ALA A N 1
ATOM 6105 C CA . ALA A 1 890 ? 65.962 7.966 -63.807 1.00 91.62 890 ALA A CA 1
ATOM 6106 C C . ALA A 1 890 ? 67.208 7.298 -64.405 1.00 91.62 890 ALA A C 1
ATOM 6108 O O . ALA A 1 890 ? 68.321 7.375 -63.879 1.00 91.62 890 ALA A O 1
ATOM 6109 N N . THR A 1 891 ? 67.032 6.685 -65.572 1.00 91.69 891 THR A N 1
ATOM 6110 C CA . THR A 1 891 ? 68.143 6.198 -66.397 1.00 91.69 891 THR A CA 1
ATOM 6111 C C . THR A 1 891 ? 68.244 7.034 -67.668 1.00 91.69 891 THR A C 1
ATOM 6113 O O . THR A 1 891 ? 67.343 7.805 -67.986 1.00 91.69 891 THR A O 1
ATOM 6116 N N . SER A 1 892 ? 69.276 6.804 -68.482 1.00 88.19 892 SER A N 1
ATOM 6117 C CA . SER A 1 892 ? 69.364 7.386 -69.833 1.00 88.19 892 SER A CA 1
ATOM 6118 C C . SER A 1 892 ? 68.212 6.994 -70.768 1.00 88.19 892 SER A C 1
ATOM 6120 O O . SER A 1 892 ? 68.147 7.492 -71.889 1.00 88.19 892 SER A O 1
ATOM 6122 N N . SER A 1 893 ? 67.354 6.056 -70.356 1.00 90.38 893 SER A N 1
ATOM 6123 C CA . SER A 1 893 ? 66.146 5.675 -71.094 1.00 90.38 893 SER A CA 1
ATOM 6124 C C . SER A 1 893 ? 64.912 6.461 -70.646 1.00 90.38 893 SER A C 1
ATOM 6126 O O . SER A 1 893 ? 63.895 6.405 -71.330 1.00 90.38 893 SER A O 1
ATOM 6128 N N . THR A 1 894 ? 64.989 7.191 -69.528 1.00 92.88 894 THR A N 1
ATOM 6129 C CA . THR A 1 894 ? 63.949 8.122 -69.086 1.00 92.88 894 THR A CA 1
ATOM 6130 C C . THR A 1 894 ? 64.054 9.380 -69.934 1.00 92.88 894 THR A C 1
ATOM 6132 O O . THR A 1 894 ? 65.088 10.053 -69.930 1.00 92.88 894 THR A O 1
ATOM 6135 N N . VAL A 1 895 ? 63.009 9.674 -70.705 1.00 89.94 895 VAL A N 1
ATOM 6136 C CA . VAL A 1 895 ? 63.038 10.732 -71.719 1.00 89.94 895 VAL A CA 1
ATOM 6137 C C . VAL A 1 895 ? 61.818 11.635 -71.587 1.00 89.94 895 VAL A C 1
ATOM 6139 O O . VAL A 1 895 ? 60.684 11.157 -71.617 1.00 89.94 895 VAL A O 1
ATOM 6142 N N . ASN A 1 896 ? 62.051 12.947 -71.551 1.00 88.38 896 ASN A N 1
ATOM 6143 C CA . ASN A 1 896 ? 61.009 13.953 -71.727 1.00 88.38 896 ASN A CA 1
ATOM 6144 C C . ASN A 1 896 ? 61.288 14.799 -72.979 1.00 88.38 896 ASN A C 1
ATOM 6146 O O . ASN A 1 896 ? 62.225 15.594 -72.998 1.00 88.38 896 ASN A O 1
ATOM 6150 N N . LEU A 1 897 ? 60.485 14.622 -74.036 1.00 82.62 897 LEU A N 1
ATOM 6151 C CA . LEU A 1 897 ? 60.538 15.459 -75.245 1.00 82.62 897 LEU A CA 1
ATOM 6152 C C . LEU A 1 897 ? 59.432 16.528 -75.289 1.00 82.62 897 LEU A C 1
ATOM 6154 O O . LEU A 1 897 ? 59.311 17.203 -76.320 1.00 82.62 897 LEU A O 1
ATOM 6158 N N . GLY A 1 898 ? 58.603 16.622 -74.243 1.00 70.19 898 GLY A N 1
ATOM 6159 C CA . GLY A 1 898 ? 57.487 17.562 -74.116 1.00 70.19 898 GLY A CA 1
ATOM 6160 C C . GLY A 1 898 ? 57.947 19.018 -73.998 1.00 70.19 898 GLY A C 1
ATOM 6161 O O . GLY A 1 898 ? 59.069 19.285 -73.589 1.00 70.19 898 GLY A O 1
ATOM 6162 N N . SER A 1 899 ? 57.086 19.962 -74.395 1.00 65.44 899 SER A N 1
ATOM 6163 C CA . SER A 1 899 ? 57.334 21.410 -74.241 1.00 65.44 899 SER A CA 1
ATOM 6164 C C . SER A 1 899 ? 56.782 21.947 -72.915 1.00 65.44 899 SER A C 1
ATOM 6166 O O . SER A 1 899 ? 55.724 21.480 -72.519 1.00 65.44 899 SER A O 1
ATOM 6168 N N . ALA A 1 900 ? 57.360 23.017 -72.359 1.00 54.28 900 ALA A N 1
ATOM 6169 C CA . ALA A 1 900 ? 57.024 23.732 -71.103 1.00 54.28 900 ALA A CA 1
ATOM 6170 C C . ALA A 1 900 ? 55.565 23.765 -70.576 1.00 54.28 900 ALA A C 1
ATOM 6172 O O . ALA A 1 900 ? 55.335 23.927 -69.385 1.00 54.28 900 ALA A O 1
ATOM 6173 N N . ALA A 1 901 ? 54.542 23.691 -71.436 1.00 49.06 901 ALA A N 1
ATOM 6174 C CA . ALA A 1 901 ? 53.142 23.587 -70.996 1.00 49.06 901 ALA A CA 1
ATOM 6175 C C . ALA A 1 901 ? 52.733 22.152 -70.587 1.00 49.06 901 ALA A C 1
ATOM 6177 O O . ALA A 1 901 ? 51.588 21.932 -70.200 1.00 49.06 901 ALA A O 1
ATOM 6178 N N . ALA A 1 902 ? 53.648 21.192 -70.726 1.00 55.50 902 ALA A N 1
ATOM 6179 C CA . ALA A 1 902 ? 53.454 19.751 -70.622 1.00 55.50 902 ALA A CA 1
ATOM 6180 C C . ALA A 1 902 ? 54.565 19.066 -69.799 1.00 55.50 902 ALA A C 1
ATOM 6182 O O . ALA A 1 902 ? 54.750 17.855 -69.928 1.00 55.50 902 ALA A O 1
ATOM 6183 N N . ASP A 1 903 ? 55.316 19.822 -68.986 1.00 67.44 903 ASP A N 1
ATOM 6184 C CA . ASP A 1 903 ? 56.396 19.265 -68.168 1.00 67.44 903 ASP A CA 1
ATOM 6185 C C . ASP A 1 903 ? 55.883 18.113 -67.306 1.00 67.44 903 ASP A C 1
ATOM 6187 O O . ASP A 1 903 ? 54.809 18.179 -66.702 1.00 67.44 903 ASP A O 1
ATOM 6191 N N . ALA A 1 904 ? 56.663 17.035 -67.270 1.00 81.69 904 ALA A N 1
ATOM 6192 C CA . ALA A 1 904 ? 56.303 15.852 -66.520 1.00 81.69 904 ALA A CA 1
ATOM 6193 C C . ALA A 1 904 ? 56.361 16.168 -65.026 1.00 81.69 904 ALA A C 1
ATOM 6195 O O . ALA A 1 904 ? 57.426 16.476 -64.484 1.00 81.69 904 ALA A O 1
ATOM 6196 N N . GLN A 1 905 ? 55.208 16.104 -64.372 1.00 91.25 905 GLN A N 1
ATOM 6197 C CA . GLN A 1 905 ? 55.087 16.330 -62.945 1.00 91.25 905 GLN A CA 1
ATOM 6198 C C . GLN A 1 905 ? 55.259 15.006 -62.214 1.00 91.25 905 GLN A C 1
ATOM 6200 O O . GLN A 1 905 ? 54.485 14.084 -62.437 1.00 91.25 905 GLN A O 1
ATOM 6205 N N . ILE A 1 906 ? 56.228 14.916 -61.310 1.00 92.81 906 ILE A N 1
ATOM 6206 C CA . ILE A 1 906 ? 56.425 13.767 -60.429 1.00 92.81 906 ILE A CA 1
ATOM 6207 C C . ILE A 1 906 ? 56.243 14.242 -58.993 1.00 92.81 906 ILE A C 1
ATOM 6209 O O . ILE A 1 906 ? 56.981 15.100 -58.513 1.00 92.81 906 ILE A O 1
ATOM 6213 N N . THR A 1 907 ? 55.252 13.681 -58.309 1.00 91.44 907 THR A N 1
ATOM 6214 C CA . THR A 1 907 ? 54.998 13.931 -56.888 1.00 91.44 907 THR A CA 1
ATOM 6215 C C . THR A 1 907 ? 55.462 12.730 -56.076 1.00 91.44 907 THR A C 1
ATOM 6217 O O . THR A 1 907 ? 54.938 11.632 -56.244 1.00 91.44 907 THR A O 1
ATOM 6220 N N . ALA A 1 908 ? 56.440 12.917 -55.201 1.00 88.38 908 ALA A N 1
ATOM 6221 C CA . ALA A 1 908 ? 56.885 11.899 -54.260 1.00 88.38 908 ALA A CA 1
ATOM 6222 C C . ALA A 1 908 ? 55.839 11.673 -53.160 1.00 88.38 908 ALA A C 1
ATOM 6224 O O . ALA A 1 908 ? 55.202 12.614 -52.685 1.00 88.38 908 ALA A O 1
ATOM 6225 N N . ALA A 1 909 ? 55.684 10.429 -52.707 1.00 87.31 909 ALA A N 1
ATOM 6226 C CA . ALA A 1 909 ? 55.086 10.142 -51.408 1.00 87.31 909 ALA A CA 1
ATOM 6227 C C . ALA A 1 909 ? 56.027 10.595 -50.269 1.00 87.31 909 ALA A C 1
ATOM 6229 O O . ALA A 1 909 ? 57.171 10.987 -50.496 1.00 87.31 909 ALA A O 1
ATOM 6230 N N . ALA A 1 910 ? 55.545 10.577 -49.023 1.00 85.69 910 ALA A N 1
ATOM 6231 C CA . ALA A 1 910 ? 56.323 11.081 -47.892 1.00 85.69 910 ALA A CA 1
ATOM 6232 C C . ALA A 1 910 ? 57.639 10.308 -47.684 1.00 85.69 910 ALA A C 1
ATOM 6234 O O . ALA A 1 910 ? 57.607 9.128 -47.341 1.00 85.69 910 ALA A O 1
ATOM 6235 N N . GLY A 1 911 ? 58.778 10.999 -47.826 1.00 83.81 911 GLY A N 1
ATOM 6236 C CA . GLY A 1 911 ? 60.118 10.436 -47.616 1.00 83.81 911 GLY A CA 1
ATOM 6237 C C . GLY A 1 911 ? 60.651 9.577 -48.766 1.00 83.81 911 GLY A C 1
ATOM 6238 O O . GLY A 1 911 ? 61.451 8.684 -48.506 1.00 83.81 911 GLY A O 1
ATOM 6239 N N . ILE A 1 912 ? 60.165 9.805 -49.990 1.00 91.94 912 ILE A N 1
ATOM 6240 C CA . ILE A 1 912 ? 60.608 9.119 -51.209 1.00 91.94 912 ILE A CA 1
ATOM 6241 C C . ILE A 1 912 ? 61.569 10.004 -52.006 1.00 91.94 912 ILE A C 1
ATOM 6243 O O . ILE A 1 912 ? 61.289 11.182 -52.237 1.00 91.94 912 ILE A O 1
ATOM 6247 N N . ASP A 1 913 ? 62.667 9.412 -52.475 1.00 92.50 913 ASP A N 1
ATOM 6248 C CA . ASP A 1 913 ? 63.695 10.102 -53.253 1.00 92.50 913 ASP A CA 1
ATOM 6249 C C . ASP A 1 913 ? 63.371 10.115 -54.758 1.00 92.50 913 ASP A C 1
ATOM 6251 O O . ASP A 1 913 ? 62.939 9.110 -55.328 1.00 92.50 913 ASP A O 1
ATOM 6255 N N . ILE A 1 914 ? 63.632 11.242 -55.429 1.00 93.00 914 ILE A N 1
ATOM 6256 C CA . ILE A 1 914 ? 63.569 11.379 -56.890 1.00 93.00 914 ILE A CA 1
ATOM 6257 C C . ILE A 1 914 ? 64.920 11.870 -57.418 1.00 93.00 914 ILE A C 1
ATOM 6259 O O . ILE A 1 914 ? 65.393 12.950 -57.061 1.00 93.00 914 ILE A O 1
ATOM 6263 N N . ASP A 1 915 ? 65.530 11.096 -58.315 1.00 92.88 915 ASP A N 1
ATOM 6264 C CA . ASP A 1 915 ? 66.796 11.428 -58.967 1.00 92.88 915 ASP A CA 1
ATOM 6265 C C . ASP A 1 915 ? 66.649 11.427 -60.496 1.00 92.88 915 ASP A C 1
ATOM 6267 O O . ASP A 1 915 ? 66.563 10.370 -61.122 1.00 92.88 915 ASP A O 1
ATOM 6271 N N . MET A 1 916 ? 66.643 12.616 -61.104 1.00 92.31 916 MET A N 1
ATOM 6272 C CA . MET A 1 916 ? 66.502 12.811 -62.552 1.00 92.31 916 MET A CA 1
ATOM 6273 C C . MET A 1 916 ? 67.834 13.022 -63.281 1.00 92.31 916 MET A C 1
ATOM 6275 O O . MET A 1 916 ? 67.837 13.314 -64.478 1.00 92.31 916 MET A O 1
ATOM 6279 N N . THR A 1 917 ? 68.975 12.835 -62.611 1.00 89.62 917 THR A N 1
ATOM 6280 C CA . THR A 1 917 ? 70.296 13.248 -63.126 1.00 89.62 917 THR A CA 1
ATOM 6281 C C . THR A 1 917 ? 70.697 12.608 -64.457 1.00 89.62 917 THR A C 1
ATOM 6283 O O . THR A 1 917 ? 71.472 13.193 -65.214 1.00 89.62 917 THR A O 1
ATOM 6286 N N . LEU A 1 918 ? 70.194 11.406 -64.760 1.00 90.56 918 LEU A N 1
ATOM 6287 C CA . LEU A 1 918 ? 70.471 10.689 -66.011 1.00 90.56 918 LEU A CA 1
ATOM 6288 C C . LEU A 1 918 ? 69.349 10.799 -67.052 1.00 90.56 918 LEU A C 1
ATOM 6290 O O . LEU A 1 918 ? 69.488 10.222 -68.134 1.00 90.56 918 LEU A O 1
ATOM 6294 N N . ALA A 1 919 ? 68.254 11.501 -66.750 1.00 90.06 919 ALA A N 1
ATOM 6295 C CA . ALA A 1 919 ? 67.148 11.675 -67.681 1.00 90.06 919 ALA A CA 1
ATOM 6296 C C . ALA A 1 919 ? 67.578 12.504 -68.900 1.00 90.06 919 ALA A C 1
ATOM 6298 O O . ALA A 1 919 ? 68.366 13.444 -68.800 1.00 90.06 919 ALA A O 1
ATOM 6299 N N . THR A 1 920 ? 67.042 12.164 -70.071 1.00 89.12 920 THR A N 1
ATOM 6300 C CA . THR A 1 920 ? 67.245 12.953 -71.291 1.00 89.12 920 THR A CA 1
ATOM 6301 C C . THR A 1 920 ? 66.061 13.888 -71.495 1.00 89.12 920 THR A C 1
ATOM 6303 O O . THR A 1 920 ? 64.938 13.435 -71.715 1.00 89.12 920 THR A O 1
ATOM 6306 N N . VAL A 1 921 ? 66.319 15.189 -71.467 1.00 85.12 921 VAL A N 1
ATOM 6307 C CA . VAL A 1 921 ? 65.340 16.225 -71.818 1.00 85.12 921 VAL A CA 1
ATOM 6308 C C . VAL A 1 921 ? 65.503 16.663 -73.276 1.00 85.12 921 VAL A C 1
ATOM 6310 O O . VAL A 1 921 ? 66.530 16.400 -73.914 1.00 85.12 921 VAL A O 1
ATOM 6313 N N . GLY A 1 922 ? 64.481 17.315 -73.827 1.00 77.12 922 GLY A N 1
ATOM 6314 C CA . GLY A 1 922 ? 64.555 17.961 -75.133 1.00 77.12 922 GLY A CA 1
ATOM 6315 C C . GLY A 1 922 ? 65.571 19.116 -75.182 1.00 77.12 922 GLY A C 1
ATOM 6316 O O . GLY A 1 922 ? 66.250 19.443 -74.213 1.00 77.12 922 GLY A O 1
ATOM 6317 N N . THR A 1 923 ? 65.742 19.709 -76.368 1.00 69.94 923 THR A N 1
ATOM 6318 C CA . THR A 1 923 ? 66.743 20.769 -76.603 1.00 69.94 923 THR A CA 1
ATOM 6319 C C . THR A 1 923 ? 66.181 22.188 -76.508 1.00 69.94 923 THR A C 1
ATOM 6321 O O . THR A 1 923 ? 66.904 23.140 -76.815 1.00 69.94 923 THR A O 1
ATOM 6324 N N . ALA A 1 924 ? 64.890 22.366 -76.221 1.00 69.00 924 ALA A N 1
ATOM 6325 C CA . ALA A 1 924 ? 64.336 23.701 -76.059 1.00 69.00 924 ALA A CA 1
ATOM 6326 C C . ALA A 1 924 ? 64.741 24.267 -74.693 1.00 69.00 924 ALA A C 1
ATOM 6328 O O . ALA A 1 924 ? 64.903 23.545 -73.717 1.00 69.00 924 ALA A O 1
ATOM 6329 N N . ALA A 1 925 ? 64.889 25.591 -74.623 1.00 61.50 925 ALA A N 1
ATOM 6330 C CA . ALA A 1 925 ? 65.331 26.303 -73.421 1.00 61.50 925 ALA A CA 1
ATOM 6331 C C . ALA A 1 925 ? 64.286 26.325 -72.285 1.00 61.50 925 ALA A C 1
ATOM 6333 O O . ALA A 1 925 ? 64.321 27.220 -71.450 1.00 61.50 925 ALA A O 1
ATOM 6334 N N . THR A 1 926 ? 63.313 25.420 -72.319 1.00 67.44 926 THR A N 1
ATOM 6335 C CA . THR A 1 926 ? 62.185 25.307 -71.392 1.00 67.44 926 THR A CA 1
ATOM 6336 C C . THR A 1 926 ? 61.842 23.846 -71.093 1.00 67.44 926 THR A C 1
ATOM 6338 O O . THR A 1 926 ? 60.786 23.600 -70.533 1.00 67.44 926 THR A O 1
ATOM 6341 N N . ASP A 1 927 ? 62.651 22.889 -71.555 1.00 78.50 927 ASP A N 1
ATOM 6342 C CA . ASP A 1 927 ? 62.380 21.465 -71.356 1.00 78.50 927 ASP A CA 1
ATOM 6343 C C . ASP A 1 927 ? 62.965 21.043 -70.000 1.00 78.50 927 ASP A C 1
ATOM 6345 O O . ASP A 1 927 ? 64.136 21.321 -69.740 1.00 78.50 927 ASP A O 1
ATOM 6349 N N . GLY A 1 928 ? 62.175 20.376 -69.156 1.00 85.31 928 GLY A N 1
ATOM 6350 C CA . GLY A 1 928 ? 62.588 19.912 -67.826 1.00 85.31 928 GLY A CA 1
ATOM 6351 C C . GLY A 1 928 ? 61.519 19.064 -67.130 1.00 85.31 928 GLY A C 1
ATOM 6352 O O . GLY A 1 928 ? 60.626 18.510 -67.777 1.00 85.31 928 GLY A O 1
ATOM 6353 N N . PHE A 1 929 ? 61.624 18.926 -65.813 1.00 90.25 929 PHE A N 1
ATOM 6354 C CA . PHE A 1 929 ? 60.715 18.172 -64.951 1.00 90.25 929 PHE A CA 1
ATOM 6355 C C . PHE A 1 929 ? 60.146 19.048 -63.842 1.00 90.25 929 PHE A C 1
ATOM 6357 O O . PHE A 1 929 ? 60.834 19.904 -63.293 1.00 90.25 929 PHE A O 1
ATOM 6364 N N . THR A 1 930 ? 58.897 18.788 -63.453 1.00 91.88 930 THR A N 1
ATOM 6365 C CA . THR A 1 930 ? 58.344 19.327 -62.206 1.00 91.88 930 THR A CA 1
ATOM 6366 C C . THR A 1 930 ? 58.436 18.261 -61.118 1.00 91.88 930 THR A C 1
ATOM 6368 O O . THR A 1 930 ? 57.773 17.232 -61.201 1.00 91.88 930 THR A O 1
ATOM 6371 N N . LEU A 1 931 ? 59.242 18.496 -60.088 1.00 92.25 931 LEU A N 1
ATOM 6372 C CA . LEU A 1 931 ? 59.462 17.594 -58.961 1.00 92.25 931 LEU A CA 1
ATOM 6373 C C . LEU A 1 931 ? 58.787 18.157 -57.711 1.00 92.25 931 LEU A C 1
ATOM 6375 O O . LEU A 1 931 ? 59.059 19.292 -57.327 1.00 92.25 931 LEU A O 1
ATOM 6379 N N . ILE A 1 932 ? 57.921 17.376 -57.068 1.00 90.25 932 ILE A N 1
ATOM 6380 C CA . ILE A 1 932 ? 57.204 17.782 -55.853 1.00 90.25 932 ILE A CA 1
ATOM 6381 C C . ILE A 1 932 ? 57.471 16.768 -54.740 1.00 90.25 932 ILE A C 1
ATOM 6383 O O . ILE A 1 932 ? 57.155 15.590 -54.887 1.00 90.25 932 ILE A O 1
ATOM 6387 N N . GLY A 1 933 ? 58.034 17.216 -53.620 1.00 86.50 933 GLY A N 1
ATOM 6388 C CA . GLY A 1 933 ? 58.237 16.404 -52.422 1.00 86.50 933 GLY A CA 1
ATOM 6389 C C . GLY A 1 933 ? 56.929 16.123 -51.674 1.00 86.50 933 GLY A C 1
ATOM 6390 O O . GLY A 1 933 ? 56.038 16.970 -51.607 1.00 86.50 933 GLY A O 1
ATOM 6391 N N . GLY A 1 934 ? 56.808 14.932 -51.086 1.00 77.50 934 GLY A N 1
ATOM 6392 C CA . GLY A 1 934 ? 55.616 14.514 -50.348 1.00 77.50 934 GLY A CA 1
ATOM 6393 C C . GLY A 1 934 ? 55.714 14.698 -48.836 1.00 77.50 934 GLY A C 1
ATOM 6394 O O . GLY A 1 934 ? 56.738 14.393 -48.228 1.00 77.50 934 GLY A O 1
ATOM 6395 N N . GLY A 1 935 ? 54.597 15.077 -48.206 1.00 75.25 935 GLY A N 1
ATOM 6396 C CA . GLY A 1 935 ? 54.371 14.944 -46.758 1.00 75.25 935 GLY A CA 1
ATOM 6397 C C . GLY A 1 935 ? 55.464 15.540 -45.858 1.00 75.25 935 GLY A C 1
ATOM 6398 O O . GLY A 1 935 ? 56.041 16.572 -46.174 1.00 75.25 935 GLY A O 1
ATOM 6399 N N . THR A 1 936 ? 55.708 14.905 -44.705 1.00 79.56 936 THR A N 1
ATOM 6400 C CA . THR A 1 936 ?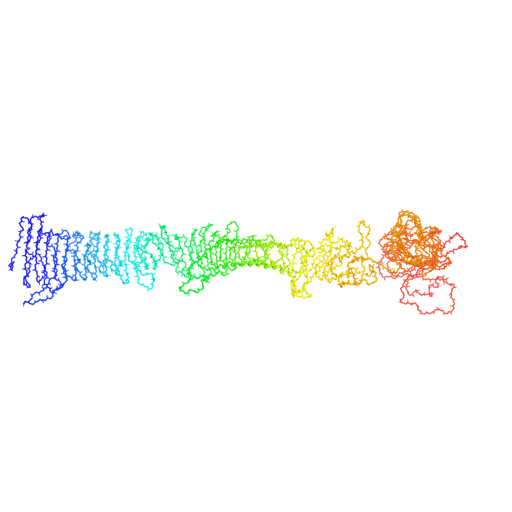 56.665 15.357 -43.668 1.00 79.56 936 THR A CA 1
ATOM 6401 C C . THR A 1 936 ? 57.980 14.560 -43.645 1.00 79.56 936 THR A C 1
ATOM 6403 O O . THR A 1 936 ? 58.742 14.668 -42.685 1.00 79.56 936 THR A O 1
ATOM 6406 N N . GLY A 1 937 ? 58.221 13.687 -44.629 1.00 78.06 937 GLY A N 1
ATOM 6407 C CA . GLY A 1 937 ? 59.416 12.836 -44.694 1.00 78.06 937 GLY A CA 1
ATOM 6408 C C . GLY A 1 937 ? 60.603 13.538 -45.358 1.00 78.06 937 GLY A C 1
ATOM 6409 O O . GLY A 1 937 ? 60.406 14.405 -46.204 1.00 78.06 937 GLY A O 1
ATOM 6410 N N . VAL A 1 938 ? 61.830 13.150 -44.990 1.00 79.00 938 VAL A N 1
ATOM 6411 C CA . VAL A 1 938 ? 63.047 13.685 -45.626 1.00 79.00 938 VAL A CA 1
ATOM 6412 C C . VAL A 1 938 ? 63.227 13.054 -46.999 1.00 79.00 938 VAL A C 1
ATOM 6414 O O . VAL A 1 938 ? 63.223 11.831 -47.084 1.00 79.00 938 VAL A O 1
ATOM 6417 N N . SER A 1 939 ? 63.375 13.874 -48.040 1.00 84.69 939 SER A N 1
ATOM 6418 C CA . SER A 1 939 ? 63.444 13.418 -49.439 1.00 84.69 939 SER A CA 1
ATOM 6419 C C . SER A 1 939 ? 64.667 13.999 -50.153 1.00 84.69 939 SER A C 1
ATOM 6421 O O . SER A 1 939 ? 65.046 15.146 -49.909 1.00 84.69 939 SER A O 1
ATOM 6423 N N . ILE A 1 940 ? 65.284 13.247 -51.059 1.00 90.50 940 ILE A N 1
ATOM 6424 C CA . ILE A 1 940 ? 66.313 13.726 -51.987 1.00 90.50 940 ILE A CA 1
ATOM 6425 C C . ILE A 1 940 ? 65.640 14.046 -53.323 1.00 90.50 940 ILE A C 1
ATOM 6427 O O . ILE A 1 940 ? 65.065 13.161 -53.947 1.00 90.50 940 ILE A O 1
ATOM 6431 N N . LEU A 1 941 ? 65.742 15.293 -53.782 1.00 92.00 941 LEU A N 1
ATOM 6432 C CA . LEU A 1 941 ? 65.187 15.753 -55.057 1.00 92.00 941 LEU A CA 1
ATOM 6433 C C . LEU A 1 941 ? 66.321 16.260 -55.952 1.00 92.00 941 LEU A C 1
ATOM 6435 O O . LEU A 1 941 ? 66.911 17.308 -55.681 1.00 92.00 941 LEU A O 1
ATOM 6439 N N . LYS A 1 942 ? 66.644 15.519 -57.015 1.00 92.00 942 LYS A N 1
ATOM 6440 C CA . LYS A 1 942 ? 67.636 15.941 -58.013 1.00 92.00 942 LYS A CA 1
ATOM 6441 C C . LYS A 1 942 ? 66.983 16.152 -59.369 1.00 92.00 942 LYS A C 1
ATOM 6443 O O . LYS A 1 942 ? 66.372 15.219 -59.892 1.00 92.00 942 LYS A O 1
ATOM 6448 N N . GLY A 1 943 ? 67.146 17.345 -59.929 1.00 90.88 943 GLY A N 1
ATOM 6449 C CA . GLY A 1 943 ? 66.755 17.640 -61.299 1.00 90.88 943 GLY A CA 1
ATOM 6450 C C . GLY A 1 943 ? 67.709 17.033 -62.331 1.00 90.88 943 GLY A C 1
ATOM 6451 O O . GLY A 1 943 ? 68.589 16.214 -62.037 1.00 90.88 943 GLY A O 1
ATOM 6452 N N . SER A 1 944 ? 67.439 17.375 -63.577 1.00 90.19 944 SER A N 1
ATOM 6453 C CA . SER A 1 944 ? 68.022 16.844 -64.797 1.00 90.19 944 SER A CA 1
ATOM 6454 C C . SER A 1 944 ? 69.069 17.809 -65.380 1.00 90.19 944 SER A C 1
ATOM 6456 O O . SER A 1 944 ? 69.746 18.540 -64.660 1.00 90.19 944 SER A O 1
ATOM 6458 N N . THR A 1 945 ? 69.291 17.750 -66.696 1.00 87.38 945 THR A N 1
ATOM 6459 C CA . THR A 1 945 ? 70.069 18.764 -67.432 1.00 87.38 945 THR A CA 1
ATOM 6460 C C . THR A 1 945 ? 69.183 19.821 -68.109 1.00 87.38 945 THR A C 1
ATOM 6462 O O . THR A 1 945 ? 69.676 20.571 -68.956 1.00 87.38 945 THR A O 1
ATOM 6465 N N . GLY A 1 946 ? 67.872 19.774 -67.861 1.00 86.56 946 GLY A N 1
ATOM 6466 C CA . GLY A 1 946 ? 66.869 20.709 -68.365 1.00 86.56 946 GLY A CA 1
ATOM 6467 C C . GLY A 1 946 ? 66.542 21.800 -67.355 1.00 86.56 946 GLY A C 1
ATOM 6468 O O . GLY A 1 946 ? 67.187 21.894 -66.330 1.00 86.56 946 GLY A O 1
ATOM 6469 N N . ASN A 1 947 ? 65.544 22.628 -67.647 1.00 86.69 947 ASN A N 1
ATOM 6470 C CA . ASN A 1 947 ? 65.068 23.641 -66.706 1.00 86.69 947 ASN A CA 1
ATOM 6471 C C . ASN A 1 947 ? 63.991 23.033 -65.807 1.00 86.69 947 ASN A C 1
ATOM 6473 O O . ASN A 1 947 ? 62.825 22.953 -66.197 1.00 86.69 947 ASN A O 1
ATOM 6477 N N . ASP A 1 948 ? 64.376 22.595 -64.620 1.00 89.50 948 ASP A N 1
ATOM 6478 C CA . ASP A 1 948 ? 63.511 21.865 -63.705 1.00 89.50 948 ASP A CA 1
ATOM 6479 C C . ASP A 1 948 ? 62.777 22.798 -62.731 1.00 89.50 948 ASP A C 1
ATOM 6481 O O . ASP A 1 948 ? 63.291 23.824 -62.297 1.00 89.50 948 ASP A O 1
ATOM 6485 N N . THR A 1 949 ? 61.553 22.439 -62.347 1.00 89.81 949 THR A N 1
ATOM 6486 C CA . THR A 1 949 ? 60.807 23.095 -61.263 1.00 89.81 949 THR A CA 1
ATOM 6487 C C . THR A 1 949 ? 60.741 22.152 -60.072 1.00 89.81 949 THR A C 1
ATOM 6489 O O . THR A 1 949 ? 60.057 21.137 -60.121 1.00 89.81 949 THR A O 1
ATOM 6492 N N . ILE A 1 950 ? 61.425 22.472 -58.980 1.00 90.06 950 ILE A N 1
ATOM 6493 C CA . ILE A 1 950 ? 61.526 21.632 -57.787 1.00 90.06 950 ILE A CA 1
ATOM 6494 C C . ILE A 1 950 ? 60.815 22.314 -56.620 1.00 90.06 950 ILE A C 1
ATOM 6496 O O . ILE A 1 950 ? 61.159 23.423 -56.226 1.00 90.06 950 ILE A O 1
ATOM 6500 N N . THR A 1 951 ? 59.827 21.640 -56.040 1.00 90.50 951 THR A N 1
ATOM 6501 C CA . THR A 1 951 ? 59.142 22.053 -54.810 1.00 90.50 951 THR A CA 1
ATOM 6502 C C . THR A 1 951 ? 59.348 20.978 -53.752 1.00 90.50 951 THR A C 1
ATOM 6504 O O . THR A 1 951 ? 58.958 19.833 -53.964 1.00 90.50 951 THR A O 1
ATOM 6507 N N . ALA A 1 952 ? 59.964 21.302 -52.621 1.00 84.50 952 ALA A N 1
ATOM 6508 C CA . ALA A 1 952 ? 60.073 20.364 -51.510 1.00 84.50 952 ALA A CA 1
ATOM 6509 C C . ALA A 1 952 ? 58.725 20.181 -50.788 1.00 84.50 952 ALA A C 1
ATOM 6511 O O . ALA A 1 952 ? 57.779 20.945 -50.980 1.00 84.50 952 ALA A O 1
ATOM 6512 N N . GLY A 1 953 ? 58.617 19.094 -50.023 1.00 82.06 953 GLY A N 1
ATOM 6513 C CA . GLY A 1 953 ? 57.470 18.837 -49.149 1.00 82.06 953 GLY A CA 1
ATOM 6514 C C . GLY A 1 953 ? 57.660 19.507 -47.787 1.00 82.06 953 GLY A C 1
ATOM 6515 O O . GLY A 1 953 ? 58.693 20.096 -47.535 1.00 82.06 953 GLY A O 1
ATOM 6516 N N . ALA A 1 954 ? 56.704 19.340 -46.870 1.00 81.81 954 ALA A N 1
ATOM 6517 C CA . ALA A 1 954 ? 56.749 19.941 -45.528 1.00 81.81 954 ALA A CA 1
ATOM 6518 C C . ALA A 1 954 ? 57.784 19.306 -44.560 1.00 81.81 954 ALA A C 1
ATOM 6520 O O . ALA A 1 954 ? 57.844 19.669 -43.380 1.00 81.81 954 ALA A O 1
ATOM 6521 N N . GLY A 1 955 ? 58.524 18.285 -45.004 1.00 77.81 955 GLY A N 1
ATOM 6522 C CA . GLY A 1 955 ? 59.673 17.698 -44.307 1.00 77.81 955 GLY A CA 1
ATOM 6523 C C . GLY A 1 955 ? 60.981 18.189 -44.929 1.00 77.81 955 GLY A C 1
ATOM 6524 O O . GLY A 1 955 ? 60.985 18.610 -46.072 1.00 77.81 955 GLY A O 1
ATOM 6525 N N . GLY A 1 956 ? 62.106 18.112 -44.212 1.00 81.69 956 GLY A N 1
ATOM 6526 C CA . GLY A 1 956 ? 63.376 18.619 -44.756 1.00 81.69 956 GLY A CA 1
ATOM 6527 C C . GLY A 1 956 ? 63.877 17.829 -45.969 1.00 81.69 956 GLY A C 1
ATOM 6528 O O . GLY A 1 956 ? 64.004 16.616 -45.881 1.00 81.69 956 GLY A O 1
ATOM 6529 N N . ALA A 1 957 ? 64.211 18.476 -47.079 1.00 86.44 957 ALA A N 1
ATOM 6530 C CA . ALA A 1 957 ? 64.690 17.844 -48.306 1.00 86.44 957 ALA A CA 1
ATOM 6531 C C . ALA A 1 957 ? 66.167 18.151 -48.602 1.00 86.44 957 ALA A C 1
ATOM 6533 O O . ALA A 1 957 ? 66.716 19.163 -48.180 1.00 86.44 957 ALA A O 1
ATOM 6534 N N . THR A 1 958 ? 66.831 17.283 -49.366 1.00 89.75 958 THR A N 1
ATOM 6535 C CA . THR A 1 958 ? 68.136 17.571 -49.983 1.00 89.75 958 THR A CA 1
ATOM 6536 C C . THR A 1 958 ? 67.943 17.784 -51.478 1.00 89.75 958 THR A C 1
ATOM 6538 O O . THR A 1 958 ? 67.533 16.860 -52.177 1.00 89.75 958 THR A O 1
ATOM 6541 N N . ILE A 1 959 ? 68.239 18.984 -51.972 1.00 89.00 959 ILE A N 1
ATOM 6542 C CA . ILE A 1 959 ? 67.871 19.417 -53.323 1.00 89.00 959 ILE A CA 1
ATOM 6543 C C . ILE A 1 959 ? 69.116 19.711 -54.162 1.00 89.00 959 ILE A C 1
ATOM 6545 O O . ILE A 1 959 ? 70.053 20.362 -53.700 1.00 89.00 959 ILE A O 1
ATOM 6549 N N . THR A 1 960 ? 69.124 19.272 -55.418 1.00 89.25 960 THR A N 1
ATOM 6550 C CA . THR A 1 960 ? 70.085 19.714 -56.441 1.00 89.25 960 THR A CA 1
ATOM 6551 C C . THR A 1 960 ? 69.317 20.015 -57.725 1.00 89.25 960 THR A C 1
ATOM 6553 O O . THR A 1 960 ? 68.661 19.115 -58.239 1.00 89.25 960 THR A O 1
ATOM 6556 N N . GLY A 1 961 ? 69.388 21.254 -58.227 1.00 83.56 961 GLY A N 1
ATOM 6557 C CA . GLY A 1 961 ? 68.730 21.659 -59.480 1.00 83.56 961 GLY A CA 1
ATOM 6558 C C . GLY A 1 961 ? 69.268 20.873 -60.672 1.00 83.56 961 GLY A C 1
ATOM 6559 O O . GLY A 1 961 ? 68.535 20.132 -61.311 1.00 83.56 961 GLY A O 1
ATOM 6560 N N . GLY A 1 962 ? 70.591 20.886 -60.831 1.00 84.69 962 GLY A N 1
ATOM 6561 C CA . GLY A 1 962 ? 71.256 20.261 -61.965 1.00 84.69 962 GLY A CA 1
ATOM 6562 C C . GLY A 1 962 ? 71.763 21.326 -62.931 1.00 84.69 962 GLY A C 1
ATOM 6563 O O . GLY A 1 962 ? 72.041 22.459 -62.546 1.00 84.69 962 GLY A O 1
ATOM 6564 N N . ALA A 1 963 ? 71.990 20.942 -64.184 1.00 82.06 963 ALA A N 1
ATOM 6565 C CA . ALA A 1 963 ? 72.309 21.924 -65.217 1.00 82.06 963 ALA A CA 1
ATOM 6566 C C . ALA A 1 963 ? 70.995 22.410 -65.825 1.00 82.06 963 ALA A C 1
ATOM 6568 O O . ALA A 1 963 ? 70.160 21.577 -66.121 1.00 82.06 963 ALA A O 1
ATOM 6569 N N . GLY A 1 964 ? 70.845 23.699 -66.107 1.00 80.56 964 GLY A N 1
ATOM 6570 C CA . GLY A 1 964 ? 69.554 24.213 -66.563 1.00 80.56 964 GLY A CA 1
ATOM 6571 C C . GLY A 1 964 ? 69.342 25.644 -66.120 1.00 80.56 964 GLY A C 1
ATOM 6572 O O . GLY A 1 964 ? 70.293 26.335 -65.783 1.00 80.56 964 GLY A O 1
ATOM 6573 N N . ALA A 1 965 ? 68.116 26.130 -66.156 1.00 80.25 965 ALA A N 1
ATOM 6574 C CA . ALA A 1 965 ? 67.702 27.287 -65.378 1.00 80.25 965 ALA A CA 1
ATOM 6575 C C . ALA A 1 965 ? 66.552 26.824 -64.489 1.00 80.25 965 ALA A C 1
ATOM 6577 O O . ALA A 1 965 ? 65.396 26.849 -64.921 1.00 80.25 965 ALA A O 1
ATOM 6578 N N . ASP A 1 966 ? 66.889 26.357 -63.290 1.00 84.06 966 ASP A N 1
ATOM 6579 C CA . ASP A 1 966 ? 65.945 25.644 -62.434 1.00 84.06 966 ASP A CA 1
ATOM 6580 C C . ASP A 1 966 ? 65.170 26.601 -61.525 1.00 84.06 966 ASP A C 1
ATOM 6582 O O . ASP A 1 966 ? 65.625 27.698 -61.198 1.00 84.06 966 ASP A O 1
ATOM 6586 N N . SER A 1 967 ? 63.977 26.206 -61.091 1.00 84.44 967 SER A N 1
ATOM 6587 C CA . SER A 1 967 ? 63.165 26.932 -60.117 1.00 84.44 967 SER A CA 1
ATOM 6588 C C . SER A 1 967 ? 62.974 26.082 -58.868 1.00 84.44 967 SER A C 1
ATOM 6590 O O . SER A 1 967 ? 62.312 25.055 -58.929 1.00 84.44 967 SER A O 1
ATOM 6592 N N . ILE A 1 968 ? 63.534 26.499 -57.729 1.00 83.12 968 ILE A N 1
ATOM 6593 C CA . ILE A 1 968 ? 63.511 25.724 -56.478 1.00 83.12 968 ILE A CA 1
ATOM 6594 C C . ILE A 1 968 ? 62.679 26.442 -55.408 1.00 83.12 968 ILE A C 1
ATOM 6596 O O . ILE A 1 968 ? 62.888 27.624 -55.133 1.00 83.12 968 ILE A O 1
ATOM 6600 N N . THR A 1 969 ? 61.766 25.715 -54.766 1.00 85.75 969 THR A N 1
ATOM 6601 C CA . THR A 1 969 ? 60.919 26.166 -53.649 1.00 85.75 969 THR A CA 1
ATOM 6602 C C . THR A 1 969 ? 61.042 25.168 -52.495 1.00 85.75 969 THR A C 1
ATOM 6604 O O . THR A 1 969 ? 60.764 23.991 -52.701 1.00 85.75 969 THR A O 1
ATOM 6607 N N . THR A 1 970 ? 61.457 25.587 -51.294 1.00 76.19 970 THR A N 1
ATOM 6608 C CA . THR A 1 970 ? 61.725 24.649 -50.176 1.00 76.19 970 THR A CA 1
ATOM 6609 C C . THR A 1 970 ? 60.527 24.362 -49.262 1.00 76.19 970 THR A C 1
ATOM 6611 O O . THR A 1 970 ? 60.535 23.377 -48.553 1.00 76.19 970 THR A O 1
ATOM 6614 N N . ALA A 1 971 ? 59.457 25.160 -49.309 1.00 69.62 971 ALA A N 1
ATOM 6615 C CA . ALA A 1 971 ? 58.141 24.853 -48.723 1.00 69.62 971 ALA A CA 1
ATOM 6616 C C . ALA A 1 971 ? 58.108 24.143 -47.335 1.00 69.62 971 ALA A C 1
ATOM 6618 O O . ALA A 1 971 ? 57.358 23.193 -47.143 1.00 69.62 971 ALA A O 1
ATOM 6619 N N . GLY A 1 972 ? 58.793 24.684 -46.322 1.00 72.44 972 GLY A N 1
ATOM 6620 C CA . GLY A 1 972 ? 58.663 24.270 -44.915 1.00 72.44 972 GLY A CA 1
ATOM 6621 C C . GLY A 1 972 ? 59.382 22.959 -44.569 1.00 72.44 972 GLY A C 1
ATOM 6622 O O . GLY A 1 972 ? 59.302 21.986 -45.288 1.00 72.44 972 GLY A O 1
ATOM 6623 N N . GLY A 1 973 ? 60.036 22.899 -43.410 1.00 76.75 973 GLY A N 1
ATOM 6624 C CA . GLY A 1 973 ? 60.981 21.819 -43.103 1.00 76.75 973 GLY A CA 1
ATOM 6625 C C . GLY A 1 973 ? 62.359 22.409 -42.824 1.00 76.75 973 GLY A C 1
ATOM 6626 O O . GLY A 1 973 ? 62.463 23.609 -42.590 1.00 76.75 973 GLY A O 1
ATOM 6627 N N . THR A 1 974 ? 63.388 21.562 -42.750 1.00 83.12 974 THR A N 1
ATOM 6628 C CA . THR A 1 974 ? 64.798 21.992 -42.739 1.00 83.12 974 THR A CA 1
ATOM 6629 C C . THR A 1 974 ? 65.464 21.469 -44.004 1.00 83.12 974 THR A C 1
A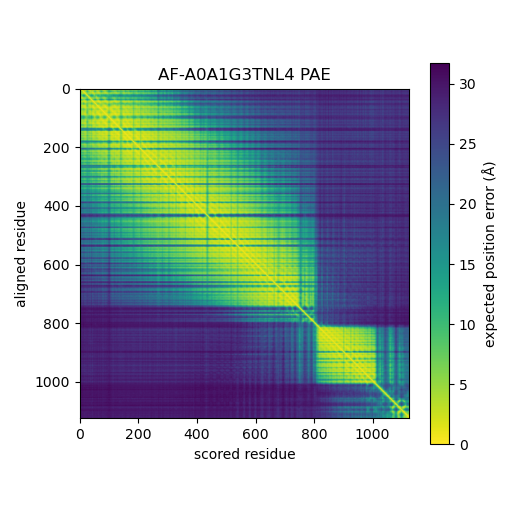TOM 6631 O O . THR A 1 974 ? 65.910 20.316 -44.033 1.00 83.12 974 THR A O 1
ATOM 6634 N N . ASP A 1 975 ? 65.484 22.277 -45.054 1.00 82.44 975 ASP A N 1
ATOM 6635 C CA . ASP A 1 975 ? 65.946 21.874 -46.382 1.00 82.44 975 ASP A CA 1
ATOM 6636 C C . ASP A 1 975 ? 67.434 22.161 -46.590 1.00 82.44 975 ASP A C 1
ATOM 6638 O O . ASP A 1 975 ? 68.020 23.027 -45.953 1.00 82.44 975 ASP A O 1
ATOM 6642 N N . THR A 1 976 ? 68.094 21.431 -47.482 1.00 84.56 976 THR A N 1
ATOM 6643 C CA . THR A 1 976 ? 69.485 21.674 -47.883 1.00 84.56 976 THR A CA 1
ATOM 6644 C C . THR A 1 976 ? 69.581 21.703 -49.400 1.00 84.56 976 THR A C 1
ATOM 6646 O O . THR A 1 976 ? 69.427 20.674 -50.054 1.00 84.56 976 THR A O 1
ATOM 6649 N N . ILE A 1 977 ? 69.874 22.871 -49.972 1.00 82.00 977 ILE A N 1
ATOM 6650 C CA . ILE A 1 977 ? 70.126 23.026 -51.410 1.00 82.00 977 ILE A CA 1
ATOM 6651 C C . ILE A 1 977 ? 71.630 22.896 -51.647 1.00 82.00 977 ILE A C 1
ATOM 6653 O O . ILE A 1 977 ? 72.414 23.700 -51.141 1.00 82.00 977 ILE A O 1
ATOM 6657 N N . ILE A 1 978 ? 72.034 21.885 -52.411 1.00 83.19 978 ILE A N 1
ATOM 6658 C CA . ILE A 1 978 ? 73.434 21.575 -52.704 1.00 83.19 978 ILE A CA 1
ATOM 6659 C C . ILE A 1 978 ? 73.815 22.142 -54.068 1.00 83.19 978 ILE A C 1
ATOM 6661 O O . ILE A 1 978 ? 73.235 21.772 -55.089 1.00 83.19 978 ILE A O 1
ATOM 6665 N N . PHE A 1 979 ? 74.863 22.965 -54.088 1.00 75.88 979 PHE A N 1
ATOM 6666 C CA . PHE A 1 979 ? 75.494 23.438 -55.316 1.00 75.88 979 PHE A CA 1
ATOM 6667 C C . PHE A 1 979 ? 76.665 22.522 -55.688 1.00 75.88 979 PHE A C 1
ATOM 6669 O O . PHE A 1 979 ? 77.627 22.361 -54.931 1.00 75.88 979 PHE A O 1
ATOM 6676 N N . ALA A 1 980 ? 76.606 21.935 -56.880 1.00 71.81 980 ALA A N 1
ATOM 6677 C CA . ALA A 1 980 ? 77.647 21.103 -57.466 1.00 71.81 980 ALA A CA 1
ATOM 6678 C C . ALA A 1 980 ? 78.966 21.872 -57.679 1.00 71.81 980 ALA A C 1
ATOM 6680 O O . ALA A 1 980 ? 79.027 23.102 -57.675 1.00 71.81 980 ALA A O 1
ATOM 6681 N N . SER A 1 981 ? 80.056 21.136 -57.911 1.00 70.94 981 SER A N 1
ATOM 6682 C CA . SER A 1 981 ? 81.432 21.663 -57.909 1.00 70.94 981 SER A CA 1
ATOM 6683 C C . SER A 1 981 ? 81.783 22.643 -59.038 1.00 70.94 981 SER A C 1
ATOM 6685 O O . SER A 1 981 ? 82.871 23.211 -59.037 1.00 70.94 981 SER A O 1
ATOM 6687 N N . THR A 1 982 ? 80.918 22.825 -60.038 1.00 66.00 982 THR A N 1
ATOM 6688 C CA . THR A 1 982 ? 81.167 23.730 -61.172 1.00 66.00 982 THR A CA 1
ATOM 6689 C C . THR A 1 982 ? 79.890 24.444 -61.584 1.00 66.00 982 THR A C 1
ATOM 6691 O O . THR A 1 982 ? 78.850 23.801 -61.657 1.00 66.00 982 THR A O 1
ATOM 6694 N N . ALA A 1 983 ? 79.979 25.721 -61.969 1.00 60.06 983 ALA A N 1
ATOM 6695 C CA . ALA A 1 983 ? 78.826 26.508 -62.424 1.00 60.06 983 ALA A CA 1
ATOM 6696 C C . ALA A 1 983 ? 78.052 25.858 -63.590 1.00 60.06 983 ALA A C 1
ATOM 6698 O O . ALA A 1 983 ? 76.832 25.911 -63.621 1.00 60.06 983 ALA A O 1
ATOM 6699 N N . ALA A 1 984 ? 78.742 25.157 -64.498 1.00 65.44 984 ALA A N 1
ATOM 6700 C CA . ALA A 1 984 ? 78.104 24.445 -65.610 1.00 65.44 984 ALA A CA 1
ATOM 6701 C C . ALA A 1 984 ? 77.163 23.297 -65.179 1.00 65.44 984 ALA A C 1
ATOM 6703 O O . ALA A 1 984 ? 76.371 22.837 -65.993 1.00 65.44 984 ALA A O 1
ATOM 6704 N N . LEU A 1 985 ? 77.272 22.824 -63.933 1.00 69.81 985 LEU A N 1
ATOM 6705 C CA . LEU A 1 985 ? 76.431 21.771 -63.351 1.00 69.81 985 LEU A CA 1
ATOM 6706 C C . LEU A 1 985 ? 75.340 22.318 -62.418 1.00 69.81 985 LEU A C 1
ATOM 6708 O O . LEU A 1 985 ? 74.643 21.510 -61.822 1.00 69.81 985 LEU A O 1
ATOM 6712 N N . ASN A 1 986 ? 75.259 23.643 -62.250 1.00 69.62 986 ASN A N 1
ATOM 6713 C CA . ASN A 1 986 ? 74.295 24.327 -61.378 1.00 69.62 986 ASN A CA 1
ATOM 6714 C C . ASN A 1 986 ? 73.402 25.312 -62.135 1.00 69.62 986 ASN A C 1
ATOM 6716 O O . ASN A 1 986 ? 72.656 26.041 -61.503 1.00 69.62 986 ASN A O 1
ATOM 6720 N N . GLY A 1 987 ? 73.583 25.462 -63.449 1.00 69.81 987 GLY A N 1
ATOM 6721 C CA . GLY A 1 987 ? 72.667 26.286 -64.219 1.00 69.81 987 GLY A CA 1
ATOM 6722 C C . GLY A 1 987 ? 72.560 27.768 -63.821 1.00 69.81 987 GLY A C 1
ATOM 6723 O O . GLY A 1 987 ? 73.422 28.337 -63.147 1.00 69.81 987 GLY A O 1
ATOM 6724 N N . ALA A 1 988 ? 71.494 28.408 -64.305 1.00 69.06 988 ALA A N 1
ATOM 6725 C CA . ALA A 1 988 ? 71.047 29.746 -63.925 1.00 69.06 988 ALA A CA 1
ATOM 6726 C C . ALA A 1 988 ? 69.789 29.645 -63.043 1.00 69.06 988 ALA A C 1
ATOM 6728 O O . ALA A 1 988 ? 68.696 30.048 -63.449 1.00 69.06 988 ALA A O 1
ATOM 6729 N N . ASP A 1 989 ? 69.957 29.085 -61.848 1.00 74.81 989 ASP A N 1
ATOM 6730 C CA . ASP A 1 989 ? 68.843 28.710 -60.977 1.00 74.81 989 ASP A CA 1
ATOM 6731 C C . ASP A 1 989 ? 68.204 29.900 -60.250 1.00 74.81 989 ASP A C 1
ATOM 6733 O O . ASP A 1 989 ? 68.847 30.891 -59.890 1.00 74.81 989 ASP A O 1
ATOM 6737 N N . THR A 1 990 ? 66.904 29.781 -59.994 1.00 73.12 990 THR A N 1
ATOM 6738 C CA . THR A 1 990 ? 66.077 30.710 -59.227 1.00 73.12 990 THR A CA 1
ATOM 6739 C C . THR A 1 990 ? 65.495 30.001 -58.010 1.00 73.12 990 THR A C 1
ATOM 6741 O O . THR A 1 990 ? 64.650 29.120 -58.135 1.00 73.12 990 THR A O 1
ATOM 6744 N N . ILE A 1 991 ? 65.882 30.439 -56.813 1.00 74.00 991 ILE A N 1
ATOM 6745 C CA . ILE A 1 991 ? 65.281 29.978 -55.555 1.00 74.00 991 ILE A CA 1
ATOM 6746 C C . ILE A 1 991 ? 64.164 30.958 -55.178 1.00 74.00 991 ILE A C 1
ATOM 6748 O O . ILE A 1 991 ? 64.414 32.157 -55.043 1.00 74.00 991 ILE A O 1
ATOM 6752 N N . VAL A 1 992 ? 62.930 30.463 -55.078 1.00 66.50 992 VAL A N 1
ATOM 6753 C CA . VAL A 1 992 ? 61.708 31.280 -54.956 1.00 66.50 992 VAL A CA 1
ATOM 6754 C C . VAL A 1 992 ? 61.342 31.552 -53.493 1.00 66.50 992 VAL A C 1
ATOM 6756 O O . VAL A 1 992 ? 60.891 32.651 -53.174 1.00 66.50 992 VAL A O 1
ATOM 6759 N N . GLU A 1 993 ? 61.586 30.599 -52.592 1.00 64.06 993 GLU A N 1
ATOM 6760 C CA . GLU A 1 993 ? 61.321 30.718 -51.153 1.00 64.06 993 GLU A CA 1
ATOM 6761 C C . GLU A 1 993 ? 62.352 29.885 -50.379 1.00 64.06 993 GLU A C 1
ATOM 6763 O O . GLU A 1 993 ? 62.557 28.720 -50.713 1.00 64.06 993 GLU A O 1
ATOM 6768 N N . ILE A 1 994 ? 63.017 30.492 -49.385 1.00 59.97 994 ILE A N 1
ATOM 6769 C CA . ILE A 1 994 ? 63.940 29.817 -48.459 1.00 59.97 994 ILE A CA 1
ATOM 6770 C C . ILE A 1 994 ? 63.627 30.235 -47.018 1.00 59.97 994 ILE A C 1
ATOM 6772 O O 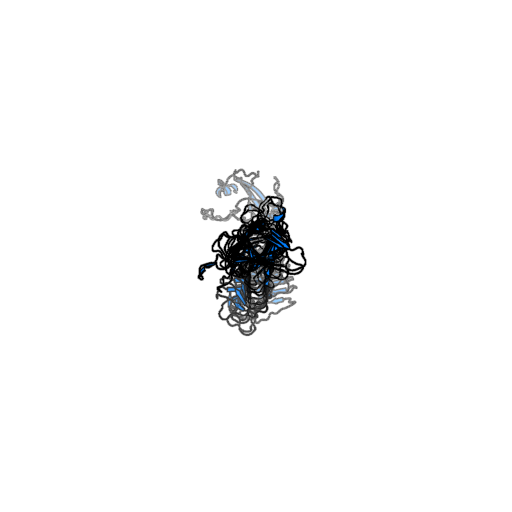. ILE A 1 994 ? 63.595 31.429 -46.690 1.00 59.97 994 ILE A O 1
ATOM 6776 N N . ALA A 1 995 ? 63.397 29.264 -46.136 1.00 60.53 995 ALA A N 1
ATOM 6777 C CA . ALA A 1 995 ? 63.121 29.501 -44.727 1.00 60.53 995 ALA A CA 1
ATOM 6778 C C . ALA A 1 995 ? 64.438 29.717 -43.965 1.00 60.53 995 ALA A C 1
ATOM 6780 O O . ALA A 1 995 ? 65.062 28.792 -43.460 1.00 60.53 995 ALA A O 1
ATOM 6781 N N . VAL A 1 996 ? 64.848 30.982 -43.843 1.00 50.19 996 VAL A N 1
ATOM 6782 C CA . VAL A 1 996 ? 66.187 31.430 -43.391 1.00 50.19 996 VAL A CA 1
ATOM 6783 C C . VAL A 1 996 ? 66.661 30.864 -42.031 1.00 50.19 996 VAL A C 1
ATOM 6785 O O . VAL A 1 996 ? 67.850 30.866 -41.746 1.00 50.19 996 VAL A O 1
ATOM 6788 N N . ALA A 1 997 ? 65.760 30.387 -41.165 1.00 50.16 997 ALA A N 1
ATOM 6789 C CA . ALA A 1 997 ? 66.113 29.808 -39.859 1.00 50.16 997 ALA A CA 1
ATOM 6790 C C . ALA A 1 997 ? 66.158 28.266 -39.834 1.00 50.16 997 ALA A C 1
ATOM 6792 O O . ALA A 1 997 ? 66.528 27.698 -38.806 1.00 50.16 997 ALA A O 1
ATOM 6793 N N . ALA A 1 998 ? 65.751 27.606 -40.917 1.00 60.38 998 ALA A N 1
ATOM 6794 C CA . ALA A 1 998 ? 65.591 26.157 -40.995 1.00 60.38 998 ALA A CA 1
ATOM 6795 C C . ALA A 1 998 ? 66.360 25.538 -42.177 1.00 60.38 998 ALA A C 1
ATOM 6797 O O . ALA A 1 998 ? 66.880 24.432 -42.033 1.00 60.38 998 ALA A O 1
ATOM 6798 N N . ASP A 1 999 ? 66.502 26.273 -43.282 1.00 70.25 999 ASP A N 1
ATOM 6799 C CA . ASP A 1 999 ? 67.100 25.778 -44.522 1.00 70.25 999 ASP A CA 1
ATOM 6800 C C . ASP A 1 999 ? 68.578 26.173 -44.657 1.00 70.25 999 ASP A C 1
ATOM 6802 O O . ASP A 1 999 ? 69.022 27.219 -44.174 1.00 70.25 999 ASP A O 1
ATOM 6806 N N . ALA A 1 1000 ? 69.344 25.349 -45.365 1.00 71.62 1000 ALA A N 1
ATOM 6807 C CA . ALA A 1 1000 ? 70.765 25.508 -45.617 1.00 71.62 1000 ALA A CA 1
ATOM 6808 C C . ALA A 1 1000 ? 71.068 25.582 -47.122 1.00 71.62 1000 ALA A C 1
ATOM 6810 O O . ALA A 1 1000 ? 70.536 24.823 -47.932 1.00 71.62 1000 ALA A O 1
ATOM 6811 N N . LEU A 1 1001 ? 71.992 26.471 -47.492 1.00 70.56 1001 LEU A N 1
ATOM 6812 C CA . LEU A 1 1001 ? 72.625 26.480 -48.811 1.00 70.56 1001 LEU A CA 1
ATOM 6813 C C . LEU A 1 1001 ? 74.026 25.875 -48.681 1.00 70.56 1001 LEU A C 1
ATOM 6815 O O . LEU A 1 1001 ? 74.912 26.464 -48.055 1.00 70.56 1001 LEU A O 1
ATOM 6819 N N . ASP A 1 1002 ? 74.232 24.697 -49.263 1.00 67.69 1002 ASP A N 1
ATOM 6820 C CA . ASP A 1 1002 ? 75.500 23.982 -49.210 1.00 67.69 1002 ASP A CA 1
ATOM 6821 C C . ASP A 1 1002 ? 76.351 24.257 -50.458 1.00 67.69 1002 ASP A C 1
ATOM 6823 O O . ASP A 1 1002 ? 76.172 23.672 -51.527 1.00 67.69 1002 ASP A O 1
ATOM 6827 N N . PHE A 1 1003 ? 77.336 25.141 -50.288 1.00 64.06 1003 PHE A N 1
ATOM 6828 C CA . PHE A 1 1003 ? 78.368 25.436 -51.284 1.00 64.06 1003 PHE A CA 1
ATOM 6829 C C . PHE A 1 1003 ? 79.652 24.618 -51.071 1.00 64.06 1003 PHE A C 1
ATOM 6831 O O . PHE A 1 1003 ? 80.679 24.920 -51.679 1.00 64.06 1003 PHE A O 1
ATOM 6838 N N . THR A 1 1004 ? 79.663 23.602 -50.204 1.00 61.06 1004 THR A N 1
ATOM 6839 C CA . THR A 1 1004 ? 80.887 22.872 -49.828 1.00 61.06 1004 THR A CA 1
ATOM 6840 C C . THR A 1 1004 ? 81.556 22.225 -51.039 1.00 61.06 1004 THR A C 1
ATOM 6842 O O . THR A 1 1004 ? 82.773 22.332 -51.198 1.00 61.06 1004 THR A O 1
ATOM 6845 N N . ALA A 1 1005 ? 80.791 21.610 -51.944 1.00 62.38 1005 ALA A N 1
ATOM 6846 C CA . ALA A 1 1005 ? 81.341 21.019 -53.167 1.00 62.38 1005 ALA A CA 1
ATOM 6847 C C . ALA A 1 1005 ? 81.918 22.078 -54.126 1.00 62.38 1005 ALA A C 1
ATOM 6849 O O . ALA A 1 1005 ? 82.917 21.825 -54.792 1.00 62.38 1005 ALA A O 1
ATOM 6850 N N . PHE A 1 1006 ? 81.333 23.274 -54.151 1.00 58.56 1006 PHE A N 1
ATOM 6851 C CA . PHE A 1 1006 ? 81.793 24.414 -54.943 1.00 58.56 1006 PHE A CA 1
ATOM 6852 C C . PHE A 1 1006 ? 83.071 25.054 -54.364 1.00 58.56 1006 PHE A C 1
ATOM 6854 O O . PHE A 1 1006 ? 84.016 25.366 -55.091 1.00 58.56 1006 PHE A O 1
ATOM 6861 N N . LEU A 1 1007 ? 83.142 25.182 -53.035 1.00 51.78 1007 LEU A N 1
ATOM 6862 C CA . LEU A 1 1007 ? 84.239 25.815 -52.293 1.00 51.78 1007 LEU A CA 1
ATOM 6863 C C . LEU A 1 1007 ? 85.450 24.897 -52.073 1.00 51.78 1007 LEU A C 1
ATOM 6865 O O . LEU A 1 1007 ? 86.572 25.386 -51.996 1.00 51.78 1007 LEU A O 1
ATOM 6869 N N . THR A 1 1008 ? 85.268 23.577 -51.986 1.00 49.06 1008 THR A N 1
ATOM 6870 C CA . THR A 1 1008 ? 86.379 22.614 -51.807 1.00 49.06 1008 THR A CA 1
ATOM 6871 C C . THR A 1 1008 ? 87.287 22.498 -53.034 1.00 49.06 1008 THR A C 1
ATOM 6873 O O . THR A 1 1008 ? 88.452 22.117 -52.904 1.00 49.06 1008 THR A O 1
ATOM 6876 N N . THR A 1 1009 ? 86.800 22.880 -54.214 1.00 48.06 1009 THR A N 1
ATOM 6877 C CA . THR A 1 1009 ? 87.598 23.070 -55.434 1.00 48.06 1009 THR A CA 1
ATOM 6878 C C . THR A 1 1009 ? 88.369 24.395 -55.462 1.00 48.06 1009 THR A C 1
ATOM 6880 O O . THR A 1 1009 ? 89.336 24.512 -56.216 1.00 48.06 1009 THR A O 1
ATOM 6883 N N . ALA A 1 1010 ? 88.014 25.373 -54.620 1.00 42.47 1010 ALA A N 1
ATOM 6884 C CA . ALA A 1 1010 ? 88.746 26.629 -54.483 1.00 42.47 1010 ALA A CA 1
ATOM 6885 C C . ALA A 1 1010 ? 89.935 26.461 -53.517 1.00 42.47 1010 ALA A C 1
ATOM 6887 O O . ALA A 1 1010 ? 89.799 26.001 -52.384 1.00 42.47 1010 ALA A O 1
ATOM 6888 N N . THR A 1 1011 ? 91.143 26.844 -53.940 1.00 38.06 1011 THR A N 1
ATOM 6889 C CA . THR A 1 1011 ? 92.324 26.771 -53.061 1.00 38.06 1011 THR A CA 1
ATOM 6890 C C . THR A 1 1011 ? 92.294 27.928 -52.053 1.00 38.06 1011 THR A C 1
ATOM 6892 O O . THR A 1 1011 ? 92.679 29.048 -52.378 1.00 38.06 1011 THR A O 1
ATOM 6895 N N . VAL A 1 1012 ? 91.840 27.673 -50.821 1.00 36.62 1012 VAL A N 1
ATOM 6896 C CA . VAL A 1 1012 ? 91.755 28.679 -49.743 1.00 36.62 1012 VAL A CA 1
ATOM 6897 C C . VAL A 1 1012 ? 93.158 29.077 -49.255 1.00 36.62 1012 VAL A C 1
ATOM 6899 O O . VAL A 1 1012 ? 93.852 28.285 -48.615 1.00 36.62 1012 VAL A O 1
ATOM 6902 N N . ASN A 1 1013 ? 93.588 30.317 -49.520 1.00 32.75 1013 ASN A N 1
ATOM 6903 C CA . ASN A 1 1013 ? 94.817 30.886 -48.952 1.00 32.75 1013 ASN A CA 1
ATOM 6904 C C . ASN A 1 1013 ? 94.504 31.565 -47.603 1.00 32.75 1013 ASN A C 1
ATOM 6906 O O . ASN A 1 1013 ? 93.743 32.526 -47.531 1.00 32.75 1013 ASN A O 1
ATOM 6910 N N . THR A 1 1014 ? 95.054 31.025 -46.516 1.00 31.16 1014 THR A N 1
ATOM 6911 C CA . THR A 1 1014 ? 94.737 31.373 -45.123 1.00 31.16 1014 THR A CA 1
ATOM 6912 C C . THR A 1 1014 ? 95.172 32.786 -44.719 1.00 31.16 1014 THR A C 1
ATOM 6914 O O . THR A 1 1014 ? 96.338 33.111 -44.905 1.00 31.16 1014 THR A O 1
ATOM 6917 N N . THR A 1 1015 ? 94.316 33.524 -43.997 1.00 26.98 1015 THR A N 1
ATOM 6918 C CA . THR A 1 1015 ? 94.579 33.968 -42.604 1.00 26.98 1015 THR A CA 1
ATOM 6919 C C . THR A 1 1015 ? 93.330 34.602 -41.979 1.00 26.98 1015 THR A C 1
ATOM 6921 O O . THR A 1 1015 ? 93.177 35.820 -41.989 1.00 26.98 1015 THR A O 1
ATOM 6924 N N . SER A 1 1016 ? 92.452 33.773 -41.416 1.00 31.81 1016 SER A N 1
ATOM 6925 C CA . SER A 1 1016 ? 91.854 33.909 -40.073 1.00 31.81 1016 SER A CA 1
ATOM 6926 C C . SER A 1 1016 ? 90.681 32.943 -39.988 1.00 31.81 1016 SER A C 1
ATOM 6928 O O . SER A 1 1016 ? 89.705 33.047 -40.720 1.00 31.81 1016 SER A O 1
ATOM 6930 N N . ALA A 1 1017 ? 90.857 31.935 -39.145 1.00 33.22 1017 ALA A N 1
ATOM 6931 C CA . ALA A 1 1017 ? 89.904 30.872 -38.918 1.00 33.22 1017 ALA A CA 1
ATOM 6932 C C . ALA A 1 1017 ? 88.637 31.417 -38.246 1.00 33.22 1017 ALA A C 1
ATOM 6934 O O . ALA A 1 1017 ? 88.714 31.854 -37.102 1.00 33.22 1017 ALA A O 1
ATOM 6935 N N . ASN A 1 1018 ? 87.507 31.339 -38.950 1.00 32.72 1018 ASN A N 1
ATOM 6936 C CA . ASN A 1 1018 ? 86.243 30.844 -38.404 1.00 32.72 1018 ASN A CA 1
ATOM 6937 C C . ASN A 1 1018 ? 85.291 30.471 -39.561 1.00 32.72 1018 ASN A C 1
ATOM 6939 O O . ASN A 1 1018 ? 84.356 31.200 -39.868 1.00 32.72 1018 ASN A O 1
ATOM 6943 N N . LEU A 1 1019 ? 85.582 29.368 -40.259 1.00 36.34 1019 LEU A N 1
ATOM 6944 C CA . LEU A 1 1019 ? 84.555 28.621 -40.987 1.00 36.34 1019 LEU A CA 1
ATOM 6945 C C . LEU A 1 1019 ? 84.242 27.411 -40.111 1.00 36.34 1019 LEU A C 1
ATOM 6947 O O . LEU A 1 1019 ? 85.019 26.456 -40.063 1.00 36.34 1019 LEU A O 1
ATOM 6951 N N . ASP A 1 1020 ? 83.164 27.524 -39.346 1.00 34.53 1020 ASP A N 1
ATOM 6952 C CA . ASP A 1 1020 ? 82.533 26.399 -38.671 1.00 34.53 1020 ASP A CA 1
ATOM 6953 C C . ASP A 1 1020 ? 82.168 25.327 -39.719 1.00 34.53 1020 ASP A C 1
ATOM 6955 O O . ASP A 1 1020 ? 81.697 25.618 -40.817 1.00 34.53 1020 ASP A O 1
ATOM 6959 N N . ALA A 1 1021 ? 82.485 24.082 -39.390 1.00 34.44 1021 ALA A N 1
ATOM 6960 C CA . ALA A 1 1021 ? 82.586 22.933 -40.267 1.00 34.44 1021 ALA A CA 1
ATOM 6961 C C . ALA A 1 1021 ? 81.259 22.175 -40.480 1.00 34.44 1021 ALA A C 1
ATOM 6963 O O . ALA A 1 1021 ? 81.292 20.953 -40.626 1.00 34.44 1021 ALA A O 1
ATOM 6964 N N . THR A 1 1022 ? 80.106 22.850 -40.536 1.00 31.41 1022 THR A N 1
ATOM 6965 C CA . THR A 1 1022 ? 78.806 22.198 -40.833 1.00 31.41 1022 THR A CA 1
ATOM 6966 C C . THR A 1 1022 ? 77.853 23.017 -41.719 1.00 31.41 1022 THR A C 1
ATOM 6968 O O . THR A 1 1022 ? 76.642 22.931 -41.554 1.00 31.41 1022 THR A O 1
ATOM 6971 N N . GLY A 1 1023 ? 78.371 23.779 -42.688 1.00 36.19 1023 GLY A N 1
ATOM 6972 C CA . GLY A 1 1023 ? 77.537 24.568 -43.606 1.00 36.19 1023 GLY A CA 1
ATOM 6973 C C . GLY A 1 1023 ? 77.135 25.919 -43.007 1.00 36.19 1023 GLY A C 1
ATOM 6974 O O . GLY A 1 1023 ? 77.021 26.083 -41.794 1.00 36.19 1023 GLY A O 1
ATOM 6975 N N . MET A 1 1024 ? 77.013 26.940 -43.850 1.00 36.69 1024 MET A N 1
ATOM 6976 C CA . MET A 1 1024 ? 76.781 28.311 -43.398 1.00 36.69 1024 MET A CA 1
ATOM 6977 C C . MET A 1 1024 ? 75.313 28.486 -42.962 1.00 36.69 1024 MET A C 1
ATOM 6979 O O . MET A 1 1024 ? 74.429 28.554 -43.809 1.00 36.69 1024 MET A O 1
ATOM 6983 N N . VAL A 1 1025 ? 75.061 28.571 -41.650 1.00 33.31 1025 VAL A N 1
ATOM 6984 C CA . VAL A 1 1025 ? 73.755 28.920 -41.052 1.00 33.31 1025 VAL A CA 1
ATOM 6985 C C . VAL A 1 1025 ? 73.741 30.416 -40.720 1.00 33.31 1025 VAL A C 1
ATOM 6987 O O . VAL A 1 1025 ? 74.596 30.875 -39.963 1.00 33.31 1025 VAL A O 1
ATOM 6990 N N . LEU A 1 1026 ? 72.780 31.184 -41.249 1.00 36.66 1026 LEU A N 1
ATOM 6991 C CA . LEU A 1 1026 ? 72.588 32.606 -40.919 1.00 36.66 1026 LEU A CA 1
ATOM 6992 C C . LEU A 1 1026 ? 71.138 32.859 -40.489 1.00 36.66 1026 LEU A C 1
ATOM 6994 O O . LEU A 1 1026 ? 70.224 32.717 -41.287 1.00 36.66 1026 LEU A O 1
ATOM 6998 N N . GLY A 1 1027 ? 70.935 33.226 -39.219 1.00 31.53 1027 GLY A N 1
ATOM 6999 C CA . GLY A 1 1027 ? 69.616 33.380 -38.602 1.00 31.53 1027 GLY A CA 1
ATOM 7000 C C . GLY A 1 1027 ? 69.070 34.812 -38.483 1.00 31.53 1027 GLY A C 1
ATOM 7001 O O . GLY A 1 1027 ? 69.790 35.796 -38.601 1.00 31.53 1027 GLY A O 1
ATOM 7002 N N . ALA A 1 1028 ? 67.770 34.838 -38.155 1.00 37.31 1028 ALA A N 1
ATOM 7003 C CA . ALA A 1 1028 ? 66.899 35.883 -37.593 1.00 37.31 1028 ALA A CA 1
ATOM 7004 C C . ALA A 1 1028 ? 66.741 37.243 -38.324 1.00 37.31 1028 ALA A C 1
ATOM 7006 O O . ALA A 1 1028 ? 67.516 38.175 -38.150 1.00 37.31 1028 ALA A O 1
ATOM 7007 N N . THR A 1 1029 ? 65.567 37.377 -38.966 1.00 30.77 1029 THR A N 1
ATOM 7008 C CA . THR A 1 1029 ? 64.860 38.585 -39.462 1.00 30.77 1029 THR A CA 1
ATOM 7009 C C . THR A 1 1029 ? 65.244 39.170 -40.835 1.00 30.77 1029 THR A C 1
ATOM 7011 O O . THR A 1 1029 ? 66.105 40.028 -40.939 1.00 30.77 1029 THR A O 1
ATOM 7014 N N . ASN A 1 1030 ? 64.457 38.760 -41.846 1.00 29.02 1030 ASN A N 1
ATOM 7015 C CA . ASN A 1 1030 ? 64.117 39.403 -43.130 1.00 29.02 1030 ASN A CA 1
ATOM 7016 C C . ASN A 1 1030 ? 65.240 39.942 -44.057 1.00 29.02 1030 ASN A C 1
ATOM 7018 O O . ASN A 1 1030 ? 65.959 40.872 -43.716 1.00 29.02 1030 ASN A O 1
ATOM 7022 N N . ASN A 1 1031 ? 65.179 39.471 -45.317 1.00 30.91 1031 ASN A N 1
ATOM 7023 C CA . ASN A 1 1031 ? 65.684 40.043 -46.584 1.00 30.91 1031 ASN A CA 1
ATOM 7024 C C . ASN A 1 1031 ? 66.916 39.379 -47.225 1.00 30.91 1031 ASN A C 1
ATOM 7026 O O . ASN A 1 1031 ? 68.056 39.721 -46.931 1.00 30.91 1031 ASN A O 1
ATOM 7030 N N . ILE A 1 1032 ? 66.654 38.546 -48.239 1.00 32.19 1032 ILE A N 1
ATOM 7031 C CA . ILE A 1 1032 ? 67.613 38.150 -49.280 1.00 32.19 1032 ILE A CA 1
ATOM 7032 C C . ILE A 1 1032 ? 67.386 39.063 -50.494 1.00 32.19 1032 ILE A C 1
ATOM 7034 O O . ILE A 1 1032 ? 66.252 39.286 -50.908 1.00 32.19 1032 ILE A O 1
ATOM 7038 N N . GLY A 1 1033 ? 68.435 39.639 -51.068 1.00 30.88 1033 GLY A N 1
ATOM 7039 C CA . GLY A 1 1033 ? 68.347 40.420 -52.299 1.00 30.88 1033 GLY A CA 1
ATOM 7040 C C . GLY A 1 1033 ? 69.687 40.431 -53.024 1.00 30.88 1033 GLY A C 1
ATOM 7041 O O . GLY A 1 1033 ? 70.709 40.746 -52.423 1.00 30.88 1033 GLY A O 1
ATOM 7042 N N . VAL A 1 1034 ? 69.670 40.099 -54.314 1.00 29.86 1034 VAL A N 1
ATOM 7043 C CA . VAL A 1 1034 ? 70.806 40.113 -55.256 1.00 29.86 1034 VAL A CA 1
ATOM 7044 C C . VAL A 1 1034 ? 70.366 40.955 -56.465 1.00 29.86 1034 VAL A C 1
ATOM 7046 O O . VAL A 1 1034 ? 69.172 41.036 -56.747 1.00 29.86 1034 VAL A O 1
ATOM 7049 N N . VAL A 1 1035 ? 71.204 41.786 -57.102 1.00 31.06 1035 VAL A N 1
ATOM 7050 C CA . VAL A 1 1035 ? 72.183 41.480 -58.175 1.00 31.06 1035 VAL A CA 1
ATOM 7051 C C . VAL A 1 1035 ? 73.037 42.731 -58.463 1.00 31.06 1035 VAL A C 1
ATOM 7053 O O . VAL A 1 1035 ? 72.513 43.841 -58.400 1.00 31.06 1035 VAL A O 1
ATOM 7056 N N . TYR A 1 1036 ? 74.285 42.565 -58.936 1.00 25.41 1036 TYR A N 1
ATOM 7057 C CA . TYR A 1 1036 ? 74.849 43.455 -59.971 1.00 25.41 1036 TYR A CA 1
ATOM 7058 C C . TYR A 1 1036 ? 75.622 42.678 -61.056 1.00 25.41 1036 TYR A C 1
ATOM 7060 O O . TYR A 1 1036 ? 76.614 42.015 -60.768 1.00 25.41 1036 TYR A O 1
ATOM 7068 N N . ASN A 1 1037 ? 75.220 42.862 -62.322 1.00 31.83 1037 ASN A N 1
ATOM 7069 C CA . ASN A 1 1037 ? 76.053 42.674 -63.518 1.00 31.83 1037 ASN A CA 1
ATOM 7070 C C . ASN A 1 1037 ? 76.127 44.017 -64.271 1.00 31.83 1037 ASN A C 1
ATOM 7072 O O . ASN A 1 1037 ? 75.107 44.627 -64.588 1.00 31.83 1037 ASN A O 1
ATOM 7076 N N . ALA A 1 1038 ? 77.345 44.486 -64.548 1.00 30.48 1038 ALA A N 1
ATOM 7077 C CA . ALA A 1 1038 ? 77.645 45.809 -65.093 1.00 30.48 1038 ALA A CA 1
ATOM 7078 C C . ALA A 1 1038 ? 77.611 45.921 -66.637 1.00 30.48 1038 ALA A C 1
ATOM 7080 O O . ALA A 1 1038 ? 77.890 46.996 -67.167 1.00 30.48 1038 ALA A O 1
ATOM 7081 N N . ALA A 1 1039 ? 77.287 44.866 -67.393 1.00 33.31 1039 ALA A N 1
ATOM 7082 C CA . ALA A 1 1039 ? 77.488 44.873 -68.851 1.00 33.31 1039 ALA A CA 1
ATOM 7083 C C . ALA A 1 1039 ? 76.327 45.422 -69.715 1.00 33.31 1039 ALA A C 1
ATOM 7085 O O . ALA A 1 1039 ? 76.476 45.483 -70.935 1.00 33.31 1039 ALA A O 1
ATOM 7086 N N . ALA A 1 1040 ? 75.195 45.856 -69.146 1.00 35.28 1040 ALA A N 1
ATOM 7087 C CA . ALA A 1 1040 ? 74.019 46.241 -69.943 1.00 35.28 1040 ALA A CA 1
ATOM 7088 C C . ALA A 1 1040 ? 73.335 47.558 -69.514 1.00 35.28 1040 ALA A C 1
ATOM 7090 O O . ALA A 1 1040 ? 72.120 47.602 -69.359 1.00 35.28 1040 ALA A O 1
ATOM 7091 N N . PHE A 1 1041 ? 74.076 48.665 -69.377 1.00 35.34 1041 PHE A N 1
ATOM 7092 C CA . PHE A 1 1041 ? 73.463 50.000 -69.251 1.00 35.34 1041 PHE A CA 1
ATOM 7093 C C . PHE A 1 1041 ? 73.479 50.772 -70.579 1.00 35.34 1041 PHE A C 1
ATOM 7095 O O . PHE A 1 1041 ? 74.460 51.420 -70.942 1.00 35.34 1041 PHE A O 1
ATOM 7102 N N . GLY A 1 1042 ? 72.344 50.758 -71.285 1.00 32.59 1042 GLY A N 1
ATOM 7103 C CA . GLY A 1 1042 ? 71.957 51.850 -72.180 1.00 32.59 1042 GLY A CA 1
ATOM 7104 C C . GLY A 1 1042 ? 71.442 53.035 -71.354 1.00 32.59 1042 GLY A C 1
ATOM 7105 O O . GLY A 1 1042 ? 70.764 52.852 -70.347 1.00 32.59 1042 GLY A O 1
ATOM 7106 N N . THR A 1 1043 ? 71.771 54.262 -71.755 1.00 33.59 1043 THR A N 1
ATOM 7107 C CA . THR A 1 1043 ? 71.661 55.503 -70.961 1.00 33.59 1043 THR A CA 1
ATOM 7108 C C . THR A 1 1043 ? 70.228 56.030 -70.729 1.00 33.59 1043 THR A C 1
ATOM 7110 O O . THR A 1 1043 ? 69.990 57.222 -70.914 1.00 33.59 1043 THR A O 1
ATOM 7113 N N . GLY A 1 1044 ? 69.247 55.195 -70.358 1.00 40.84 1044 GLY A N 1
ATOM 7114 C CA . GLY A 1 1044 ? 67.842 55.637 -70.325 1.00 40.84 1044 GLY A CA 1
ATOM 7115 C C . GLY A 1 1044 ? 66.832 54.936 -69.409 1.00 40.84 1044 GLY A C 1
ATOM 7116 O O . GLY A 1 1044 ? 65.656 55.245 -69.552 1.00 40.84 1044 GLY A O 1
ATOM 7117 N N . GLN A 1 1045 ? 67.213 54.040 -68.490 1.00 35.69 1045 GLN A N 1
ATOM 7118 C CA . GLN A 1 1045 ? 66.246 53.334 -67.619 1.00 35.69 1045 GLN A CA 1
ATOM 7119 C C . GLN A 1 1045 ? 66.644 53.286 -66.131 1.00 35.69 1045 GLN A C 1
ATOM 7121 O O . GLN A 1 1045 ? 66.475 52.274 -65.465 1.00 35.69 1045 GLN A O 1
ATOM 7126 N N . ILE A 1 1046 ? 67.140 54.399 -65.578 1.00 33.94 1046 ILE A N 1
ATOM 7127 C CA . ILE A 1 1046 ? 67.038 54.622 -64.126 1.00 33.94 1046 ILE A CA 1
ATOM 7128 C C . ILE A 1 1046 ? 65.725 55.371 -63.895 1.00 33.94 1046 ILE A C 1
ATOM 7130 O O . ILE A 1 1046 ? 65.715 56.599 -63.847 1.00 33.94 1046 ILE A O 1
ATOM 7134 N N . ASP A 1 1047 ? 64.612 54.643 -63.813 1.00 33.03 1047 ASP A N 1
ATOM 7135 C CA . ASP A 1 1047 ? 63.377 55.195 -63.250 1.00 33.03 1047 ASP A CA 1
ATOM 7136 C C . ASP A 1 1047 ? 63.267 54.788 -61.776 1.00 33.03 1047 ASP A C 1
ATOM 7138 O O . ASP A 1 1047 ? 62.779 53.718 -61.428 1.00 33.03 1047 ASP A O 1
ATOM 7142 N N . GLY A 1 1048 ? 63.858 55.622 -60.919 1.00 39.16 1048 GLY A N 1
ATOM 7143 C CA . GLY A 1 1048 ? 63.130 56.319 -59.854 1.00 39.16 1048 GLY A CA 1
ATOM 7144 C C . GLY A 1 1048 ? 62.463 55.569 -58.697 1.00 39.16 1048 GLY A C 1
ATOM 7145 O O . GLY A 1 1048 ? 62.143 56.232 -57.712 1.00 39.16 1048 GLY A O 1
ATOM 7146 N N . THR A 1 1049 ? 62.278 54.253 -58.729 1.00 29.86 1049 THR A N 1
ATOM 7147 C CA . THR A 1 1049 ? 61.551 53.537 -57.667 1.00 29.86 1049 THR A CA 1
ATOM 7148 C C . THR A 1 1049 ? 62.179 52.181 -57.387 1.00 29.86 1049 THR A C 1
ATOM 7150 O O . THR A 1 1049 ? 61.959 51.215 -58.108 1.00 29.86 1049 THR A O 1
ATOM 7153 N N . ILE A 1 1050 ? 62.930 52.105 -56.284 1.00 35.66 1050 ILE A N 1
ATOM 7154 C CA . ILE A 1 1050 ? 62.979 50.877 -55.488 1.00 35.66 1050 ILE A CA 1
ATOM 7155 C C . ILE A 1 1050 ? 61.536 50.669 -55.023 1.00 35.66 1050 ILE A C 1
ATOM 7157 O O . ILE A 1 1050 ? 61.021 51.465 -54.235 1.00 35.66 1050 ILE A O 1
ATOM 7161 N N . ASP A 1 1051 ? 60.851 49.690 -55.607 1.00 34.16 1051 ASP A N 1
ATOM 7162 C CA . ASP A 1 1051 ? 59.484 49.352 -55.239 1.00 34.16 1051 ASP A CA 1
ATOM 7163 C C . ASP A 1 1051 ? 59.464 48.896 -53.774 1.00 34.16 1051 ASP A C 1
ATOM 7165 O O . ASP A 1 1051 ? 60.018 47.864 -53.407 1.00 34.16 1051 ASP A O 1
ATOM 7169 N N . SER A 1 1052 ? 58.836 49.708 -52.927 1.00 32.31 1052 SER A N 1
ATOM 7170 C CA . SER A 1 1052 ? 58.657 49.443 -51.495 1.00 32.31 1052 SER A CA 1
ATOM 7171 C C . SER A 1 1052 ? 57.537 48.434 -51.198 1.00 32.31 1052 SER A C 1
ATOM 7173 O O . SER A 1 1052 ? 57.146 48.286 -50.042 1.00 32.31 1052 SER A O 1
ATOM 7175 N N . THR A 1 1053 ? 57.007 47.747 -52.219 1.00 28.69 1053 THR A N 1
ATOM 7176 C CA . THR A 1 1053 ? 55.897 46.791 -52.089 1.00 28.69 1053 THR A CA 1
ATOM 7177 C C . THR A 1 1053 ? 56.153 45.389 -52.657 1.00 28.69 1053 THR A C 1
ATOM 7179 O O . THR A 1 1053 ? 55.262 44.547 -52.567 1.00 28.69 1053 THR A O 1
ATOM 7182 N N . ALA A 1 1054 ? 57.365 45.076 -53.132 1.00 25.62 1054 ALA A N 1
ATOM 7183 C CA . ALA A 1 1054 ? 57.755 43.712 -53.505 1.00 25.62 1054 ALA A CA 1
ATOM 7184 C C . ALA A 1 1054 ? 58.638 43.069 -52.420 1.00 25.62 1054 ALA A C 1
ATOM 7186 O O . ALA A 1 1054 ? 59.656 43.628 -52.011 1.00 25.62 1054 ALA A O 1
ATOM 7187 N N . ALA A 1 1055 ? 58.220 41.897 -51.944 1.00 26.69 1055 ALA A N 1
ATOM 7188 C CA . ALA A 1 1055 ? 58.945 41.096 -50.971 1.00 26.69 1055 ALA A CA 1
ATOM 7189 C C . ALA A 1 1055 ? 60.316 40.632 -51.505 1.00 26.69 1055 ALA A C 1
ATOM 7191 O O . ALA A 1 1055 ? 60.493 40.308 -52.676 1.00 26.69 1055 ALA A O 1
ATOM 7192 N N . SER A 1 1056 ? 61.271 40.638 -50.588 1.00 29.64 1056 SER A N 1
ATOM 7193 C CA . SER A 1 1056 ? 62.674 40.228 -50.638 1.00 29.64 1056 SER A CA 1
ATOM 7194 C C . SER A 1 1056 ? 62.858 38.758 -51.069 1.00 29.64 1056 SER A C 1
ATOM 7196 O O . SER A 1 1056 ? 62.074 37.929 -50.622 1.00 29.64 1056 SER A O 1
ATOM 7198 N N . GLY A 1 1057 ? 63.908 38.391 -51.829 1.00 34.12 1057 GLY A N 1
ATOM 7199 C CA . GLY A 1 1057 ? 64.250 36.962 -51.979 1.00 34.12 1057 GLY A CA 1
ATOM 7200 C C . GLY A 1 1057 ? 65.306 36.451 -52.980 1.00 34.12 1057 GLY A C 1
ATOM 7201 O O . GLY A 1 1057 ? 65.521 35.249 -52.982 1.00 34.12 1057 GLY A O 1
ATOM 7202 N N . LYS A 1 1058 ? 65.972 37.235 -53.844 1.00 34.09 1058 LYS A N 1
ATOM 7203 C CA . LYS A 1 1058 ? 66.749 36.638 -54.969 1.00 34.09 1058 LYS A CA 1
ATOM 7204 C C . LYS A 1 1058 ? 68.244 36.445 -54.659 1.00 34.09 1058 LYS A C 1
ATOM 7206 O O . LYS A 1 1058 ? 68.844 37.416 -54.223 1.00 34.09 1058 LYS A O 1
ATOM 7211 N N . VAL A 1 1059 ? 68.846 35.276 -54.942 1.00 38.09 1059 VAL A N 1
ATOM 7212 C CA . VAL A 1 1059 ? 70.298 35.073 -55.194 1.00 38.09 1059 VAL A CA 1
ATOM 7213 C C . VAL A 1 1059 ? 70.475 34.657 -56.652 1.00 38.09 1059 VAL A C 1
ATOM 7215 O O . VAL A 1 1059 ? 69.817 33.727 -57.089 1.00 38.09 1059 VAL A O 1
ATOM 7218 N N . GLU A 1 1060 ? 71.324 35.347 -57.418 1.00 38.03 1060 GLU A N 1
ATOM 7219 C CA . GLU A 1 1060 ? 71.564 35.047 -58.838 1.00 38.03 1060 GLU A CA 1
ATOM 7220 C C . GLU A 1 1060 ? 73.076 34.907 -59.069 1.00 38.03 1060 GLU A C 1
ATOM 7222 O O . GLU A 1 1060 ? 73.827 35.881 -58.948 1.00 38.03 1060 GLU A O 1
ATOM 7227 N N . ILE A 1 1061 ? 73.534 33.688 -59.372 1.00 42.47 1061 ILE A N 1
ATOM 7228 C CA . ILE A 1 1061 ? 74.898 33.422 -59.845 1.00 42.47 1061 ILE A CA 1
ATOM 7229 C C . ILE A 1 1061 ? 74.865 33.596 -61.365 1.00 42.47 1061 ILE A C 1
ATOM 7231 O O . ILE A 1 1061 ? 74.404 32.725 -62.091 1.00 42.47 1061 ILE A O 1
ATOM 7235 N N . ALA A 1 1062 ? 75.307 34.752 -61.861 1.00 36.41 1062 ALA A N 1
ATOM 7236 C CA . ALA A 1 1062 ? 75.355 34.988 -63.299 1.00 36.41 1062 ALA A CA 1
ATOM 7237 C C . ALA A 1 1062 ? 76.556 34.266 -63.935 1.00 36.41 1062 ALA A C 1
ATOM 7239 O O . ALA A 1 1062 ? 77.698 34.427 -63.493 1.00 36.41 1062 ALA A O 1
ATOM 7240 N N . ASP A 1 1063 ? 76.292 33.534 -65.020 1.00 40.00 1063 ASP A N 1
ATOM 7241 C CA . ASP A 1 1063 ? 77.282 32.954 -65.932 1.00 40.00 1063 ASP A CA 1
ATOM 7242 C C . ASP A 1 1063 ? 78.162 34.057 -66.555 1.00 40.00 1063 ASP A C 1
ATOM 7244 O O . ASP A 1 1063 ? 77.820 34.682 -67.561 1.00 40.00 1063 ASP A O 1
ATOM 7248 N N . ASN A 1 1064 ? 79.247 34.390 -65.848 1.00 40.06 1064 ASN A N 1
ATOM 7249 C CA . ASN A 1 1064 ? 80.443 35.093 -66.334 1.00 40.06 1064 ASN A CA 1
ATOM 7250 C C . ASN A 1 1064 ? 81.600 35.091 -65.300 1.00 40.06 1064 ASN A C 1
ATOM 7252 O O . ASN A 1 1064 ? 82.459 35.975 -65.320 1.00 40.06 1064 ASN A O 1
ATOM 7256 N N . GLY A 1 1065 ? 81.635 34.119 -64.377 1.00 47.69 1065 GLY A N 1
ATOM 7257 C CA . GLY A 1 1065 ? 82.776 33.905 -63.470 1.00 47.69 1065 GLY A CA 1
ATOM 7258 C C . GLY A 1 1065 ? 82.968 34.946 -62.355 1.00 47.69 1065 GLY A C 1
ATOM 7259 O O . GLY A 1 1065 ? 84.097 35.152 -61.908 1.00 47.69 1065 GLY A O 1
ATOM 7260 N N . LYS A 1 1066 ? 81.905 35.633 -61.904 1.00 44.03 1066 LYS A N 1
ATOM 7261 C CA . LYS A 1 1066 ? 81.969 36.618 -60.802 1.00 44.03 1066 LYS A CA 1
ATOM 7262 C C . LYS A 1 1066 ? 80.746 36.535 -59.886 1.00 44.03 1066 LYS A C 1
ATOM 7264 O O . LYS A 1 1066 ? 79.624 36.510 -60.383 1.00 44.03 1066 LYS A O 1
ATOM 7269 N N . ALA A 1 1067 ? 80.958 36.567 -58.568 1.00 45.03 1067 ALA A N 1
ATOM 7270 C CA . ALA A 1 1067 ? 79.903 36.626 -57.552 1.00 45.03 1067 ALA A CA 1
ATOM 7271 C C . ALA A 1 1067 ? 80.214 37.696 -56.486 1.00 45.03 1067 ALA A C 1
ATOM 7273 O O . ALA A 1 1067 ? 81.367 37.890 -56.100 1.00 45.03 1067 ALA A O 1
ATOM 7274 N N . VAL A 1 1068 ? 79.185 38.392 -55.995 1.00 44.34 1068 VAL A N 1
ATOM 7275 C CA . VAL A 1 1068 ? 79.286 39.321 -54.854 1.00 44.34 1068 VAL A CA 1
ATOM 7276 C C . VAL A 1 1068 ? 78.540 38.700 -53.679 1.00 44.34 1068 VAL A C 1
ATOM 7278 O O . VAL A 1 1068 ? 77.367 38.364 -53.817 1.00 44.34 1068 VAL A O 1
ATOM 7281 N N . ILE A 1 1069 ? 79.214 38.550 -52.539 1.00 47.06 1069 ILE A N 1
ATOM 7282 C CA . ILE A 1 1069 ? 78.650 37.972 -51.315 1.00 47.06 1069 ILE A CA 1
ATOM 7283 C C . ILE A 1 1069 ? 78.608 39.066 -50.243 1.00 47.06 1069 ILE A C 1
ATOM 7285 O O . ILE A 1 1069 ? 79.638 39.646 -49.892 1.00 47.06 1069 ILE A O 1
ATOM 7289 N N . PHE A 1 1070 ? 77.419 39.336 -49.704 1.00 43.62 1070 PHE A N 1
ATOM 7290 C CA . PHE A 1 1070 ? 77.242 40.193 -48.532 1.00 43.62 1070 PHE A CA 1
ATOM 7291 C C . PHE A 1 1070 ? 77.188 39.321 -47.281 1.00 43.62 1070 PHE A C 1
ATOM 7293 O O . PHE A 1 1070 ? 76.395 38.384 -47.223 1.00 43.62 1070 PHE A O 1
ATOM 7300 N N . VAL A 1 1071 ? 78.016 39.631 -46.283 1.00 43.88 1071 VAL A N 1
ATOM 7301 C CA . VAL A 1 1071 ? 77.984 38.954 -44.983 1.00 43.88 1071 VAL A CA 1
ATOM 7302 C C . VAL A 1 1071 ? 77.670 39.992 -43.913 1.00 43.88 1071 VAL A C 1
ATOM 7304 O O . VAL A 1 1071 ? 78.411 40.961 -43.729 1.00 43.88 1071 VAL A O 1
ATOM 7307 N N . THR A 1 1072 ? 76.566 39.796 -43.197 1.00 41.88 1072 THR A N 1
ATOM 7308 C CA . THR A 1 1072 ? 76.297 40.506 -41.944 1.00 41.88 1072 THR A CA 1
ATOM 7309 C C . THR A 1 1072 ? 76.956 39.736 -40.808 1.00 41.88 1072 THR A C 1
ATOM 7311 O O . THR A 1 1072 ? 76.698 38.542 -40.656 1.00 41.88 1072 THR A O 1
ATOM 7314 N N . ALA A 1 1073 ? 77.780 40.397 -40.000 1.00 42.12 1073 ALA A N 1
ATOM 7315 C CA . ALA A 1 1073 ? 78.301 39.816 -38.770 1.00 42.12 1073 ALA A CA 1
ATOM 7316 C C . ALA A 1 1073 ? 77.933 40.726 -37.594 1.00 42.12 1073 ALA A C 1
ATOM 7318 O O . ALA A 1 1073 ? 78.412 41.853 -37.524 1.00 42.12 1073 ALA A O 1
ATOM 7319 N N . ASP A 1 1074 ? 77.116 40.228 -36.664 1.00 44.19 1074 ASP A N 1
ATOM 7320 C CA . ASP A 1 1074 ? 77.209 40.662 -35.269 1.00 44.19 1074 ASP A CA 1
ATOM 7321 C C . ASP A 1 1074 ? 78.335 39.827 -34.645 1.00 44.19 1074 ASP A C 1
ATOM 7323 O O . ASP A 1 1074 ? 78.217 38.611 -34.476 1.00 44.19 1074 ASP A O 1
ATOM 7327 N N . ALA A 1 1075 ? 79.479 40.465 -34.416 1.00 40.16 1075 ALA A N 1
ATOM 7328 C CA . ALA A 1 1075 ? 80.680 39.794 -33.943 1.00 40.16 1075 ALA A CA 1
ATOM 7329 C C . ALA A 1 1075 ? 80.717 39.597 -32.415 1.00 40.16 1075 ALA A C 1
ATOM 7331 O O . ALA A 1 1075 ? 81.688 39.004 -31.933 1.00 40.16 1075 ALA A O 1
ATOM 7332 N N . ASP A 1 1076 ? 79.721 40.056 -31.644 1.00 47.00 1076 ASP A N 1
ATOM 7333 C CA . ASP A 1 1076 ? 79.731 39.912 -30.180 1.00 47.00 1076 ASP A CA 1
ATOM 7334 C C . ASP A 1 1076 ? 78.497 39.234 -29.557 1.00 47.00 1076 ASP A C 1
ATOM 7336 O O . ASP A 1 1076 ? 78.577 38.779 -28.410 1.00 47.00 1076 ASP A O 1
ATOM 7340 N N . GLY A 1 1077 ? 77.423 39.025 -30.323 1.00 43.06 1077 GLY A N 1
ATOM 7341 C CA . GLY A 1 1077 ? 76.311 38.155 -29.937 1.00 43.06 1077 GLY A CA 1
ATOM 7342 C C . GLY A 1 1077 ? 75.436 38.714 -28.812 1.00 43.06 1077 GLY A C 1
ATOM 7343 O O . GLY A 1 1077 ? 74.804 37.937 -28.086 1.00 43.06 1077 GLY A O 1
ATOM 7344 N N . ALA A 1 1078 ? 75.385 40.039 -28.647 1.00 42.50 1078 ALA A N 1
ATOM 7345 C CA . ALA A 1 1078 ? 74.496 40.705 -27.702 1.00 42.50 1078 ALA A CA 1
ATOM 7346 C C . ALA A 1 1078 ? 73.481 41.615 -28.415 1.00 42.50 1078 ALA A C 1
ATOM 7348 O O . ALA A 1 1078 ? 73.824 42.560 -29.111 1.00 42.50 1078 ALA A O 1
ATOM 7349 N N . THR A 1 1079 ? 72.186 41.414 -28.150 1.00 42.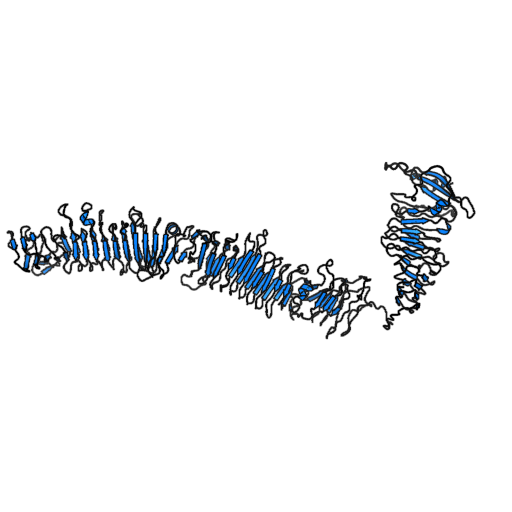78 1079 THR A N 1
ATOM 7350 C CA . THR A 1 1079 ? 71.132 42.337 -28.601 1.00 42.78 1079 THR A CA 1
ATOM 7351 C C . THR A 1 1079 ? 71.163 43.635 -27.783 1.00 42.78 1079 THR A C 1
ATOM 7353 O O . THR A 1 1079 ? 70.476 43.726 -26.760 1.00 42.78 1079 THR A O 1
ATOM 7356 N N . ASP A 1 1080 ? 71.953 44.631 -28.200 1.00 48.66 1080 ASP A N 1
ATOM 7357 C CA . ASP A 1 1080 ? 72.085 45.925 -27.499 1.00 48.66 1080 ASP A CA 1
ATOM 7358 C C . ASP A 1 1080 ? 71.529 47.155 -28.249 1.00 48.66 1080 ASP A C 1
ATOM 7360 O O . ASP A 1 1080 ? 71.420 48.239 -27.671 1.00 48.66 1080 ASP A O 1
ATOM 7364 N N . GLY A 1 1081 ? 71.059 46.988 -29.488 1.00 48.31 1081 GLY A N 1
ATOM 7365 C CA . GLY A 1 1081 ? 70.359 48.044 -30.226 1.00 48.31 1081 GLY A CA 1
ATOM 7366 C C . GLY A 1 1081 ? 71.261 49.113 -30.854 1.00 48.31 1081 GLY A C 1
ATOM 7367 O O . GLY A 1 1081 ? 70.761 50.189 -31.196 1.00 48.31 1081 GLY A O 1
ATOM 7368 N N . THR A 1 1082 ? 72.553 48.838 -31.044 1.00 44.66 1082 THR A N 1
ATOM 7369 C CA . THR A 1 1082 ? 73.418 49.597 -31.963 1.00 44.66 1082 THR A CA 1
ATOM 7370 C C . THR A 1 1082 ? 73.482 48.932 -33.355 1.00 44.66 1082 THR A C 1
ATOM 7372 O O . THR A 1 1082 ? 73.192 47.751 -33.499 1.00 44.66 1082 THR A O 1
ATOM 7375 N N . VAL A 1 1083 ? 73.682 49.722 -34.418 1.00 44.50 1083 VAL A N 1
ATOM 7376 C CA . VAL A 1 1083 ? 73.502 49.317 -35.834 1.00 44.50 1083 VAL A CA 1
ATOM 7377 C C . VAL A 1 1083 ? 74.682 48.458 -36.322 1.00 44.50 1083 VAL A C 1
ATOM 7379 O O . VAL A 1 1083 ? 75.822 48.820 -36.063 1.00 44.50 1083 VAL A O 1
ATOM 7382 N N . ASN A 1 1084 ? 74.394 47.362 -37.039 1.00 48.72 1084 ASN A N 1
ATOM 7383 C CA . ASN A 1 1084 ? 75.366 46.383 -37.555 1.00 48.72 1084 ASN A CA 1
ATOM 7384 C C . ASN A 1 1084 ? 76.195 46.907 -38.747 1.00 48.72 1084 ASN A C 1
ATOM 7386 O O . ASN A 1 1084 ? 75.609 47.376 -39.728 1.00 48.72 1084 ASN A O 1
ATOM 7390 N N . ASP A 1 1085 ? 77.515 46.698 -38.712 1.00 49.53 1085 ASP A N 1
ATOM 7391 C CA . ASP A 1 1085 ? 78.433 46.889 -39.845 1.00 49.53 1085 ASP A CA 1
ATOM 7392 C C . ASP A 1 1085 ? 78.252 45.755 -40.884 1.00 49.53 1085 ASP A C 1
ATOM 7394 O O . ASP A 1 1085 ? 78.253 44.567 -40.550 1.00 49.53 1085 ASP A O 1
ATOM 7398 N N . TRP A 1 1086 ? 78.089 46.077 -42.169 1.00 51.09 1086 TRP A N 1
ATOM 7399 C CA . TRP A 1 1086 ? 77.975 45.090 -43.256 1.00 51.09 1086 TRP A CA 1
ATOM 7400 C C . TRP A 1 1086 ? 79.333 44.886 -43.913 1.00 51.09 1086 TRP A C 1
ATOM 7402 O O . TRP A 1 1086 ? 79.948 45.865 -44.317 1.00 51.09 1086 TRP A O 1
ATOM 7412 N N . THR A 1 1087 ? 79.782 43.641 -44.100 1.00 48.97 1087 THR A N 1
ATOM 7413 C CA . THR A 1 1087 ? 81.064 43.339 -44.759 1.00 48.97 1087 THR A CA 1
ATOM 7414 C C . THR A 1 1087 ? 80.827 42.814 -46.181 1.00 48.97 1087 THR A C 1
ATOM 7416 O O . THR A 1 1087 ? 80.064 41.866 -46.378 1.00 48.97 1087 THR A O 1
ATOM 7419 N N . ILE A 1 1088 ? 81.466 43.420 -47.189 1.00 53.03 1088 ILE A N 1
ATOM 7420 C CA . ILE A 1 1088 ? 81.272 43.075 -48.611 1.00 53.03 1088 ILE A CA 1
ATOM 7421 C C . ILE A 1 1088 ? 82.454 42.253 -49.126 1.00 53.03 1088 ILE A C 1
ATOM 7423 O O . ILE A 1 1088 ? 83.588 42.739 -49.127 1.00 53.03 1088 ILE A O 1
ATOM 7427 N N . TYR A 1 1089 ? 82.191 41.049 -49.637 1.00 50.50 1089 TYR A N 1
ATOM 7428 C CA . TYR A 1 1089 ? 83.182 40.215 -50.319 1.00 50.50 1089 TYR A CA 1
ATOM 7429 C C . TYR A 1 1089 ? 82.888 40.141 -51.818 1.00 50.50 1089 TYR A C 1
ATOM 7431 O O . TYR A 1 1089 ? 81.756 39.920 -52.247 1.00 50.50 1089 TYR A O 1
ATOM 7439 N N . TYR A 1 1090 ? 83.932 40.294 -52.624 1.00 52.31 1090 TYR A N 1
ATOM 7440 C CA . TYR A 1 1090 ? 83.884 40.095 -54.066 1.00 52.31 1090 TYR A CA 1
ATOM 7441 C C . TYR A 1 1090 ? 84.708 38.863 -54.420 1.00 52.31 1090 TYR A C 1
ATOM 7443 O O . TYR A 1 1090 ? 85.852 38.714 -53.975 1.00 52.31 1090 TYR A O 1
ATOM 7451 N N . VAL A 1 1091 ? 84.099 37.971 -55.194 1.00 48.78 1091 VAL A N 1
ATOM 7452 C CA . VAL A 1 1091 ? 84.690 36.708 -55.620 1.00 48.78 1091 VAL A CA 1
ATOM 7453 C C . VAL A 1 1091 ? 84.802 36.730 -57.136 1.00 48.78 1091 VAL A C 1
ATOM 7455 O O . VAL A 1 1091 ? 83.796 36.832 -57.841 1.00 48.78 1091 VAL A O 1
ATOM 7458 N N . GLU A 1 1092 ? 86.029 36.638 -57.638 1.00 50.69 1092 GLU A N 1
ATOM 7459 C CA . GLU A 1 1092 ? 86.295 36.540 -59.071 1.00 50.69 1092 GLU A CA 1
ATOM 7460 C C . GLU A 1 1092 ? 87.068 35.272 -59.421 1.00 50.69 1092 GLU A C 1
ATOM 7462 O O . GLU A 1 1092 ? 88.013 34.880 -58.726 1.00 50.69 1092 GLU A O 1
ATOM 7467 N N . ASP A 1 1093 ? 86.668 34.650 -60.530 1.00 47.59 1093 ASP A N 1
ATOM 7468 C CA . ASP A 1 1093 ? 87.511 33.693 -61.231 1.00 47.59 1093 ASP A CA 1
ATOM 7469 C C . ASP A 1 1093 ? 88.636 34.460 -61.935 1.00 47.59 1093 ASP A C 1
ATOM 7471 O O . ASP A 1 1093 ? 88.401 35.413 -62.686 1.00 47.59 1093 ASP A O 1
ATOM 7475 N N . THR A 1 1094 ? 89.878 34.072 -61.653 1.00 51.69 1094 THR A N 1
ATOM 7476 C CA . THR A 1 1094 ? 91.067 34.740 -62.199 1.00 51.69 1094 THR A CA 1
ATOM 7477 C C . THR A 1 1094 ? 91.702 33.985 -63.365 1.00 51.69 1094 THR A C 1
ATOM 7479 O O . THR A 1 1094 ? 92.677 34.485 -63.932 1.00 51.69 1094 THR A O 1
ATOM 7482 N N . ASP A 1 1095 ? 91.165 32.824 -63.767 1.00 48.16 1095 ASP A N 1
ATOM 7483 C CA . ASP A 1 1095 ? 91.725 32.024 -64.860 1.00 48.16 1095 ASP A CA 1
ATOM 7484 C C . ASP A 1 1095 ? 90.726 31.797 -66.011 1.00 48.16 1095 ASP A C 1
ATOM 7486 O O . ASP A 1 1095 ? 89.517 31.754 -65.842 1.00 48.16 1095 ASP A O 1
ATOM 7490 N N . THR A 1 1096 ? 91.241 31.664 -67.233 1.00 47.47 1096 THR A N 1
ATOM 7491 C CA . THR A 1 1096 ? 90.440 31.528 -68.470 1.00 47.47 1096 THR A CA 1
ATOM 7492 C C . THR A 1 1096 ? 90.361 30.080 -68.972 1.00 47.47 1096 THR A C 1
ATOM 7494 O O . THR A 1 1096 ? 90.010 29.832 -70.127 1.00 47.47 1096 THR A O 1
ATOM 7497 N N . GLY A 1 1097 ? 90.702 29.103 -68.123 1.00 48.72 1097 GLY A N 1
ATOM 7498 C CA . GLY A 1 1097 ? 90.751 27.677 -68.455 1.00 48.72 1097 GLY A CA 1
ATOM 7499 C C . GLY A 1 1097 ? 90.196 26.765 -67.356 1.00 48.72 1097 GLY A C 1
ATOM 7500 O O . GLY A 1 1097 ? 90.062 27.162 -66.207 1.00 48.72 1097 GLY A O 1
ATOM 7501 N N . ALA A 1 1098 ? 89.888 25.515 -67.724 1.00 36.38 1098 ALA A N 1
ATOM 7502 C CA . ALA A 1 1098 ? 89.115 24.526 -66.952 1.00 36.38 1098 ALA A CA 1
ATOM 7503 C C . ALA A 1 1098 ? 89.758 23.980 -65.646 1.00 36.38 1098 ALA A C 1
ATOM 7505 O O . ALA A 1 1098 ? 89.446 22.869 -65.222 1.00 36.38 1098 ALA A O 1
ATOM 7506 N N . GLY A 1 1099 ? 90.650 24.734 -65.002 1.00 43.34 1099 GLY A N 1
ATOM 7507 C CA . GLY A 1 1099 ? 91.142 24.477 -63.648 1.00 43.34 1099 GLY A CA 1
ATOM 7508 C C . GLY A 1 1099 ? 91.082 25.774 -62.852 1.00 43.34 1099 GLY A C 1
ATOM 7509 O O . GLY A 1 1099 ? 92.019 26.562 -62.905 1.00 43.34 1099 GLY A O 1
ATOM 7510 N N . GLN A 1 1100 ? 89.960 26.034 -62.182 1.00 45.50 1100 GLN A N 1
ATOM 7511 C CA . GLN A 1 1100 ? 89.666 27.375 -61.680 1.00 45.50 1100 GLN A CA 1
ATOM 7512 C C . GLN A 1 1100 ? 90.312 27.641 -60.313 1.00 45.50 1100 GLN A C 1
ATOM 7514 O O . GLN A 1 1100 ? 90.187 26.844 -59.383 1.00 45.50 1100 GLN A O 1
ATOM 7519 N N . THR A 1 1101 ? 90.976 28.793 -60.184 1.00 40.50 1101 THR A N 1
ATOM 7520 C CA . THR A 1 1101 ? 91.481 29.324 -58.908 1.00 40.50 1101 THR A CA 1
ATOM 7521 C C . THR A 1 1101 ? 90.745 30.628 -58.613 1.00 40.50 1101 THR A C 1
ATOM 7523 O O . THR A 1 1101 ? 90.840 31.586 -59.379 1.00 40.50 1101 THR A O 1
ATOM 7526 N N . TRP A 1 1102 ? 89.988 30.652 -57.518 1.00 46.41 1102 TRP A N 1
ATOM 7527 C CA . TRP A 1 1102 ? 89.076 31.747 -57.191 1.00 46.41 1102 TRP A CA 1
ATOM 7528 C C . TRP A 1 1102 ? 89.729 32.664 -56.159 1.00 46.41 1102 TRP A C 1
ATOM 7530 O O . TRP A 1 1102 ? 90.275 32.183 -55.161 1.00 46.41 1102 TRP A O 1
ATOM 7540 N N . ALA A 1 1103 ? 89.681 33.977 -56.385 1.00 44.50 1103 ALA A N 1
ATOM 7541 C CA . ALA A 1 1103 ? 90.169 34.969 -55.434 1.00 44.50 1103 ALA A CA 1
ATOM 7542 C C . ALA A 1 1103 ? 88.987 35.605 -54.691 1.00 44.50 1103 ALA A C 1
ATOM 7544 O O . ALA A 1 1103 ? 88.122 36.227 -55.305 1.00 44.50 1103 ALA A O 1
ATOM 7545 N N . VAL A 1 1104 ? 88.965 35.469 -53.362 1.00 47.31 1104 VAL A N 1
ATOM 7546 C CA . VAL A 1 1104 ? 88.012 36.166 -52.484 1.00 47.31 1104 VAL A CA 1
ATOM 7547 C C . VAL A 1 1104 ? 88.698 37.411 -51.931 1.00 47.31 1104 VAL A C 1
ATOM 7549 O O . VAL A 1 1104 ? 89.688 37.304 -51.206 1.00 47.31 1104 VAL A O 1
ATOM 7552 N N . THR A 1 1105 ? 88.176 38.590 -52.264 1.00 48.91 1105 THR A N 1
ATOM 7553 C CA . THR A 1 1105 ? 88.709 39.876 -51.797 1.00 48.91 1105 THR A CA 1
ATOM 7554 C C . THR A 1 1105 ? 87.670 40.584 -50.932 1.00 48.91 1105 THR A C 1
ATOM 7556 O O . THR A 1 1105 ? 86.523 40.754 -51.342 1.00 48.91 1105 THR A O 1
ATOM 7559 N N . LEU A 1 1106 ? 88.070 41.009 -49.731 1.00 51.16 1106 LEU A N 1
ATOM 7560 C CA . LEU A 1 1106 ? 87.274 41.913 -48.899 1.00 51.16 1106 LEU A CA 1
ATOM 7561 C C . LEU A 1 1106 ? 87.270 43.308 -49.538 1.00 51.16 1106 LEU A C 1
ATOM 7563 O O . LEU A 1 1106 ? 88.336 43.898 -49.714 1.00 51.16 1106 LEU A O 1
ATOM 7567 N N . VAL A 1 1107 ? 86.089 43.827 -49.866 1.00 53.03 1107 VAL A N 1
ATOM 7568 C CA . VAL A 1 1107 ? 85.914 45.089 -50.605 1.00 53.03 1107 VAL A CA 1
ATOM 7569 C C . VAL A 1 1107 ? 85.651 46.276 -49.671 1.00 53.03 1107 VAL A C 1
ATOM 7571 O O . VAL A 1 1107 ? 86.085 47.385 -49.965 1.00 53.03 1107 VAL A O 1
ATOM 7574 N N . GLY A 1 1108 ? 85.014 46.066 -48.511 1.00 55.28 1108 GLY A N 1
ATOM 7575 C CA . GLY A 1 1108 ? 84.829 47.113 -47.495 1.00 55.28 1108 GLY A CA 1
ATOM 7576 C C . GLY A 1 1108 ? 83.756 46.802 -46.447 1.00 55.28 1108 GLY A C 1
ATOM 7577 O O . GLY A 1 1108 ? 83.151 45.727 -46.493 1.00 55.28 1108 GLY A O 1
ATOM 7578 N N . THR A 1 1109 ? 83.538 47.746 -45.520 1.00 54.53 1109 THR A N 1
ATOM 7579 C CA . THR A 1 1109 ? 82.457 47.724 -44.514 1.00 54.53 1109 THR A CA 1
ATOM 7580 C C . THR A 1 1109 ? 81.481 48.898 -44.702 1.00 54.53 1109 THR A C 1
ATOM 7582 O O . THR A 1 1109 ? 81.889 49.952 -45.193 1.00 54.53 1109 THR A O 1
ATOM 7585 N N . ILE A 1 1110 ? 80.197 48.710 -44.367 1.00 54.66 1110 ILE A N 1
ATOM 7586 C CA . ILE A 1 1110 ? 79.154 49.757 -44.356 1.00 54.66 1110 ILE A CA 1
ATOM 7587 C C . ILE A 1 1110 ? 78.532 49.826 -42.962 1.00 54.66 1110 ILE A C 1
ATOM 7589 O O . ILE A 1 1110 ? 77.948 48.843 -42.516 1.00 54.66 1110 ILE A O 1
ATOM 7593 N N . ASP A 1 1111 ? 78.568 50.996 -42.326 1.00 53.06 1111 ASP A N 1
ATOM 7594 C CA . ASP A 1 1111 ? 78.311 51.110 -40.881 1.00 53.06 1111 ASP A CA 1
ATOM 7595 C C . ASP A 1 1111 ? 76.877 51.608 -40.562 1.00 53.06 1111 ASP A C 1
ATOM 7597 O O . ASP A 1 1111 ? 76.493 51.774 -39.404 1.00 53.06 1111 ASP A O 1
ATOM 7601 N N . ASN A 1 1112 ? 76.052 51.914 -41.580 1.00 51.91 1112 ASN A N 1
ATOM 7602 C CA . ASN A 1 1112 ? 74.632 52.250 -41.397 1.00 51.91 1112 ASN A CA 1
ATOM 7603 C C . ASN A 1 1112 ? 73.777 52.157 -42.681 1.00 51.91 1112 ASN A C 1
ATOM 7605 O O . ASN A 1 1112 ? 74.252 52.285 -43.807 1.00 51.91 1112 ASN A O 1
ATOM 7609 N N . ALA A 1 1113 ? 72.455 52.044 -42.502 1.00 48.44 1113 ALA A N 1
ATOM 7610 C CA . ALA A 1 1113 ? 71.479 51.947 -43.594 1.00 48.44 1113 ALA A CA 1
ATOM 7611 C C . ALA A 1 1113 ? 71.349 53.213 -44.475 1.00 48.44 1113 ALA A C 1
ATOM 7613 O O . ALA A 1 1113 ? 70.809 53.132 -45.576 1.00 48.44 1113 ALA A O 1
ATOM 7614 N N . ALA A 1 1114 ? 71.824 54.385 -44.031 1.00 52.31 1114 ALA A N 1
ATOM 7615 C CA . ALA A 1 1114 ? 71.799 55.605 -44.847 1.00 52.31 1114 ALA A CA 1
ATOM 7616 C C . ALA A 1 1114 ? 72.921 55.625 -45.903 1.00 52.31 1114 ALA A C 1
ATOM 7618 O O . ALA A 1 1114 ? 72.826 56.344 -46.899 1.00 52.31 1114 ALA A O 1
ATOM 7619 N N . GLU A 1 1115 ? 73.958 54.806 -45.718 1.00 52.19 1115 GLU A N 1
ATOM 7620 C CA . GLU A 1 1115 ? 75.034 54.595 -46.687 1.00 52.19 1115 GLU A CA 1
ATOM 7621 C C . GLU A 1 1115 ? 74.666 53.580 -47.778 1.00 52.19 1115 GLU A C 1
ATOM 7623 O O . GLU A 1 1115 ? 75.347 53.525 -48.804 1.00 52.19 1115 GLU A O 1
ATOM 7628 N N . LEU A 1 1116 ? 73.536 52.878 -47.627 1.00 51.34 1116 LEU A N 1
ATOM 7629 C CA . LEU A 1 1116 ? 72.986 51.879 -48.549 1.00 51.34 1116 LEU A CA 1
ATOM 7630 C C . LEU A 1 1116 ? 72.329 52.492 -49.801 1.00 51.34 1116 LEU A C 1
ATOM 7632 O O . LEU A 1 1116 ? 71.194 52.194 -50.168 1.00 51.34 1116 LEU A O 1
ATOM 7636 N N . SER A 1 1117 ? 73.041 53.389 -50.480 1.00 51.78 1117 SER A N 1
ATOM 7637 C CA . SER A 1 1117 ? 72.625 53.901 -51.785 1.00 51.78 1117 SER A CA 1
ATOM 7638 C C . SER A 1 1117 ? 73.361 53.172 -52.907 1.00 51.78 1117 SER A C 1
ATOM 7640 O O . SER A 1 1117 ? 74.546 52.855 -52.785 1.00 51.78 1117 SER A O 1
ATOM 7642 N N . ALA A 1 1118 ? 72.685 52.967 -54.042 1.00 47.84 1118 ALA A N 1
ATOM 7643 C CA . ALA A 1 1118 ? 73.302 52.392 -55.241 1.00 47.84 1118 ALA A CA 1
ATOM 7644 C C . ALA A 1 1118 ? 74.587 53.140 -55.661 1.00 47.84 1118 ALA A C 1
ATOM 7646 O O . ALA A 1 1118 ? 75.526 52.524 -56.156 1.00 47.84 1118 ALA A O 1
ATOM 7647 N N . ALA A 1 1119 ? 74.662 54.452 -55.402 1.00 48.16 1119 ALA A N 1
ATOM 7648 C CA . ALA A 1 1119 ? 75.831 55.280 -55.695 1.00 48.16 1119 ALA A CA 1
ATOM 7649 C C . ALA A 1 1119 ? 77.045 54.973 -54.794 1.00 48.16 1119 ALA A C 1
ATOM 7651 O O . ALA A 1 1119 ? 78.181 54.979 -55.269 1.00 48.16 1119 ALA A O 1
ATOM 7652 N N . ASN A 1 1120 ? 76.827 54.672 -53.511 1.00 53.09 1120 ASN A N 1
ATOM 7653 C CA . ASN A 1 1120 ? 77.909 54.354 -52.573 1.00 53.09 1120 ASN A CA 1
ATOM 7654 C C . ASN A 1 1120 ? 78.436 52.931 -52.779 1.00 53.09 1120 ASN A C 1
ATOM 7656 O O . ASN A 1 1120 ? 79.646 52.728 -52.798 1.00 53.09 1120 ASN A O 1
ATOM 7660 N N . ILE A 1 1121 ? 77.541 51.969 -53.023 1.00 51.94 1121 ILE A N 1
ATOM 7661 C CA . ILE A 1 1121 ? 77.905 50.579 -53.335 1.00 51.94 1121 ILE A CA 1
ATOM 7662 C C . ILE A 1 1121 ? 78.720 50.526 -54.634 1.00 51.94 1121 ILE A C 1
ATOM 7664 O O . ILE A 1 1121 ? 79.780 49.908 -54.677 1.00 51.94 1121 ILE A O 1
ATOM 7668 N N . GLN A 1 1122 ? 78.292 51.261 -55.667 1.00 50.69 1122 GLN A N 1
ATOM 7669 C CA . GLN A 1 1122 ? 79.045 51.386 -56.917 1.00 50.69 1122 GLN A CA 1
ATOM 7670 C C . GLN A 1 1122 ? 80.431 52.023 -56.712 1.00 50.69 1122 GLN A C 1
ATOM 7672 O O . GLN A 1 1122 ? 81.364 51.665 -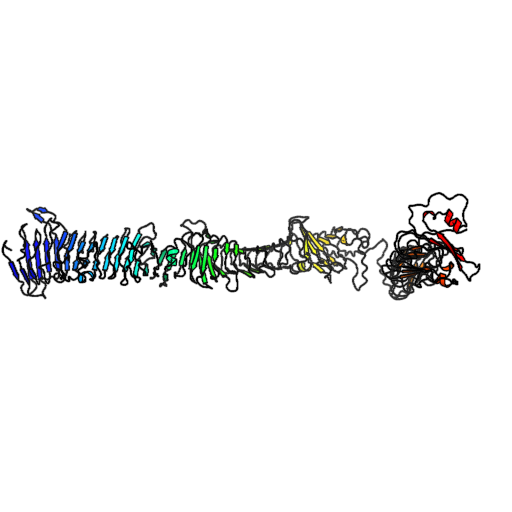57.420 1.00 50.69 1122 GLN A O 1
ATOM 7677 N N . THR A 1 1123 ? 80.584 52.930 -55.742 1.00 53.12 1123 THR A N 1
ATOM 7678 C CA . THR A 1 1123 ? 81.874 53.565 -55.414 1.00 53.12 1123 THR A CA 1
ATOM 7679 C C . THR A 1 1123 ? 82.816 52.632 -54.646 1.00 53.12 1123 THR A C 1
ATOM 7681 O O . THR A 1 1123 ? 84.022 52.773 -54.785 1.00 53.12 1123 THR A O 1
ATOM 7684 N N . LEU A 1 1124 ? 82.295 51.688 -53.852 1.00 51.72 1124 LEU A N 1
ATOM 7685 C CA . LEU A 1 1124 ? 83.109 50.689 -53.144 1.00 51.72 1124 LEU A CA 1
ATOM 7686 C C . LEU A 1 1124 ? 83.589 49.550 -54.065 1.00 51.72 1124 LEU A C 1
ATOM 7688 O O . LEU A 1 1124 ? 84.653 48.991 -53.833 1.00 51.72 1124 LEU A O 1
ATOM 7692 N N . LEU A 1 1125 ? 82.791 49.190 -55.079 1.00 48.94 1125 LEU A N 1
ATOM 7693 C CA . LEU A 1 1125 ? 83.073 48.107 -56.038 1.00 48.94 1125 LEU A CA 1
ATOM 7694 C C . LEU A 1 1125 ? 84.013 48.507 -57.196 1.00 48.94 1125 LEU A C 1
ATOM 7696 O O . LEU A 1 1125 ? 84.549 47.620 -57.861 1.00 48.94 1125 LEU A O 1
ATOM 7700 N N . LEU A 1 1126 ? 84.166 49.811 -57.465 1.00 49.72 1126 LEU A N 1
ATOM 7701 C CA . LEU A 1 1126 ? 85.101 50.399 -58.443 1.00 49.72 1126 LEU A CA 1
ATOM 7702 C C . LEU A 1 1126 ? 86.461 50.676 -57.799 1.00 49.72 1126 LEU A C 1
ATOM 7704 O O . LEU A 1 1126 ? 87.482 50.434 -58.485 1.00 49.72 1126 LEU A O 1
#

pLDDT: mean 77.67, std 19.3, range [25.41, 97.88]

Nearest PDB structures (foldseek):
  2ml1-assembly1_A  TM=8.199E-01  e=3.839E+00  Azotobacter vinelandii
  3vi1-assembly1_A  TM=4.450E-01  e=9.467E-01  Pseudomonas aeruginosa
  5cxl-assembly2_B  TM=4.002E-01  e=1.343E+00  Bordetella pertussis Tohama I
  6sus-assembly1_A  TM=3.448E-01  e=1.672E+00  Bordetella pertussis Tohama I
  1h71-assembly1_P  TM=3.227E-01  e=1.033E+00  Pseudomonas sp. 'TAC II 18'

Foldseek 3Di:
DDQDDAAEAEDDPAEEEAEEEAQDPPRAADLRHEYEYPDQPHAYEYEYEEQAAHDHHAAYNHQYYEYEYAYQDQPRAAECPRAASHNEYEYEYQWDADPNDTHRHQQEYHYELDACNRHVAYEYDAPRAHYEYENQHPDLPRLGAAYEYELLRHAEEHEYEFAHAYENQNYQYEYEYAYNDQSNVNRLQHEHAYEHQNYQHYEYHDDPHHSQAEYEEEHCAHQYYAAAAQNNHYAYEYAQPHPAAREHEHEAAALSEYEYEHHAAAQDPVGREHEYFADHHQDQRGEYEYEYHHEYEYEQCGPVRHGRQEYEYEYDVEEYEYEYDPQDARHEYEYDDQYEYEYEDAQANLQRYAYHYPDDRYFYEDEHAEAAAGENQNYDGNEDEDQDAYAQYEYEHEAPYAYEYQAAPQHEYEYEYPAAQGEYEYEYAANDPPDDPAFEHEHEEYEYDLSHQEYEYECAHGEYAYCAYYWAQDDPSTHAYEYAHAAEYAHRAYAGQHYHAARHNEEYEYAYEHQDHQEHEHEHYQYAYEYEDDDPNVPDAYAYEAEAEHYAYEYEYQGHEAAHEHEYYAEAYEYHAADAEEYEYEYYHYQYEYEHQEQHLYEEEYYQYPAHEYEYAYQENLLNPNDAYDNHAEYEYDPAAEYEHEQVRCVRDLAYEYFAPDQPGREYEYEPPSDLVPDDAKEEHANQNYHYDPVGHYAYEYYMYAQHEYEHAAYQEAHEYEDHFYLYEYENHHYAYEDECQVLAPPDDDDPDDDGDRWYFYQHDDDDYDHYAYHHDNPAFAAPDPGDDDYRDTDTRGHDDDDDDPPDPPPDEPAQEAAADQEAEEEEAYQEEHEYERHHYAYEYENHHYAYEYEFEAEEYEYEADEDNHAYEHDAHYAYEYEHAAAHAYALRREANYFQVRAHEYEYAAAHEYHAAHYYWHDDLRTWHEYEAHDAHEYEYETYLEAYEYEHYQAEYEYADFRHAYEYEDNHYQYEYEDAQDDRGRYFYWYDDDPLQRYFYHCPNNCVLADDDDDDDDDDDDGDRDDDDFADDDDDDDDDDDPDPPPDDPDPPDGHDTDTDDPDFKDKDKDWDPPPPDPPPAFTKIWIWIKGFPDPDDRTHIDIDTQDIDRDPVCPDPVNVVVSVD

Mean predicted aligned error: 19.44 Å

Secondary structure (DSSP, 8-state):
--TTS--EEE--SS--EEEEEE-STT----TT-EEE-S-SSS--EEEEEESS-EE--EEES-SEEEEEE--S-S--EEE-TTEESEEEEEEEE--EEETTEEEPPP-EEEEES--TTTEEEEEEPTT--EEEEE---SSTT--PPPEEEE-TT--S-EEEESSEEEE-TT--SEEEEE-S-TT-HHHHTS-EEEE-TT-SEEEE--SSS---S-EEEEETT-SEEEES--TT-EEEEESTT--S-EEEEEEEE-TT-EEEEEEE--SSTTSS-EEEEEEE-SSS--EEEEEEEEEEEEESSTTTT----EEEEEEEEEEEEEEESS--S-PEEEEESSS-EEEEE-HHHHTT-EEEE--SSS-EEEEESS--SEEGGGEE-SEEEE-SPPSSEEEEE-TTEEEEE-S-B-S-EEEEESSTTEEEEEEE----SSS-S--EEEEEEEEE-TTEEEEEEEESSSEEEEEEEE---SGGGPPEEEEEESS-EEEEEEE-SEEE-TT--SPEEEEE--TT-SEEEEE--SS--EEEEE-TTSSSPPEEEEE--SSS-EEEEEE--TTEEEE--SS--EEEE---S-EEEE--SS--EEEE-S----EEE--S-SS-EEEE--SB-TT-TT-EEES-SEEEE-TTSEEEEEHHHHHH----EEEES-TTT-EEEEES-S-TTT--S--EEE-TT-EE-TT---EEEEE--TTS--EEE--SS--EEE--SS--EEE--SS--EEE-GGGTT------SSS-----EEE--SS-----EEES--TTTS-TT-----TT-EEE------TT---------S-SEEE--SS--EEE--SS--EEE--SS--EEE--SS--EEEE-SEEEEEEEEEET-EEEE-TTEEEEEEEEEEEE--TT-EE---TTS-EEEEEEET--EE-TTPEE-SSTT--EEEEEETTS-EEEE--SS--EEE--SS-EEEE--SS--EEE--SS--EEEPPSSGGGTTT-EEEE--TTT-EEE-HHHHTTS----S-----SS-----SS---------S---TT---S---TTSPP------TTTEEEEEEE--SS-----PPPPEEEEEEEE--SSSS--EEEEEEEEE-STTS--HHHHHHHH-

Sequence (1126 aa):
MTTGTADTIVGTAGSDTITGLVATAGTTYQTTDVIIDQSSTDNDTFNLTSNDTVTLGTVSGVENVNITINSTDSTDAVDTRNMTGVEVLTVTRGNLTVGGSTIAGNKQVNVDYLDSTKVAKVVVGAGTTIVDVDQTANTATDSKAGAVVDASVATGNVTVTGAATLDASASTGVVTVQSINAAVTDENAKAVSITANNAATIVTNTNTELLTGAITINAAKASSVTVDNATGGVTMTAGTTSTADTTIRVDNIDASGATITTGTGSSTAADKQITLDLDGTALTTDTATVSAAGYVSVDSLGTGANLVETLSLSGNGAAVTYAMTADSASTSYTLTGSQSVTVQNTAANFAVATLTDSTTAGTTTAKVTTVATADLSGIAADVILLSDTGTSATMTVATGANIQLGADQTTAFAIAGKTANATVNLAMADDTAANGTTIELTVGAFTASSNVKTLNLDATVGRFTATGVTLDTTGSDATTLNIAGTKNVTLGNAAAKTIAAADFTGALSVTSHIAAATAISITSGSGDDSITANDSDGTTSTVYTVNAGDGTNTIIITDAQTASSFTTGSGDDTFTVTDTEAYVIVTGAGNDSVTVAGDSDSIIAMGDGATDALTLAAADLTDNTNFAYTGVEKITTAAGGTVKISAAQFAGDNSFQLLGTSATADILRVTGEVNAATETAGVTIDASSITFASTQLAKLELEGTSDFADTITGSAKNDTIIATKGADVISGGDGTDTYDATALDNVKEVSTATNSSTGVAINLSASAVTNTTILGTTVGYTADAVTTVASNTVAYLYASSDTTNSAVVQTLSSIENAIGSDGADYIVGSVGANTITGGAGNDYILGGLGNDTFVIASGTDTIADLGDSDVFTIANTAAMTATATRDFTATSSTVNLGSAAADAQITAAAGIDIDMTLATVGTAATDGFTLIGGGTGVSILKGSTGNDTITAGAGGATITGGAGADSITTAGGTDTIIFASTAALNGADTIVEIAVAADALDFTAFLTTATVNTTSANLDATGMVLGATNNIGVVYNAAAFGTGQIDGTIDSTAASGKVEIADNGKAVIFVTADADGATDGTVNDWTIYYVEDTDTGAGQTWAVTLVGTIDNAAELSAANIQTLLL

Solvent-accessible surface area (backbone atoms only — not comparable to full-atom values): 55050 Å² total; per-residue (Å²): 134,67,96,90,63,72,50,78,48,71,57,70,95,59,64,46,78,48,79,48,75,38,88,47,77,93,58,65,69,45,68,67,22,33,40,40,39,89,58,90,83,61,64,26,35,38,38,37,39,28,43,48,62,47,48,56,18,42,36,32,37,37,30,33,36,38,39,35,35,20,27,69,60,79,79,46,34,41,50,42,79,40,43,32,54,23,49,36,38,36,45,28,50,40,58,28,74,57,96,90,42,80,43,82,27,31,32,48,47,37,35,37,46,47,38,26,84,23,41,43,26,40,34,52,31,74,77,26,36,32,37,41,37,31,37,50,71,95,53,101,78,72,80,44,52,57,36,32,36,40,33,48,55,23,44,28,38,36,38,30,35,30,40,24,41,34,34,30,41,46,10,53,26,49,38,35,40,24,64,68,57,75,86,48,63,78,38,26,52,36,53,29,34,41,36,24,46,45,12,38,34,41,32,40,44,90,62,104,49,58,48,44,13,34,37,38,38,42,18,34,29,17,29,31,38,38,36,67,41,21,58,34,14,34,41,38,36,35,25,52,69,35,92,58,57,22,40,39,38,39,24,35,22,25,73,65,15,35,40,42,38,41,20,72,27,24,90,42,88,92,47,54,40,31,37,38,32,31,12,15,33,97,64,89,57,10,30,35,36,40,30,28,14,21,24,33,42,36,22,36,24,36,95,80,67,22,48,39,37,32,39,37,40,27,28,50,96,36,47,23,36,41,35,53,49,82,59,77,76,62,33,32,40,37,40,40,57,64,30,32,35,31,44,32,38,41,27,70,47,42,39,50,23,37,33,42,62,73,50,89,70,33,56,35,31,42,34,27,63,38,49,42,66,24,44,40,47,43,55,48,45,72,28,37,35,33,60,33,64,33,59,73,22,47,36,27,27,37,64,70,37,32,37,31,42,42,38,44,31,73,31,40,41,30,42,29,32,70,46,74,70,10,36,38,35,42,33,37,37,72,65,66,86,86,67,93,66,86,66,71,40,41,34,18,47,35,33,44,35,69,20,26,24,34,38,37,38,37,18,60,72,11,22,43,37,27,65,18,32,42,43,25,52,59,80,95,56,31,18,35,38,36,42,38,35,56,32,39,37,34,34,32,49,23,24,56,30,30,38,45,15,63,80,16,49,19,30,44,35,37,33,39,38,57,91,77,38,74,53,35,39,41,33,37,14,52,14,54,26,37,43,32,43,35,41,88,66,84,78,69,72,30,25,40,40,37,38,40,31,29,28,51,31,38,40,36,39,57,36,58,23,62,79,15,36,38,36,40,29,41,31,49,30,38,38,41,32,57,34,53,46,34,33,40,39,36,48,28,48,30,51,32,36,39,34,37,59,30,56,41,25,32,32,39,39,46,31,83,34,91,57,13,30,41,34,42,50,28,58,56,44,44,83,32,89,57,32,37,45,33,51,50,42,26,39,31,38,39,85,68,41,54,26,34,37,26,33,71,40,43,68,58,52,44,60,26,32,45,37,17,88,32,72,86,30,13,26,46,31,38,27,41,60,66,48,91,90,73,69,88,67,40,43,68,41,65,32,63,59,36,43,68,48,94,91,38,37,43,41,47,36,41,33,46,15,76,69,24,50,20,37,41,34,28,22,62,46,54,28,38,36,45,53,56,48,33,43,27,41,38,24,47,41,27,34,45,30,32,42,37,34,54,81,45,45,71,67,85,82,84,84,91,67,89,92,70,68,90,36,44,41,36,42,47,73,77,91,46,42,65,74,35,40,52,40,61,72,38,71,83,38,53,28,91,81,74,50,62,69,64,74,79,47,71,48,67,55,54,60,55,90,70,99,74,75,73,90,66,88,74,87,70,78,86,53,58,66,48,71,48,49,75,46,68,34,81,46,71,53,37,73,48,52,26,37,39,30,45,35,31,34,50,21,41,36,35,54,60,42,57,47,27,36,40,37,36,63,28,39,51,31,34,35,64,50,42,26,51,65,32,34,41,36,33,29,58,78,8,26,37,43,32,29,24,72,37,47,32,45,41,37,76,72,17,34,39,44,21,47,66,96,24,44,40,33,38,35,26,37,62,43,28,34,37,35,27,66,41,31,40,52,40,90,56,102,46,11,36,41,33,41,33,44,16,54,68,28,58,24,42,43,32,30,25,65,21,30,18,37,38,34,41,13,53,11,28,29,42,34,30,56,27,19,32,50,19,38,39,32,44,59,52,48,48,29,35,43,47,42,49,62,42,68,82,45,39,31,55,40,41,53,72,46,76,56,56,80,48,40,37,62,36,48,59,53,37,50,71,60,34,72,83,80,86,89,79,93,80,79,73,93,76,63,71,80,65,72,85,83,89,77,44,75,58,85,90,82,88,89,78,80,70,99,80,77,89,72,94,62,86,66,91,82,67,85,66,45,44,63,69,67,56,98,77,58,52,49,78,48,79,47,80,55,79,89,80,82,69,97,78,86,73,75,66,46,35,39,36,35,41,37,37,56,77,57,98,54,104,72,62,50,53,48,80,42,82,59,51,76,44,68,47,81,86,61,73,38,76,70,49,54,54,61,59,78,105